Protein AF-A0A8T1HS34-F1 (afdb_monomer)

pLDDT: mean 74.85, std 22.56, range [21.84, 98.31]

Secondary structure (DSSP, 8-state):
-----------------PPP---------------SPPPS-----SSS---HHHHHHHHHHTT---PPP--SS--HHHHHHHGGGT--GGGS-HHHHHHHHHHTTEEE-TTS-EEEEEESTT--TTS-SPPHHHHHHTT-EEEEE--TTSPPEEEEEE--HHHHHTT--EEE-----TTTTT--B-SSB----TTS----EEEEEEEE-TTT--EEEEEEEESS-TTTS-BTT-PPGGG-----EEEEEEGGGS-HHHHTTSBPP---HHHHHHHHHHHPPP-----GGGHHHHHHHHHHHHHHHHHHHHHHTTS--S------------------------------------------S---THHHHHHHHHHH-TTTTT-EE-GGG-EEEEEEEEETTEEEEEEEETTEEEEEEE----TT--HHHHHHHHHHHHHHHH---TTBPPEEEEE-SSGGG-EEEEE--TT--HHHHHHHHTTT--IIIIIHHHHHHHHHHHHHHTSS---------------------S--------PBP-GGGTT--TT-----SSS---HHHHHHHHHHTT---PPP--SS--HHHHHHHGGGT--GGGS-HHHHHHHHHHTTEEE-TTS-EEEEEEETT--TTS-SPPHHHHHHTT--EEEEE-TTSPEEEEESS--HHHHHHT--EEEPP---TTGGG----SSEE---TT-----EEEEEEEEEEEGGGTEEEEEEEEEEESS-TTTSPPTT-PPGGG-----EEEEEEGGGS-HHHHHHHEE-------

Organism: NCBI:txid29920

Mean predicted aligned error: 22.61 Å

InterPro domains:
  IPR000719 Protein kinase domain [PS50011] (390-786)
  IPR001245 Serine-threonine/tyrosine-protein kinase, catalytic domain [PF07714] (392-502)
  IPR011009 Protein kinase-like domain superfamily [SSF56112] (370-503)
  IPR051681 Serine/Threonine Kinases and Pseudokinases [PTHR44329] (260-503)

Radius of gyration: 37.3 Å; Cα contacts (8 Å, |Δi|>4): 1269; chains: 1; bounding box: 112×88×130 Å

Structure (mmCIF, N/CA/C/O backbone):
data_AF-A0A8T1HS34-F1
#
_entry.id   AF-A0A8T1HS34-F1
#
loop_
_atom_site.group_PDB
_atom_site.id
_atom_site.type_symbol
_atom_site.label_atom_id
_atom_site.label_alt_id
_atom_site.label_comp_id
_atom_site.label_asym_id
_atom_site.label_entity_id
_atom_site.label_seq_id
_atom_site.pdbx_PDB_ins_code
_atom_site.Cartn_x
_atom_site.Cartn_y
_atom_site.Cartn_z
_atom_site.occupancy
_atom_site.B_iso_or_equiv
_atom_site.auth_seq_id
_atom_site.auth_comp_id
_atom_site.auth_asym_id
_atom_site.auth_atom_id
_atom_site.pdbx_PDB_model_num
ATOM 1 N N . MET A 1 1 ? 14.504 -50.454 61.842 1.00 35.69 1 MET A N 1
ATOM 2 C CA . MET A 1 1 ? 14.060 -50.496 60.430 1.00 35.69 1 MET A CA 1
ATOM 3 C C . MET A 1 1 ? 12.534 -50.455 60.432 1.00 35.69 1 MET A C 1
ATOM 5 O O . MET A 1 1 ? 11.938 -51.156 61.235 1.00 35.69 1 MET A O 1
ATOM 9 N N . ARG A 1 2 ? 11.966 -49.498 59.686 1.00 29.36 2 ARG A N 1
ATOM 10 C CA . ARG A 1 2 ? 10.598 -48.919 59.755 1.00 29.36 2 ARG A CA 1
ATOM 11 C C . ARG A 1 2 ? 9.507 -49.961 59.370 1.00 29.36 2 ARG A C 1
ATOM 13 O O . ARG A 1 2 ? 9.763 -50.688 58.422 1.00 29.36 2 ARG A O 1
ATOM 20 N N . VAL A 1 3 ? 8.466 -50.264 60.180 1.00 26.31 3 VAL A N 1
ATOM 21 C CA . VAL A 1 3 ? 7.170 -49.564 60.508 1.00 26.31 3 VAL A CA 1
ATOM 22 C C . VAL A 1 3 ? 6.180 -49.630 59.317 1.00 26.31 3 VAL A C 1
ATOM 24 O O . VAL A 1 3 ? 6.580 -49.200 58.246 1.00 26.31 3 VAL A O 1
ATOM 27 N N . SER A 1 4 ? 4.977 -50.247 59.307 1.00 30.12 4 SER A N 1
ATOM 28 C CA . SER A 1 4 ? 3.779 -50.385 60.193 1.00 30.12 4 SER A CA 1
ATOM 29 C C . SER A 1 4 ? 2.758 -49.220 60.164 1.00 30.12 4 SER A C 1
ATOM 31 O O . SER A 1 4 ? 3.111 -48.110 60.538 1.00 30.12 4 SER A O 1
ATOM 33 N N . GLY A 1 5 ? 1.474 -49.529 59.881 1.00 28.08 5 GLY A N 1
ATOM 34 C CA . GLY A 1 5 ? 0.254 -48.748 60.230 1.00 28.08 5 GLY A CA 1
ATOM 35 C C . GLY A 1 5 ? -0.250 -47.736 59.178 1.00 28.08 5 GLY A C 1
ATOM 36 O O . GLY A 1 5 ? 0.543 -47.261 58.383 1.00 28.08 5 GLY A O 1
ATOM 37 N N . LEU A 1 6 ? -1.519 -47.307 59.102 1.00 24.53 6 LEU A N 1
ATOM 38 C CA . LEU A 1 6 ? -2.795 -47.666 59.744 1.00 24.53 6 LEU A CA 1
ATOM 39 C C . LEU A 1 6 ? -3.925 -46.842 59.051 1.00 24.53 6 LEU A C 1
ATOM 41 O O . LEU A 1 6 ? -3.647 -45.811 58.446 1.00 24.53 6 LEU A O 1
ATOM 45 N N . LEU A 1 7 ? -5.180 -47.295 59.158 1.00 24.73 7 LEU A N 1
ATOM 46 C CA . LEU A 1 7 ? -6.434 -46.634 58.736 1.00 24.73 7 LEU A CA 1
ATOM 47 C C . LEU A 1 7 ? -6.833 -45.404 59.606 1.00 24.73 7 LEU A C 1
ATOM 49 O O . LEU A 1 7 ? -6.480 -45.366 60.780 1.00 24.73 7 LEU A O 1
ATOM 53 N N . ALA A 1 8 ? -7.745 -44.568 59.060 1.00 25.20 8 ALA A N 1
ATOM 54 C CA . ALA A 1 8 ? -8.663 -43.577 59.692 1.00 25.20 8 ALA A CA 1
ATOM 55 C C . ALA A 1 8 ? -8.054 -42.213 60.128 1.00 25.20 8 ALA A C 1
ATOM 57 O O . ALA A 1 8 ? -6.982 -42.182 60.714 1.00 25.20 8 ALA A O 1
ATOM 58 N N . ILE A 1 9 ? -8.660 -41.034 59.868 1.00 25.80 9 ILE A N 1
ATOM 59 C CA . ILE A 1 9 ? -9.928 -40.506 60.434 1.00 25.80 9 ILE A CA 1
ATOM 60 C C . ILE A 1 9 ? -10.597 -39.422 59.525 1.00 25.80 9 ILE A C 1
ATOM 62 O O . ILE A 1 9 ? -9.940 -38.521 59.019 1.00 25.80 9 ILE A O 1
ATOM 66 N N . LEU A 1 10 ? -11.926 -39.567 59.401 1.00 23.31 10 LEU A N 1
ATOM 67 C CA . LEU A 1 10 ? -13.087 -38.721 59.012 1.00 23.31 10 LEU A CA 1
ATOM 68 C C . LEU A 1 10 ? -13.047 -37.169 58.848 1.00 23.31 10 LEU A C 1
ATOM 70 O O . LEU A 1 10 ? -12.581 -36.477 59.742 1.00 23.31 10 LEU A O 1
ATOM 74 N N . ALA A 1 11 ? -13.787 -36.719 57.801 1.00 25.34 11 ALA A N 1
ATOM 75 C CA . ALA A 1 11 ? -14.866 -35.682 57.701 1.00 25.34 11 ALA A CA 1
ATOM 76 C C . ALA A 1 11 ? -14.596 -34.225 58.166 1.00 25.34 11 ALA A C 1
ATOM 78 O O . ALA A 1 11 ? -13.937 -34.021 59.169 1.00 25.34 11 ALA A O 1
ATOM 79 N N . ALA A 1 12 ? -15.111 -33.118 57.607 1.00 25.77 12 ALA A N 1
ATOM 80 C CA . ALA A 1 12 ? -16.095 -32.707 56.585 1.00 25.77 12 ALA A CA 1
ATOM 81 C C . ALA A 1 12 ? -15.663 -31.270 56.141 1.00 25.77 12 ALA A C 1
ATOM 83 O O . ALA A 1 12 ? -14.938 -30.627 56.891 1.00 25.77 12 ALA A O 1
ATOM 84 N N . THR A 1 13 ? -15.952 -30.713 54.958 1.00 26.00 13 THR A N 1
ATOM 85 C CA . THR A 1 13 ? -17.237 -30.129 54.512 1.00 26.00 13 THR A CA 1
ATOM 86 C C . THR A 1 13 ? -17.114 -29.634 53.054 1.00 26.00 13 THR A C 1
ATOM 88 O O . THR A 1 13 ? -16.073 -29.091 52.703 1.00 26.00 13 THR A O 1
ATOM 91 N N . SER A 1 14 ? -18.193 -29.811 52.270 1.00 24.53 14 SER A N 1
ATOM 92 C CA . SER A 1 14 ? -18.650 -29.107 51.039 1.00 24.53 14 SER A CA 1
ATOM 93 C C . SER A 1 14 ? -17.691 -28.117 50.349 1.00 24.53 14 SER A C 1
ATOM 95 O O . SER A 1 14 ? -17.270 -27.158 50.984 1.00 24.53 14 SER A O 1
ATOM 97 N N . THR A 1 15 ? -17.437 -28.214 49.040 1.00 25.42 15 THR A N 1
ATOM 98 C CA . THR A 1 15 ? -18.357 -27.722 47.987 1.00 25.42 15 THR A CA 1
ATOM 99 C C . THR A 1 15 ? -18.099 -28.354 46.605 1.00 25.42 15 THR A C 1
ATOM 101 O O . THR A 1 15 ? -17.082 -28.989 46.361 1.00 25.42 15 THR A O 1
ATOM 104 N N . MET A 1 16 ? -19.099 -28.204 45.734 1.00 26.67 16 MET A N 1
ATOM 105 C CA . MET A 1 16 ? -19.325 -28.856 44.442 1.00 26.67 16 MET A CA 1
ATOM 106 C C . MET A 1 16 ? -18.247 -28.639 43.365 1.00 26.67 16 MET A C 1
ATOM 108 O O . MET A 1 16 ? -17.888 -27.505 43.076 1.00 26.67 16 MET A O 1
ATOM 112 N N . ALA A 1 17 ? -17.882 -29.725 42.679 1.00 24.20 17 ALA A N 1
ATOM 113 C CA . ALA A 1 17 ? -17.482 -29.744 41.272 1.00 24.20 17 ALA A CA 1
ATOM 114 C C . ALA A 1 17 ? -17.933 -31.099 40.694 1.00 24.20 17 ALA A C 1
ATOM 116 O O . ALA A 1 17 ? -17.644 -32.141 41.281 1.00 24.20 17 ALA A O 1
ATOM 117 N N . GLN A 1 18 ? -18.728 -31.092 39.622 1.00 28.98 18 GLN A N 1
ATOM 118 C CA . GLN A 1 18 ? -19.173 -32.306 38.935 1.00 28.98 18 GLN A CA 1
ATOM 119 C C . GLN A 1 18 ? -18.288 -32.516 37.705 1.00 28.98 18 GLN A C 1
ATOM 121 O O . GLN A 1 18 ? -18.267 -31.684 36.804 1.00 28.98 18 GLN A O 1
ATOM 126 N N . ASP A 1 19 ? -17.549 -33.624 37.733 1.00 25.83 19 ASP A N 1
ATOM 127 C CA . ASP A 1 19 ? -16.624 -34.102 36.708 1.00 25.83 19 ASP A CA 1
ATOM 128 C C . ASP A 1 19 ? -17.318 -34.383 35.366 1.00 25.83 19 ASP A C 1
ATOM 130 O O . ASP A 1 19 ? -18.266 -35.172 35.285 1.00 25.83 19 ASP A O 1
ATOM 134 N N . HIS A 1 20 ? -16.763 -33.829 34.285 1.00 26.89 20 HIS A N 1
ATOM 135 C CA . HIS A 1 20 ? -16.958 -34.359 32.940 1.00 26.89 20 HIS A CA 1
ATOM 136 C C . HIS A 1 20 ? -16.157 -35.659 32.788 1.00 26.89 20 HIS A C 1
ATOM 138 O O . HIS A 1 20 ? -14.937 -35.701 32.933 1.00 26.89 20 HIS A O 1
ATOM 144 N N . THR A 1 21 ? -16.865 -36.747 32.494 1.00 22.31 21 THR A N 1
ATOM 145 C CA . THR A 1 21 ? -16.285 -38.068 32.235 1.00 22.31 21 THR A CA 1
ATOM 146 C C . THR A 1 21 ? -15.654 -38.082 30.839 1.00 22.31 21 THR A C 1
ATOM 148 O O . THR A 1 21 ? -16.371 -38.137 29.843 1.00 22.31 21 THR A O 1
ATOM 151 N N . ILE A 1 22 ? -14.321 -38.044 30.750 1.00 25.17 22 ILE A N 1
ATOM 152 C CA . ILE A 1 22 ? -13.591 -38.234 29.487 1.00 25.17 22 ILE A CA 1
ATOM 153 C C . ILE A 1 22 ? -13.420 -39.737 29.237 1.00 25.17 22 ILE A C 1
ATOM 155 O O . ILE A 1 22 ? -12.657 -40.433 29.908 1.00 25.17 22 ILE A O 1
ATOM 159 N N . THR A 1 23 ? -14.152 -40.254 28.254 1.00 22.31 23 THR A N 1
ATOM 160 C CA . THR A 1 23 ? -13.941 -41.586 27.676 1.00 22.31 23 THR A CA 1
ATOM 161 C C . THR A 1 23 ? -12.649 -41.601 26.859 1.00 22.31 23 THR A C 1
ATOM 163 O O . THR A 1 23 ? -12.590 -41.006 25.787 1.00 22.31 23 THR A O 1
ATOM 166 N N . PHE A 1 24 ? -11.629 -42.329 27.318 1.00 23.25 24 PHE A N 1
ATOM 167 C CA . PHE A 1 24 ? -10.448 -42.634 26.507 1.00 23.25 24 PHE A CA 1
ATOM 168 C C . PHE A 1 24 ? -10.828 -43.598 25.376 1.00 23.25 24 PHE A C 1
ATOM 170 O O . PHE A 1 24 ? -11.067 -44.786 25.613 1.00 23.25 24 PHE A O 1
ATOM 177 N N . ARG A 1 25 ? -10.869 -43.100 24.134 1.00 25.11 25 ARG A N 1
ATOM 178 C CA . ARG A 1 25 ? -10.781 -43.951 22.944 1.00 25.11 25 ARG A CA 1
ATOM 179 C C . ARG A 1 25 ? -9.315 -44.137 22.560 1.00 25.11 25 ARG A C 1
ATOM 181 O O . ARG A 1 25 ? -8.527 -43.204 22.537 1.00 25.11 25 ARG A O 1
ATOM 188 N N . SER A 1 26 ? -9.011 -45.408 22.330 1.00 24.83 26 SER A N 1
ATOM 189 C CA . SER A 1 26 ? -7.729 -46.020 22.002 1.00 24.83 26 SER A CA 1
ATOM 190 C C . SER A 1 26 ? -6.887 -45.240 20.993 1.00 24.83 26 SER A C 1
ATOM 192 O O . SER A 1 26 ? -7.367 -44.919 19.911 1.00 24.83 26 SER A O 1
ATOM 194 N N . LEU A 1 27 ? -5.602 -45.088 21.327 1.00 34.47 27 LEU A N 1
ATOM 195 C CA . LEU A 1 27 ? -4.505 -44.777 20.413 1.00 34.47 27 LEU A CA 1
ATOM 196 C C . LEU A 1 27 ? -4.581 -45.678 19.175 1.00 34.47 27 LEU A C 1
ATOM 198 O O . LEU A 1 27 ? -4.440 -46.901 19.286 1.00 34.47 27 LEU A O 1
ATOM 202 N N . LYS A 1 28 ? -4.800 -45.066 18.015 1.00 26.91 28 LYS A N 1
ATOM 203 C CA . LYS A 1 28 ? -4.485 -45.638 16.713 1.00 26.91 28 LYS A CA 1
ATOM 204 C C . LYS A 1 28 ? -4.198 -44.505 15.733 1.00 26.91 28 LYS A C 1
ATOM 206 O O . LYS A 1 28 ? -5.077 -43.691 15.494 1.00 26.91 28 LYS A O 1
ATOM 211 N N . GLU A 1 29 ? -2.962 -44.542 15.243 1.00 26.41 29 GLU A N 1
ATOM 212 C CA . GLU A 1 29 ? -2.442 -43.940 14.011 1.00 26.41 29 GLU A CA 1
ATOM 213 C C . GLU A 1 29 ? -2.512 -42.406 13.900 1.00 26.41 29 GLU A C 1
ATOM 215 O O . GLU A 1 29 ? -3.551 -41.806 13.650 1.00 26.41 29 GLU A O 1
ATOM 220 N N . GLU A 1 30 ? -1.335 -41.787 14.066 1.00 33.16 30 GLU A N 1
ATOM 221 C CA . GLU A 1 30 ? -0.963 -40.554 13.372 1.00 33.16 30 GLU A CA 1
ATOM 222 C C . GLU A 1 30 ? -1.193 -40.766 11.869 1.00 33.16 30 GLU A C 1
ATOM 224 O O . GLU A 1 30 ? -0.399 -41.443 11.220 1.00 33.16 30 GLU A O 1
ATOM 229 N N . ASP A 1 31 ? -2.266 -40.202 11.320 1.00 27.84 31 ASP A N 1
ATOM 230 C CA . ASP A 1 31 ? -2.467 -40.124 9.876 1.00 27.84 31 ASP A CA 1
ATOM 231 C C . ASP A 1 31 ? -2.468 -38.653 9.433 1.00 27.84 31 ASP A C 1
ATOM 233 O O . ASP A 1 31 ? -3.392 -37.883 9.685 1.00 27.84 31 ASP A O 1
ATOM 237 N N . SER A 1 32 ? -1.364 -38.300 8.767 1.00 31.84 32 SER A N 1
ATOM 238 C CA . SER A 1 32 ? -1.223 -37.295 7.708 1.00 31.84 32 SER A CA 1
ATOM 239 C C . SER A 1 32 ? -1.812 -35.896 7.941 1.00 31.84 32 SER A C 1
ATOM 241 O O . SER A 1 32 ? -2.891 -35.572 7.442 1.00 31.84 32 SER A O 1
ATOM 243 N N . ALA A 1 33 ? -1.014 -34.986 8.508 1.00 37.78 33 ALA A N 1
ATOM 244 C CA . ALA A 1 33 ? -1.078 -33.597 8.055 1.00 37.78 33 ALA A CA 1
ATOM 245 C C . ALA A 1 33 ? -0.651 -33.585 6.576 1.00 37.78 33 ALA A C 1
ATOM 247 O O . ALA A 1 33 ? 0.507 -33.854 6.255 1.00 37.78 33 ALA A O 1
ATOM 248 N N . SER A 1 34 ? -1.609 -33.378 5.672 1.00 43.12 34 SER A N 1
ATOM 249 C CA . SER A 1 34 ? -1.382 -33.305 4.227 1.00 43.12 34 SER A CA 1
ATOM 250 C C . SER A 1 34 ? -0.276 -32.292 3.914 1.00 43.12 34 SER A C 1
ATOM 252 O O . SER A 1 34 ? -0.468 -31.090 4.072 1.00 43.12 34 SER A O 1
ATOM 254 N N . SER A 1 35 ? 0.873 -32.772 3.435 1.00 53.75 35 SER A N 1
ATOM 255 C CA . SER A 1 35 ? 1.907 -31.932 2.820 1.00 53.75 35 SER A CA 1
ATOM 256 C C . SER A 1 35 ? 1.550 -31.530 1.387 1.00 53.75 35 SER A C 1
ATOM 258 O O . SER A 1 35 ? 2.311 -30.810 0.749 1.00 53.75 35 SER A O 1
ATOM 260 N N . SER A 1 36 ? 0.445 -32.044 0.834 1.00 62.41 36 SER A N 1
ATOM 261 C CA . SER A 1 36 ? -0.002 -31.660 -0.501 1.00 62.41 36 SER A CA 1
ATOM 262 C C . SER A 1 36 ? -0.546 -30.239 -0.492 1.00 62.41 36 SER A C 1
ATOM 264 O O . SER A 1 36 ? -1.330 -29.877 0.386 1.00 62.41 36 SER A O 1
ATOM 266 N N . LEU A 1 37 ? -0.125 -29.466 -1.496 1.00 72.00 37 LEU A N 1
ATOM 267 C CA . LEU A 1 37 ? -0.681 -28.152 -1.796 1.00 72.00 37 LEU A CA 1
ATOM 268 C C . LEU A 1 37 ? -2.206 -28.264 -1.971 1.00 72.00 37 LEU A C 1
ATOM 270 O O . LEU A 1 37 ? -2.674 -29.278 -2.507 1.00 72.00 37 LEU A O 1
ATOM 274 N N . PRO A 1 38 ? -2.980 -27.259 -1.529 1.00 69.38 38 PRO A N 1
ATOM 275 C CA . PRO A 1 38 ? -4.425 -27.275 -1.688 1.00 69.38 38 PRO A CA 1
ATOM 276 C C . PRO A 1 38 ? -4.804 -27.463 -3.165 1.00 69.38 38 PRO A C 1
ATOM 278 O O . PRO A 1 38 ? -4.332 -26.729 -4.029 1.00 69.38 38 PRO A O 1
ATOM 281 N N . SER A 1 39 ? -5.649 -28.455 -3.468 1.00 58.91 39 SER A N 1
ATOM 282 C CA . SER A 1 39 ? -6.318 -28.548 -4.776 1.00 58.91 39 SER A CA 1
ATOM 283 C C . SER A 1 39 ? -7.307 -27.384 -4.951 1.00 58.91 39 SER A C 1
ATOM 285 O O . SER A 1 39 ? -7.634 -26.759 -3.948 1.00 58.91 39 SER A O 1
ATOM 287 N N . ASP A 1 40 ? -7.825 -27.142 -6.168 1.00 53.72 40 ASP A N 1
ATOM 288 C CA . ASP A 1 40 ? -8.855 -26.134 -6.546 1.00 53.72 40 ASP A CA 1
ATOM 289 C C . ASP A 1 40 ? -10.209 -26.247 -5.781 1.00 53.72 40 ASP A C 1
ATOM 291 O O . ASP A 1 40 ? -11.296 -26.151 -6.353 1.00 53.72 40 ASP A O 1
ATOM 295 N N . SER A 1 41 ? -10.206 -26.503 -4.475 1.00 55.12 41 SER A N 1
ATOM 296 C CA . SER A 1 41 ? -11.371 -26.350 -3.618 1.00 55.12 41 SER A CA 1
ATOM 297 C C . SER A 1 41 ? -11.641 -24.862 -3.433 1.00 55.12 41 SER A C 1
ATOM 299 O O . SER A 1 41 ? -10.755 -24.114 -3.021 1.00 55.12 41 SER A O 1
ATOM 301 N N . SER A 1 42 ? -12.870 -24.439 -3.719 1.00 61.34 42 SER A N 1
ATOM 302 C CA . SER A 1 42 ? -13.315 -23.066 -3.514 1.00 61.34 42 SER A CA 1
ATOM 303 C C . SER A 1 42 ? -13.327 -22.741 -2.021 1.00 61.34 42 SER A C 1
ATOM 305 O O . SER A 1 42 ? -14.204 -23.212 -1.294 1.00 61.34 42 SER A O 1
ATOM 307 N N . PHE A 1 43 ? -12.368 -21.937 -1.573 1.00 76.94 43 PHE A N 1
ATOM 308 C CA . PHE A 1 43 ? -12.473 -21.234 -0.303 1.00 76.94 43 PHE A CA 1
ATOM 309 C C . PHE A 1 43 ? -13.748 -20.372 -0.320 1.00 76.94 43 PHE A C 1
ATOM 311 O O . PHE A 1 43 ? -14.033 -19.688 -1.308 1.00 76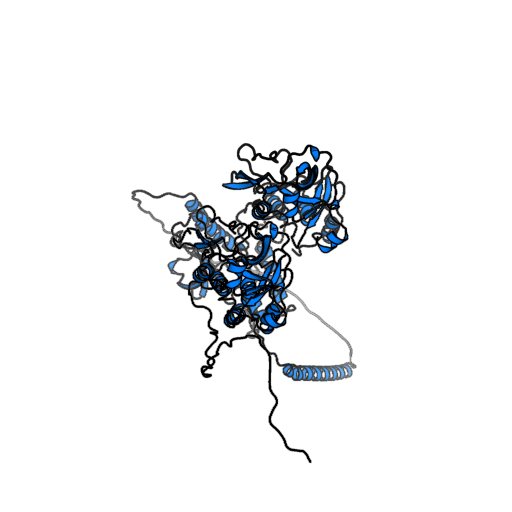.94 43 PHE A O 1
ATOM 318 N N . ALA A 1 44 ? -14.532 -20.429 0.755 1.00 78.88 44 ALA A N 1
ATOM 319 C CA . ALA A 1 44 ? -15.780 -19.687 0.888 1.00 78.88 44 ALA A CA 1
ATOM 320 C C . ALA A 1 44 ? -15.767 -18.862 2.174 1.00 78.88 44 ALA A C 1
ATOM 322 O O . ALA A 1 44 ? -15.485 -19.381 3.252 1.00 78.88 44 ALA A O 1
ATOM 323 N N . PHE A 1 45 ? -16.135 -17.586 2.065 1.00 83.44 45 PHE A N 1
ATOM 324 C CA . PHE A 1 45 ? -16.259 -16.668 3.199 1.00 83.44 45 PHE A CA 1
ATOM 325 C C . PHE A 1 45 ? -17.573 -16.865 3.984 1.00 83.44 45 PHE A C 1
ATOM 327 O O . PHE A 1 45 ? -18.075 -15.937 4.600 1.00 83.44 45 PHE A O 1
ATOM 334 N N . ASP A 1 46 ? -18.176 -18.051 3.978 1.00 80.44 46 ASP A N 1
ATOM 335 C CA . ASP A 1 46 ? -19.485 -18.324 4.601 1.00 80.44 46 ASP A CA 1
ATOM 336 C C . ASP A 1 46 ? -19.420 -18.569 6.125 1.00 80.44 46 ASP A C 1
ATOM 338 O O . ASP A 1 46 ? -20.426 -18.892 6.757 1.00 80.44 46 ASP A O 1
ATOM 342 N N . GLY A 1 47 ? -18.239 -18.405 6.727 1.00 81.19 47 GLY A N 1
ATOM 343 C CA . GLY A 1 47 ? -17.995 -18.633 8.152 1.00 81.19 47 GLY A CA 1
ATOM 344 C C . GLY A 1 47 ? -17.756 -20.097 8.525 1.00 81.19 47 GLY A C 1
ATOM 345 O O . GLY A 1 47 ? -17.567 -20.387 9.704 1.00 81.19 47 GLY A O 1
ATOM 346 N N . THR A 1 48 ? -17.743 -21.021 7.556 1.00 81.81 48 THR A N 1
ATOM 347 C CA . THR A 1 48 ? -17.408 -22.436 7.804 1.00 81.81 48 THR A CA 1
ATOM 348 C C . THR A 1 48 ? -15.913 -22.667 8.003 1.00 81.81 48 THR A C 1
ATOM 350 O O . THR A 1 48 ? -15.530 -23.678 8.587 1.00 81.81 48 THR A O 1
ATOM 353 N N . ASN A 1 49 ? -15.078 -21.741 7.531 1.00 87.19 49 ASN A N 1
ATOM 354 C CA . ASN A 1 49 ? -13.626 -21.785 7.639 1.00 87.19 49 ASN A CA 1
ATOM 355 C C . ASN A 1 49 ? -13.039 -20.358 7.637 1.00 87.19 49 ASN A C 1
ATOM 357 O O . ASN A 1 49 ? -13.702 -19.380 7.285 1.00 87.19 49 ASN A O 1
ATOM 361 N N . SER A 1 50 ? -11.781 -20.257 8.046 1.00 92.56 50 SER A N 1
ATOM 362 C CA . SER A 1 50 ? -10.956 -19.049 8.068 1.00 92.56 50 SER A CA 1
ATOM 363 C C . SER A 1 50 ? -9.558 -19.310 7.500 1.00 92.56 50 SER A C 1
ATOM 365 O O . SER A 1 50 ? -8.588 -18.686 7.930 1.00 92.56 50 SER A O 1
ATOM 367 N N . ASP A 1 51 ? -9.420 -20.233 6.542 1.00 91.19 51 ASP A N 1
ATOM 368 C CA . ASP A 1 51 ? -8.152 -20.501 5.844 1.00 91.19 51 ASP A CA 1
ATOM 369 C C . ASP A 1 51 ? -7.779 -19.381 4.849 1.00 91.19 51 ASP A C 1
ATOM 371 O O . ASP A 1 51 ? -7.735 -19.539 3.627 1.00 91.19 51 ASP A O 1
ATOM 375 N N . ILE A 1 52 ? -7.511 -18.193 5.392 1.00 93.44 52 ILE A N 1
ATOM 376 C CA . ILE A 1 52 ? -7.091 -17.016 4.628 1.00 93.44 52 ILE A CA 1
ATOM 377 C C . ILE A 1 52 ? -5.787 -17.308 3.862 1.00 93.44 52 ILE A C 1
ATOM 379 O O . ILE A 1 52 ? -5.580 -16.763 2.777 1.00 93.44 52 ILE A O 1
ATOM 383 N N . ALA A 1 53 ? -4.926 -18.196 4.375 1.00 93.56 53 ALA A N 1
ATOM 384 C CA . ALA A 1 53 ? -3.703 -18.605 3.692 1.00 93.56 53 ALA A CA 1
ATOM 385 C C . ALA A 1 53 ? -4.007 -19.373 2.395 1.00 93.56 53 ALA A C 1
ATOM 387 O O . ALA A 1 53 ? -3.398 -19.072 1.367 1.00 93.56 53 ALA A O 1
ATOM 388 N N . GLN A 1 54 ? -4.975 -20.297 2.405 1.00 90.12 54 GLN A N 1
ATOM 389 C CA . GLN A 1 54 ? -5.444 -20.989 1.200 1.00 90.12 54 GLN A CA 1
ATOM 390 C C . GLN A 1 54 ? -6.010 -20.006 0.171 1.00 90.12 54 GLN A C 1
ATOM 392 O O . GLN A 1 54 ? -5.662 -20.085 -1.007 1.00 90.12 54 GLN A O 1
ATOM 397 N N . GLN A 1 55 ? -6.834 -19.049 0.600 1.00 89.81 55 GLN A N 1
ATOM 398 C CA . GLN A 1 55 ? -7.377 -18.035 -0.305 1.00 89.81 55 GLN A CA 1
ATOM 399 C C . GLN A 1 55 ? -6.261 -17.206 -0.959 1.00 89.81 55 GLN A C 1
ATOM 401 O O . GLN A 1 55 ? -6.250 -17.019 -2.176 1.00 89.81 55 GLN A O 1
ATOM 406 N N . LEU A 1 56 ? -5.286 -16.743 -0.173 1.00 92.56 56 LEU A N 1
ATOM 407 C CA . LEU A 1 56 ? -4.137 -15.986 -0.678 1.00 92.56 56 LEU A CA 1
ATOM 408 C C . LEU A 1 56 ? -3.253 -16.820 -1.616 1.00 92.56 56 LEU A C 1
ATOM 410 O O . LEU A 1 56 ? -2.758 -16.284 -2.607 1.00 92.56 56 LEU A O 1
ATOM 414 N N . TYR A 1 57 ? -3.098 -18.121 -1.351 1.00 91.44 57 TYR A N 1
ATOM 415 C CA . TYR A 1 57 ? -2.424 -19.061 -2.249 1.00 91.44 57 TYR A CA 1
ATOM 416 C C . TYR A 1 57 ? -3.142 -19.163 -3.601 1.00 91.44 57 TYR A C 1
ATOM 418 O O . TYR A 1 57 ? -2.505 -19.003 -4.640 1.00 91.44 57 TYR A O 1
ATOM 426 N N . ILE A 1 58 ? -4.467 -19.347 -3.606 1.00 87.06 58 ILE A N 1
ATOM 427 C CA . ILE A 1 58 ? -5.271 -19.421 -4.838 1.00 87.06 58 ILE A CA 1
ATOM 428 C C . ILE A 1 58 ? -5.130 -18.129 -5.657 1.00 87.06 58 ILE A C 1
ATOM 430 O O . ILE A 1 58 ? -4.928 -18.188 -6.871 1.00 87.06 58 ILE A O 1
ATOM 434 N N . ARG A 1 59 ? -5.183 -16.954 -5.010 1.00 86.44 59 ARG A N 1
ATOM 435 C CA . ARG A 1 59 ? -4.980 -15.662 -5.693 1.00 86.44 59 ARG A CA 1
ATOM 436 C C . ARG A 1 59 ? -3.567 -15.529 -6.264 1.00 86.44 59 ARG A C 1
ATOM 438 O O . ARG A 1 59 ? -3.411 -15.118 -7.411 1.00 86.44 59 ARG A O 1
ATOM 445 N N . HIS A 1 60 ? -2.548 -15.934 -5.510 1.00 89.19 60 HIS A N 1
ATOM 446 C CA . HIS A 1 60 ? -1.161 -15.942 -5.979 1.00 89.19 60 HIS A CA 1
ATOM 447 C C . HIS A 1 60 ? -0.970 -16.847 -7.207 1.00 89.19 60 HIS A C 1
ATOM 449 O O . HIS A 1 60 ? -0.381 -16.414 -8.194 1.00 89.19 60 HIS A O 1
ATOM 455 N N . GLN A 1 61 ? -1.547 -18.055 -7.210 1.00 86.12 61 GLN A N 1
ATOM 456 C CA . GLN A 1 61 ? -1.520 -18.948 -8.380 1.00 86.12 61 GLN A CA 1
ATOM 457 C C . GLN A 1 61 ? -2.284 -18.374 -9.585 1.00 86.12 61 GLN A C 1
ATOM 459 O O . GLN A 1 61 ? -1.913 -18.628 -10.732 1.00 86.12 61 GLN A O 1
ATOM 464 N N . ALA A 1 62 ? -3.318 -17.560 -9.350 1.00 83.19 62 ALA A N 1
ATOM 465 C CA . ALA A 1 62 ? -4.029 -16.832 -10.401 1.00 83.19 62 ALA A CA 1
ATOM 466 C C . ALA A 1 62 ? -3.222 -15.654 -10.994 1.00 83.19 62 ALA A C 1
ATOM 468 O O . ALA A 1 62 ? -3.656 -15.056 -11.980 1.00 83.19 62 ALA A O 1
ATOM 469 N N . GLY A 1 63 ? -2.041 -15.346 -10.442 1.00 82.69 63 GLY A N 1
ATOM 470 C CA . GLY A 1 63 ? -1.164 -14.265 -10.894 1.00 82.69 63 GLY A CA 1
ATOM 471 C C . GLY A 1 63 ? -1.503 -12.895 -10.306 1.00 82.69 63 GLY A C 1
ATOM 472 O O . GLY A 1 63 ? -1.000 -11.883 -10.799 1.00 82.69 63 GLY A O 1
ATOM 473 N N . ASP A 1 64 ? -2.343 -12.846 -9.270 1.00 81.50 64 ASP A N 1
ATOM 474 C CA . ASP A 1 64 ? -2.650 -11.602 -8.578 1.00 81.50 64 ASP A CA 1
ATOM 475 C C . ASP A 1 64 ? -1.415 -11.028 -7.889 1.00 81.50 64 ASP A C 1
ATOM 477 O O . ASP A 1 64 ? -0.552 -11.742 -7.376 1.00 81.50 64 ASP A O 1
ATOM 481 N N . THR A 1 65 ? -1.373 -9.702 -7.806 1.00 81.75 65 THR A N 1
ATOM 482 C CA . THR A 1 65 ? -0.365 -8.995 -7.021 1.00 81.75 65 THR A CA 1
ATOM 483 C C . THR A 1 65 ? -1.039 -8.127 -5.972 1.00 81.75 65 THR A C 1
ATOM 485 O O . THR A 1 65 ? -2.158 -7.648 -6.144 1.00 81.75 65 THR A O 1
ATOM 488 N N . SER A 1 66 ? -0.356 -7.939 -4.849 1.00 76.75 66 SER A N 1
ATOM 489 C CA . SER A 1 66 ? -0.794 -7.044 -3.787 1.00 76.75 66 SER A CA 1
ATOM 490 C C . SER A 1 66 ? 0.419 -6.368 -3.174 1.00 76.75 66 SER A C 1
ATOM 492 O O . SER A 1 66 ? 1.510 -6.947 -3.159 1.00 76.75 66 SER A O 1
ATOM 494 N N . ALA A 1 67 ? 0.228 -5.147 -2.675 1.00 81.75 67 ALA A N 1
ATOM 495 C CA . ALA A 1 67 ? 1.280 -4.402 -1.999 1.00 81.75 67 ALA A CA 1
ATOM 496 C C . ALA A 1 67 ? 1.869 -5.218 -0.837 1.00 81.75 67 ALA A C 1
ATOM 498 O O . ALA A 1 67 ? 1.173 -6.030 -0.213 1.00 81.75 67 ALA A O 1
ATOM 499 N N . ALA A 1 68 ? 3.151 -4.994 -0.551 1.00 86.56 68 ALA A N 1
ATOM 500 C CA . ALA A 1 68 ? 3.792 -5.550 0.633 1.00 86.56 68 ALA A CA 1
ATOM 501 C C . ALA A 1 68 ? 3.026 -5.133 1.899 1.00 86.56 68 ALA A C 1
ATOM 503 O O . ALA A 1 68 ? 2.450 -4.043 1.961 1.00 86.56 68 ALA A O 1
ATOM 504 N N . VAL A 1 69 ? 2.991 -6.008 2.902 1.00 86.12 69 VAL A N 1
ATOM 505 C CA . VAL A 1 69 ? 2.324 -5.700 4.170 1.00 86.12 69 VAL A CA 1
ATOM 506 C C . VAL A 1 69 ? 3.192 -4.710 4.935 1.00 86.12 69 VAL A C 1
ATOM 508 O O . VAL A 1 69 ? 4.326 -5.024 5.293 1.00 86.12 69 VAL A O 1
ATOM 511 N N . ALA A 1 70 ? 2.660 -3.516 5.191 1.00 85.00 70 ALA A N 1
ATOM 512 C CA . ALA A 1 70 ? 3.312 -2.538 6.049 1.00 85.00 70 ALA A CA 1
ATOM 513 C C . ALA A 1 70 ? 3.221 -3.012 7.506 1.00 85.00 70 ALA A C 1
ATOM 515 O O . ALA A 1 70 ? 2.153 -2.936 8.113 1.00 85.00 70 ALA A O 1
ATOM 516 N N . ILE A 1 71 ? 4.328 -3.544 8.033 1.00 89.06 71 ILE A N 1
ATOM 517 C CA . ILE A 1 71 ? 4.446 -3.977 9.428 1.00 89.06 71 ILE A CA 1
ATOM 518 C C . ILE A 1 71 ? 5.665 -3.344 10.098 1.00 89.06 71 ILE A C 1
ATOM 520 O O . ILE A 1 71 ? 6.724 -3.233 9.480 1.00 89.06 71 ILE A O 1
ATOM 524 N N . ASN A 1 72 ? 5.537 -2.965 11.369 1.00 89.50 72 ASN A N 1
ATOM 525 C CA . ASN A 1 72 ? 6.615 -2.301 12.116 1.00 89.50 72 ASN A CA 1
ATOM 526 C C . ASN A 1 72 ? 7.764 -3.252 12.484 1.00 89.50 72 ASN A C 1
ATOM 528 O O . ASN A 1 72 ? 8.913 -2.834 12.632 1.00 89.50 72 ASN A O 1
ATOM 532 N N . SER A 1 73 ? 7.468 -4.543 12.648 1.00 92.94 73 SER A N 1
ATOM 533 C CA . SER A 1 73 ? 8.462 -5.580 12.931 1.00 92.94 73 SER A CA 1
ATOM 534 C C . SER A 1 73 ? 7.996 -6.942 12.423 1.00 92.94 73 SER A C 1
ATOM 536 O O . SER A 1 73 ? 6.800 -7.187 12.299 1.00 92.94 73 SER A O 1
ATOM 538 N N . ILE A 1 74 ? 8.939 -7.835 12.113 1.00 93.81 74 ILE A N 1
ATOM 539 C CA . ILE A 1 74 ? 8.634 -9.208 11.690 1.00 93.81 74 ILE A CA 1
ATOM 540 C C . ILE A 1 74 ? 8.618 -10.099 12.943 1.00 93.81 74 ILE A C 1
ATOM 542 O O . ILE A 1 74 ? 9.619 -10.120 13.666 1.00 93.81 74 ILE A O 1
ATOM 546 N N . PRO A 1 75 ? 7.538 -10.855 13.218 1.00 95.69 75 PRO A N 1
ATOM 547 C CA . PRO A 1 75 ? 7.490 -11.728 14.386 1.00 95.69 75 PRO A CA 1
ATOM 548 C C . PRO A 1 75 ? 8.556 -12.821 14.338 1.00 95.69 75 PRO A C 1
ATOM 550 O O . PRO A 1 75 ? 8.750 -13.455 13.302 1.00 95.69 75 PRO A O 1
ATOM 553 N N . THR A 1 76 ? 9.169 -13.129 15.485 1.00 93.75 76 THR A N 1
ATOM 554 C CA . THR A 1 76 ? 10.191 -14.187 15.578 1.00 93.75 76 THR A CA 1
ATOM 555 C C . THR A 1 76 ? 9.664 -15.547 15.118 1.00 93.75 76 THR A C 1
ATOM 557 O O . THR A 1 76 ? 10.363 -16.286 14.445 1.00 93.75 76 THR A O 1
ATOM 560 N N . ALA A 1 77 ? 8.391 -15.855 15.386 1.00 92.56 77 ALA A N 1
ATOM 561 C CA . ALA A 1 77 ? 7.771 -17.092 14.909 1.00 92.56 77 ALA A CA 1
ATOM 562 C C . ALA A 1 77 ? 7.715 -17.188 13.371 1.00 92.56 77 ALA A C 1
ATOM 564 O O . ALA A 1 77 ? 7.720 -18.287 12.828 1.00 92.56 77 ALA A O 1
ATOM 565 N N . VAL A 1 78 ? 7.673 -16.053 12.665 1.00 95.56 78 VAL A N 1
ATOM 566 C CA . VAL A 1 78 ? 7.722 -16.008 11.198 1.00 95.56 78 VAL A CA 1
ATOM 567 C C . VAL A 1 78 ? 9.162 -16.163 10.717 1.00 95.56 78 VAL A C 1
ATOM 569 O O . VAL A 1 78 ? 9.410 -16.966 9.821 1.00 95.56 78 VAL A O 1
ATOM 572 N N . THR A 1 79 ? 10.126 -15.465 11.329 1.00 93.75 79 THR A N 1
ATOM 573 C CA . THR A 1 79 ? 11.547 -15.626 10.973 1.00 93.75 79 THR A CA 1
ATOM 574 C C . THR A 1 79 ? 12.038 -17.046 11.239 1.00 93.75 79 THR A C 1
ATOM 576 O O . THR A 1 79 ? 12.629 -17.646 10.353 1.00 93.75 79 THR A O 1
ATOM 579 N N . ASP A 1 80 ? 11.676 -17.655 12.371 1.00 93.50 80 ASP A N 1
ATOM 580 C CA . ASP A 1 80 ? 12.048 -19.034 12.722 1.00 93.50 80 ASP A CA 1
ATOM 581 C C . ASP A 1 80 ? 11.543 -20.065 11.692 1.00 93.50 80 ASP A C 1
ATOM 583 O O . ASP A 1 80 ? 12.145 -21.127 11.517 1.00 93.50 80 ASP A O 1
ATOM 587 N N . ARG A 1 81 ? 10.442 -19.762 10.987 1.00 92.44 81 ARG A N 1
ATOM 588 C CA . ARG A 1 81 ? 9.917 -20.589 9.887 1.00 92.44 81 ARG A CA 1
ATOM 589 C C . ARG A 1 81 ? 10.637 -20.348 8.562 1.00 92.44 81 ARG A C 1
ATOM 591 O O . ARG A 1 81 ? 10.750 -21.279 7.765 1.00 92.44 81 ARG A O 1
ATOM 598 N N . LEU A 1 82 ? 11.078 -19.119 8.309 1.00 94.19 82 LEU A N 1
ATOM 599 C CA . LEU A 1 82 ? 11.717 -18.710 7.058 1.00 94.19 82 LEU A CA 1
ATOM 600 C C . LEU A 1 82 ? 13.227 -18.983 7.036 1.00 94.19 82 LEU A C 1
ATOM 602 O O . LEU A 1 82 ? 13.762 -19.351 5.989 1.00 94.19 82 LEU A O 1
ATOM 606 N N . ASP A 1 83 ? 13.904 -18.874 8.178 1.00 93.50 83 ASP A N 1
ATOM 607 C CA . ASP A 1 83 ? 15.355 -19.035 8.310 1.00 93.50 83 ASP A CA 1
ATOM 608 C C . ASP A 1 83 ? 15.857 -20.407 7.819 1.00 93.50 83 ASP A C 1
ATOM 610 O O . ASP A 1 83 ? 16.820 -20.440 7.045 1.00 93.50 83 ASP A O 1
ATOM 614 N N . PRO A 1 84 ? 15.212 -21.550 8.151 1.00 92.06 84 PRO A N 1
ATOM 615 C CA . PRO A 1 84 ? 15.620 -22.855 7.624 1.00 92.06 84 PRO A CA 1
ATOM 616 C C . PRO A 1 84 ? 15.475 -22.971 6.102 1.00 92.06 84 PRO A C 1
ATOM 618 O O . PRO A 1 84 ? 16.124 -23.815 5.486 1.00 92.06 84 PRO A O 1
ATOM 621 N N . LEU A 1 85 ? 14.619 -22.140 5.502 1.00 91.56 85 LEU A N 1
ATOM 622 C CA . LEU A 1 85 ? 14.388 -22.068 4.060 1.00 91.56 85 LEU A CA 1
ATOM 623 C C . LEU A 1 85 ? 15.274 -21.014 3.374 1.00 91.56 85 LEU A C 1
ATOM 625 O O . LEU A 1 85 ? 15.270 -20.926 2.147 1.00 91.56 85 LEU A O 1
ATOM 629 N N . LYS A 1 86 ? 16.043 -20.236 4.152 1.00 90.50 86 LYS A N 1
ATOM 630 C CA . LYS A 1 86 ? 16.871 -19.111 3.685 1.00 90.50 86 LYS A CA 1
ATOM 631 C C . LYS A 1 86 ? 16.072 -18.051 2.922 1.00 90.50 86 LYS A C 1
ATOM 633 O O . LYS A 1 86 ? 16.557 -17.489 1.943 1.00 90.50 86 LYS A O 1
ATOM 638 N N . ILE A 1 87 ? 14.846 -17.797 3.368 1.00 93.19 87 ILE A N 1
ATOM 639 C CA . ILE A 1 87 ? 13.941 -16.815 2.768 1.00 93.19 87 ILE A CA 1
ATOM 640 C C . ILE A 1 87 ? 13.944 -15.545 3.621 1.00 93.19 87 ILE A C 1
ATOM 642 O O . ILE A 1 87 ? 13.743 -15.612 4.831 1.00 93.19 87 ILE A O 1
ATOM 646 N N . THR A 1 88 ? 14.090 -14.373 3.002 1.00 91.94 88 THR A N 1
ATOM 647 C CA . THR A 1 88 ? 13.840 -13.094 3.685 1.00 91.94 88 THR A CA 1
ATOM 648 C C . THR A 1 88 ? 12.364 -12.726 3.559 1.00 91.94 88 THR A C 1
ATOM 650 O O . THR A 1 88 ? 11.825 -12.702 2.456 1.00 91.94 88 THR A O 1
ATOM 653 N N . PHE A 1 89 ? 11.703 -12.352 4.659 1.00 94.00 89 PHE A N 1
ATOM 654 C CA . PHE A 1 89 ? 10.291 -11.934 4.625 1.00 94.00 89 PHE A CA 1
ATOM 655 C C . PHE A 1 89 ? 10.023 -10.774 3.643 1.00 94.00 89 PHE A C 1
ATOM 657 O O . PHE A 1 89 ? 9.008 -10.766 2.949 1.00 94.00 89 PHE A O 1
ATOM 664 N N . ALA A 1 90 ? 10.947 -9.812 3.551 1.00 89.75 90 ALA A N 1
ATOM 665 C CA . ALA A 1 90 ? 10.831 -8.657 2.658 1.00 89.75 90 ALA A CA 1
ATOM 666 C C . ALA A 1 90 ? 10.870 -9.025 1.162 1.00 89.75 90 ALA A C 1
ATOM 668 O O . ALA A 1 90 ? 10.339 -8.277 0.346 1.00 89.75 90 ALA A O 1
ATOM 669 N N . ASP A 1 91 ? 11.450 -10.178 0.815 1.00 89.25 91 ASP A N 1
ATOM 670 C CA . ASP A 1 91 ? 11.559 -10.653 -0.569 1.00 89.25 91 ASP A CA 1
ATOM 671 C C . ASP A 1 91 ? 10.293 -11.404 -1.026 1.00 89.25 91 ASP A C 1
ATOM 673 O O . ASP A 1 91 ? 10.118 -11.678 -2.216 1.00 89.25 91 ASP A O 1
ATOM 677 N N . LEU A 1 92 ? 9.396 -11.742 -0.092 1.00 92.38 92 LEU A N 1
ATOM 678 C CA . LEU A 1 92 ? 8.135 -12.411 -0.396 1.00 92.38 92 LEU A CA 1
ATOM 679 C C . LEU A 1 92 ? 7.119 -11.432 -1.013 1.00 92.38 92 LEU A C 1
ATOM 681 O O . LEU A 1 92 ? 6.988 -10.303 -0.535 1.00 92.38 92 LEU A O 1
ATOM 685 N N . PRO A 1 93 ? 6.321 -11.852 -2.015 1.00 92.88 93 PRO A N 1
ATOM 686 C CA . PRO A 1 93 ? 5.212 -11.048 -2.522 1.00 92.88 93 PRO A CA 1
ATOM 687 C C . PRO A 1 93 ? 4.192 -10.716 -1.425 1.00 92.88 93 PRO A C 1
ATOM 689 O O . PRO A 1 93 ? 3.972 -11.504 -0.504 1.00 92.88 93 PRO A O 1
ATOM 692 N N . GLY A 1 94 ? 3.490 -9.586 -1.557 1.00 91.50 94 GLY A N 1
ATOM 693 C CA . GLY A 1 94 ? 2.568 -9.095 -0.526 1.00 91.50 94 GLY A CA 1
ATOM 694 C C . GLY A 1 94 ? 1.420 -10.047 -0.161 1.00 91.50 94 GLY A C 1
ATOM 695 O O . GLY A 1 94 ? 0.949 -10.031 0.976 1.00 91.50 94 GLY A O 1
ATOM 696 N N . LEU A 1 95 ? 0.984 -10.907 -1.088 1.00 92.31 95 LEU A N 1
ATOM 697 C CA . LEU A 1 95 ? 0.012 -11.974 -0.802 1.00 92.31 95 LEU A CA 1
ATOM 698 C C . LEU A 1 95 ? 0.614 -13.064 0.095 1.00 92.31 95 LEU A C 1
ATOM 700 O O . LEU A 1 95 ? -0.009 -13.494 1.062 1.00 92.31 95 LEU A O 1
ATOM 704 N N . VAL A 1 96 ? 1.854 -13.462 -0.190 1.00 95.50 96 VAL A N 1
ATOM 705 C CA . VAL A 1 96 ? 2.582 -14.505 0.545 1.00 95.50 96 VAL A CA 1
ATOM 706 C C . VAL A 1 96 ? 2.960 -14.020 1.941 1.00 95.50 96 VAL A C 1
ATOM 708 O O . VAL A 1 96 ? 2.827 -14.767 2.906 1.00 95.50 96 VAL A O 1
ATOM 711 N N . GLN A 1 97 ? 3.339 -12.745 2.073 1.00 96.44 97 GLN A N 1
ATOM 712 C CA . GLN A 1 97 ? 3.568 -12.094 3.366 1.00 96.44 97 GLN A CA 1
ATOM 713 C C . GLN A 1 97 ? 2.331 -12.172 4.276 1.00 96.44 97 GLN A C 1
ATOM 715 O O . GLN A 1 97 ? 2.452 -12.528 5.447 1.00 96.44 97 GLN A O 1
ATOM 720 N N . ARG A 1 98 ? 1.127 -11.900 3.751 1.00 96.38 98 ARG A N 1
ATOM 721 C CA . ARG A 1 98 ? -0.126 -12.046 4.521 1.00 96.38 98 ARG A CA 1
ATOM 722 C C . ARG A 1 98 ? -0.410 -13.498 4.867 1.00 96.38 98 ARG A C 1
ATOM 724 O O . ARG A 1 98 ? -0.812 -13.778 5.992 1.00 96.38 98 ARG A O 1
ATOM 731 N N . ALA A 1 99 ? -0.183 -14.407 3.920 1.00 96.00 99 ALA A N 1
ATOM 732 C CA . ALA A 1 99 ? -0.468 -15.821 4.106 1.00 96.00 99 ALA A CA 1
ATOM 733 C C . ALA A 1 99 ? 0.388 -16.413 5.229 1.00 96.00 99 ALA A C 1
ATOM 735 O O . ALA A 1 99 ? -0.148 -17.057 6.126 1.00 96.00 99 ALA A O 1
ATOM 736 N N . ILE A 1 100 ? 1.698 -16.134 5.238 1.00 96.31 100 ILE A N 1
ATOM 737 C CA . ILE A 1 100 ? 2.590 -16.629 6.291 1.00 96.31 100 ILE A CA 1
ATOM 738 C C . ILE A 1 100 ? 2.305 -15.979 7.648 1.00 96.31 100 ILE A C 1
ATOM 740 O O . ILE A 1 100 ? 2.398 -16.665 8.665 1.00 96.31 100 ILE A O 1
ATOM 744 N N . LEU A 1 101 ? 1.928 -14.695 7.691 1.00 97.38 101 LEU A N 1
ATOM 745 C CA . LEU A 1 101 ? 1.510 -14.031 8.931 1.00 97.38 101 LEU A CA 1
ATOM 746 C C . LEU A 1 101 ? 0.260 -14.695 9.517 1.00 97.38 101 LEU A C 1
ATOM 748 O O . LEU A 1 101 ? 0.281 -15.108 10.677 1.00 97.38 101 LEU A O 1
ATOM 752 N N . TRP A 1 102 ? -0.790 -14.860 8.708 1.00 97.50 102 TRP A N 1
ATOM 753 C CA . TRP A 1 102 ? -2.038 -15.493 9.136 1.00 97.50 102 TRP A CA 1
ATOM 754 C C . TRP A 1 102 ? -1.832 -16.937 9.588 1.00 97.50 102 TRP A C 1
ATOM 756 O O . TRP A 1 102 ? -2.238 -17.309 10.686 1.00 97.50 102 TRP A O 1
ATOM 766 N N . ASP A 1 103 ? -1.154 -17.740 8.767 1.00 97.19 103 ASP A N 1
ATOM 767 C CA . ASP A 1 103 ? -0.876 -19.149 9.050 1.00 97.19 103 ASP A CA 1
ATOM 768 C C . ASP A 1 103 ? -0.023 -19.311 10.322 1.00 97.19 103 ASP A C 1
ATOM 770 O O . ASP A 1 103 ? -0.228 -20.239 11.102 1.00 97.19 103 ASP A O 1
ATOM 774 N N . SER A 1 104 ? 0.877 -18.359 10.598 1.00 96.06 104 SER A N 1
ATOM 775 C CA . SER A 1 104 ? 1.660 -18.313 11.846 1.00 96.06 104 SER A CA 1
ATOM 776 C C . SER A 1 104 ? 0.884 -17.756 13.050 1.00 96.06 104 SER A C 1
ATOM 778 O O . SER A 1 104 ? 1.447 -17.660 14.139 1.00 96.06 104 SER A O 1
ATOM 780 N N . GLY A 1 105 ? -0.389 -17.387 12.883 1.00 97.19 105 GLY A N 1
ATOM 781 C CA . GLY A 1 105 ? -1.246 -16.889 13.955 1.00 97.19 105 GLY A CA 1
ATOM 782 C C . GLY A 1 105 ? -1.054 -15.412 14.276 1.00 97.19 105 GLY A C 1
ATOM 783 O O . GLY A 1 105 ? -1.003 -15.065 15.451 1.00 97.19 105 GLY A O 1
ATOM 784 N N . PHE A 1 106 ? -0.932 -14.544 13.271 1.00 98.06 106 PHE A N 1
ATOM 785 C CA . PHE A 1 106 ? -0.833 -13.094 13.468 1.00 98.06 106 PHE A CA 1
ATOM 786 C C . PHE A 1 106 ? -1.916 -12.328 12.704 1.00 98.06 106 PHE A C 1
ATOM 788 O O . PHE A 1 106 ? -2.229 -12.644 11.556 1.00 98.06 106 PHE A O 1
ATOM 795 N N . GLY A 1 107 ? -2.443 -11.282 13.342 1.00 97.19 107 GLY A N 1
ATOM 796 C CA . GLY A 1 107 ? -3.199 -10.200 12.703 1.00 97.19 107 GLY A CA 1
ATOM 797 C C . GLY A 1 107 ? -2.444 -8.874 12.827 1.00 97.19 107 GLY A C 1
ATOM 798 O O . GLY A 1 107 ? -1.460 -8.803 13.553 1.00 97.19 107 GLY A O 1
ATOM 799 N N . ILE A 1 108 ? -2.875 -7.823 12.129 1.00 96.56 108 ILE A N 1
ATOM 800 C CA . ILE A 1 108 ? -2.180 -6.524 12.085 1.00 96.56 108 ILE A CA 1
ATOM 801 C C . ILE A 1 108 ? -2.991 -5.452 12.810 1.00 96.56 108 ILE A C 1
ATOM 803 O O . ILE A 1 108 ? -4.137 -5.200 12.438 1.00 96.56 108 ILE A O 1
ATOM 807 N N . SER A 1 109 ? -2.400 -4.816 13.822 1.00 94.56 109 SER A N 1
ATOM 808 C CA . SER A 1 109 ? -3.005 -3.707 14.564 1.00 94.56 109 SER A CA 1
ATOM 809 C C . SER A 1 109 ? -3.212 -2.469 13.673 1.00 94.56 109 SER A C 1
ATOM 811 O O . SER A 1 109 ? -2.601 -2.353 12.606 1.00 94.56 109 SER A O 1
ATOM 813 N N . PRO A 1 110 ? -4.034 -1.495 14.099 1.00 89.25 110 PRO A N 1
ATOM 814 C CA . PRO A 1 110 ? -4.183 -0.221 13.389 1.00 89.25 110 PRO A CA 1
ATOM 815 C C . PRO A 1 110 ? -2.875 0.570 13.240 1.00 89.25 110 PRO A C 1
ATOM 817 O O . PRO A 1 110 ? -2.755 1.366 12.314 1.00 89.25 110 PRO A O 1
ATOM 820 N N . GLU A 1 111 ? -1.907 0.341 14.127 1.00 86.19 111 GLU A N 1
ATOM 821 C CA . GLU A 1 111 ? -0.587 0.985 14.116 1.00 86.19 111 GLU A CA 1
ATOM 822 C C . GLU A 1 111 ? 0.433 0.240 13.237 1.00 86.19 111 GLU A C 1
ATOM 824 O O . GLU A 1 111 ? 1.557 0.708 13.067 1.00 86.19 111 GLU A O 1
ATOM 829 N N . GLY A 1 112 ? 0.047 -0.897 12.643 1.00 89.50 112 GLY A N 1
ATOM 830 C CA . GLY A 1 112 ? 0.918 -1.711 11.793 1.00 89.50 112 GLY A CA 1
ATOM 831 C C . GLY A 1 112 ? 1.724 -2.768 12.552 1.00 89.50 112 GLY A C 1
ATOM 832 O O . GLY A 1 112 ? 2.670 -3.330 12.005 1.00 89.50 112 GLY A O 1
ATOM 833 N N . ASP A 1 113 ? 1.376 -3.080 13.799 1.00 93.75 113 ASP A N 1
ATOM 834 C CA . ASP A 1 113 ? 2.065 -4.122 14.562 1.00 93.75 113 ASP A CA 1
ATOM 835 C C . ASP A 1 113 ? 1.433 -5.493 14.324 1.00 93.75 113 ASP A C 1
ATOM 837 O O . ASP A 1 113 ? 0.214 -5.638 14.454 1.00 93.75 113 ASP A O 1
ATOM 841 N N . PRO A 1 114 ? 2.221 -6.538 14.032 1.00 96.38 114 PRO A N 1
ATOM 842 C CA . PRO A 1 114 ? 1.708 -7.897 14.066 1.00 96.38 114 PRO A CA 1
ATOM 843 C C . PRO A 1 114 ? 1.434 -8.338 15.506 1.00 96.38 114 PRO A C 1
ATOM 845 O O . PRO A 1 114 ? 2.335 -8.389 16.343 1.00 96.38 114 PRO A O 1
ATOM 848 N N . VAL A 1 115 ? 0.190 -8.710 15.783 1.00 97.75 115 VAL A N 1
ATOM 849 C CA . VAL A 1 115 ? -0.293 -9.122 17.102 1.00 97.75 115 VAL A CA 1
ATOM 850 C C . VAL A 1 115 ? -0.602 -10.615 17.084 1.00 97.75 115 VAL A C 1
ATOM 852 O O . VAL A 1 115 ? -1.263 -11.116 16.170 1.00 97.75 115 VAL A O 1
ATOM 855 N N . GLN A 1 116 ? -0.115 -11.333 18.095 1.00 97.81 116 GLN A N 1
ATOM 856 C CA . GLN A 1 116 ? -0.288 -12.779 18.211 1.00 97.81 116 GLN A CA 1
ATOM 857 C C . GLN A 1 116 ? -1.757 -13.151 18.458 1.00 97.81 116 GLN A C 1
ATOM 859 O O . GLN A 1 116 ? -2.438 -12.562 19.297 1.00 97.81 116 GLN A O 1
ATOM 864 N N . ILE A 1 117 ? -2.206 -14.190 17.761 1.00 98.31 117 ILE A N 1
ATOM 865 C CA . ILE A 1 117 ? -3.494 -14.862 17.916 1.00 98.31 117 ILE A CA 1
ATOM 866 C C . ILE A 1 117 ? -3.232 -16.279 18.443 1.00 98.31 117 ILE A C 1
ATOM 868 O O . ILE A 1 117 ? -2.348 -16.978 17.946 1.00 98.31 117 ILE A O 1
ATOM 872 N N . TRP A 1 118 ? -3.992 -16.697 19.450 1.00 97.69 118 TRP A N 1
ATOM 873 C CA . TRP A 1 118 ? -4.080 -18.061 19.967 1.00 97.69 118 TRP A CA 1
ATOM 874 C C . TRP A 1 118 ? -5.443 -18.645 19.625 1.00 97.69 118 TRP A C 1
ATOM 876 O O . TRP A 1 118 ? -6.436 -17.918 19.578 1.00 97.69 118 TRP A O 1
ATOM 886 N N . THR A 1 119 ? -5.506 -19.958 19.438 1.00 96.31 119 THR A N 1
ATOM 887 C CA . THR A 1 119 ? -6.762 -20.676 19.219 1.00 96.31 119 THR A CA 1
ATOM 888 C C . THR A 1 119 ? -7.203 -21.397 20.491 1.00 96.31 119 THR A C 1
ATOM 890 O O . THR A 1 119 ? -6.389 -21.848 21.305 1.00 96.31 119 THR A O 1
ATOM 893 N N . ILE A 1 120 ? -8.517 -21.456 20.701 1.00 93.19 120 ILE A N 1
ATOM 894 C CA . ILE A 1 120 ? -9.126 -22.073 21.882 1.00 93.19 120 ILE A CA 1
ATOM 895 C C . ILE A 1 120 ? -9.372 -23.558 21.593 1.00 93.19 120 ILE A C 1
ATOM 897 O O . ILE A 1 120 ? -10.008 -23.905 20.606 1.00 93.19 120 ILE A O 1
ATOM 901 N N . GLY A 1 121 ? -8.902 -24.451 22.465 1.00 88.25 121 GLY A N 1
ATOM 902 C CA . GLY A 1 121 ? -9.054 -25.895 22.263 1.00 88.25 121 GLY A CA 1
ATOM 903 C C . GLY A 1 121 ? -8.305 -26.403 21.025 1.00 88.25 121 GLY A C 1
ATOM 904 O O . GLY A 1 121 ? -7.159 -26.017 20.789 1.00 88.25 121 GLY A O 1
ATOM 905 N N . ASP A 1 122 ? -8.966 -27.263 20.248 1.00 87.00 122 ASP A N 1
ATOM 906 C CA . ASP A 1 122 ? -8.378 -27.948 19.088 1.00 87.00 122 ASP A CA 1
ATOM 907 C C . ASP A 1 122 ? -8.589 -27.192 17.757 1.00 87.00 122 ASP A C 1
ATOM 909 O O . ASP A 1 122 ? -8.289 -27.728 16.690 1.00 87.00 122 ASP A O 1
ATOM 913 N N . TYR A 1 123 ? -9.117 -25.959 17.789 1.00 92.38 123 TYR A N 1
ATOM 914 C CA . TYR A 1 123 ? -9.273 -25.145 16.577 1.00 92.38 123 TYR A CA 1
ATOM 915 C C . TYR A 1 123 ? -7.914 -24.736 15.998 1.00 92.38 123 TYR A C 1
ATOM 917 O O . TYR A 1 123 ? -6.948 -24.495 16.726 1.00 92.38 123 TYR A O 1
ATOM 925 N N . THR A 1 124 ? -7.857 -24.583 14.677 1.00 93.69 124 THR A N 1
ATOM 926 C CA . THR A 1 124 ? -6.695 -24.042 13.960 1.00 93.69 124 THR A CA 1
ATOM 927 C C . THR A 1 124 ? -7.000 -22.651 13.407 1.00 93.69 124 THR A C 1
ATOM 929 O O . THR A 1 124 ? -8.153 -22.227 13.402 1.00 93.69 124 THR A O 1
ATOM 932 N N . MET A 1 125 ? -5.996 -21.938 12.883 1.00 94.62 125 MET A N 1
ATOM 933 C CA . MET A 1 125 ? -6.229 -20.665 12.178 1.00 94.62 125 MET A CA 1
ATOM 934 C C . MET A 1 125 ? -7.178 -20.811 10.976 1.00 94.62 125 MET A C 1
ATOM 936 O O . MET A 1 125 ? -7.800 -19.828 10.580 1.00 94.62 125 MET A O 1
ATOM 940 N N . ALA A 1 126 ? -7.340 -22.020 10.430 1.00 92.12 126 ALA A N 1
ATOM 941 C CA . ALA A 1 126 ? -8.308 -22.323 9.380 1.00 92.12 126 ALA A CA 1
ATOM 942 C C . ALA A 1 126 ? -9.747 -22.518 9.902 1.00 92.12 126 ALA A C 1
ATOM 944 O O . ALA A 1 126 ? -10.670 -22.548 9.096 1.00 92.12 126 ALA A O 1
ATOM 945 N N . ASP A 1 127 ? -9.962 -22.591 11.223 1.00 91.19 127 ASP A N 1
ATOM 946 C CA . ASP A 1 127 ? -11.247 -22.971 11.836 1.00 91.19 127 ASP A CA 1
ATOM 947 C C . ASP A 1 127 ? -11.756 -21.974 12.897 1.00 91.19 127 ASP A C 1
ATOM 949 O O . ASP A 1 127 ? -12.719 -22.262 13.619 1.00 91.19 127 ASP A O 1
ATOM 953 N N . ILE A 1 128 ? -11.117 -20.805 13.026 1.00 95.62 128 ILE A N 1
ATOM 954 C CA . ILE A 1 128 ? -11.509 -19.794 14.020 1.00 95.62 128 ILE A CA 1
ATOM 955 C C . ILE A 1 128 ? -12.703 -18.939 13.591 1.00 95.62 128 ILE A C 1
ATOM 957 O O . ILE A 1 128 ? -13.298 -18.285 14.448 1.00 95.62 128 ILE A O 1
ATOM 961 N N . ALA A 1 129 ? -13.091 -18.958 12.311 1.00 95.56 129 ALA A N 1
ATOM 962 C CA . ALA A 1 129 ? -14.369 -18.386 11.894 1.00 95.56 129 ALA A CA 1
ATOM 963 C C . ALA A 1 129 ? -15.528 -19.021 12.676 1.00 95.56 129 ALA A C 1
ATOM 965 O O . ALA A 1 129 ? -15.560 -20.230 12.910 1.00 95.56 129 ALA A O 1
ATOM 966 N N . VAL A 1 130 ? -16.484 -18.185 13.081 1.00 93.81 130 VAL A N 1
ATOM 967 C CA . VAL A 1 130 ? -17.671 -18.625 13.816 1.00 93.81 130 VAL A CA 1
ATOM 968 C C . VAL A 1 130 ? -18.819 -18.811 12.818 1.00 93.81 130 VAL A C 1
ATOM 970 O O . VAL A 1 130 ? -19.229 -17.825 12.196 1.00 93.81 130 VAL A O 1
ATOM 973 N N . PRO A 1 131 ? -19.360 -20.030 12.653 1.00 91.62 131 PRO A N 1
ATOM 974 C CA . PRO A 1 131 ? -20.500 -20.273 11.780 1.00 91.62 131 PRO A CA 1
ATOM 975 C C . PRO A 1 131 ? -21.754 -19.539 12.257 1.00 91.62 131 PRO A C 1
ATOM 977 O O . PRO A 1 131 ? -21.956 -19.314 13.452 1.00 91.62 131 PRO A O 1
ATOM 980 N N . GLN A 1 132 ? -22.651 -19.244 11.316 1.00 91.62 132 GLN A N 1
ATOM 981 C CA . GLN A 1 132 ? -23.942 -18.615 11.599 1.00 91.62 132 GLN A CA 1
ATOM 982 C C . GLN A 1 132 ? -24.732 -19.351 12.696 1.00 91.62 132 GLN A C 1
ATOM 984 O O . GLN A 1 132 ? -25.287 -18.715 13.594 1.00 91.62 132 GLN A O 1
ATOM 989 N N . ASP A 1 133 ? -24.750 -20.685 12.656 1.00 90.94 133 ASP A N 1
ATOM 990 C CA . ASP A 1 133 ? -25.490 -21.506 13.617 1.00 90.94 133 ASP A CA 1
ATOM 991 C C . ASP A 1 133 ? -25.022 -21.273 15.062 1.00 90.94 133 ASP A C 1
ATOM 993 O O . ASP A 1 133 ? -25.855 -21.169 15.962 1.00 90.94 133 ASP A O 1
ATOM 997 N N . ASP A 1 134 ? -23.720 -21.102 15.298 1.00 91.62 134 ASP A N 1
ATOM 998 C CA . ASP A 1 134 ? -23.176 -20.861 16.640 1.00 91.62 134 ASP A CA 1
ATOM 999 C C . ASP A 1 134 ? -23.592 -19.474 17.162 1.00 91.62 134 ASP A C 1
ATOM 1001 O O . ASP A 1 134 ? -24.000 -19.329 18.316 1.00 91.62 134 ASP A O 1
ATOM 1005 N N . ILE A 1 135 ? -23.614 -18.459 16.292 1.00 91.62 135 ILE A N 1
ATOM 1006 C CA . ILE A 1 135 ? -24.096 -17.109 16.632 1.00 91.62 135 ILE A CA 1
ATOM 1007 C C . ILE A 1 135 ? -25.588 -17.116 16.979 1.00 91.62 135 ILE A C 1
ATOM 1009 O O . ILE A 1 135 ? -26.024 -16.425 17.907 1.00 91.62 135 ILE A O 1
ATOM 1013 N N . THR A 1 136 ? -26.390 -17.925 16.283 1.00 90.44 136 THR A N 1
ATOM 1014 C CA . THR A 1 136 ? -27.811 -18.070 16.633 1.00 90.44 136 THR A CA 1
ATOM 1015 C C . THR A 1 136 ? -28.020 -18.794 17.961 1.00 90.44 136 THR A C 1
ATOM 1017 O O . THR A 1 136 ? -28.936 -18.434 18.703 1.00 90.44 136 THR A O 1
ATOM 1020 N N . GLN A 1 137 ? -27.157 -19.752 18.318 1.00 92.50 137 GLN A N 1
ATOM 1021 C CA . GLN A 1 137 ? -27.246 -20.492 19.584 1.00 92.50 137 GLN A CA 1
ATOM 1022 C C . GLN A 1 137 ? -27.034 -19.600 20.814 1.00 92.50 137 GLN A C 1
ATOM 1024 O O . GLN A 1 137 ? -27.625 -19.856 21.865 1.00 92.50 137 GLN A O 1
ATOM 1029 N N . VAL A 1 138 ? -26.254 -18.522 20.690 1.00 91.88 138 VAL A N 1
ATOM 1030 C CA . VAL A 1 138 ? -26.079 -17.517 21.757 1.00 91.88 138 VAL A CA 1
ATOM 1031 C C . VAL A 1 138 ? -27.145 -16.419 21.750 1.00 91.88 138 VAL A C 1
ATOM 1033 O O . VAL A 1 138 ? -27.040 -15.454 22.506 1.00 91.88 138 VAL A O 1
ATOM 1036 N N . ASN A 1 139 ? -28.221 -16.583 20.972 1.00 91.88 139 ASN A N 1
ATOM 1037 C CA . ASN A 1 139 ? -29.346 -15.649 20.853 1.00 91.88 139 ASN A CA 1
ATOM 1038 C C . ASN A 1 139 ? -28.951 -14.251 20.348 1.00 91.88 139 ASN A C 1
ATOM 1040 O O . ASN A 1 139 ? -29.507 -13.247 20.803 1.00 91.88 139 ASN A O 1
ATOM 1044 N N . CYS A 1 140 ? -27.996 -14.165 19.423 1.00 89.69 140 CYS A N 1
ATOM 1045 C CA . CYS A 1 140 ? -27.716 -12.911 18.733 1.00 89.69 140 CYS A CA 1
ATOM 1046 C C . CYS A 1 140 ? -28.692 -12.698 17.572 1.00 89.69 140 CYS A C 1
ATOM 1048 O O . CYS A 1 140 ? -29.067 -13.630 16.861 1.00 89.69 140 CYS A O 1
ATOM 1050 N N . THR A 1 141 ? -29.128 -11.453 17.385 1.00 88.56 141 THR A N 1
ATOM 1051 C CA . THR A 1 141 ? -29.943 -11.067 16.227 1.00 88.56 141 THR A CA 1
ATOM 1052 C C . THR A 1 141 ? -29.021 -10.820 15.045 1.00 88.56 141 THR A C 1
ATOM 1054 O O . THR A 1 141 ? -28.018 -10.117 15.188 1.00 88.56 141 THR A O 1
ATOM 1057 N N . MET A 1 142 ? -29.366 -11.372 13.886 1.00 90.50 142 MET A N 1
ATOM 1058 C CA . MET A 1 142 ? -28.568 -11.253 12.668 1.00 90.50 142 MET A CA 1
ATOM 1059 C C . MET A 1 142 ? -29.213 -10.289 11.680 1.00 90.50 142 MET A C 1
ATOM 1061 O O . MET A 1 142 ? -30.431 -10.292 11.502 1.00 90.50 142 MET A O 1
ATOM 1065 N N . LEU A 1 143 ? -28.375 -9.511 11.006 1.00 92.44 143 LEU A N 1
ATOM 1066 C CA . LEU A 1 143 ? -28.734 -8.746 9.827 1.00 92.44 143 LEU A CA 1
ATOM 1067 C C . LEU A 1 143 ? -28.380 -9.592 8.604 1.00 92.44 143 LEU A C 1
ATOM 1069 O O . LEU A 1 143 ? -27.225 -9.969 8.423 1.00 92.44 143 LEU A O 1
ATOM 1073 N N . GLN A 1 144 ? -29.379 -9.912 7.787 1.00 94.44 144 GLN A N 1
ATOM 1074 C CA . GLN A 1 144 ? -29.169 -10.586 6.510 1.00 94.44 144 GLN A CA 1
ATOM 1075 C C . GLN A 1 144 ? -28.908 -9.537 5.429 1.00 94.44 144 GLN A C 1
ATOM 1077 O O . GLN A 1 144 ? -29.748 -8.665 5.198 1.00 94.44 144 GLN A O 1
ATOM 1082 N N . CYS A 1 145 ? -27.773 -9.656 4.749 1.00 91.06 145 CYS A N 1
ATOM 1083 C CA . CYS A 1 145 ? -27.363 -8.773 3.671 1.00 91.06 145 CYS A CA 1
ATOM 1084 C C . CYS A 1 145 ? -27.377 -9.515 2.327 1.00 91.06 145 CYS A C 1
ATOM 1086 O O . CYS A 1 145 ? -26.761 -10.580 2.213 1.00 91.06 145 CYS A O 1
ATOM 1088 N N . PRO A 1 146 ? -28.080 -8.991 1.306 1.00 89.94 146 PRO A N 1
ATOM 1089 C CA . PRO A 1 146 ? -27.983 -9.525 -0.047 1.00 89.94 146 PRO A CA 1
ATOM 1090 C C . PRO A 1 146 ? -26.568 -9.315 -0.604 1.00 89.94 146 PRO A C 1
ATOM 1092 O O . PRO A 1 146 ? -25.886 -8.368 -0.216 1.00 89.94 146 PRO A O 1
ATOM 1095 N N . GLN A 1 147 ? -26.137 -10.204 -1.501 1.00 87.56 147 GLN A N 1
ATOM 1096 C CA . GLN A 1 147 ? -24.844 -10.129 -2.186 1.00 87.56 147 GLN A CA 1
ATOM 1097 C C . GLN A 1 147 ? -25.011 -10.381 -3.694 1.00 87.56 147 GLN A C 1
ATOM 1099 O O . GLN A 1 147 ? -25.995 -11.015 -4.091 1.00 87.56 147 GLN A O 1
ATOM 1104 N N . PRO A 1 148 ? -24.045 -9.971 -4.540 1.00 89.25 148 PRO A N 1
ATOM 1105 C CA . PRO A 1 148 ? -24.136 -10.123 -5.996 1.00 89.25 148 PRO A CA 1
ATOM 1106 C C . PRO A 1 148 ? -24.220 -11.567 -6.509 1.00 89.25 148 PRO A C 1
ATOM 1108 O O . PRO A 1 148 ? -24.644 -11.788 -7.640 1.00 89.25 148 PRO A O 1
ATOM 1111 N N . ASN A 1 149 ? -23.785 -12.550 -5.719 1.00 84.56 149 ASN A N 1
ATOM 1112 C CA . ASN A 1 149 ? -23.794 -13.973 -6.079 1.00 84.56 149 ASN A CA 1
ATOM 1113 C C . ASN A 1 149 ? -25.103 -14.697 -5.704 1.00 84.56 149 ASN A C 1
ATOM 1115 O O . ASN A 1 149 ? -25.139 -15.926 -5.747 1.00 84.56 149 ASN A O 1
ATOM 1119 N N . ASP A 1 150 ? -26.140 -13.960 -5.291 1.00 84.50 150 ASP A N 1
ATOM 1120 C CA . ASP A 1 150 ? -27.422 -14.478 -4.792 1.00 84.50 150 ASP A CA 1
ATOM 1121 C C . ASP A 1 150 ? -27.317 -15.378 -3.538 1.00 84.50 150 ASP A C 1
ATOM 1123 O O . ASP A 1 150 ? -28.307 -15.985 -3.117 1.00 84.50 150 ASP A O 1
ATOM 1127 N N . VAL A 1 151 ? -26.144 -15.445 -2.896 1.00 87.69 151 VAL A N 1
ATOM 1128 C CA . VAL A 1 151 ? -25.944 -16.118 -1.607 1.00 87.69 151 VAL A CA 1
ATOM 1129 C C . VAL A 1 151 ? -25.972 -15.055 -0.506 1.00 87.69 151 VAL A C 1
ATOM 1131 O O . VAL A 1 151 ? -25.132 -14.158 -0.500 1.00 87.69 151 VAL A O 1
ATOM 1134 N N . PRO A 1 152 ? -26.935 -15.100 0.431 1.00 89.62 152 PRO A N 1
ATOM 1135 C CA . PRO A 1 152 ? -27.018 -14.090 1.474 1.00 89.62 152 PRO A CA 1
ATOM 1136 C C . PRO A 1 152 ? -25.847 -14.206 2.448 1.00 89.62 152 PRO A C 1
ATOM 1138 O O . PRO A 1 152 ? -25.479 -15.300 2.875 1.00 89.62 152 PRO A O 1
ATOM 1141 N N . ALA A 1 153 ? -25.333 -13.051 2.849 1.00 92.81 153 ALA A N 1
ATOM 1142 C CA . ALA A 1 153 ? -24.391 -12.910 3.944 1.00 92.81 153 ALA A CA 1
ATOM 1143 C C . ALA A 1 153 ? -25.099 -12.471 5.222 1.00 92.81 153 ALA A C 1
ATOM 1145 O O . ALA A 1 153 ? -26.208 -11.933 5.188 1.00 92.81 153 ALA A O 1
ATOM 1146 N N . TYR A 1 154 ? -24.439 -12.673 6.357 1.00 93.81 154 TYR A N 1
ATOM 1147 C CA . TYR A 1 154 ? -24.996 -12.356 7.667 1.00 93.81 154 TYR A CA 1
ATOM 1148 C C . TYR A 1 154 ? -23.990 -11.588 8.509 1.00 93.81 154 TYR A C 1
ATOM 1150 O O . TYR A 1 154 ? -22.819 -11.956 8.542 1.00 93.81 154 TYR A O 1
ATOM 1158 N N . SER A 1 155 ? -24.456 -10.568 9.226 1.00 93.88 155 SER A N 1
ATOM 1159 C CA . SER A 1 155 ? -23.694 -9.864 10.262 1.00 93.88 155 SER A CA 1
ATOM 1160 C C . SER A 1 155 ? -24.445 -9.810 11.585 1.00 93.88 155 SER A C 1
ATOM 1162 O O . SER A 1 155 ? -25.665 -9.983 11.655 1.00 93.88 155 SER A O 1
ATOM 1164 N N . SER A 1 156 ? -23.714 -9.562 12.669 1.00 89.75 156 SER A N 1
ATOM 1165 C CA . SER A 1 156 ? -24.304 -9.359 13.990 1.00 89.75 156 SER A CA 1
ATOM 1166 C C . SER A 1 156 ? -25.046 -8.019 14.040 1.00 89.75 156 SER A C 1
ATOM 1168 O O . SER A 1 156 ? -24.417 -6.962 13.984 1.00 89.75 156 SER A O 1
ATOM 1170 N N . GLN A 1 157 ? -26.371 -8.054 14.197 1.00 84.81 157 GLN A N 1
ATOM 1171 C CA . GLN A 1 157 ? -27.194 -6.857 14.383 1.00 84.81 157 GLN A CA 1
ATOM 1172 C C . GLN A 1 157 ? -27.273 -6.465 15.857 1.00 84.81 157 GLN A C 1
ATOM 1174 O O . GLN A 1 157 ? -26.929 -5.352 16.225 1.00 84.81 157 GLN A O 1
ATOM 1179 N N . TYR A 1 158 ? -27.689 -7.390 16.721 1.00 84.44 158 TYR A N 1
ATOM 1180 C CA . TYR A 1 158 ? -27.755 -7.163 18.165 1.00 84.44 158 TYR A CA 1
ATOM 1181 C C . TYR A 1 158 ? -27.167 -8.369 18.885 1.00 84.44 158 TYR A C 1
ATOM 1183 O O . TYR A 1 158 ? -27.737 -9.459 18.846 1.00 84.44 158 TYR A O 1
ATOM 1191 N N . CYS A 1 159 ? -26.011 -8.168 19.509 1.00 86.38 159 CYS A N 1
ATOM 1192 C CA . CYS A 1 159 ? -25.245 -9.202 20.191 1.00 86.38 159 CYS A CA 1
ATOM 1193 C C . CYS A 1 159 ? -24.423 -8.520 21.290 1.00 86.38 159 CYS A C 1
ATOM 1195 O O . CYS A 1 159 ? -23.716 -7.552 21.005 1.00 86.38 159 CYS A O 1
ATOM 1197 N N . SER A 1 160 ? -24.541 -8.965 22.541 1.00 87.69 160 SER A N 1
ATOM 1198 C CA . SER A 1 160 ? -23.694 -8.452 23.622 1.00 87.69 160 SER A CA 1
ATOM 1199 C C . SER A 1 160 ? -22.282 -9.026 23.518 1.00 87.69 160 SER A C 1
ATOM 1201 O O . SER A 1 160 ? -22.076 -10.090 22.924 1.00 87.69 160 SER A O 1
ATOM 1203 N N . GLY A 1 161 ? -21.311 -8.364 24.156 1.00 87.62 161 GLY A N 1
ATOM 1204 C CA . GLY A 1 161 ? -19.938 -8.865 24.199 1.00 87.62 161 GLY A CA 1
ATOM 1205 C C . GLY A 1 161 ? -19.859 -10.264 24.814 1.00 87.62 161 GLY A C 1
ATOM 1206 O O . GLY A 1 161 ? -19.171 -11.127 24.292 1.00 87.62 161 GLY A O 1
ATOM 1207 N N . THR A 1 162 ? -20.643 -10.555 25.856 1.00 87.69 162 THR A N 1
ATOM 1208 C CA . THR A 1 162 ? -20.692 -11.907 26.438 1.00 87.69 162 THR A CA 1
ATOM 1209 C C . THR A 1 162 ? -21.218 -12.950 25.455 1.00 87.69 162 THR A C 1
ATOM 1211 O O . THR A 1 162 ? -20.689 -14.056 25.414 1.00 87.69 162 THR A O 1
ATOM 1214 N N . GLN A 1 163 ? -22.257 -12.629 24.678 1.00 91.56 163 GLN A N 1
ATOM 1215 C CA . GLN A 1 163 ? -22.833 -13.586 23.733 1.00 91.56 163 GLN A CA 1
ATOM 1216 C C . GLN A 1 163 ? -21.837 -13.934 22.629 1.00 91.56 163 GLN A C 1
ATOM 1218 O O . GLN A 1 163 ? -21.595 -15.114 22.392 1.00 91.56 163 GLN A O 1
ATOM 1223 N N . ILE A 1 164 ? -21.240 -12.920 21.995 1.00 92.25 164 ILE A N 1
ATOM 1224 C CA . ILE A 1 164 ? -20.319 -13.133 20.876 1.00 92.25 164 ILE A CA 1
ATOM 1225 C C . ILE A 1 164 ? -19.039 -13.839 21.333 1.00 92.25 164 ILE A C 1
ATOM 1227 O O . ILE A 1 164 ? -18.617 -14.802 20.705 1.00 92.25 164 ILE A O 1
ATOM 1231 N N . LEU A 1 165 ? -18.490 -13.442 22.486 1.00 94.38 165 LEU A N 1
ATOM 1232 C CA . LEU A 1 165 ? -17.283 -14.045 23.045 1.00 94.38 165 LEU A CA 1
ATOM 1233 C C . LEU A 1 165 ? -17.497 -15.505 23.470 1.00 94.38 165 LEU A C 1
ATOM 1235 O O . LEU A 1 165 ? -16.586 -16.310 23.350 1.00 94.38 165 LEU A O 1
ATOM 1239 N N . ASN A 1 166 ? -18.705 -15.900 23.884 1.00 93.88 166 ASN A N 1
ATOM 1240 C CA . ASN A 1 166 ? -18.990 -17.287 24.272 1.00 93.88 166 ASN A CA 1
ATOM 1241 C C . ASN A 1 166 ? -18.895 -18.296 23.107 1.00 93.88 166 ASN A C 1
ATOM 1243 O O . ASN A 1 166 ? -18.844 -19.501 23.350 1.00 93.88 166 ASN A O 1
ATOM 1247 N N . VAL A 1 167 ? -18.895 -17.821 21.859 1.00 94.06 167 VAL A N 1
ATOM 1248 C CA . VAL A 1 167 ? -18.705 -18.646 20.651 1.00 94.06 167 VAL A CA 1
ATOM 1249 C C . VAL A 1 167 ? -17.427 -18.306 19.887 1.00 94.06 167 VAL A C 1
ATOM 1251 O O . VAL A 1 167 ? -17.106 -18.985 18.912 1.00 94.06 167 VAL A O 1
ATOM 1254 N N . SER A 1 168 ? -16.675 -17.296 20.332 1.00 95.69 168 SER A N 1
ATOM 1255 C CA . SER A 1 168 ? -15.366 -16.960 19.778 1.00 95.69 168 SER A CA 1
ATOM 1256 C C . SER A 1 168 ? -14.373 -18.102 19.984 1.00 95.69 168 SER A C 1
ATOM 1258 O O . SER A 1 168 ? -14.353 -18.768 21.018 1.00 95.69 168 SER A O 1
ATOM 1260 N N . ARG A 1 169 ? -13.512 -18.319 18.988 1.00 96.75 169 ARG A N 1
ATOM 1261 C CA . ARG A 1 169 ? -12.582 -19.464 18.935 1.00 96.75 169 ARG A CA 1
ATOM 1262 C C . ARG A 1 169 ? -11.113 -19.061 19.061 1.00 96.75 169 ARG A C 1
ATOM 1264 O O . ARG A 1 169 ? -10.224 -19.902 18.934 1.00 96.75 169 ARG A O 1
ATOM 1271 N N . CYS A 1 170 ? -10.855 -17.782 19.315 1.00 97.81 170 CYS A N 1
ATOM 1272 C CA . CYS A 1 170 ? -9.522 -17.195 19.360 1.00 97.81 170 CYS A CA 1
ATOM 1273 C C . CYS A 1 170 ? -9.361 -16.200 20.508 1.00 97.81 170 CYS A C 1
ATOM 1275 O O . CYS A 1 170 ? -10.323 -15.584 20.972 1.00 97.81 170 CYS A O 1
ATOM 1277 N N . VAL A 1 171 ? -8.110 -16.014 20.917 1.00 98.00 171 VAL A N 1
ATOM 1278 C CA . VAL A 1 171 ? -7.660 -14.965 21.833 1.00 98.00 171 VAL A CA 1
ATOM 1279 C C . VAL A 1 171 ? -6.545 -14.193 21.151 1.00 98.00 171 VAL A C 1
ATOM 1281 O O . VAL A 1 171 ? -5.673 -14.793 20.535 1.00 98.00 171 VAL A O 1
ATOM 1284 N N . VAL A 1 172 ? -6.560 -12.873 21.243 1.00 98.19 172 VAL A N 1
ATOM 1285 C CA . VAL A 1 172 ? -5.588 -11.993 20.590 1.00 98.19 172 VAL A CA 1
ATOM 1286 C C . VAL A 1 172 ? -4.837 -11.201 21.653 1.00 98.19 172 VAL A C 1
ATOM 1288 O O . VAL A 1 172 ? -5.428 -10.788 22.657 1.00 98.19 172 VAL A O 1
ATOM 1291 N N . ASP A 1 173 ? -3.529 -11.022 21.455 1.00 97.12 173 ASP A N 1
ATOM 1292 C CA . ASP A 1 173 ? -2.683 -10.277 22.388 1.00 97.12 173 ASP A CA 1
ATOM 1293 C C . ASP A 1 173 ? -3.158 -8.831 22.532 1.00 97.12 173 ASP A C 1
ATOM 1295 O O . ASP A 1 173 ? -3.831 -8.290 21.658 1.00 97.12 173 ASP A O 1
ATOM 1299 N N . THR A 1 174 ? -2.836 -8.191 23.649 1.00 94.31 174 THR A N 1
ATOM 1300 C CA . THR A 1 174 ? -3.258 -6.807 23.873 1.00 94.31 174 THR A CA 1
ATOM 1301 C C . THR A 1 174 ? -2.539 -5.857 22.919 1.00 94.31 174 THR A C 1
ATOM 1303 O O . THR A 1 174 ? -1.312 -5.877 22.852 1.00 94.31 174 THR A O 1
ATOM 1306 N N . PHE A 1 175 ? -3.298 -4.993 22.246 1.00 93.94 175 PHE A N 1
ATOM 1307 C CA . PHE A 1 175 ? -2.782 -3.913 21.405 1.00 93.94 175 PHE A CA 1
ATOM 1308 C C . PHE A 1 175 ? -3.596 -2.633 21.619 1.00 93.94 175 PHE A C 1
ATOM 1310 O O . PHE A 1 175 ? -4.732 -2.691 22.107 1.00 93.94 175 PHE A O 1
ATOM 1317 N N . ASP A 1 176 ? -3.013 -1.494 21.245 1.00 88.75 176 ASP A N 1
ATOM 1318 C CA . ASP A 1 176 ? -3.669 -0.193 21.323 1.00 88.75 176 ASP A CA 1
ATOM 1319 C C . ASP A 1 176 ? -4.437 0.113 20.028 1.00 88.75 176 ASP A C 1
ATOM 1321 O O . ASP A 1 176 ? -3.947 -0.049 18.910 1.00 88.75 176 ASP A O 1
ATOM 1325 N N . ASP A 1 177 ? -5.682 0.559 20.188 1.00 86.56 177 ASP A N 1
ATOM 1326 C CA . ASP A 1 177 ? -6.538 1.039 19.105 1.00 86.56 177 ASP A CA 1
ATOM 1327 C C . ASP A 1 177 ? -7.186 2.343 19.558 1.00 86.56 177 ASP A C 1
ATOM 1329 O O . ASP A 1 177 ? -8.245 2.368 20.189 1.00 86.56 177 ASP A O 1
ATOM 1333 N N . SER A 1 178 ? -6.527 3.459 19.250 1.00 78.12 178 SER A N 1
ATOM 1334 C CA . SER A 1 178 ? -7.005 4.800 19.613 1.00 78.12 178 SER A CA 1
ATOM 1335 C C . SER A 1 178 ? -8.383 5.134 19.022 1.00 78.12 178 SER A C 1
ATOM 1337 O O . SER A 1 178 ? -9.082 6.006 19.541 1.00 78.12 178 SER A O 1
ATOM 1339 N N . GLY A 1 179 ? -8.803 4.418 17.972 1.00 75.38 179 GLY A N 1
ATOM 1340 C CA . GLY A 1 179 ? -10.116 4.540 17.347 1.00 75.38 179 GLY A CA 1
ATOM 1341 C C . GLY A 1 179 ? -11.187 3.605 17.915 1.00 75.38 179 GLY A C 1
ATOM 1342 O O . GLY A 1 179 ? -12.328 3.694 17.468 1.00 75.38 179 GLY A O 1
ATOM 1343 N N . ALA A 1 180 ? -10.868 2.725 18.871 1.00 74.38 180 ALA A N 1
ATOM 1344 C CA . ALA A 1 180 ? -11.754 1.649 19.335 1.00 74.38 180 ALA A CA 1
ATOM 1345 C C . ALA A 1 180 ? -13.153 2.121 19.761 1.00 74.38 180 ALA A C 1
ATOM 1347 O O . ALA A 1 180 ? -14.159 1.515 19.408 1.00 74.38 180 ALA A O 1
ATOM 1348 N N . THR A 1 181 ? -13.237 3.235 20.493 1.00 66.62 181 THR A N 1
ATOM 1349 C CA . THR A 1 181 ? -14.507 3.768 21.020 1.00 66.62 181 THR A CA 1
ATOM 1350 C C . THR A 1 181 ? -15.378 4.449 19.967 1.00 66.62 181 THR A C 1
ATOM 1352 O O . THR A 1 181 ? -16.578 4.614 20.180 1.00 66.62 181 THR A O 1
ATOM 1355 N N . ASN A 1 182 ? -14.787 4.853 18.843 1.00 65.81 182 ASN A N 1
ATOM 1356 C CA . ASN A 1 182 ? -15.476 5.522 17.739 1.00 65.81 182 ASN A CA 1
ATOM 1357 C C . ASN A 1 182 ? -15.687 4.587 16.539 1.00 65.81 182 ASN A C 1
ATOM 1359 O O . ASN A 1 182 ? -16.336 4.968 15.566 1.00 65.81 182 ASN A O 1
ATOM 1363 N N . PHE A 1 183 ? -15.139 3.373 16.592 1.00 65.94 183 PHE A N 1
ATOM 1364 C CA . PHE A 1 183 ? -15.233 2.403 15.519 1.00 65.94 183 PHE A CA 1
ATOM 1365 C C . PHE A 1 183 ? -16.555 1.649 15.606 1.00 65.94 183 PHE A C 1
ATOM 1367 O O . PHE A 1 183 ? -16.706 0.687 16.350 1.00 65.94 183 PHE A O 1
ATOM 1374 N N . LEU A 1 184 ? -17.526 2.097 14.816 1.00 72.69 184 LEU A N 1
ATOM 1375 C CA . LEU A 1 184 ? -18.845 1.476 14.707 1.00 72.69 184 LEU A CA 1
ATOM 1376 C C . LEU A 1 184 ? -18.839 0.302 13.716 1.00 72.69 184 LEU A C 1
ATOM 1378 O O . LEU A 1 184 ? -19.789 0.153 12.957 1.00 72.69 184 LEU A O 1
ATOM 1382 N N . GLY A 1 185 ? -17.762 -0.482 13.653 1.00 77.56 185 GLY A N 1
ATOM 1383 C CA . GLY A 1 185 ? -17.647 -1.592 12.706 1.00 77.56 185 GLY A CA 1
ATOM 1384 C C . GLY A 1 185 ? -18.446 -2.823 13.137 1.00 77.56 185 GLY A C 1
ATOM 1385 O O . GLY A 1 185 ? -18.948 -2.919 14.258 1.00 77.56 185 GLY A O 1
ATOM 1386 N N . THR A 1 186 ? -18.537 -3.805 12.250 1.00 86.62 186 THR A N 1
ATOM 1387 C CA . THR A 1 186 ? -19.170 -5.087 12.568 1.00 86.62 186 THR A CA 1
ATOM 1388 C C . THR A 1 186 ? -18.222 -5.969 13.404 1.00 86.62 186 THR A C 1
ATOM 1390 O O . THR A 1 186 ? -17.010 -5.964 13.196 1.00 86.62 186 THR A O 1
ATOM 1393 N N . MET A 1 187 ? -18.751 -6.715 14.384 1.00 89.44 187 MET A N 1
ATOM 1394 C CA . MET A 1 187 ? -17.948 -7.593 15.263 1.00 89.44 187 MET A CA 1
ATOM 1395 C C . MET A 1 187 ? -17.894 -9.046 14.780 1.00 89.44 187 MET A C 1
ATOM 1397 O O . MET A 1 187 ? -16.954 -9.770 15.092 1.00 89.44 187 MET A O 1
ATOM 1401 N N . TRP A 1 188 ? -18.913 -9.475 14.038 1.00 94.69 188 TRP A N 1
ATOM 1402 C CA . TRP A 1 188 ? -18.963 -10.766 13.364 1.00 94.69 188 TRP A CA 1
ATOM 1403 C C . TRP A 1 188 ? -19.765 -10.643 12.077 1.00 94.69 188 TRP A C 1
ATOM 1405 O O . TRP A 1 188 ? -20.855 -10.055 12.068 1.00 94.69 188 TRP A O 1
ATOM 1415 N N . SER A 1 189 ? -19.246 -11.243 11.013 1.00 94.94 189 SER A N 1
ATOM 1416 C CA . SER A 1 189 ? -19.959 -11.388 9.753 1.00 94.94 189 SER A CA 1
ATOM 1417 C C . SER A 1 189 ? -19.405 -12.514 8.894 1.00 94.94 189 SER A C 1
ATOM 1419 O O . SER A 1 189 ? -18.268 -12.953 9.052 1.00 94.94 189 SER A O 1
ATOM 1421 N N . THR A 1 190 ? -20.246 -12.951 7.966 1.00 93.69 190 THR A N 1
ATOM 1422 C CA . THR A 1 190 ? -19.952 -13.883 6.877 1.00 93.69 190 THR A CA 1
ATOM 1423 C C . THR A 1 190 ? -20.148 -13.166 5.545 1.00 93.69 190 THR A C 1
ATOM 1425 O O . THR A 1 190 ? -20.778 -12.116 5.489 1.00 93.69 190 THR A O 1
ATOM 1428 N N . GLY A 1 191 ? -19.661 -13.742 4.458 1.00 88.62 191 GLY A N 1
ATOM 1429 C CA . GLY A 1 191 ? -19.700 -13.173 3.120 1.00 88.62 191 GLY A CA 1
ATOM 1430 C C . GLY A 1 191 ? -18.362 -12.581 2.696 1.00 88.62 191 GLY A C 1
ATOM 1431 O O . GLY A 1 191 ? -17.499 -12.284 3.513 1.00 88.62 191 GLY A O 1
ATOM 1432 N N . GLY A 1 192 ? -18.185 -12.449 1.389 1.00 86.00 192 GLY A N 1
ATOM 1433 C CA . GLY A 1 192 ? -16.935 -11.986 0.793 1.00 86.00 192 GLY A CA 1
ATOM 1434 C C . GLY A 1 192 ? -16.891 -12.344 -0.679 1.00 86.00 192 GLY A C 1
ATOM 1435 O O . GLY A 1 192 ? -17.434 -13.373 -1.087 1.00 86.00 192 GLY A O 1
ATOM 1436 N N . ASP A 1 193 ? -16.255 -11.497 -1.482 1.00 84.38 193 ASP A N 1
ATOM 1437 C CA . ASP A 1 193 ? -15.985 -11.824 -2.877 1.00 84.38 193 ASP A CA 1
ATOM 1438 C C . ASP A 1 193 ? -14.876 -12.883 -2.928 1.00 84.38 193 ASP A C 1
ATOM 1440 O O . ASP A 1 193 ? -13.768 -12.656 -2.459 1.00 84.38 193 ASP A O 1
ATOM 1444 N N . SER A 1 194 ? -15.134 -14.040 -3.537 1.00 80.25 194 SER A N 1
ATOM 1445 C CA . SER A 1 194 ? -14.123 -15.098 -3.723 1.00 80.25 194 SER A CA 1
ATOM 1446 C C . SER A 1 194 ? -12.868 -14.656 -4.496 1.00 80.25 194 SER A C 1
ATOM 1448 O O . SER A 1 194 ? -11.862 -15.362 -4.497 1.00 80.25 194 SER A O 1
ATOM 1450 N N . SER A 1 195 ? -12.910 -13.509 -5.174 1.00 79.75 195 SER A N 1
ATOM 1451 C CA . SER A 1 195 ? -11.777 -12.915 -5.882 1.00 79.75 195 SER A CA 1
ATOM 1452 C C . SER A 1 195 ? -11.056 -11.818 -5.095 1.00 79.75 195 SER A C 1
ATOM 1454 O O . SER A 1 195 ? -10.003 -11.358 -5.536 1.00 79.75 195 SER A O 1
ATOM 1456 N N . MET A 1 196 ? -11.560 -11.418 -3.923 1.00 84.81 196 MET A N 1
ATOM 1457 C CA . MET A 1 196 ? -10.893 -10.398 -3.118 1.00 84.81 196 MET A CA 1
ATOM 1458 C C . MET A 1 196 ? -9.582 -10.917 -2.524 1.00 84.81 196 MET A C 1
ATOM 1460 O O . MET A 1 196 ? -9.432 -12.101 -2.204 1.00 84.81 196 MET A O 1
ATOM 1464 N N . THR A 1 197 ? -8.652 -9.989 -2.307 1.00 86.56 197 THR A N 1
ATOM 1465 C CA . THR A 1 197 ? -7.466 -10.225 -1.483 1.00 86.56 197 THR A CA 1
ATOM 1466 C C . THR A 1 197 ? -7.812 -9.931 -0.022 1.00 86.56 197 THR A C 1
ATOM 1468 O O . THR A 1 197 ? -7.979 -8.759 0.324 1.00 86.56 197 THR A O 1
ATOM 1471 N N . PRO A 1 198 ? -7.922 -10.947 0.850 1.00 89.25 198 PRO A N 1
ATOM 1472 C CA . PRO A 1 198 ? -8.256 -10.721 2.247 1.00 89.25 198 PRO A CA 1
ATOM 1473 C C . PRO A 1 198 ? -7.146 -9.964 2.993 1.00 89.25 198 PRO A C 1
ATOM 1475 O O . PRO A 1 198 ? -5.950 -10.239 2.860 1.00 89.25 198 PRO A O 1
ATOM 1478 N N . HIS A 1 199 ? -7.567 -9.001 3.805 1.00 91.69 199 HIS A N 1
ATOM 1479 C CA . HIS A 1 199 ? -6.769 -8.368 4.849 1.00 91.69 199 HIS A CA 1
ATOM 1480 C C . HIS A 1 199 ? -6.806 -9.222 6.133 1.00 91.69 199 HIS A C 1
ATOM 1482 O O . HIS A 1 199 ? -7.611 -10.139 6.264 1.00 91.69 199 HIS A O 1
ATOM 1488 N N . ILE A 1 200 ? -5.916 -8.940 7.086 1.00 95.56 200 ILE A N 1
ATOM 1489 C CA . ILE A 1 200 ? -5.857 -9.613 8.400 1.00 95.56 200 ILE A CA 1
ATOM 1490 C C . ILE A 1 200 ? -5.812 -8.568 9.515 1.00 95.56 200 ILE A C 1
ATOM 1492 O O . ILE A 1 200 ? -4.913 -8.548 10.351 1.00 95.56 200 ILE A O 1
ATOM 1496 N N . ARG A 1 201 ? -6.735 -7.609 9.454 1.00 94.75 201 ARG A N 1
ATOM 1497 C CA . ARG A 1 201 ? -6.659 -6.355 10.208 1.00 94.75 201 ARG A CA 1
ATOM 1498 C C . ARG A 1 201 ? -7.378 -6.487 11.546 1.00 94.75 201 ARG A C 1
ATOM 1500 O O . ARG A 1 201 ? -8.522 -6.915 11.583 1.00 94.75 201 ARG A O 1
ATOM 1507 N N . LEU A 1 202 ? -6.733 -6.112 12.637 1.00 96.00 202 LEU A N 1
ATOM 1508 C CA . LEU A 1 202 ? -7.296 -6.189 13.978 1.00 96.00 202 LEU A CA 1
ATOM 1509 C C . LEU A 1 202 ? -7.967 -4.876 14.366 1.00 96.00 202 LEU A C 1
ATOM 1511 O O . LEU A 1 202 ? -7.449 -3.791 14.094 1.00 96.00 202 LEU A O 1
ATOM 1515 N N . ARG A 1 203 ? -9.123 -4.989 15.020 1.00 94.06 203 ARG A N 1
ATOM 1516 C CA . ARG A 1 203 ? -9.870 -3.870 15.606 1.00 94.06 203 ARG A CA 1
ATOM 1517 C C . ARG A 1 203 ? -10.336 -4.234 17.009 1.00 94.06 203 ARG A C 1
ATOM 1519 O O . ARG A 1 203 ? -10.736 -5.376 17.240 1.00 94.06 203 ARG A O 1
ATOM 1526 N N . ASP A 1 204 ? -10.300 -3.261 17.913 1.00 92.81 204 ASP A N 1
ATOM 1527 C CA . ASP A 1 204 ? -10.923 -3.355 19.237 1.00 92.81 204 ASP A CA 1
ATOM 1528 C C . ASP A 1 204 ? -12.309 -2.704 19.179 1.00 92.81 204 ASP A C 1
ATOM 1530 O O . ASP A 1 204 ? -12.440 -1.506 18.927 1.00 92.81 204 ASP A O 1
ATOM 1534 N N . HIS A 1 205 ? -13.353 -3.498 19.404 1.00 89.88 205 HIS A N 1
ATOM 1535 C CA . HIS A 1 205 ? -14.719 -3.010 19.557 1.00 89.88 205 HIS A CA 1
ATOM 1536 C C . HIS A 1 205 ? -15.019 -2.823 21.033 1.00 89.88 205 HIS A C 1
ATOM 1538 O O . HIS A 1 205 ? -15.388 -3.775 21.725 1.00 89.88 205 HIS A O 1
ATOM 1544 N N . THR A 1 206 ? -14.876 -1.587 21.509 1.00 87.62 206 THR A N 1
ATOM 1545 C CA . THR A 1 206 ? -15.139 -1.238 22.907 1.00 87.62 206 THR A CA 1
ATOM 1546 C C . THR A 1 206 ? -16.374 -0.352 23.032 1.00 87.62 206 THR A C 1
ATOM 1548 O O . THR A 1 206 ? -16.427 0.747 22.482 1.00 87.62 206 THR A O 1
ATOM 1551 N N . TRP A 1 207 ? -17.356 -0.794 23.820 1.00 85.38 207 TRP A N 1
ATOM 1552 C CA . TRP A 1 207 ? -18.558 -0.013 24.120 1.00 85.38 207 TRP A CA 1
ATOM 1553 C C . TRP A 1 207 ? -19.078 -0.285 25.532 1.00 85.38 207 TRP A C 1
ATOM 1555 O O . TRP A 1 207 ? -18.818 -1.332 26.124 1.00 85.38 207 TRP A O 1
ATOM 1565 N N . THR A 1 208 ? -19.857 0.655 26.068 1.00 84.62 208 THR A N 1
ATOM 1566 C CA . THR A 1 208 ? -20.629 0.460 27.301 1.00 84.62 208 THR A CA 1
ATOM 1567 C C . THR A 1 208 ? -22.095 0.318 26.945 1.00 84.62 208 THR A C 1
ATOM 1569 O O . THR A 1 208 ? -22.686 1.219 26.349 1.00 84.62 208 THR A O 1
ATOM 1572 N N . GLU A 1 209 ? -22.698 -0.808 27.312 1.00 77.44 209 GLU A N 1
ATOM 1573 C CA . GLU A 1 209 ? -24.102 -1.057 27.028 1.00 77.44 209 GLU A CA 1
ATOM 1574 C C . GLU A 1 209 ? -24.999 -0.100 27.841 1.00 77.44 209 GLU A C 1
ATOM 1576 O O . GLU A 1 209 ? -24.961 -0.121 29.075 1.00 77.44 209 GLU A O 1
ATOM 1581 N N . PRO A 1 210 ? -25.842 0.731 27.193 1.00 72.69 210 PRO A N 1
ATOM 1582 C CA . PRO A 1 210 ? -26.598 1.774 27.892 1.00 72.69 210 PRO A CA 1
ATOM 1583 C C . PRO A 1 210 ? -27.625 1.249 28.902 1.00 72.69 210 PRO A C 1
ATOM 1585 O O . PRO A 1 210 ? -27.999 1.962 29.831 1.00 72.69 210 PRO A O 1
ATOM 1588 N N . THR A 1 211 ? -28.123 0.025 28.707 1.00 73.38 211 THR A N 1
ATOM 1589 C CA . THR A 1 211 ? -29.183 -0.574 29.531 1.00 73.38 211 THR A CA 1
ATOM 1590 C C . THR A 1 211 ? -28.638 -1.229 30.798 1.00 73.38 211 THR A C 1
ATOM 1592 O O . THR A 1 211 ? -29.287 -1.161 31.842 1.00 73.38 211 THR A O 1
ATOM 1595 N N . THR A 1 212 ? -27.459 -1.851 30.723 1.00 82.19 212 THR A N 1
ATOM 1596 C CA . THR A 1 212 ? -26.840 -2.605 31.826 1.00 82.19 212 THR A CA 1
ATOM 1597 C C . THR A 1 212 ? -25.680 -1.857 32.483 1.00 82.19 212 THR A C 1
ATOM 1599 O O . THR A 1 212 ? -25.356 -2.134 33.636 1.00 82.19 212 THR A O 1
ATOM 1602 N N . GLY A 1 213 ? -25.063 -0.902 31.779 1.00 82.38 213 GLY A N 1
ATOM 1603 C CA . GLY A 1 213 ? -23.853 -0.202 32.210 1.00 82.38 213 GLY A CA 1
ATOM 1604 C C . GLY A 1 213 ? -22.585 -1.059 32.143 1.00 82.38 213 GLY A C 1
ATOM 1605 O O . GLY A 1 213 ? -21.550 -0.640 32.657 1.00 82.38 213 GLY A O 1
ATOM 1606 N N . ILE A 1 214 ? -22.653 -2.255 31.549 1.00 82.56 214 ILE A N 1
ATOM 1607 C CA . ILE A 1 214 ? -21.508 -3.157 31.402 1.00 82.56 214 ILE A CA 1
ATOM 1608 C C . ILE A 1 214 ? -20.687 -2.713 30.190 1.00 82.56 214 ILE A C 1
ATOM 1610 O O . ILE A 1 214 ? -21.237 -2.486 29.112 1.00 82.56 214 ILE A O 1
ATOM 1614 N N . SER A 1 215 ? -19.373 -2.585 30.374 1.00 87.44 215 SER A N 1
ATOM 1615 C CA . SER A 1 215 ? -18.438 -2.341 29.276 1.00 87.44 215 SER A CA 1
ATOM 1616 C C . SER A 1 215 ? -17.923 -3.654 28.708 1.00 87.44 215 SER A C 1
ATOM 1618 O O . SER A 1 215 ? -17.535 -4.546 29.462 1.00 87.44 215 SER A O 1
ATOM 1620 N N . TYR A 1 216 ? -17.887 -3.734 27.385 1.00 86.19 216 TYR A N 1
ATOM 1621 C CA . TYR A 1 216 ? -17.353 -4.854 26.624 1.00 86.19 216 TYR A CA 1
ATOM 1622 C C . TYR A 1 216 ? -16.174 -4.383 25.772 1.00 86.19 216 TYR A C 1
ATOM 1624 O O . TYR A 1 216 ? -16.149 -3.229 25.346 1.00 86.19 216 TYR A O 1
ATOM 1632 N N . SER A 1 217 ? -15.220 -5.283 25.534 1.00 90.62 217 SER A N 1
ATOM 1633 C CA . SER A 1 217 ? -14.153 -5.143 24.539 1.00 90.62 217 SER A CA 1
ATOM 1634 C C . SER A 1 217 ? -14.096 -6.459 23.771 1.00 90.62 217 SER A C 1
ATOM 1636 O O . SER A 1 217 ? -13.890 -7.516 24.362 1.00 90.62 217 SER A O 1
ATOM 1638 N N . VAL A 1 218 ? -14.370 -6.406 22.471 1.00 92.81 218 VAL A N 1
ATOM 1639 C CA . VAL A 1 218 ? -14.345 -7.572 21.582 1.00 92.81 218 VAL A CA 1
ATOM 1640 C C . VAL A 1 218 ? -13.313 -7.299 20.508 1.00 92.81 218 VAL A C 1
ATOM 1642 O O . VAL A 1 218 ? -13.443 -6.348 19.740 1.00 92.81 218 VAL A O 1
ATOM 1645 N N . TYR A 1 219 ? -12.274 -8.123 20.451 1.00 96.81 219 TYR A N 1
ATOM 1646 C CA . TYR A 1 219 ? -11.296 -8.015 19.379 1.00 96.81 219 TYR A CA 1
ATOM 1647 C C . TYR A 1 219 ? -11.861 -8.710 18.149 1.00 96.81 219 TYR A C 1
ATOM 1649 O O . TYR A 1 219 ? -12.557 -9.715 18.264 1.00 96.81 219 TYR A O 1
ATOM 1657 N N . ALA A 1 220 ? -11.598 -8.177 16.964 1.00 96.25 220 ALA A N 1
ATOM 1658 C CA . ALA A 1 220 ? -12.074 -8.784 15.731 1.00 96.25 220 ALA A CA 1
ATOM 1659 C C . ALA A 1 220 ? -11.017 -8.704 14.634 1.00 96.25 220 ALA A C 1
ATOM 1661 O O . ALA A 1 220 ? -10.341 -7.682 14.489 1.00 96.25 220 ALA A O 1
ATOM 1662 N N . VAL A 1 221 ? -10.907 -9.773 13.845 1.00 97.31 221 VAL A N 1
ATOM 1663 C CA . VAL A 1 221 ? -10.138 -9.789 12.598 1.00 97.31 221 VAL A CA 1
ATOM 1664 C C . VAL A 1 221 ? -11.063 -9.408 11.451 1.00 97.31 221 VAL A C 1
ATOM 1666 O O . VAL A 1 221 ? -12.070 -10.069 11.219 1.00 97.31 221 VAL A O 1
ATOM 1669 N N . HIS A 1 222 ? -10.686 -8.371 10.716 1.00 95.12 222 HIS A N 1
ATOM 1670 C CA . HIS A 1 222 ? -11.375 -7.828 9.554 1.00 95.12 222 HIS A CA 1
ATOM 1671 C C . HIS A 1 222 ? -10.645 -8.222 8.276 1.00 95.12 222 HIS A C 1
ATOM 1673 O O . HIS A 1 222 ? -9.440 -7.977 8.143 1.00 95.12 222 HIS A O 1
ATOM 1679 N N . THR A 1 223 ? -11.382 -8.801 7.325 1.00 93.62 223 THR A N 1
ATOM 1680 C CA . THR A 1 223 ? -10.816 -9.284 6.054 1.00 93.62 223 THR A CA 1
ATOM 1681 C C . THR A 1 223 ? -10.841 -8.272 4.914 1.00 93.62 223 THR A C 1
ATOM 1683 O O . THR A 1 223 ? -10.330 -8.560 3.836 1.00 93.62 223 THR A O 1
ATOM 1686 N N . VAL A 1 224 ? -11.344 -7.062 5.145 1.00 89.31 224 VAL A N 1
ATOM 1687 C CA . VAL A 1 224 ? -11.376 -5.962 4.167 1.00 89.31 224 VAL A CA 1
ATOM 1688 C C . VAL A 1 224 ? -10.689 -4.703 4.703 1.00 89.31 224 VAL A C 1
ATOM 1690 O O . VAL A 1 224 ? -10.286 -4.630 5.871 1.00 89.31 224 VAL A O 1
ATOM 1693 N N . SER A 1 225 ? -10.519 -3.704 3.833 1.00 85.69 225 SER A N 1
ATOM 1694 C CA . SER A 1 225 ? -10.069 -2.371 4.236 1.00 85.69 225 SER A CA 1
ATOM 1695 C C . SER A 1 225 ? -11.115 -1.689 5.134 1.00 85.69 225 SER A C 1
ATOM 1697 O O . SER A 1 225 ? -12.288 -2.050 5.103 1.00 85.69 225 SER A O 1
ATOM 1699 N N . SER A 1 226 ? -10.726 -0.670 5.913 1.00 78.69 226 SER A N 1
ATOM 1700 C CA . SER A 1 226 ? -11.704 0.119 6.690 1.00 78.69 226 SER A CA 1
ATOM 1701 C C . SER A 1 226 ? -12.776 0.778 5.817 1.00 78.69 226 SER A C 1
ATOM 1703 O O . SER A 1 226 ? -13.865 1.033 6.309 1.00 78.69 226 SER A O 1
ATOM 1705 N N . ALA A 1 227 ? -12.455 1.105 4.559 1.00 73.31 227 ALA A N 1
ATOM 1706 C CA . ALA A 1 227 ? -13.375 1.790 3.651 1.00 73.31 227 ALA A CA 1
ATOM 1707 C C . ALA A 1 227 ? -14.469 0.853 3.119 1.00 73.31 227 ALA A C 1
ATOM 1709 O O . ALA A 1 227 ? -15.571 1.302 2.811 1.00 73.31 227 ALA A O 1
ATOM 1710 N N . ASP A 1 228 ? -14.155 -0.439 3.037 1.00 80.44 228 ASP A N 1
ATOM 1711 C CA . ASP A 1 228 ? -15.063 -1.481 2.556 1.00 80.44 228 ASP A CA 1
ATOM 1712 C C . ASP A 1 228 ? -15.780 -2.204 3.711 1.00 80.44 228 ASP A C 1
ATOM 1714 O O . ASP A 1 228 ? -16.648 -3.044 3.476 1.00 80.44 228 ASP A O 1
ATOM 1718 N N . ASP A 1 229 ? -15.415 -1.900 4.960 1.00 80.62 229 ASP A N 1
ATOM 1719 C CA . ASP A 1 229 ? -16.025 -2.476 6.153 1.00 80.62 229 ASP A CA 1
ATOM 1720 C C . ASP A 1 229 ? -17.353 -1.764 6.473 1.00 80.62 229 ASP A C 1
ATOM 1722 O O . ASP A 1 229 ? -17.365 -0.562 6.772 1.00 80.62 229 ASP A O 1
ATOM 1726 N N . PRO A 1 230 ? -18.501 -2.456 6.389 1.00 76.88 230 PRO A N 1
ATOM 1727 C CA . PRO A 1 230 ? -19.787 -1.837 6.650 1.00 76.88 230 PRO A CA 1
ATOM 1728 C C . PRO A 1 230 ? -19.921 -1.441 8.122 1.00 76.88 230 PRO A C 1
ATOM 1730 O O . PRO A 1 230 ? -19.581 -2.185 9.048 1.00 76.88 230 PRO A O 1
ATOM 1733 N N . THR A 1 231 ? -20.521 -0.271 8.342 1.00 81.50 231 THR A N 1
ATOM 1734 C CA . THR A 1 231 ? -20.931 0.150 9.683 1.00 81.50 231 THR A CA 1
ATOM 1735 C C . THR A 1 231 ? -21.903 -0.870 10.280 1.00 81.50 231 THR A C 1
ATOM 1737 O O . THR A 1 231 ? -22.748 -1.437 9.586 1.00 81.50 231 THR A O 1
ATOM 1740 N N . TRP A 1 232 ? -21.811 -1.074 11.591 1.00 80.19 232 TRP A N 1
ATOM 1741 C CA . TRP A 1 232 ? -22.712 -1.899 12.378 1.00 80.19 232 TRP A CA 1
ATOM 1742 C C . TRP A 1 232 ? -24.175 -1.625 12.016 1.00 80.19 232 TRP A C 1
ATOM 1744 O O . TRP A 1 232 ? -24.602 -0.473 11.878 1.00 80.19 232 TRP A O 1
ATOM 1754 N N . ASN A 1 233 ? -24.950 -2.707 11.894 1.00 80.62 233 ASN A N 1
ATOM 1755 C CA . ASN A 1 233 ? -26.361 -2.679 11.510 1.00 80.62 233 ASN A CA 1
ATOM 1756 C C . ASN A 1 233 ? -26.620 -2.101 10.098 1.00 80.62 233 ASN A C 1
ATOM 1758 O O . ASN A 1 233 ? -27.718 -1.620 9.811 1.00 80.62 233 ASN A O 1
ATOM 1762 N N . GLN A 1 234 ? -25.629 -2.152 9.205 1.00 87.69 234 GLN A N 1
ATOM 1763 C CA . GLN A 1 234 ? -25.781 -1.785 7.798 1.00 87.69 234 GLN A CA 1
ATOM 1764 C C . GLN A 1 234 ? -25.238 -2.882 6.883 1.00 87.69 234 GLN A C 1
ATOM 1766 O O . GLN A 1 234 ? -24.311 -3.612 7.230 1.00 87.69 234 GLN A O 1
ATOM 1771 N N . CYS A 1 235 ? -25.843 -2.990 5.703 1.00 87.69 235 CYS A N 1
ATOM 1772 C CA . CYS A 1 235 ? -25.296 -3.775 4.604 1.00 87.69 235 CYS A CA 1
ATOM 1773 C C . CYS A 1 235 ? -24.447 -2.869 3.695 1.00 87.69 235 CYS A C 1
ATOM 1775 O O . CYS A 1 235 ? -24.638 -1.649 3.716 1.00 87.69 235 CYS A O 1
ATOM 1777 N N . PRO A 1 236 ? -23.536 -3.434 2.885 1.00 83.88 236 PRO A N 1
ATOM 1778 C CA . PRO A 1 236 ? -22.700 -2.675 1.968 1.00 83.88 236 PRO A CA 1
ATOM 1779 C C . PRO A 1 236 ? -23.557 -1.873 0.989 1.00 83.88 236 PRO A C 1
ATOM 1781 O O . PRO A 1 236 ? -24.619 -2.323 0.550 1.00 83.88 236 PRO A O 1
ATOM 1784 N N . ALA A 1 237 ? -23.093 -0.678 0.630 1.00 75.00 237 ALA A N 1
ATOM 1785 C CA . ALA A 1 237 ? -23.761 0.130 -0.381 1.00 75.00 237 ALA A CA 1
ATOM 1786 C C . ALA A 1 237 ? -23.732 -0.572 -1.754 1.00 75.00 237 ALA A C 1
ATOM 1788 O O . ALA A 1 237 ? -22.788 -1.293 -2.073 1.00 75.00 237 ALA A O 1
ATOM 1789 N N . ASN A 1 238 ? -24.744 -0.311 -2.590 1.00 73.62 238 ASN A N 1
ATOM 1790 C CA . ASN A 1 238 ? -24.850 -0.819 -3.968 1.00 73.62 238 ASN A CA 1
ATOM 1791 C C . ASN A 1 238 ? -24.856 -2.355 -4.100 1.00 73.62 238 ASN A C 1
ATOM 1793 O O . ASN A 1 238 ? -24.298 -2.878 -5.061 1.00 73.62 238 ASN A O 1
ATOM 1797 N N . ASP A 1 239 ? -25.466 -3.065 -3.146 1.00 71.38 239 ASP A N 1
ATOM 1798 C CA . ASP A 1 239 ? -25.537 -4.534 -3.134 1.00 71.38 239 ASP A CA 1
ATOM 1799 C C . ASP A 1 239 ? -24.149 -5.210 -3.177 1.00 71.38 239 ASP A C 1
ATOM 1801 O O . ASP A 1 239 ? -23.991 -6.277 -3.760 1.00 71.38 239 ASP A O 1
ATOM 1805 N N . GLY A 1 240 ? -23.125 -4.578 -2.588 1.00 84.38 240 GLY A N 1
ATOM 1806 C CA . GLY A 1 240 ? -21.760 -5.110 -2.525 1.00 84.38 240 GLY A CA 1
ATOM 1807 C C . GLY A 1 240 ? -21.603 -6.336 -1.615 1.00 84.38 240 GLY A C 1
ATOM 1808 O O . GLY A 1 240 ? -22.491 -6.693 -0.840 1.00 84.38 240 GLY A O 1
ATOM 1809 N N . TYR A 1 241 ? -20.438 -6.984 -1.688 1.00 88.38 241 TYR A N 1
ATOM 1810 C CA . TYR A 1 241 ? -20.107 -8.087 -0.787 1.00 88.38 241 TYR A CA 1
ATOM 1811 C C . TYR A 1 241 ? -19.846 -7.581 0.638 1.00 88.38 241 T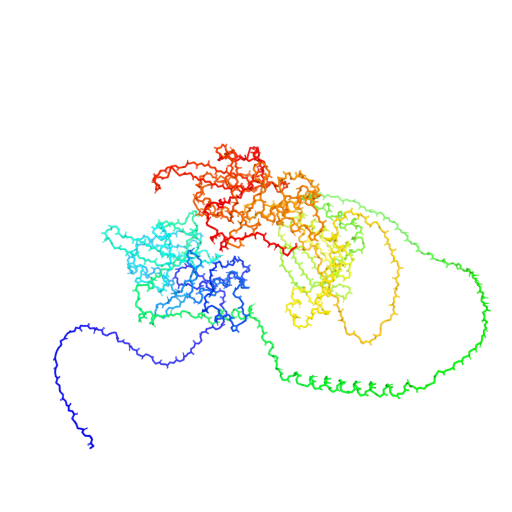YR A C 1
ATOM 1813 O O . TYR A 1 241 ? -19.230 -6.541 0.851 1.00 88.38 241 TYR A O 1
ATOM 1821 N N . LEU A 1 242 ? -20.321 -8.357 1.611 1.00 90.25 242 LEU A N 1
ATOM 1822 C CA . LEU A 1 242 ? -19.918 -8.270 3.017 1.00 90.25 242 LEU A CA 1
ATOM 1823 C C . LEU A 1 242 ? -18.503 -8.859 3.159 1.00 90.25 242 LEU A C 1
ATOM 1825 O O . LEU A 1 242 ? -17.922 -9.304 2.173 1.00 90.25 242 LEU A O 1
ATOM 1829 N N . SER A 1 243 ? -17.964 -8.908 4.370 1.00 91.81 243 SER A N 1
ATOM 1830 C CA . SER A 1 243 ? -16.650 -9.491 4.648 1.00 91.81 243 SER A CA 1
ATOM 1831 C C . SER A 1 243 ? -16.732 -10.543 5.752 1.00 91.81 243 SER A C 1
ATOM 1833 O O . SER A 1 243 ? -17.668 -10.553 6.557 1.00 91.81 243 SER A O 1
ATOM 1835 N N . LEU A 1 244 ? -15.741 -11.433 5.813 1.00 94.00 244 LEU A N 1
ATOM 1836 C CA . LEU A 1 244 ? -15.579 -12.338 6.943 1.00 94.00 244 LEU A CA 1
ATOM 1837 C C . LEU A 1 244 ? -14.960 -11.549 8.097 1.00 94.00 244 LEU A C 1
ATOM 1839 O O . LEU A 1 244 ? -13.859 -11.007 7.953 1.00 94.00 244 LEU A O 1
ATOM 1843 N N . ILE A 1 245 ? -15.655 -11.499 9.231 1.00 95.44 245 ILE A N 1
ATOM 1844 C CA . ILE A 1 245 ? -15.157 -10.872 10.457 1.00 95.44 245 ILE A CA 1
ATOM 1845 C C . ILE A 1 245 ? -15.159 -11.912 11.571 1.00 95.44 245 ILE A C 1
ATOM 1847 O O . ILE A 1 245 ? -16.202 -12.481 11.903 1.00 95.44 245 ILE A O 1
ATOM 1851 N N . VAL A 1 246 ? -13.980 -12.158 12.143 1.00 97.06 246 VAL A N 1
ATOM 1852 C CA . VAL A 1 246 ? -13.760 -13.205 13.147 1.00 97.06 246 VAL A CA 1
ATOM 1853 C C . VAL A 1 246 ? -13.628 -12.576 14.536 1.00 97.06 246 VAL A C 1
ATOM 1855 O O . VAL A 1 246 ? -12.624 -11.903 14.782 1.00 97.06 246 VAL A O 1
ATOM 1858 N N . PRO A 1 247 ? -14.597 -12.777 15.449 1.00 96.88 247 PRO A N 1
ATOM 1859 C CA . PRO A 1 247 ? -14.506 -12.272 16.811 1.00 96.88 247 PRO A CA 1
ATOM 1860 C C . PRO A 1 247 ? -13.533 -13.114 17.647 1.00 96.88 247 PRO A C 1
ATOM 1862 O O . PRO A 1 247 ? -13.544 -14.344 17.610 1.00 96.88 247 PRO A O 1
ATOM 1865 N N . CYS A 1 248 ? -12.731 -12.437 18.459 1.00 97.94 248 CYS A N 1
ATOM 1866 C CA . CYS A 1 248 ? -11.752 -13.005 19.369 1.00 97.94 248 CYS A CA 1
ATOM 1867 C C . CYS A 1 248 ? -11.823 -12.323 20.738 1.00 97.94 248 CYS A C 1
ATOM 1869 O O . CYS A 1 248 ? -12.238 -11.171 20.885 1.00 97.94 248 CYS A O 1
ATOM 1871 N N . HIS A 1 249 ? -11.352 -13.034 21.750 1.00 96.88 249 HIS A N 1
ATOM 1872 C CA . HIS A 1 249 ? -11.135 -12.456 23.063 1.00 96.88 249 HIS A CA 1
ATOM 1873 C C . HIS A 1 249 ? -9.885 -11.585 23.130 1.00 96.88 249 HIS A C 1
ATOM 1875 O O . HIS A 1 249 ? -8.915 -11.796 22.398 1.00 96.88 249 HIS A O 1
ATOM 1881 N N . LYS A 1 250 ? -9.864 -10.693 24.120 1.00 95.56 250 LYS A N 1
ATOM 1882 C CA . LYS A 1 250 ? -8.670 -9.956 24.518 1.00 95.56 250 LYS A CA 1
ATOM 1883 C C . LYS A 1 250 ? -7.840 -10.767 25.516 1.00 95.56 250 LYS A C 1
ATOM 1885 O O . LYS A 1 250 ? -8.341 -11.214 26.546 1.00 95.56 250 LYS A O 1
ATOM 1890 N N . ARG A 1 251 ? -6.533 -10.892 25.276 1.00 94.88 251 ARG A N 1
ATOM 1891 C CA . ARG A 1 251 ? -5.585 -11.632 26.134 1.00 94.88 251 ARG A CA 1
ATOM 1892 C C . ARG A 1 251 ? -5.619 -11.231 27.611 1.00 94.88 251 ARG A C 1
ATOM 1894 O O . ARG A 1 251 ? -5.402 -12.086 28.471 1.00 94.88 251 ARG A O 1
ATOM 1901 N N . SER A 1 252 ? -5.882 -9.960 27.920 1.00 92.94 252 SER A N 1
ATOM 1902 C CA . SER A 1 252 ? -5.944 -9.461 29.303 1.00 92.94 252 SER A CA 1
ATOM 1903 C C . SER A 1 252 ? -7.100 -10.039 30.126 1.00 92.94 252 SER A C 1
ATOM 1905 O O . SER A 1 252 ? -7.114 -9.867 31.340 1.00 92.94 252 SER A O 1
ATOM 1907 N N . GLU A 1 253 ? -8.070 -10.699 29.489 1.00 92.12 253 GLU A N 1
ATOM 1908 C CA . GLU A 1 253 ? -9.193 -11.363 30.162 1.00 92.12 253 GLU A CA 1
ATOM 1909 C C . GLU A 1 253 ? -8.809 -12.722 30.766 1.00 92.12 253 GLU A C 1
ATOM 1911 O O . GLU A 1 253 ? -9.559 -13.262 31.575 1.00 92.12 253 GLU A O 1
ATOM 1916 N N . PHE A 1 254 ? -7.637 -13.257 30.405 1.00 93.31 254 PHE A N 1
ATOM 1917 C CA . PHE A 1 254 ? -7.183 -14.591 30.790 1.00 93.31 254 PHE A CA 1
ATOM 1918 C C . PHE A 1 254 ? -5.924 -14.541 31.653 1.00 93.31 254 PHE A C 1
ATOM 1920 O O . PHE A 1 254 ? -5.027 -13.711 31.477 1.00 93.31 254 PHE A O 1
ATOM 1927 N N . THR A 1 255 ? -5.816 -15.491 32.572 1.00 94.62 255 THR A N 1
ATOM 1928 C CA . THR A 1 255 ? -4.600 -15.740 33.345 1.00 94.62 255 THR A CA 1
ATOM 1929 C C . THR A 1 255 ? -3.539 -16.443 32.498 1.00 94.62 255 THR A C 1
ATOM 1931 O O . THR A 1 255 ? -3.839 -17.134 31.525 1.00 94.62 255 THR A O 1
ATOM 1934 N N . ASP A 1 256 ? -2.271 -16.334 32.898 1.00 92.31 256 ASP A N 1
ATOM 1935 C CA . ASP A 1 256 ? -1.172 -17.035 32.217 1.00 92.31 256 ASP A CA 1
ATOM 1936 C C . ASP A 1 256 ? -1.363 -18.561 32.210 1.00 92.31 256 ASP A C 1
ATOM 1938 O O . ASP A 1 256 ? -0.965 -19.232 31.261 1.00 92.31 256 ASP A O 1
ATOM 1942 N N . ALA A 1 257 ? -2.001 -19.110 33.249 1.00 92.69 257 ALA A N 1
ATOM 1943 C CA . ALA A 1 257 ? -2.308 -20.535 33.343 1.00 92.69 257 ALA A CA 1
ATOM 1944 C C . ALA A 1 257 ? -3.386 -20.967 32.336 1.00 92.69 257 ALA A C 1
ATOM 1946 O O . ALA A 1 257 ? -3.267 -22.038 31.746 1.00 92.69 257 ALA A O 1
ATOM 1947 N N . GLU A 1 258 ? -4.410 -20.140 32.117 1.00 91.75 258 GLU A N 1
ATOM 1948 C CA . GLU A 1 258 ? -5.437 -20.392 31.098 1.00 91.75 258 GLU A CA 1
ATOM 1949 C C . GLU A 1 258 ? -4.851 -20.273 29.691 1.00 91.75 258 GLU A C 1
ATOM 1951 O O . GLU A 1 258 ? -5.111 -21.110 28.834 1.00 91.75 258 GLU A O 1
ATOM 1956 N N . MET A 1 259 ? -3.983 -19.289 29.472 1.00 93.81 259 MET A N 1
ATOM 1957 C CA . MET A 1 259 ? -3.321 -19.082 28.184 1.00 93.81 259 MET A CA 1
ATOM 1958 C C . MET A 1 259 ? -2.319 -20.182 27.849 1.00 93.81 259 MET A C 1
ATOM 1960 O O . MET A 1 259 ? -2.139 -20.504 26.680 1.00 93.81 259 MET A O 1
ATOM 1964 N N . ALA A 1 260 ? -1.710 -20.811 28.856 1.00 89.88 260 ALA A N 1
ATOM 1965 C CA . ALA A 1 260 ? -0.871 -21.990 28.664 1.00 89.88 260 ALA A CA 1
ATOM 1966 C C . ALA A 1 260 ? -1.659 -23.224 28.179 1.00 89.88 260 ALA A C 1
ATOM 1968 O O . ALA A 1 260 ? -1.051 -24.152 27.650 1.00 89.88 260 ALA A O 1
ATOM 1969 N N . ALA A 1 261 ? -2.985 -23.247 28.362 1.00 88.12 261 ALA A N 1
ATOM 1970 C CA . ALA A 1 261 ? -3.863 -24.293 27.839 1.00 88.12 261 ALA A CA 1
ATOM 1971 C C . ALA A 1 261 ? -4.387 -23.991 26.422 1.00 88.12 261 ALA A C 1
ATOM 1973 O O . ALA A 1 261 ? -5.033 -24.848 25.823 1.00 88.12 261 ALA A O 1
ATOM 1974 N N . MET A 1 262 ? -4.129 -22.792 25.892 1.00 92.12 262 MET A N 1
ATOM 1975 C CA . MET A 1 262 ? -4.500 -22.413 24.530 1.00 92.12 262 MET A CA 1
ATOM 1976 C C . MET A 1 262 ? -3.410 -22.790 23.536 1.00 92.12 262 MET A C 1
ATOM 1978 O O . MET A 1 262 ? -2.223 -22.861 23.866 1.00 92.12 262 MET A O 1
ATOM 1982 N N . THR A 1 263 ? -3.810 -22.979 22.286 1.00 94.00 263 THR A N 1
ATOM 1983 C CA . THR A 1 263 ? -2.891 -23.368 21.225 1.00 94.00 263 THR A CA 1
ATOM 1984 C C . THR A 1 263 ? -2.286 -22.119 20.596 1.00 94.00 263 THR A C 1
ATOM 1986 O O . THR A 1 263 ? -2.987 -21.259 20.065 1.00 94.00 263 THR A O 1
ATOM 1989 N N . LYS A 1 264 ? -0.956 -22.005 20.659 1.00 94.62 264 LYS A N 1
ATOM 1990 C CA . LYS A 1 264 ? -0.204 -21.005 19.896 1.00 94.62 264 LYS A CA 1
ATOM 1991 C C . LYS A 1 264 ? 0.060 -21.560 18.487 1.00 94.62 264 LYS A C 1
ATOM 1993 O O . LYS A 1 264 ? 0.759 -22.571 18.394 1.00 94.62 264 LYS A O 1
ATOM 1998 N N . PRO A 1 265 ? -0.449 -20.941 17.407 1.00 94.06 265 PRO A N 1
ATOM 1999 C CA . PRO A 1 265 ? -0.213 -21.417 16.049 1.00 94.06 265 PRO A CA 1
ATOM 2000 C C . PRO A 1 265 ? 1.276 -21.403 15.689 1.00 94.06 265 PRO A C 1
ATOM 2002 O O . PRO A 1 265 ? 2.004 -20.467 16.017 1.00 94.06 265 PRO A O 1
ATOM 2005 N N . THR A 1 266 ? 1.725 -22.448 14.998 1.00 84.62 266 THR A N 1
ATOM 2006 C CA . THR A 1 266 ? 3.104 -22.592 14.497 1.00 84.62 266 THR A CA 1
ATOM 2007 C C . THR A 1 266 ? 3.182 -22.585 12.970 1.00 84.62 266 THR A C 1
ATOM 2009 O O . THR A 1 266 ? 4.271 -22.709 12.414 1.00 84.62 266 THR A O 1
ATOM 2012 N N . GLY A 1 267 ? 2.038 -22.459 12.291 1.00 87.81 267 GLY A N 1
ATOM 2013 C CA . GLY A 1 267 ? 1.919 -22.622 10.849 1.00 87.81 267 GLY A CA 1
ATOM 2014 C C . GLY A 1 267 ? 1.743 -24.056 10.373 1.00 87.81 267 GLY A C 1
ATOM 2015 O O . GLY A 1 267 ? 2.146 -25.016 11.035 1.00 87.81 267 GLY A O 1
ATOM 2016 N N . THR A 1 268 ? 1.126 -24.194 9.205 1.00 91.50 268 THR A N 1
ATOM 2017 C CA . THR A 1 268 ? 0.827 -25.482 8.581 1.00 91.50 268 THR A CA 1
ATOM 2018 C C . THR A 1 268 ? 1.977 -25.978 7.703 1.00 91.50 268 THR A C 1
ATOM 2020 O O . THR A 1 268 ? 2.758 -25.211 7.130 1.00 91.50 268 THR A O 1
ATOM 2023 N N . ALA A 1 269 ? 2.076 -27.304 7.560 1.00 90.38 269 ALA A N 1
ATOM 2024 C CA . ALA A 1 269 ? 3.109 -27.939 6.741 1.00 90.38 269 ALA A CA 1
ATOM 2025 C C . ALA A 1 269 ? 2.973 -27.610 5.243 1.00 90.38 269 ALA A C 1
ATOM 2027 O O . ALA A 1 269 ? 3.981 -27.542 4.536 1.00 90.38 269 ALA A O 1
ATOM 2028 N N . TRP A 1 270 ? 1.749 -27.395 4.751 1.00 91.88 270 TRP A N 1
ATOM 2029 C CA . TRP A 1 270 ? 1.510 -27.095 3.340 1.00 91.88 270 TRP A CA 1
ATOM 2030 C C . TRP A 1 270 ? 1.974 -25.678 2.977 1.00 91.88 270 TRP A C 1
ATOM 2032 O O . TRP A 1 270 ? 2.602 -25.519 1.934 1.00 91.88 270 TRP A O 1
ATOM 2042 N N . VAL A 1 271 ? 1.783 -24.675 3.849 1.00 93.38 271 VAL A N 1
ATOM 2043 C CA . VAL A 1 271 ? 2.329 -23.320 3.631 1.00 93.38 271 VAL A CA 1
ATOM 2044 C C . VAL A 1 271 ? 3.852 -23.361 3.629 1.00 93.38 271 VAL A C 1
ATOM 2046 O O . VAL A 1 271 ? 4.489 -22.755 2.776 1.00 93.38 271 VAL A O 1
ATOM 2049 N N . THR A 1 272 ? 4.463 -24.137 4.527 1.00 92.44 272 THR A N 1
ATOM 2050 C CA . THR A 1 272 ? 5.918 -24.344 4.514 1.00 92.44 272 THR A CA 1
ATOM 2051 C C . THR A 1 272 ? 6.394 -25.052 3.241 1.00 92.44 272 THR A C 1
ATOM 2053 O O . THR A 1 272 ? 7.458 -24.719 2.725 1.00 92.44 272 THR A O 1
ATOM 2056 N N . THR A 1 273 ? 5.611 -25.992 2.705 1.00 91.06 273 THR A N 1
ATOM 2057 C CA . THR A 1 273 ? 5.909 -26.659 1.427 1.00 91.06 273 THR A CA 1
ATOM 2058 C C . THR A 1 273 ? 5.809 -25.676 0.263 1.00 91.06 273 THR A C 1
ATOM 2060 O O . THR A 1 273 ? 6.745 -25.583 -0.519 1.00 91.06 273 THR A O 1
ATOM 2063 N N . TRP A 1 274 ? 4.753 -24.859 0.211 1.00 93.00 274 TRP A N 1
ATOM 2064 C CA . TRP A 1 274 ? 4.614 -23.773 -0.763 1.00 93.00 274 TRP A CA 1
ATOM 2065 C C . TRP A 1 274 ? 5.800 -22.800 -0.714 1.00 93.00 274 TRP A C 1
ATOM 2067 O O . T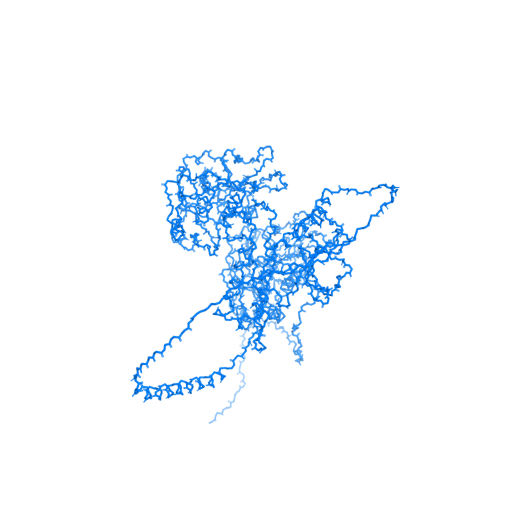RP A 1 274 ? 6.403 -22.507 -1.745 1.00 93.00 274 TRP A O 1
ATOM 2077 N N . LEU A 1 275 ? 6.191 -22.359 0.488 1.00 93.69 275 LEU A N 1
ATOM 2078 C CA . LEU A 1 275 ? 7.340 -21.472 0.678 1.00 93.69 275 LEU A CA 1
ATOM 2079 C C . LEU A 1 275 ? 8.636 -22.097 0.160 1.00 93.69 275 LEU A C 1
ATOM 2081 O O . LEU A 1 275 ? 9.434 -21.437 -0.503 1.00 93.69 275 LEU A O 1
ATOM 2085 N N . LYS A 1 276 ? 8.839 -23.380 0.459 1.00 90.38 276 LYS A N 1
ATOM 2086 C CA . LYS A 1 276 ? 10.015 -24.121 0.021 1.00 90.38 276 LYS A CA 1
ATOM 2087 C C . LYS A 1 276 ? 10.064 -24.281 -1.496 1.00 90.38 276 LYS A C 1
ATOM 2089 O O . LYS A 1 276 ? 11.118 -24.066 -2.082 1.00 90.38 276 LYS A O 1
ATOM 2094 N N . ASP A 1 277 ? 8.947 -24.654 -2.105 1.00 88.31 277 ASP A N 1
ATOM 2095 C CA . ASP A 1 277 ? 8.884 -24.978 -3.528 1.00 88.31 277 ASP A CA 1
ATOM 2096 C C . ASP A 1 277 ? 9.043 -23.733 -4.413 1.00 88.31 277 ASP A C 1
ATOM 2098 O O . ASP A 1 277 ? 9.619 -23.825 -5.497 1.00 88.31 277 ASP A O 1
ATOM 2102 N N . GLU A 1 278 ? 8.569 -22.569 -3.956 1.00 91.31 278 GLU A N 1
ATOM 2103 C CA . GLU A 1 278 ? 8.585 -21.340 -4.761 1.00 91.31 278 GLU A CA 1
ATOM 2104 C C . GLU A 1 278 ? 9.664 -20.322 -4.368 1.00 91.31 278 GLU A C 1
ATOM 2106 O O . GLU A 1 278 ? 10.084 -19.539 -5.223 1.00 91.31 278 GLU A O 1
ATOM 2111 N N . PHE A 1 279 ? 10.124 -20.309 -3.111 1.00 91.44 279 PHE A N 1
ATOM 2112 C CA . PHE A 1 279 ? 10.961 -19.215 -2.599 1.00 91.44 279 PHE A CA 1
ATOM 2113 C C . PHE A 1 279 ? 12.263 -19.655 -1.914 1.00 91.44 279 PHE A C 1
ATOM 2115 O O . PHE A 1 279 ? 13.148 -18.816 -1.747 1.00 91.44 279 PHE A O 1
ATOM 2122 N N . ALA A 1 280 ? 12.424 -20.922 -1.513 1.00 84.69 280 ALA A N 1
ATOM 2123 C CA . ALA A 1 280 ? 13.648 -21.350 -0.830 1.00 84.69 280 ALA A CA 1
ATOM 2124 C C . ALA A 1 280 ? 14.865 -21.402 -1.766 1.00 84.69 280 ALA A C 1
ATOM 2126 O O . ALA A 1 280 ? 14.778 -21.785 -2.933 1.00 84.69 280 ALA A O 1
ATOM 2127 N N . VAL A 1 281 ? 16.033 -21.067 -1.215 1.00 66.56 281 VAL A N 1
ATOM 2128 C CA . VAL A 1 281 ? 17.323 -21.153 -1.914 1.00 66.56 281 VAL A CA 1
ATOM 2129 C C . VAL A 1 281 ? 17.933 -22.538 -1.667 1.00 66.56 281 VAL A C 1
ATOM 2131 O O . VAL A 1 281 ? 18.201 -22.896 -0.519 1.00 66.56 281 VAL A O 1
ATOM 2134 N N . GLU A 1 282 ? 18.165 -23.332 -2.720 1.00 58.91 282 GLU A N 1
ATOM 2135 C CA . GLU A 1 282 ? 18.803 -24.652 -2.585 1.00 58.91 282 GLU A CA 1
ATOM 2136 C C . GLU A 1 282 ? 20.247 -24.530 -2.068 1.00 58.91 282 GLU A C 1
ATOM 2138 O O . GLU A 1 282 ? 21.083 -23.824 -2.631 1.00 58.91 282 GLU A O 1
ATOM 2143 N N . ASP A 1 283 ? 20.552 -25.250 -0.985 1.00 44.41 283 ASP A N 1
ATOM 2144 C CA . ASP A 1 283 ? 21.870 -25.248 -0.357 1.00 44.41 283 ASP A CA 1
ATOM 2145 C C . ASP A 1 283 ? 22.823 -26.195 -1.105 1.00 44.41 283 ASP A C 1
ATOM 2147 O O . ASP A 1 283 ? 22.780 -27.416 -0.929 1.00 44.41 283 ASP A O 1
ATOM 2151 N N . SER A 1 284 ? 23.709 -25.664 -1.951 1.00 46.97 284 SER A N 1
ATOM 2152 C CA . SER A 1 284 ? 24.805 -26.455 -2.515 1.00 46.97 284 SER A CA 1
ATOM 2153 C C . SER A 1 284 ? 25.873 -26.671 -1.437 1.00 46.97 284 SER A C 1
ATOM 2155 O O . SER A 1 284 ? 26.828 -25.901 -1.324 1.00 46.97 284 SER A O 1
ATOM 2157 N N . GLY A 1 285 ? 25.698 -27.705 -0.613 1.00 41.56 285 GLY A N 1
ATOM 2158 C CA . GLY A 1 285 ? 26.668 -28.105 0.406 1.00 41.56 285 GLY A CA 1
ATOM 2159 C C . GLY A 1 285 ? 28.061 -28.310 -0.197 1.00 41.56 285 GLY A C 1
ATOM 2160 O O . GLY A 1 285 ? 28.310 -29.288 -0.900 1.00 41.56 285 GLY A O 1
ATOM 2161 N N . PHE A 1 286 ? 28.975 -27.378 0.071 1.00 45.75 286 PHE A N 1
ATOM 2162 C CA . PHE A 1 286 ? 30.363 -27.444 -0.374 1.00 45.75 286 PHE A CA 1
ATOM 2163 C C . PHE A 1 286 ? 31.226 -27.927 0.798 1.00 45.75 286 PHE A C 1
ATOM 2165 O O . PHE A 1 286 ? 31.423 -27.202 1.771 1.00 45.75 286 PHE A O 1
ATOM 2172 N N . GLU A 1 287 ? 31.721 -29.169 0.743 1.00 52.47 287 GLU A N 1
ATOM 2173 C CA . GLU A 1 287 ? 32.602 -29.708 1.785 1.00 52.47 287 GLU A CA 1
ATOM 2174 C C . GLU A 1 287 ? 33.957 -28.972 1.808 1.00 52.47 287 GLU A C 1
ATOM 2176 O O . GLU A 1 287 ? 34.757 -29.055 0.870 1.00 52.47 287 GLU A O 1
ATOM 2181 N N . GLU A 1 288 ? 34.258 -28.316 2.934 1.00 53.38 288 GLU A N 1
ATOM 2182 C CA . GLU A 1 288 ? 35.516 -27.609 3.250 1.00 53.38 288 GLU A CA 1
ATOM 2183 C C . GLU A 1 288 ? 36.801 -28.453 3.064 1.00 53.38 288 GLU A C 1
ATOM 2185 O O . GLU A 1 288 ? 37.910 -27.916 2.989 1.00 53.38 288 GLU A O 1
ATOM 2190 N N . LEU A 1 289 ? 36.688 -29.779 2.931 1.00 53.22 289 LEU A N 1
ATOM 2191 C CA . LEU A 1 289 ? 37.812 -30.708 2.769 1.00 53.22 289 LEU A CA 1
ATOM 2192 C C . LEU A 1 289 ? 38.500 -30.639 1.391 1.00 53.22 289 LEU A C 1
ATOM 2194 O O . LEU A 1 289 ? 39.653 -31.062 1.263 1.00 53.22 289 LEU A O 1
ATOM 2198 N N . LEU A 1 290 ? 37.854 -30.068 0.368 1.00 55.31 290 LEU A N 1
ATOM 2199 C CA . LEU A 1 290 ? 38.403 -30.000 -0.997 1.00 55.31 290 LEU A CA 1
ATOM 2200 C C . LEU A 1 290 ? 39.454 -28.891 -1.211 1.00 55.31 290 LEU A C 1
ATOM 2202 O O . LEU A 1 290 ? 40.154 -28.899 -2.226 1.00 55.31 290 LEU A O 1
ATOM 2206 N N . LEU A 1 291 ? 39.637 -27.972 -0.255 1.00 56.66 291 LEU A N 1
ATOM 2207 C CA . LEU A 1 291 ? 40.610 -26.869 -0.362 1.00 56.66 291 LEU A CA 1
ATOM 2208 C C . LEU A 1 291 ? 42.042 -27.265 0.042 1.00 56.66 291 LEU A C 1
ATOM 2210 O O . LEU A 1 291 ? 43.019 -26.683 -0.438 1.00 56.66 291 LEU A O 1
ATOM 2214 N N . ILE A 1 292 ? 42.190 -28.295 0.874 1.00 67.44 292 ILE A N 1
ATOM 2215 C CA . ILE A 1 292 ? 43.481 -28.789 1.375 1.00 67.44 292 ILE A CA 1
ATOM 2216 C C . ILE A 1 292 ? 44.434 -29.235 0.243 1.00 67.44 292 ILE A C 1
ATOM 2218 O O . ILE A 1 292 ? 45.598 -28.817 0.254 1.00 67.44 292 ILE A O 1
ATOM 2222 N N . PRO A 1 293 ? 44.007 -30.021 -0.769 1.00 62.34 293 PRO A N 1
ATOM 2223 C CA . PRO A 1 293 ? 44.907 -30.421 -1.853 1.00 62.34 293 PRO A CA 1
ATOM 2224 C C . PRO A 1 293 ? 45.341 -29.243 -2.738 1.00 62.34 293 PRO A C 1
ATOM 2226 O O . PRO A 1 293 ? 46.477 -29.227 -3.213 1.00 62.34 293 PRO A O 1
ATOM 2229 N N . ILE A 1 294 ? 44.494 -28.224 -2.917 1.00 72.19 294 ILE A N 1
ATOM 2230 C CA . ILE A 1 294 ? 44.798 -27.053 -3.756 1.00 72.19 294 ILE A CA 1
ATOM 2231 C C . ILE A 1 294 ? 45.903 -26.207 -3.112 1.00 72.19 294 ILE A C 1
ATOM 2233 O O . ILE A 1 294 ? 46.862 -25.818 -3.782 1.00 72.19 294 ILE A O 1
ATOM 2237 N N . ILE A 1 295 ? 45.832 -25.992 -1.796 1.00 76.94 295 ILE A N 1
ATOM 2238 C CA . ILE A 1 295 ? 46.841 -25.225 -1.050 1.00 76.94 295 ILE A CA 1
ATOM 2239 C C . ILE A 1 295 ? 48.208 -25.929 -1.091 1.00 76.94 295 ILE A C 1
ATOM 2241 O O . ILE A 1 295 ? 49.238 -25.280 -1.290 1.00 76.94 295 ILE A O 1
ATOM 2245 N N . LEU A 1 296 ? 48.235 -27.262 -0.987 1.00 79.00 296 LEU A N 1
ATOM 2246 C CA . LEU A 1 296 ? 49.478 -28.039 -1.066 1.00 79.00 296 LEU A CA 1
ATOM 2247 C C . LEU A 1 296 ? 50.139 -27.963 -2.453 1.00 79.00 296 LEU A C 1
ATOM 2249 O O . LEU A 1 296 ? 51.365 -27.855 -2.544 1.00 79.00 296 LEU A O 1
ATOM 2253 N N . VAL A 1 297 ? 49.347 -27.952 -3.529 1.00 80.25 297 VAL A N 1
ATOM 2254 C CA . VAL A 1 297 ? 49.854 -27.804 -4.905 1.00 80.25 297 VAL A CA 1
ATOM 2255 C C . VAL A 1 297 ? 50.451 -26.413 -5.133 1.00 80.25 297 VAL A C 1
ATOM 2257 O O . VAL A 1 297 ? 51.518 -26.292 -5.739 1.00 80.25 297 VAL A O 1
ATOM 2260 N N . VAL A 1 298 ? 49.823 -25.363 -4.597 1.00 83.25 298 VAL A N 1
ATOM 2261 C CA . VAL A 1 298 ? 50.318 -23.983 -4.724 1.00 83.25 298 VAL A CA 1
ATOM 2262 C C . VAL A 1 298 ? 51.646 -23.797 -3.980 1.00 83.25 298 VAL A C 1
ATOM 2264 O O . VAL A 1 298 ? 52.580 -23.207 -4.526 1.00 83.25 298 VAL A O 1
ATOM 2267 N N . ILE A 1 299 ? 51.791 -24.366 -2.779 1.00 85.25 299 ILE A N 1
ATOM 2268 C CA . ILE A 1 299 ? 53.048 -24.302 -2.013 1.00 85.25 299 ILE A CA 1
ATOM 2269 C C . ILE A 1 299 ? 54.181 -25.042 -2.743 1.00 85.25 299 ILE A C 1
ATOM 2271 O O . ILE A 1 299 ? 55.300 -24.527 -2.834 1.00 85.25 299 ILE A O 1
ATOM 2275 N N . ALA A 1 300 ? 53.897 -26.212 -3.325 1.00 82.31 300 ALA A N 1
ATOM 2276 C CA . ALA A 1 300 ? 54.879 -26.962 -4.107 1.00 82.31 300 ALA A CA 1
ATOM 2277 C C . ALA A 1 300 ? 55.323 -26.194 -5.367 1.00 82.31 300 ALA A C 1
ATOM 2279 O O . ALA A 1 300 ? 56.521 -26.118 -5.657 1.00 82.31 300 ALA A O 1
ATOM 2280 N N . ALA A 1 301 ? 54.384 -25.564 -6.081 1.00 79.94 301 ALA A N 1
ATOM 2281 C CA . ALA A 1 301 ? 54.678 -24.765 -7.269 1.00 79.94 301 ALA A CA 1
ATOM 2282 C C . ALA A 1 301 ? 55.551 -23.539 -6.946 1.00 79.94 301 ALA A C 1
ATOM 2284 O O . ALA A 1 301 ? 56.508 -23.252 -7.672 1.00 79.94 301 ALA A O 1
ATOM 2285 N N . MET A 1 302 ? 55.291 -22.860 -5.824 1.00 82.88 302 MET A N 1
ATOM 2286 C CA . MET A 1 302 ? 56.117 -21.736 -5.371 1.00 82.88 302 MET A CA 1
ATOM 2287 C C . MET A 1 302 ? 57.542 -22.174 -4.996 1.00 82.88 302 MET A C 1
ATOM 2289 O O . MET A 1 302 ? 58.508 -21.489 -5.343 1.00 82.88 302 MET A O 1
ATOM 2293 N N . GLY A 1 303 ? 57.700 -23.345 -4.367 1.00 84.38 303 GLY A N 1
ATOM 2294 C CA . GLY A 1 303 ? 59.015 -23.919 -4.058 1.00 84.38 303 GLY A CA 1
ATOM 2295 C C . GLY A 1 303 ? 59.836 -24.262 -5.309 1.00 84.38 303 GLY A C 1
ATOM 2296 O O . GLY A 1 303 ? 61.032 -23.962 -5.373 1.00 84.38 303 GLY A O 1
ATOM 2297 N N . ILE A 1 304 ? 59.190 -24.828 -6.334 1.00 80.31 304 ILE A N 1
ATOM 2298 C CA . ILE A 1 304 ? 59.827 -25.164 -7.619 1.00 80.31 304 ILE A CA 1
ATOM 2299 C C . ILE A 1 304 ? 60.210 -23.890 -8.384 1.00 80.31 304 ILE A C 1
ATOM 2301 O O . ILE A 1 304 ? 61.333 -23.789 -8.886 1.00 80.31 304 ILE A O 1
ATOM 2305 N N . GLY A 1 305 ? 59.327 -22.887 -8.416 1.00 76.94 305 GLY A N 1
ATOM 2306 C CA . GLY A 1 305 ? 59.593 -21.594 -9.052 1.00 76.94 305 GLY A CA 1
ATOM 2307 C C . GLY A 1 305 ? 60.802 -20.875 -8.446 1.00 76.94 305 GLY A C 1
ATOM 2308 O O . GLY A 1 305 ? 61.680 -20.408 -9.177 1.00 76.94 305 GLY A O 1
ATOM 2309 N N . TRP A 1 306 ? 60.914 -20.867 -7.114 1.00 80.81 306 TRP A N 1
ATOM 2310 C CA . TRP A 1 306 ? 62.061 -20.277 -6.417 1.00 80.81 306 TRP A CA 1
ATOM 2311 C C . TRP A 1 306 ? 63.374 -21.020 -6.710 1.00 80.81 306 TRP A C 1
ATOM 2313 O O . TRP A 1 306 ? 64.410 -20.390 -6.942 1.00 80.81 306 TRP A O 1
ATOM 2323 N N . PHE A 1 307 ? 63.339 -22.356 -6.779 1.00 77.56 307 PHE A N 1
ATOM 2324 C CA . PHE A 1 307 ? 64.509 -23.171 -7.118 1.00 77.56 307 PHE A CA 1
ATOM 2325 C C . PHE A 1 307 ? 64.991 -22.938 -8.561 1.00 77.56 307 PHE A C 1
ATOM 2327 O O . PHE A 1 307 ? 66.191 -22.768 -8.799 1.00 77.56 307 PHE A O 1
ATOM 2334 N N . CYS A 1 308 ? 64.067 -22.861 -9.524 1.00 73.19 308 CYS A N 1
ATOM 2335 C CA . CYS A 1 308 ? 64.377 -22.566 -10.924 1.00 73.19 308 CYS A CA 1
ATOM 2336 C C . CYS A 1 308 ? 64.962 -21.157 -11.104 1.00 73.19 308 CYS A C 1
ATOM 2338 O O . CYS A 1 308 ? 65.951 -20.990 -11.824 1.00 73.19 308 CYS A O 1
ATOM 2340 N N . TRP A 1 309 ? 64.420 -20.162 -10.398 1.00 72.12 309 TRP A N 1
ATOM 2341 C CA . TRP A 1 309 ? 64.912 -18.784 -10.447 1.00 72.12 309 TRP A CA 1
ATOM 2342 C C . TRP A 1 309 ? 66.307 -18.637 -9.819 1.00 72.12 309 TRP A C 1
ATOM 2344 O O . TRP A 1 309 ? 67.188 -17.974 -10.371 1.00 72.12 309 TRP A O 1
ATOM 2354 N N . LYS A 1 310 ? 66.574 -19.343 -8.712 1.00 70.56 310 LYS A N 1
ATOM 2355 C CA . LYS A 1 310 ? 67.899 -19.365 -8.072 1.00 70.56 310 LYS A CA 1
ATOM 2356 C C . LYS A 1 310 ? 68.968 -20.047 -8.936 1.00 70.56 310 LYS A C 1
ATOM 2358 O O . LYS A 1 310 ? 70.140 -19.688 -8.862 1.00 70.56 310 LYS A O 1
ATOM 2363 N N . ARG A 1 311 ? 68.580 -21.005 -9.786 1.00 63.84 311 ARG A N 1
ATOM 2364 C CA . ARG A 1 311 ? 69.495 -21.685 -10.717 1.00 63.84 311 ARG A CA 1
ATOM 2365 C C . ARG A 1 311 ? 69.794 -20.852 -11.969 1.00 63.84 311 ARG A C 1
ATOM 2367 O O . ARG A 1 311 ? 70.917 -20.908 -12.464 1.00 63.84 311 ARG A O 1
ATOM 2374 N N . SER A 1 312 ? 68.842 -20.055 -12.466 1.00 58.22 312 SER A N 1
ATOM 2375 C CA . SER A 1 312 ? 69.051 -19.231 -13.670 1.00 58.22 312 SER A CA 1
ATOM 2376 C C . SER A 1 312 ? 69.927 -17.998 -13.428 1.00 58.22 312 SER A C 1
ATOM 2378 O O . SER A 1 312 ? 70.528 -17.482 -14.368 1.00 58.22 312 SER A O 1
ATOM 2380 N N . THR A 1 313 ? 7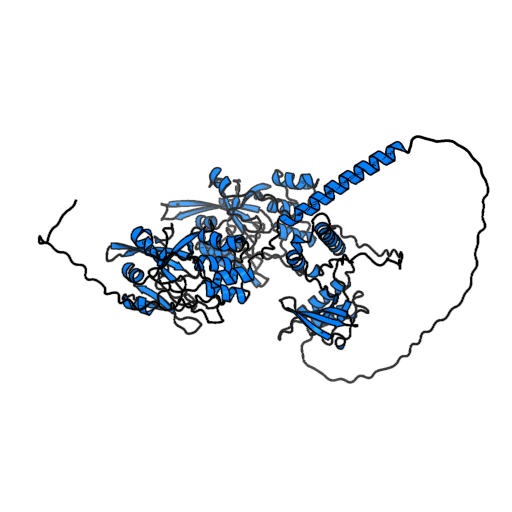0.026 -17.525 -12.183 1.00 56.75 313 THR A N 1
ATOM 2381 C CA . THR A 1 313 ? 70.843 -16.353 -11.821 1.00 56.75 313 THR A CA 1
ATOM 2382 C C . THR A 1 313 ? 72.337 -16.667 -11.699 1.00 56.75 313 THR A C 1
ATOM 2384 O O . THR A 1 313 ? 73.158 -15.769 -11.853 1.00 56.75 313 THR A O 1
ATOM 2387 N N . MET A 1 314 ? 72.713 -17.939 -11.524 1.00 56.34 314 MET A N 1
ATOM 2388 C CA . MET A 1 314 ? 74.113 -18.381 -11.408 1.00 56.34 314 MET A CA 1
ATOM 2389 C C . MET A 1 314 ? 74.791 -18.692 -12.758 1.00 56.34 314 MET A C 1
ATOM 2391 O O . MET A 1 314 ? 75.991 -18.938 -12.784 1.00 56.34 314 MET A O 1
ATOM 2395 N N . LEU A 1 315 ? 74.057 -18.663 -13.881 1.00 55.78 315 LEU A N 1
ATOM 2396 C CA . LEU A 1 315 ? 74.571 -19.029 -15.217 1.00 55.78 315 LEU A CA 1
ATOM 2397 C C . LEU A 1 315 ? 74.685 -17.856 -16.209 1.00 55.78 315 LEU A C 1
ATOM 2399 O O . LEU A 1 315 ? 75.120 -18.056 -17.337 1.00 55.78 315 LEU A O 1
ATOM 2403 N N . LYS A 1 316 ? 74.328 -16.625 -15.817 1.00 47.09 316 LYS A N 1
ATOM 2404 C CA . LYS A 1 316 ? 74.441 -15.424 -16.673 1.00 47.09 316 LYS A CA 1
ATOM 2405 C C . LYS A 1 316 ? 75.453 -14.417 -16.132 1.00 47.09 316 LYS A C 1
ATOM 2407 O O . LYS A 1 316 ? 75.156 -13.241 -15.944 1.00 47.09 316 LYS A O 1
ATOM 2412 N N . ARG A 1 317 ? 76.680 -14.885 -15.909 1.00 43.31 317 ARG A N 1
ATOM 2413 C CA . ARG A 1 317 ? 77.844 -14.008 -15.771 1.00 43.31 317 ARG A CA 1
ATOM 2414 C C . ARG A 1 317 ? 79.035 -14.610 -16.500 1.00 43.31 317 ARG A C 1
ATOM 2416 O O . ARG A 1 317 ? 79.997 -14.993 -15.862 1.00 43.31 317 ARG A O 1
ATOM 2423 N N . GLU A 1 318 ? 78.955 -14.677 -17.825 1.00 39.84 318 GLU A N 1
ATOM 2424 C CA . GLU A 1 318 ? 80.136 -14.606 -18.682 1.00 39.84 318 GLU A CA 1
ATOM 2425 C C . GLU A 1 318 ? 79.745 -14.290 -20.134 1.00 39.84 318 GLU A C 1
ATOM 2427 O O . GLU A 1 318 ? 78.804 -14.853 -20.684 1.00 39.84 318 GLU A O 1
ATOM 2432 N N . GLN A 1 319 ? 80.526 -13.373 -20.711 1.00 33.12 319 GLN A N 1
ATOM 2433 C CA . GLN A 1 319 ? 80.740 -13.127 -22.138 1.00 33.12 319 GLN A CA 1
ATOM 2434 C C . GLN A 1 319 ? 79.803 -12.161 -22.895 1.00 33.12 319 GLN A C 1
ATOM 2436 O O . GLN A 1 319 ? 78.864 -12.531 -23.592 1.00 33.12 319 GLN A O 1
ATOM 2441 N N . SER A 1 320 ? 80.184 -10.879 -22.828 1.00 33.31 320 SER A N 1
ATOM 2442 C CA . SER A 1 320 ? 80.003 -9.885 -23.895 1.00 33.31 320 SER A CA 1
ATOM 2443 C C . SER A 1 320 ? 81.244 -9.895 -24.802 1.00 33.31 320 SER A C 1
ATOM 2445 O O . SER A 1 320 ? 82.331 -9.969 -24.230 1.00 33.31 320 SER A O 1
ATOM 2447 N N . SER A 1 321 ? 81.114 -9.753 -26.133 1.00 27.27 321 SER A N 1
ATOM 2448 C CA . SER A 1 321 ? 82.057 -9.009 -27.013 1.00 27.27 321 SER A CA 1
ATOM 2449 C C . SER A 1 321 ? 81.719 -9.133 -28.524 1.00 27.27 321 SER A C 1
ATOM 2451 O O . SER A 1 321 ? 81.877 -10.203 -29.097 1.00 27.27 321 SER A O 1
ATOM 2453 N N . SER A 1 322 ? 81.294 -8.011 -29.127 1.00 26.78 322 SER A N 1
ATOM 2454 C CA . SER A 1 322 ? 81.824 -7.326 -30.339 1.00 26.78 322 SER A CA 1
ATOM 2455 C C . SER A 1 322 ? 81.846 -7.900 -31.792 1.00 26.78 322 SER A C 1
ATOM 2457 O O . SER A 1 322 ? 82.395 -8.964 -32.045 1.00 26.78 322 SER A O 1
ATOM 2459 N N . CYS A 1 323 ? 81.436 -7.002 -32.724 1.00 30.22 323 CYS A N 1
ATOM 2460 C CA . CYS A 1 323 ? 81.883 -6.699 -34.121 1.00 30.22 323 CYS A CA 1
ATOM 2461 C C . CYS A 1 323 ? 81.343 -7.419 -35.399 1.00 30.22 323 CYS A C 1
ATOM 2463 O O . CYS A 1 323 ? 81.815 -8.493 -35.745 1.00 30.22 323 CYS A O 1
ATOM 2465 N N . ASP A 1 324 ? 80.504 -6.680 -36.159 1.00 26.78 324 ASP A N 1
ATOM 2466 C CA . ASP A 1 324 ? 80.758 -6.009 -37.477 1.00 26.78 324 ASP A CA 1
ATOM 2467 C C . ASP A 1 324 ? 80.430 -6.632 -38.879 1.00 26.78 324 ASP A C 1
ATOM 2469 O O . ASP A 1 324 ? 80.781 -7.770 -39.172 1.00 26.78 324 ASP A O 1
ATOM 2473 N N . PHE A 1 325 ? 79.850 -5.746 -39.729 1.00 26.16 325 PHE A N 1
ATOM 2474 C CA . PHE A 1 325 ? 79.884 -5.544 -41.211 1.00 26.16 325 PHE A CA 1
ATOM 2475 C C . PHE A 1 325 ? 79.261 -6.571 -42.225 1.00 26.16 325 PHE A C 1
ATOM 2477 O O . PHE A 1 325 ? 79.487 -7.763 -42.079 1.00 26.16 325 PHE A O 1
ATOM 2484 N N . ASP A 1 326 ? 78.597 -6.277 -43.375 1.00 27.58 326 ASP A N 1
ATOM 2485 C CA . ASP A 1 326 ? 77.853 -5.139 -43.990 1.00 27.58 326 ASP A CA 1
ATOM 2486 C C . ASP A 1 326 ? 77.306 -5.527 -45.415 1.00 27.58 326 ASP A C 1
ATOM 2488 O O . ASP A 1 326 ? 77.725 -6.533 -45.987 1.00 27.58 326 ASP A O 1
ATOM 2492 N N . VAL A 1 327 ? 76.447 -4.662 -45.993 1.00 26.59 327 VAL A N 1
ATOM 2493 C CA . VAL A 1 327 ? 76.094 -4.386 -47.427 1.00 26.59 327 VAL A CA 1
ATOM 2494 C C . VAL 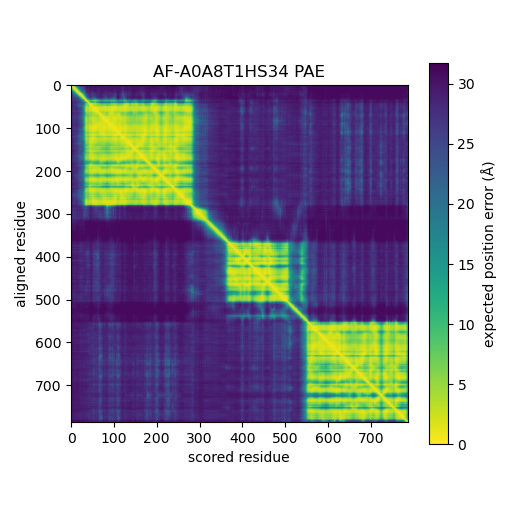A 1 327 ? 75.232 -5.345 -48.309 1.00 26.59 327 VAL A C 1
ATOM 2496 O O . VAL A 1 327 ? 75.655 -6.425 -48.707 1.00 26.59 327 VAL A O 1
ATOM 2499 N N . VAL A 1 328 ? 74.058 -4.853 -48.764 1.00 26.16 328 VAL A N 1
ATOM 2500 C CA . VAL A 1 328 ? 73.669 -4.426 -50.154 1.00 26.16 328 VAL A CA 1
ATOM 2501 C C . VAL A 1 328 ? 72.132 -4.498 -50.347 1.00 26.16 328 VAL A C 1
ATOM 2503 O O . VAL A 1 328 ? 71.499 -5.529 -50.153 1.00 26.16 328 VAL A O 1
ATOM 2506 N N . SER A 1 329 ? 71.553 -3.384 -50.806 1.00 25.72 329 SER A N 1
ATOM 2507 C CA . SER A 1 329 ? 70.204 -3.185 -51.394 1.00 25.72 329 SER A CA 1
ATOM 2508 C C . SER A 1 329 ? 70.414 -2.611 -52.830 1.00 25.72 329 SER A C 1
ATOM 2510 O O . SER A 1 329 ? 71.584 -2.347 -53.128 1.00 25.72 329 SER A O 1
ATOM 2512 N N . PRO A 1 330 ? 69.435 -2.282 -53.722 1.00 43.00 330 PRO A N 1
ATOM 2513 C CA . PRO A 1 330 ? 67.960 -2.367 -53.657 1.00 43.00 330 PRO A CA 1
ATOM 2514 C C . PRO A 1 330 ? 67.203 -2.664 -55.011 1.00 43.00 330 PRO A C 1
ATOM 2516 O O . PRO A 1 330 ? 67.798 -2.740 -56.079 1.00 43.00 330 PRO A O 1
ATOM 2519 N N . ASN A 1 331 ? 65.857 -2.701 -54.930 1.00 26.97 331 ASN A N 1
ATOM 2520 C CA . ASN A 1 331 ? 64.796 -2.243 -55.876 1.00 26.97 331 ASN A CA 1
ATOM 2521 C C . ASN A 1 331 ? 64.616 -2.789 -57.320 1.00 26.97 331 ASN A C 1
ATOM 2523 O O . ASN A 1 331 ? 65.493 -2.633 -58.160 1.00 26.97 331 ASN A O 1
ATOM 2527 N N . TYR A 1 332 ? 63.358 -3.142 -57.671 1.00 25.09 332 TYR A N 1
ATOM 2528 C CA . TYR A 1 332 ? 62.640 -2.567 -58.835 1.00 25.09 332 TYR A CA 1
ATOM 2529 C C . TYR A 1 332 ? 61.099 -2.731 -58.768 1.00 25.09 332 TYR A C 1
ATOM 2531 O O . TYR A 1 332 ? 60.590 -3.649 -58.130 1.00 25.09 332 TYR A O 1
ATOM 2539 N N . LEU A 1 333 ? 60.396 -1.801 -59.427 1.00 26.91 333 LEU A N 1
ATOM 2540 C CA . LEU A 1 333 ? 58.949 -1.528 -59.473 1.00 26.91 333 LEU A CA 1
ATOM 2541 C C . LEU A 1 333 ? 58.255 -2.088 -60.751 1.00 26.91 333 LEU A C 1
ATOM 2543 O O . LEU A 1 333 ? 58.920 -2.315 -61.756 1.00 26.91 333 LEU A O 1
ATOM 2547 N N . ASP A 1 334 ? 56.910 -2.105 -60.706 1.00 24.94 334 ASP A N 1
ATOM 2548 C CA . ASP A 1 334 ? 55.919 -1.734 -61.757 1.00 24.94 334 ASP A CA 1
ATOM 2549 C C . ASP A 1 334 ? 55.155 -2.760 -62.655 1.00 24.94 334 ASP A C 1
ATOM 2551 O O . ASP A 1 334 ? 55.722 -3.474 -63.474 1.00 24.94 334 ASP A O 1
ATOM 2555 N N . VAL A 1 335 ? 53.814 -2.729 -62.482 1.00 26.52 335 VAL A N 1
ATOM 2556 C CA . VAL A 1 335 ? 52.669 -2.546 -63.429 1.00 26.52 335 VAL A CA 1
ATOM 2557 C C . VAL A 1 335 ? 52.564 -3.334 -64.758 1.00 26.52 335 VAL A C 1
ATOM 2559 O O . VAL A 1 335 ? 53.396 -3.177 -65.642 1.00 26.52 335 VAL A O 1
ATOM 2562 N N . ALA A 1 336 ? 51.416 -4.019 -64.983 1.00 26.06 336 ALA A N 1
ATOM 2563 C CA . ALA A 1 336 ? 50.443 -3.750 -66.080 1.00 26.06 336 ALA A CA 1
ATOM 2564 C C . ALA A 1 336 ? 49.255 -4.756 -66.186 1.00 26.06 336 ALA A C 1
ATOM 2566 O O . ALA A 1 336 ? 49.326 -5.903 -65.762 1.00 26.06 336 ALA A O 1
ATOM 2567 N N . ALA A 1 337 ? 48.165 -4.250 -66.783 1.00 27.11 337 ALA A N 1
ATOM 2568 C CA . ALA A 1 337 ? 46.772 -4.704 -66.953 1.00 27.11 337 ALA A CA 1
ATOM 2569 C C . ALA A 1 337 ? 46.438 -6.046 -67.665 1.00 27.11 337 ALA A C 1
ATOM 2571 O O . ALA A 1 337 ? 47.126 -6.451 -68.601 1.00 27.11 337 ALA A O 1
ATOM 2572 N N . HIS A 1 338 ? 45.230 -6.586 -67.389 1.00 30.12 338 HIS A N 1
ATOM 2573 C CA . HIS A 1 338 ? 44.349 -7.174 -68.423 1.00 30.12 338 HIS A CA 1
ATOM 2574 C C . HIS A 1 338 ? 42.836 -7.159 -68.088 1.00 30.12 338 HIS A C 1
ATOM 2576 O O . HIS A 1 338 ? 42.432 -7.258 -66.933 1.00 30.12 338 HIS A O 1
ATOM 2582 N N . GLN A 1 339 ? 42.029 -6.992 -69.145 1.00 26.92 339 GLN A N 1
ATOM 2583 C CA . GLN A 1 339 ? 40.566 -6.824 -69.223 1.00 26.92 339 GLN A CA 1
ATOM 2584 C C . GLN A 1 339 ? 39.762 -8.144 -69.289 1.00 26.92 339 GLN A C 1
ATOM 2586 O O . GLN A 1 339 ? 40.324 -9.185 -69.599 1.00 26.92 339 GLN A O 1
ATOM 2591 N N . GLN A 1 340 ? 38.424 -7.981 -69.184 1.00 29.91 340 GLN A N 1
ATOM 2592 C CA . GLN A 1 340 ? 37.266 -8.762 -69.708 1.00 29.91 340 GLN A CA 1
ATOM 2593 C C . GLN A 1 340 ? 36.374 -9.344 -68.591 1.00 29.91 340 GLN A C 1
ATOM 2595 O O . GLN A 1 340 ? 36.817 -10.165 -67.806 1.00 29.91 340 GLN A O 1
ATOM 2600 N N . ALA A 1 341 ? 35.176 -8.813 -68.306 1.00 25.61 341 ALA A N 1
ATOM 2601 C CA . ALA A 1 341 ? 33.922 -8.715 -69.080 1.00 25.61 341 ALA A CA 1
ATOM 2602 C C . ALA A 1 341 ? 33.134 -10.038 -69.175 1.00 25.61 341 ALA A C 1
ATOM 2604 O O . ALA A 1 341 ? 33.485 -10.897 -69.972 1.00 25.61 341 ALA A O 1
ATOM 2605 N N . LEU A 1 342 ? 32.005 -10.129 -68.451 1.00 27.92 342 LEU A N 1
ATOM 2606 C CA . LEU A 1 342 ? 30.764 -10.774 -68.912 1.00 27.92 342 LEU A CA 1
ATOM 2607 C C . LEU A 1 342 ? 29.573 -10.382 -68.016 1.00 27.92 342 LEU A C 1
ATOM 2609 O O . LEU A 1 342 ? 29.568 -10.597 -66.809 1.00 27.92 342 LEU A O 1
ATOM 2613 N N . ARG A 1 343 ? 28.577 -9.754 -68.652 1.00 26.78 343 ARG A N 1
ATOM 2614 C CA . ARG A 1 343 ? 27.233 -9.453 -68.140 1.00 26.78 343 ARG A CA 1
ATOM 2615 C C . ARG A 1 343 ? 26.313 -10.637 -68.440 1.00 26.78 343 ARG A C 1
ATOM 2617 O O . ARG A 1 343 ? 26.439 -11.203 -69.518 1.00 26.78 343 ARG A O 1
ATOM 2624 N N . HIS A 1 344 ? 25.293 -10.858 -67.613 1.00 29.44 344 HIS A N 1
ATOM 2625 C CA . HIS A 1 344 ? 23.978 -11.280 -68.104 1.00 29.44 344 HIS A CA 1
ATOM 2626 C C . HIS A 1 344 ? 22.859 -10.621 -67.289 1.00 29.44 344 HIS A C 1
ATOM 2628 O O . HIS A 1 344 ? 22.803 -10.718 -66.068 1.00 29.44 344 HIS A O 1
ATOM 2634 N N . THR A 1 345 ? 21.979 -9.936 -68.016 1.00 25.80 345 THR A N 1
ATOM 2635 C CA . THR A 1 345 ? 20.700 -9.368 -67.587 1.00 25.80 345 THR A CA 1
ATOM 2636 C C . THR A 1 345 ? 19.643 -10.010 -68.480 1.00 25.80 345 THR A C 1
ATOM 2638 O O . THR A 1 345 ? 19.859 -10.086 -69.690 1.00 25.80 345 THR A O 1
ATOM 2641 N N . VAL A 1 346 ? 18.511 -10.439 -67.921 1.00 29.64 346 VAL A N 1
ATOM 2642 C CA . VAL A 1 346 ? 17.286 -10.696 -68.690 1.00 29.64 346 VAL A CA 1
ATOM 2643 C C . VAL A 1 346 ? 16.114 -10.071 -67.943 1.00 29.64 346 VAL A C 1
ATOM 2645 O O . VAL A 1 346 ? 15.896 -10.334 -66.765 1.00 29.64 346 VAL A O 1
ATOM 2648 N N . THR A 1 347 ? 15.375 -9.237 -68.667 1.00 26.86 347 THR A N 1
ATOM 2649 C CA . THR A 1 347 ? 14.081 -8.650 -68.317 1.00 26.86 347 THR A CA 1
ATOM 2650 C C . THR A 1 347 ? 13.065 -9.208 -69.309 1.00 26.86 347 THR A C 1
ATOM 2652 O O . THR A 1 347 ? 13.371 -9.263 -70.497 1.00 26.86 347 THR A O 1
ATOM 2655 N N . THR A 1 348 ? 11.856 -9.563 -68.871 1.00 26.14 348 THR A N 1
ATOM 2656 C CA . THR A 1 348 ? 10.669 -9.598 -69.744 1.00 26.14 348 THR A CA 1
ATOM 2657 C C . THR A 1 348 ? 9.420 -9.188 -68.964 1.00 26.14 348 THR A C 1
ATOM 2659 O O . THR A 1 348 ? 9.242 -9.520 -67.797 1.00 26.14 348 THR A O 1
ATOM 2662 N N . THR A 1 349 ? 8.597 -8.397 -69.641 1.00 27.88 349 THR A N 1
ATOM 2663 C CA . THR A 1 349 ? 7.331 -7.772 -69.249 1.00 27.88 349 THR A CA 1
ATOM 2664 C C . THR A 1 349 ? 6.139 -8.584 -69.777 1.00 27.88 349 THR A C 1
ATOM 2666 O O . THR A 1 349 ? 6.259 -9.193 -70.837 1.00 27.88 349 THR A O 1
ATOM 2669 N N . SER A 1 350 ? 4.966 -8.536 -69.119 1.00 28.56 350 SER A N 1
ATOM 2670 C CA . SER A 1 350 ? 3.679 -8.086 -69.714 1.00 28.56 350 SER A CA 1
ATOM 2671 C C . SER A 1 350 ? 2.401 -8.468 -68.918 1.00 28.56 350 SER A C 1
ATOM 2673 O O . SER A 1 350 ? 2.179 -9.627 -68.611 1.00 28.56 350 SER A O 1
ATOM 2675 N N . HIS A 1 351 ? 1.568 -7.439 -68.670 1.00 30.59 351 HIS A N 1
ATOM 2676 C CA . HIS A 1 351 ? 0.098 -7.326 -68.846 1.00 30.59 351 HIS A CA 1
ATOM 2677 C C . HIS A 1 351 ? -0.885 -8.197 -68.017 1.00 30.59 351 HIS A C 1
ATOM 2679 O O . HIS A 1 351 ? -0.867 -9.420 -68.069 1.00 30.59 351 HIS A O 1
ATOM 2685 N N . GLY A 1 352 ? -1.807 -7.517 -67.310 1.00 29.39 352 GLY A N 1
ATOM 2686 C CA . GLY A 1 352 ? -2.919 -8.090 -66.525 1.00 29.39 352 GLY A CA 1
ATOM 2687 C C . GLY A 1 352 ? -4.206 -8.377 -67.320 1.00 29.39 352 GLY A C 1
ATOM 2688 O O . GLY A 1 352 ? -4.209 -8.274 -68.548 1.00 29.39 352 GLY A O 1
ATOM 2689 N N . PRO A 1 353 ? -5.310 -8.720 -66.624 1.00 33.06 353 PRO A N 1
ATOM 2690 C CA . PRO A 1 353 ? -6.496 -7.849 -66.672 1.00 33.06 353 PRO A CA 1
ATOM 2691 C C . PRO A 1 353 ? -7.263 -7.729 -65.333 1.00 33.06 353 PRO A C 1
ATOM 2693 O O . PRO A 1 353 ? -7.119 -8.538 -64.422 1.00 33.06 353 PRO A O 1
ATOM 2696 N N . SER A 1 354 ? -8.101 -6.696 -65.250 1.00 32.28 354 SER A N 1
ATOM 2697 C CA . SER A 1 354 ? -9.027 -6.339 -64.164 1.00 32.28 354 SER A CA 1
ATOM 2698 C C . SER A 1 354 ? -10.494 -6.683 -64.505 1.00 32.28 354 SER A C 1
ATOM 2700 O O . SER A 1 354 ? -10.837 -6.669 -65.681 1.00 32.28 354 SER A O 1
ATOM 2702 N N . ILE A 1 355 ? -11.322 -6.963 -63.475 1.00 26.83 355 ILE A N 1
ATOM 2703 C CA . ILE A 1 355 ? -12.815 -6.897 -63.306 1.00 26.83 355 ILE A CA 1
ATOM 2704 C C . ILE A 1 355 ? -13.048 -7.363 -61.837 1.00 26.83 355 ILE A C 1
ATOM 2706 O O . ILE A 1 355 ? -12.607 -8.457 -61.512 1.00 26.83 355 ILE A O 1
ATOM 2710 N N . SER A 1 356 ? -13.427 -6.584 -60.807 1.00 27.30 356 SER A N 1
ATOM 2711 C CA . SER A 1 356 ? -14.573 -5.709 -60.436 1.00 27.30 356 SER A CA 1
ATOM 2712 C C . SER A 1 356 ? -15.802 -6.413 -59.809 1.00 27.30 356 SER A C 1
ATOM 2714 O O . SER A 1 356 ? -16.523 -7.074 -60.548 1.00 27.30 356 SER A O 1
ATOM 2716 N N . SER A 1 357 ? -16.057 -6.174 -58.501 1.00 29.55 357 SER A N 1
ATOM 2717 C CA . SER A 1 357 ? -17.336 -5.763 -57.833 1.00 29.55 357 SER A CA 1
ATOM 2718 C C . SER A 1 357 ? -17.356 -6.191 -56.335 1.00 29.55 357 SER A C 1
ATOM 2720 O O . SER A 1 357 ? -17.446 -7.386 -56.082 1.00 29.55 357 SER A O 1
ATOM 2722 N N . HIS A 1 358 ? -17.034 -5.330 -55.348 1.00 31.47 358 HIS A N 1
ATOM 2723 C CA . HIS A 1 358 ? -17.903 -4.421 -54.538 1.00 31.47 358 HIS A CA 1
ATOM 2724 C C . HIS A 1 358 ? -18.727 -5.103 -53.408 1.00 31.47 358 HIS A C 1
ATOM 2726 O O . HIS A 1 358 ? -19.163 -6.229 -53.617 1.00 31.47 358 HIS A O 1
ATOM 2732 N N . PRO A 1 359 ? -19.100 -4.391 -52.319 1.00 51.56 359 PRO A N 1
ATOM 2733 C CA . PRO A 1 359 ? -18.284 -3.848 -51.217 1.00 51.56 359 PRO A CA 1
ATOM 2734 C C . PRO A 1 359 ? -18.814 -4.309 -49.833 1.00 51.56 359 PRO A C 1
ATOM 2736 O O . PRO A 1 359 ? -19.866 -4.927 -49.771 1.00 51.56 359 PRO A O 1
ATOM 2739 N N . ASP A 1 360 ? -18.071 -4.006 -48.766 1.00 29.52 360 ASP A N 1
ATOM 2740 C CA . ASP A 1 360 ? -18.515 -3.756 -47.375 1.00 29.52 360 ASP A CA 1
ATOM 2741 C C . ASP A 1 360 ? -17.456 -4.307 -46.415 1.00 29.52 360 ASP A C 1
ATOM 2743 O O . ASP A 1 360 ? -17.271 -5.514 -46.308 1.00 29.52 360 ASP A O 1
ATOM 2747 N N . ASP A 1 361 ? -16.660 -3.394 -45.849 1.00 32.00 361 ASP A N 1
ATOM 2748 C CA . ASP A 1 361 ? -16.307 -3.340 -44.422 1.00 32.00 361 ASP A CA 1
ATOM 2749 C C . ASP A 1 361 ? -15.090 -2.420 -44.208 1.00 32.00 361 ASP A C 1
ATOM 2751 O O . ASP A 1 361 ? -13.942 -2.756 -44.479 1.00 32.00 361 ASP A O 1
ATOM 2755 N N . TYR A 1 362 ? -15.403 -1.203 -43.754 1.00 31.81 362 TYR A N 1
ATOM 2756 C CA . TYR A 1 362 ? -14.609 -0.355 -42.858 1.00 31.81 362 TYR A CA 1
ATOM 2757 C C . TYR A 1 362 ? -13.073 -0.318 -43.072 1.00 31.81 362 TYR A C 1
ATOM 2759 O O . TYR A 1 362 ? -12.303 -0.941 -42.340 1.00 31.81 362 TYR A O 1
ATOM 2767 N N . GLU A 1 363 ? -12.590 0.499 -44.018 1.00 35.00 363 GLU A N 1
ATOM 2768 C CA . GLU A 1 363 ? -11.162 0.855 -44.080 1.00 35.00 363 GLU A CA 1
ATOM 2769 C C . GLU A 1 363 ? -10.784 1.764 -42.894 1.00 35.00 363 GLU A C 1
ATOM 2771 O O . GLU A 1 363 ? -11.063 2.963 -42.882 1.00 35.00 363 GLU A O 1
ATOM 2776 N N . SER A 1 364 ? -10.130 1.181 -41.886 1.00 46.00 364 SER A N 1
ATOM 2777 C CA . SER A 1 364 ? -9.479 1.914 -40.795 1.00 46.00 364 SER A CA 1
ATOM 2778 C C . SER A 1 364 ? -8.148 2.518 -41.263 1.00 46.00 364 SER A C 1
ATOM 2780 O O . SER A 1 364 ? -7.328 1.844 -41.895 1.00 46.00 364 SER A O 1
ATOM 2782 N N . ALA A 1 365 ? -7.904 3.785 -40.913 1.00 43.72 365 ALA A N 1
ATOM 2783 C CA . ALA A 1 365 ? -6.714 4.556 -41.287 1.00 43.72 365 ALA A CA 1
ATOM 2784 C C . ALA A 1 365 ? -5.372 3.872 -40.924 1.00 43.72 365 ALA A C 1
ATOM 2786 O O . ALA A 1 365 ? -4.375 4.090 -41.615 1.00 43.72 365 ALA A O 1
ATOM 2787 N N . GLY A 1 366 ? -5.352 2.987 -39.916 1.00 51.09 366 GLY A N 1
ATOM 2788 C CA . GLY A 1 366 ? -4.154 2.240 -39.499 1.00 51.09 366 GLY A CA 1
ATOM 2789 C C . GLY A 1 366 ? -3.649 1.203 -40.516 1.00 51.09 366 GLY A C 1
ATOM 2790 O O . GLY A 1 366 ? -2.456 0.889 -40.557 1.00 51.09 366 GLY A O 1
ATOM 2791 N N . SER A 1 367 ? -4.508 0.697 -41.414 1.00 59.16 367 SER A N 1
ATOM 2792 C CA . SER A 1 367 ? -4.094 -0.333 -42.381 1.00 59.16 367 SER A CA 1
ATOM 2793 C C . SER A 1 367 ? -3.164 0.209 -43.476 1.00 59.16 367 SER A C 1
ATOM 2795 O O . SER A 1 367 ? -2.278 -0.517 -43.927 1.00 59.16 367 SER A O 1
ATOM 2797 N N . ASN A 1 368 ? -3.326 1.466 -43.908 1.00 72.62 368 ASN A N 1
ATOM 2798 C CA . ASN A 1 368 ? -2.509 2.055 -44.981 1.00 72.62 368 ASN A CA 1
ATOM 2799 C C . ASN A 1 368 ? -1.069 2.317 -44.505 1.00 72.62 368 ASN A C 1
ATOM 2801 O O . ASN A 1 368 ? -0.102 1.938 -45.169 1.00 72.62 368 ASN A O 1
ATOM 2805 N N . GLN A 1 369 ? -0.927 2.878 -43.304 1.00 75.62 369 GLN A N 1
ATOM 2806 C CA . GLN A 1 369 ? 0.373 3.165 -42.702 1.00 75.62 369 GLN A CA 1
ATOM 2807 C C . GLN A 1 369 ? 1.157 1.880 -42.390 1.00 75.62 369 GLN A C 1
ATOM 2809 O O . GLN A 1 369 ? 2.348 1.801 -42.688 1.00 75.62 369 GLN A O 1
ATOM 2814 N N . THR A 1 370 ? 0.477 0.834 -41.914 1.00 83.56 370 THR A N 1
ATOM 2815 C CA . THR A 1 370 ? 1.075 -0.494 -41.706 1.00 83.56 370 THR A CA 1
ATOM 2816 C C . THR A 1 370 ? 1.683 -1.053 -42.999 1.00 83.56 370 THR A C 1
ATOM 2818 O O . THR A 1 370 ? 2.844 -1.464 -43.024 1.00 83.56 370 THR A O 1
ATOM 2821 N N . PHE A 1 371 ? 0.945 -1.022 -44.117 1.00 82.06 371 PHE A N 1
ATOM 2822 C CA . PHE A 1 371 ? 1.484 -1.463 -45.411 1.00 82.06 371 PHE A CA 1
ATOM 2823 C C . PHE A 1 371 ? 2.617 -0.568 -45.917 1.00 82.06 371 PHE A C 1
ATOM 2825 O O . PHE A 1 371 ? 3.547 -1.065 -46.556 1.00 82.06 371 PHE A O 1
ATOM 2832 N N . LYS A 1 372 ? 2.575 0.737 -45.628 1.00 83.56 372 LYS A N 1
ATOM 2833 C CA . LYS A 1 372 ? 3.664 1.656 -45.963 1.00 83.56 372 LYS A CA 1
ATOM 2834 C C . LYS A 1 372 ? 4.966 1.234 -45.280 1.00 83.56 372 LYS A C 1
ATOM 2836 O O . LYS A 1 372 ? 5.972 1.120 -45.973 1.00 83.56 372 LYS A O 1
ATOM 2841 N N . ILE A 1 373 ? 4.924 0.920 -43.986 1.00 85.81 373 ILE A N 1
ATOM 2842 C CA . ILE A 1 373 ? 6.083 0.437 -43.222 1.00 85.81 373 ILE A CA 1
ATOM 2843 C C . ILE A 1 373 ? 6.575 -0.902 -43.787 1.00 85.81 373 ILE A C 1
ATOM 2845 O O . ILE A 1 373 ? 7.717 -1.011 -44.232 1.00 85.81 373 ILE A O 1
ATOM 2849 N N . LEU A 1 374 ? 5.695 -1.905 -43.869 1.00 85.44 374 LEU A N 1
ATOM 2850 C CA . LEU A 1 374 ? 6.081 -3.269 -44.256 1.00 85.44 374 LEU A CA 1
ATOM 2851 C C . LEU A 1 374 ? 6.612 -3.388 -45.694 1.00 85.44 374 LEU A C 1
ATOM 2853 O O . LEU A 1 374 ? 7.417 -4.277 -45.973 1.00 85.44 374 LEU A O 1
ATOM 2857 N N . LEU A 1 375 ? 6.150 -2.537 -46.618 1.00 82.81 375 LEU A N 1
ATOM 2858 C CA . LEU A 1 375 ? 6.511 -2.618 -48.039 1.00 82.81 375 LEU A CA 1
ATOM 2859 C C . LEU A 1 375 ? 7.559 -1.596 -48.483 1.00 82.81 375 LEU A C 1
ATOM 2861 O O . LEU A 1 375 ? 8.236 -1.860 -49.473 1.00 82.81 375 LEU A O 1
ATOM 2865 N N . HIS A 1 376 ? 7.673 -0.449 -47.807 1.00 82.25 376 HIS A N 1
ATOM 2866 C CA . HIS A 1 376 ? 8.529 0.659 -48.252 1.00 82.25 376 HIS A CA 1
ATOM 2867 C C . HIS A 1 376 ? 9.640 1.022 -47.261 1.00 82.25 376 HIS A C 1
ATOM 2869 O O . HIS A 1 376 ? 10.474 1.869 -47.585 1.00 82.25 376 HIS A O 1
ATOM 2875 N N . SER A 1 377 ? 9.682 0.411 -46.070 1.00 86.00 377 SER A N 1
ATOM 2876 C CA . SER A 1 377 ? 10.797 0.616 -45.146 1.00 86.00 377 SER A CA 1
ATOM 2877 C C . SER A 1 377 ? 12.096 0.079 -45.741 1.00 86.00 377 SER A C 1
ATOM 2879 O O . SER A 1 377 ? 12.242 -1.120 -45.986 1.00 86.00 377 SER A O 1
ATOM 2881 N N . GLN A 1 378 ? 13.095 0.949 -45.883 1.00 86.12 378 GLN A N 1
ATOM 2882 C CA . GLN A 1 378 ? 14.437 0.563 -46.327 1.00 86.12 378 GLN A CA 1
ATOM 2883 C C . GLN A 1 378 ? 15.085 -0.517 -45.438 1.00 86.12 378 GLN A C 1
ATOM 2885 O O . GLN A 1 378 ? 15.955 -1.245 -45.910 1.00 86.12 378 GLN A O 1
ATOM 2890 N N . HIS A 1 379 ? 14.660 -0.638 -44.174 1.00 85.38 379 HIS A N 1
ATOM 2891 C CA . HIS A 1 379 ? 15.182 -1.614 -43.212 1.00 85.38 379 HIS A CA 1
ATOM 2892 C C . HIS A 1 379 ? 14.524 -2.999 -43.357 1.00 85.38 379 HIS A C 1
ATOM 2894 O O . HIS A 1 379 ? 15.118 -4.015 -42.992 1.00 85.38 379 HIS A O 1
ATOM 2900 N N . LEU A 1 380 ? 13.326 -3.064 -43.947 1.00 86.62 380 LEU A N 1
ATOM 2901 C CA . LEU A 1 380 ? 12.581 -4.310 -44.175 1.00 86.62 380 LEU A CA 1
ATOM 2902 C C . LEU A 1 380 ? 12.701 -4.834 -45.613 1.00 86.62 380 LEU A C 1
ATOM 2904 O O . LEU A 1 380 ? 12.381 -5.996 -45.881 1.00 86.62 380 LEU A O 1
ATOM 2908 N N . HIS A 1 381 ? 13.208 -4.016 -46.539 1.00 82.25 381 HIS A N 1
ATOM 2909 C CA . HIS A 1 381 ? 13.465 -4.416 -47.920 1.00 82.25 381 HIS A CA 1
ATOM 2910 C C . HIS A 1 381 ? 14.358 -5.668 -47.996 1.00 82.25 381 HIS A C 1
ATOM 2912 O O . HIS A 1 381 ? 15.498 -5.675 -47.544 1.00 82.25 381 HIS A O 1
ATOM 2918 N N . GLY A 1 382 ? 13.839 -6.734 -48.614 1.00 81.38 382 GLY A N 1
ATOM 2919 C CA . GLY A 1 382 ? 14.556 -8.005 -48.785 1.00 81.38 382 GLY A CA 1
ATOM 2920 C C . GLY A 1 382 ? 14.517 -8.953 -47.579 1.00 81.38 382 GLY A C 1
ATOM 2921 O O . GLY A 1 382 ? 14.966 -10.087 -47.713 1.00 81.38 382 GLY A O 1
ATOM 2922 N N . ASN A 1 383 ? 13.922 -8.543 -46.453 1.00 89.25 383 ASN A N 1
ATOM 2923 C CA . ASN A 1 383 ? 13.830 -9.334 -45.217 1.00 89.25 383 ASN A CA 1
ATOM 2924 C C . ASN A 1 383 ? 12.459 -10.015 -45.029 1.00 89.25 383 ASN A C 1
ATOM 2926 O O . ASN A 1 383 ? 12.145 -10.515 -43.946 1.00 89.25 383 ASN A O 1
ATOM 2930 N N . ARG A 1 384 ? 11.620 -10.032 -46.075 1.00 91.31 384 ARG A N 1
ATOM 2931 C CA . ARG A 1 384 ? 10.315 -10.702 -46.046 1.00 91.31 384 ARG A CA 1
ATOM 2932 C C . ARG A 1 384 ? 10.485 -12.215 -46.148 1.00 91.31 384 ARG A C 1
ATOM 2934 O O . ARG A 1 384 ? 11.033 -12.722 -47.126 1.00 91.31 384 ARG A O 1
ATOM 2941 N N . ILE A 1 385 ? 9.935 -12.926 -45.173 1.00 93.75 385 ILE A N 1
ATOM 2942 C CA . ILE A 1 385 ? 9.916 -14.384 -45.102 1.00 93.75 385 ILE A CA 1
ATOM 2943 C C . ILE A 1 385 ? 8.501 -14.870 -45.461 1.00 93.75 385 ILE A C 1
ATOM 2945 O O . ILE A 1 385 ? 7.529 -14.351 -44.905 1.00 93.75 385 ILE A O 1
ATOM 2949 N N . PRO A 1 386 ? 8.342 -15.845 -46.378 1.00 90.94 386 PRO A N 1
ATOM 2950 C CA . PRO A 1 386 ? 7.051 -16.495 -46.596 1.00 90.94 386 PRO A CA 1
ATOM 2951 C C . PRO A 1 386 ? 6.567 -17.136 -45.292 1.00 90.94 386 PRO A C 1
ATOM 2953 O O . PRO A 1 386 ? 7.315 -17.886 -44.665 1.00 90.94 386 PRO A O 1
ATOM 2956 N N . TYR A 1 387 ? 5.346 -16.820 -44.861 1.00 90.62 387 TYR A N 1
ATOM 2957 C CA . TYR A 1 387 ? 4.840 -17.218 -43.542 1.00 90.62 387 TYR A CA 1
ATOM 2958 C C . TYR A 1 387 ? 4.825 -18.742 -43.365 1.00 90.62 387 TYR A C 1
ATOM 2960 O O . TYR A 1 387 ? 5.189 -19.260 -42.316 1.00 90.62 387 TYR A O 1
ATOM 2968 N N . GLU A 1 388 ? 4.503 -19.464 -44.434 1.00 89.56 388 GLU A N 1
ATOM 2969 C CA . GLU A 1 388 ? 4.521 -20.923 -44.537 1.00 89.56 388 GLU A CA 1
ATOM 2970 C C . GLU A 1 388 ? 5.899 -21.564 -44.296 1.00 89.56 388 GLU A C 1
ATOM 2972 O O . GLU A 1 388 ? 5.976 -22.756 -44.004 1.00 89.56 388 GLU A O 1
ATOM 2977 N N . ASN A 1 389 ? 6.988 -20.792 -44.377 1.00 91.12 389 ASN A N 1
ATOM 2978 C CA . ASN A 1 389 ? 8.335 -21.284 -44.089 1.00 91.12 389 ASN A CA 1
ATOM 2979 C C . ASN A 1 389 ? 8.676 -21.253 -42.590 1.00 91.12 389 ASN A C 1
ATOM 2981 O O . ASN A 1 389 ? 9.744 -21.740 -42.210 1.00 91.12 389 ASN A O 1
ATOM 2985 N N . LEU A 1 390 ? 7.812 -20.682 -41.742 1.00 92.62 390 LEU A N 1
ATOM 2986 C CA . LEU A 1 390 ? 7.965 -20.704 -40.290 1.00 92.62 390 LEU A CA 1
ATOM 2987 C C . LEU A 1 390 ? 7.272 -21.939 -39.708 1.00 92.62 390 LEU A C 1
ATOM 2989 O O . LEU A 1 390 ? 6.048 -22.038 -39.682 1.00 92.62 390 LEU A O 1
ATOM 2993 N N . LEU A 1 391 ? 8.066 -22.879 -39.198 1.00 92.56 391 LEU A N 1
ATOM 2994 C CA . LEU A 1 391 ? 7.549 -24.070 -38.526 1.00 92.56 391 LEU A CA 1
ATOM 2995 C C . LEU A 1 391 ? 7.491 -23.827 -37.015 1.00 92.56 391 LEU A C 1
ATOM 2997 O O . LEU A 1 391 ? 8.510 -23.959 -36.334 1.00 92.56 391 LEU A O 1
ATOM 3001 N N . PHE A 1 392 ? 6.318 -23.458 -36.501 1.00 89.69 392 PHE A N 1
ATOM 3002 C CA . PHE A 1 392 ? 6.081 -23.221 -35.072 1.00 89.69 392 PHE A CA 1
ATOM 3003 C C . PHE A 1 392 ? 6.268 -24.506 -34.256 1.00 89.69 392 PHE A C 1
ATOM 3005 O O . PHE A 1 392 ? 5.775 -25.565 -34.642 1.00 89.69 392 PHE A O 1
ATOM 3012 N N . GLN A 1 393 ? 7.008 -24.420 -33.146 1.00 90.25 393 GLN A N 1
ATOM 3013 C CA . GLN A 1 393 ? 7.326 -25.567 -32.290 1.00 90.25 393 GLN A CA 1
ATOM 3014 C C . GLN A 1 393 ? 6.730 -25.420 -30.889 1.00 90.25 393 GLN A C 1
ATOM 3016 O O . GLN A 1 393 ? 5.827 -26.166 -30.525 1.00 90.25 393 GLN A O 1
ATOM 3021 N N . THR A 1 394 ? 7.243 -24.477 -30.100 1.00 88.31 394 THR A N 1
ATOM 3022 C CA . THR A 1 394 ? 6.921 -24.347 -28.673 1.00 88.31 394 THR A CA 1
ATOM 3023 C C . THR A 1 394 ? 6.687 -22.887 -28.339 1.00 88.31 394 THR A C 1
ATOM 3025 O O . THR A 1 394 ? 7.482 -22.032 -28.725 1.00 88.31 394 THR A O 1
ATOM 3028 N N . GLU A 1 395 ? 5.608 -22.602 -27.624 1.00 86.50 395 GLU A N 1
ATOM 3029 C CA . GLU A 1 395 ? 5.330 -21.272 -27.093 1.00 86.50 395 GLU A CA 1
ATOM 3030 C C . GLU A 1 395 ? 6.278 -20.982 -25.919 1.00 86.50 395 GLU A C 1
ATOM 3032 O O . GLU A 1 395 ? 6.400 -21.786 -24.998 1.00 86.50 395 GLU A O 1
ATOM 3037 N N . LEU A 1 396 ? 6.996 -19.860 -25.980 1.00 77.19 396 LEU A N 1
ATOM 3038 C CA . LEU A 1 396 ? 7.929 -19.420 -24.938 1.00 77.19 396 LEU A CA 1
ATOM 3039 C C . LEU A 1 396 ? 7.267 -18.518 -23.904 1.00 77.19 396 LEU A C 1
ATOM 3041 O O . LEU A 1 396 ? 7.667 -18.526 -22.744 1.00 77.19 396 LEU A O 1
ATOM 3045 N N . SER A 1 397 ? 6.326 -17.682 -24.339 1.00 75.75 397 SER A N 1
ATOM 3046 C CA . SER A 1 397 ? 5.662 -16.713 -23.471 1.00 75.75 397 SER A CA 1
ATOM 3047 C C . SER A 1 397 ? 4.404 -16.149 -24.118 1.00 75.75 397 SER A C 1
ATOM 3049 O O . SER A 1 397 ? 4.411 -15.864 -25.319 1.00 75.75 397 SER A O 1
ATOM 3051 N N . LYS A 1 398 ? 3.403 -15.861 -23.284 1.00 75.38 398 LYS A N 1
ATOM 3052 C CA . LYS A 1 398 ? 2.163 -15.160 -23.630 1.00 75.38 398 LYS A CA 1
ATOM 3053 C C . LYS A 1 398 ? 1.945 -14.009 -22.655 1.00 75.38 398 LYS A C 1
ATOM 3055 O O . LYS A 1 398 ? 2.014 -14.230 -21.451 1.00 75.38 398 LYS A O 1
ATOM 3060 N N . GLY A 1 399 ? 1.683 -12.800 -23.141 1.00 61.81 399 GLY A N 1
ATOM 3061 C CA . GLY A 1 399 ? 1.434 -11.649 -22.269 1.00 61.81 399 GLY A CA 1
ATOM 3062 C C . GLY A 1 399 ? 0.882 -10.445 -23.024 1.00 61.81 399 GLY A C 1
ATOM 3063 O O . GLY A 1 399 ? 0.633 -10.527 -24.221 1.00 61.81 399 GLY A O 1
ATOM 3064 N N . ALA A 1 400 ? 0.712 -9.312 -22.339 1.00 53.28 400 ALA A N 1
ATOM 3065 C CA . ALA A 1 400 ? 0.078 -8.109 -22.896 1.00 53.28 400 ALA A CA 1
ATOM 3066 C C . ALA A 1 400 ? 0.715 -7.604 -24.211 1.00 53.28 400 ALA A C 1
ATOM 3068 O O . ALA A 1 400 ? 0.016 -7.087 -25.075 1.00 53.28 400 ALA A O 1
ATOM 3069 N N . SER A 1 401 ? 2.023 -7.809 -24.405 1.00 57.72 401 SER A N 1
ATOM 3070 C CA . SER A 1 401 ? 2.765 -7.406 -25.614 1.00 57.72 401 SER A CA 1
ATOM 3071 C C . SER A 1 401 ? 2.704 -8.414 -26.776 1.00 57.72 401 SER A C 1
ATOM 3073 O O . SER A 1 401 ? 3.424 -8.250 -27.764 1.00 57.72 401 SER A O 1
ATOM 3075 N N . GLY A 1 402 ? 1.910 -9.480 -26.652 1.00 76.12 402 GLY A N 1
ATOM 3076 C CA . GLY A 1 402 ? 1.789 -10.556 -27.634 1.00 76.12 402 GLY A CA 1
ATOM 3077 C C . GLY A 1 402 ? 2.341 -11.897 -27.147 1.00 76.12 402 GLY A C 1
ATOM 3078 O O . GLY A 1 402 ? 2.545 -12.137 -25.956 1.00 76.12 402 GLY A O 1
ATOM 3079 N N . GLU A 1 403 ? 2.573 -12.799 -28.090 1.00 83.69 403 GLU A N 1
ATOM 3080 C CA . GLU A 1 403 ? 3.056 -14.159 -27.848 1.00 83.69 403 GLU A CA 1
ATOM 3081 C C . GLU A 1 403 ? 4.370 -14.412 -28.601 1.00 83.69 403 GLU A C 1
ATOM 3083 O O . GLU A 1 403 ? 4.594 -13.903 -29.705 1.00 83.69 403 GLU A O 1
ATOM 3088 N N . VAL A 1 404 ? 5.261 -15.197 -27.992 1.00 88.12 404 VAL A N 1
ATOM 3089 C CA . VAL A 1 404 ? 6.585 -15.525 -28.538 1.00 88.12 404 VAL A CA 1
ATOM 3090 C C . VAL A 1 404 ? 6.724 -17.032 -28.657 1.00 88.12 404 VAL A C 1
ATOM 3092 O O . VAL A 1 404 ? 6.448 -17.765 -27.713 1.00 88.12 404 VAL A O 1
ATOM 3095 N N . TRP A 1 405 ? 7.196 -17.492 -29.809 1.00 89.19 405 TRP A N 1
ATOM 3096 C CA . TRP A 1 405 ? 7.313 -18.901 -30.162 1.00 89.19 405 TRP A CA 1
ATOM 3097 C C . TRP A 1 405 ? 8.744 -19.249 -30.571 1.00 89.19 405 TRP A C 1
ATOM 3099 O O . TRP A 1 405 ? 9.406 -18.469 -31.255 1.00 89.19 405 TRP A O 1
ATOM 3109 N N . ILE A 1 406 ? 9.215 -20.444 -30.214 1.00 90.38 406 ILE A N 1
ATOM 3110 C CA . ILE A 1 406 ? 10.322 -21.090 -30.924 1.00 90.38 406 ILE A CA 1
ATOM 3111 C C . ILE A 1 406 ? 9.767 -21.624 -32.239 1.00 90.38 406 ILE A C 1
ATOM 3113 O O . ILE A 1 406 ? 8.830 -22.428 -32.247 1.00 90.38 406 ILE A O 1
ATOM 3117 N N . CYS A 1 407 ? 10.401 -21.242 -33.342 1.00 92.06 407 CYS A N 1
ATOM 3118 C CA . CYS A 1 407 ? 10.120 -21.776 -34.667 1.00 92.06 407 CYS A CA 1
ATOM 3119 C C . CYS A 1 407 ? 11.389 -22.339 -35.313 1.00 92.06 407 CYS A C 1
ATOM 3121 O O . CYS A 1 407 ? 12.512 -22.027 -34.915 1.00 92.06 407 CYS A O 1
ATOM 3123 N N . ARG A 1 408 ? 11.216 -23.148 -36.360 1.00 93.31 408 ARG A N 1
ATOM 3124 C CA . ARG A 1 408 ? 12.289 -23.502 -37.295 1.00 93.31 408 ARG A CA 1
ATOM 3125 C C . ARG A 1 408 ? 12.146 -22.717 -38.588 1.00 93.31 408 ARG A C 1
ATOM 3127 O O . ARG A 1 408 ? 11.082 -22.726 -39.200 1.00 93.31 408 ARG A O 1
ATOM 3134 N N . TYR A 1 409 ? 13.245 -22.108 -39.020 1.00 92.31 409 TYR A N 1
ATOM 3135 C CA . TYR A 1 409 ? 13.363 -21.408 -40.294 1.00 92.31 409 TYR A CA 1
ATOM 3136 C C . TYR A 1 409 ? 14.750 -21.663 -40.892 1.00 92.31 409 TYR A C 1
ATOM 3138 O O . TYR A 1 409 ? 15.755 -21.582 -40.190 1.00 92.31 409 TYR A O 1
ATOM 3146 N N . GLY A 1 410 ? 14.822 -22.045 -42.172 1.00 87.25 410 GLY A N 1
ATOM 3147 C CA . GLY A 1 410 ? 16.104 -22.303 -42.849 1.00 87.25 410 GLY A CA 1
ATOM 3148 C C . GLY A 1 410 ? 16.979 -23.382 -42.187 1.00 87.25 410 GLY A C 1
ATOM 3149 O O . GLY A 1 410 ? 18.197 -23.354 -42.324 1.00 87.25 410 GLY A O 1
ATOM 3150 N N . GLY A 1 411 ? 16.376 -24.314 -41.437 1.00 85.19 411 GLY A N 1
ATOM 3151 C CA . GLY A 1 411 ? 17.092 -25.350 -40.682 1.00 85.19 411 GLY A CA 1
ATOM 3152 C C . GLY A 1 411 ? 17.640 -24.909 -39.316 1.00 85.19 411 GLY A C 1
ATOM 3153 O O . GLY A 1 411 ? 18.234 -25.734 -38.627 1.00 85.19 411 GLY A O 1
ATOM 3154 N N . GLN A 1 412 ? 17.414 -23.660 -38.900 1.00 88.25 412 GLN A N 1
ATOM 3155 C CA . GLN A 1 412 ? 17.841 -23.110 -37.609 1.00 88.25 412 GLN A CA 1
ATOM 3156 C C . GLN A 1 412 ? 16.642 -22.798 -36.706 1.00 88.25 412 GLN A C 1
ATOM 3158 O O . GLN A 1 412 ? 15.519 -22.628 -37.188 1.00 88.25 412 GLN A O 1
ATOM 3163 N N . GLN A 1 413 ? 16.875 -22.747 -35.390 1.00 91.88 413 GLN A N 1
ATOM 3164 C CA . GLN A 1 413 ? 15.879 -22.254 -34.438 1.00 91.88 413 GLN A CA 1
ATOM 3165 C C . GLN A 1 413 ? 15.859 -20.727 -34.446 1.00 91.88 413 GLN A C 1
ATOM 3167 O O . GLN A 1 413 ? 16.906 -20.083 -34.423 1.00 91.88 413 GLN A O 1
ATOM 3172 N N . VAL A 1 414 ? 14.656 -20.166 -34.467 1.00 92.88 414 VAL A N 1
ATOM 3173 C CA . VAL A 1 414 ? 14.394 -18.726 -34.441 1.00 92.88 414 VAL A CA 1
ATOM 3174 C C . VAL A 1 414 ? 13.320 -18.425 -33.401 1.00 92.88 414 VAL A C 1
ATOM 3176 O O . VAL A 1 414 ? 12.475 -19.276 -33.118 1.00 92.88 414 VAL A O 1
ATOM 3179 N N . ALA A 1 415 ? 13.353 -17.224 -32.832 1.00 93.12 415 ALA A N 1
ATOM 3180 C CA . ALA A 1 415 ? 12.284 -16.720 -31.981 1.00 93.12 415 ALA A CA 1
ATOM 3181 C C . ALA A 1 415 ? 11.313 -15.898 -32.837 1.00 93.12 415 ALA A C 1
ATOM 3183 O O . ALA A 1 415 ? 11.735 -15.026 -33.594 1.00 93.12 415 ALA A O 1
ATOM 3184 N N . VAL A 1 416 ? 10.017 -16.178 -32.737 1.00 93.12 416 VAL A N 1
ATOM 3185 C CA . VAL A 1 416 ? 8.972 -15.486 -33.497 1.00 93.12 416 VAL A CA 1
ATOM 3186 C C . VAL A 1 416 ? 8.026 -14.792 -32.535 1.00 93.12 416 VAL A C 1
ATOM 3188 O O . VAL A 1 416 ? 7.349 -15.460 -31.760 1.00 93.12 416 VAL A O 1
ATOM 3191 N N . LYS A 1 417 ? 7.968 -13.460 -32.595 1.00 92.31 417 LYS A N 1
ATOM 3192 C CA . LYS A 1 417 ? 7.006 -12.639 -31.848 1.00 92.31 417 LYS A CA 1
ATOM 3193 C C . LYS A 1 417 ? 5.818 -12.310 -32.751 1.00 92.31 417 LYS A C 1
ATOM 3195 O O . LYS A 1 417 ? 6.022 -11.896 -33.894 1.00 92.31 417 LYS A O 1
ATOM 3200 N N . LYS A 1 418 ? 4.596 -12.474 -32.247 1.00 87.31 418 LYS A N 1
ATOM 3201 C CA . LYS A 1 418 ? 3.350 -12.070 -32.917 1.00 87.31 418 LYS A CA 1
ATOM 3202 C C . LYS A 1 418 ? 2.379 -11.439 -31.920 1.00 87.31 418 LYS A C 1
ATOM 3204 O O . LYS A 1 418 ? 2.483 -11.667 -30.716 1.00 87.31 418 LYS A O 1
ATOM 3209 N N . LEU A 1 419 ? 1.442 -10.643 -32.424 1.00 82.44 419 LEU A N 1
ATOM 3210 C CA . LEU A 1 419 ? 0.361 -10.089 -31.609 1.00 82.44 419 LEU A CA 1
ATOM 3211 C C . LEU A 1 419 ? -0.614 -11.191 -31.176 1.00 82.44 419 LEU A C 1
ATOM 3213 O O . LEU A 1 419 ? -0.827 -12.162 -31.902 1.00 82.44 419 LEU A O 1
ATOM 3217 N N . LEU A 1 420 ? -1.223 -11.014 -30.003 1.00 78.69 420 LEU A N 1
ATOM 3218 C CA . LEU A 1 420 ? -2.300 -11.878 -29.523 1.00 78.69 420 LEU A CA 1
ATOM 3219 C C . LEU A 1 420 ? -3.520 -11.752 -30.433 1.00 78.69 420 LEU A C 1
ATOM 3221 O O . LEU A 1 420 ? -4.005 -10.652 -30.690 1.00 78.69 420 LEU A O 1
ATOM 3225 N N . HIS A 1 421 ? -4.047 -12.888 -30.877 1.00 68.25 421 HIS A N 1
ATOM 3226 C CA . HIS A 1 421 ? -5.265 -12.904 -31.673 1.00 68.25 421 HIS A CA 1
ATOM 3227 C C . HIS A 1 421 ? -6.492 -12.771 -30.758 1.00 68.25 421 HIS A C 1
ATOM 3229 O O . HIS A 1 421 ? -6.898 -13.733 -30.102 1.00 68.25 421 HIS A O 1
ATOM 3235 N N . THR A 1 422 ? -7.071 -11.572 -30.691 1.00 67.06 422 THR A N 1
ATOM 3236 C CA . THR A 1 422 ? -8.330 -11.290 -29.985 1.00 67.06 422 THR A CA 1
ATOM 3237 C C . THR A 1 422 ? -9.442 -10.991 -30.990 1.00 67.06 422 THR A C 1
ATOM 3239 O O . THR A 1 422 ? -9.181 -10.594 -32.125 1.00 67.06 422 THR A O 1
ATOM 3242 N N . LYS A 1 423 ? -10.707 -11.192 -30.589 1.00 56.41 423 LYS A N 1
ATOM 3243 C CA . LYS A 1 423 ? -11.868 -10.898 -31.453 1.00 56.41 423 LYS A CA 1
ATOM 3244 C C . LYS A 1 423 ? -11.980 -9.409 -31.825 1.00 56.41 423 LYS A C 1
ATOM 3246 O O . LYS A 1 423 ? -12.600 -9.107 -32.836 1.00 56.41 423 LYS A O 1
ATOM 3251 N N . ASP A 1 424 ? -11.324 -8.532 -31.060 1.00 62.34 424 ASP A N 1
ATOM 3252 C CA . ASP A 1 424 ? -11.368 -7.070 -31.181 1.00 62.34 424 ASP A CA 1
ATOM 3253 C C . ASP A 1 424 ? -9.993 -6.454 -31.527 1.00 62.34 424 ASP A C 1
ATOM 3255 O O . ASP A 1 424 ? -9.685 -5.341 -31.100 1.00 62.34 424 ASP A O 1
ATOM 3259 N N . GLN A 1 425 ? -9.125 -7.172 -32.256 1.00 70.50 425 GLN A N 1
ATOM 3260 C CA . GLN A 1 425 ? -7.788 -6.672 -32.612 1.00 70.50 425 GLN A CA 1
ATOM 3261 C C . GLN A 1 425 ? -7.882 -5.365 -33.425 1.00 70.50 425 GLN A C 1
ATOM 3263 O O . GLN A 1 425 ? -8.399 -5.356 -34.546 1.00 70.50 425 GLN A O 1
ATOM 3268 N N . LYS A 1 426 ? -7.362 -4.257 -32.878 1.00 78.25 426 LYS A N 1
ATOM 3269 C CA . LYS A 1 426 ? -7.426 -2.940 -33.526 1.00 78.25 426 LYS A CA 1
ATOM 3270 C C . LYS A 1 426 ? -6.317 -2.791 -34.567 1.00 78.25 426 LYS A C 1
ATOM 3272 O O . LYS A 1 426 ? -5.208 -3.298 -34.412 1.00 78.25 426 LYS A O 1
ATOM 3277 N N . ALA A 1 427 ? -6.594 -2.038 -35.632 1.00 76.94 427 ALA A N 1
ATOM 3278 C CA . ALA A 1 427 ? -5.603 -1.734 -36.670 1.00 76.94 427 ALA A CA 1
ATOM 3279 C C . ALA A 1 427 ? -4.409 -0.916 -36.136 1.00 76.94 427 ALA A C 1
ATOM 3281 O O . ALA A 1 427 ? -3.306 -1.029 -36.665 1.00 76.94 427 ALA A O 1
ATOM 3282 N N . GLU A 1 428 ? -4.632 -0.120 -35.089 1.00 79.19 428 GLU A N 1
ATOM 3283 C CA . GLU A 1 428 ? -3.607 0.669 -34.395 1.00 79.19 428 GLU A CA 1
ATOM 3284 C C . GLU A 1 428 ? -2.550 -0.234 -33.744 1.00 79.19 428 GLU A C 1
ATOM 3286 O O . GLU A 1 428 ? -1.358 -0.003 -33.930 1.00 79.19 428 GLU A O 1
ATOM 3291 N N . ASP A 1 429 ? -2.963 -1.329 -33.096 1.00 79.62 429 ASP A N 1
ATOM 3292 C CA . ASP A 1 429 ? -2.044 -2.285 -32.458 1.00 79.62 429 ASP A CA 1
ATOM 3293 C C . ASP A 1 429 ? -1.120 -2.954 -33.488 1.00 79.62 429 ASP A C 1
ATOM 3295 O O . ASP A 1 429 ? 0.072 -3.161 -33.253 1.00 79.62 429 ASP A O 1
ATOM 3299 N N . VAL A 1 430 ? -1.661 -3.266 -34.672 1.00 84.88 430 VAL A N 1
ATOM 3300 C CA . VAL A 1 430 ? -0.885 -3.831 -35.785 1.00 84.88 430 VAL A CA 1
ATOM 3301 C C . VAL A 1 430 ? 0.104 -2.809 -36.346 1.00 84.88 430 VAL A C 1
ATOM 3303 O O . VAL A 1 430 ? 1.229 -3.178 -36.688 1.00 84.88 430 VAL A O 1
ATOM 3306 N N . GLN A 1 431 ? -0.289 -1.536 -36.424 1.00 84.00 431 GLN A N 1
ATOM 3307 C CA . GLN A 1 431 ? 0.593 -0.466 -36.876 1.00 84.00 431 GLN A CA 1
ATOM 3308 C C . GLN A 1 431 ? 1.758 -0.256 -35.903 1.00 84.00 431 GLN A C 1
ATOM 3310 O O . GLN A 1 431 ? 2.905 -0.254 -36.344 1.00 84.00 431 GLN A O 1
ATOM 3315 N N . VAL A 1 432 ? 1.484 -0.156 -34.598 1.00 82.44 432 VAL A N 1
ATOM 3316 C CA . VAL A 1 432 ? 2.519 -0.035 -33.555 1.00 82.44 432 VAL A CA 1
ATOM 3317 C C . VAL A 1 432 ? 3.490 -1.213 -33.624 1.00 82.44 432 VAL A C 1
ATOM 3319 O O . VAL A 1 432 ? 4.705 -1.037 -33.557 1.00 82.44 432 VAL A O 1
ATOM 3322 N N . PHE A 1 433 ? 2.979 -2.424 -33.850 1.00 87.62 433 PHE A N 1
ATOM 3323 C CA . PHE A 1 433 ? 3.838 -3.592 -34.015 1.00 87.62 433 PHE A CA 1
ATOM 3324 C C . PHE A 1 433 ? 4.684 -3.544 -35.298 1.00 87.62 433 PHE A C 1
ATOM 3326 O O . PHE A 1 433 ? 5.836 -3.975 -35.296 1.00 87.62 433 PHE A O 1
ATOM 3333 N N . ALA A 1 434 ? 4.162 -2.994 -36.398 1.00 86.12 434 ALA A N 1
ATOM 3334 C CA . ALA A 1 434 ? 4.947 -2.775 -37.612 1.00 86.12 434 ALA A CA 1
ATOM 3335 C C . ALA A 1 434 ? 6.066 -1.736 -37.406 1.00 86.12 434 ALA A C 1
ATOM 3337 O O . ALA A 1 434 ? 7.170 -1.934 -37.917 1.00 86.12 434 ALA A O 1
ATOM 3338 N N . GLU A 1 435 ? 5.814 -0.682 -36.628 1.00 86.06 435 GLU A N 1
ATOM 3339 C CA . GLU A 1 435 ? 6.825 0.306 -36.221 1.00 86.06 435 GLU A CA 1
ATOM 3340 C C . GLU A 1 435 ? 7.911 -0.343 -35.337 1.00 86.06 435 GLU A C 1
ATOM 3342 O O . GLU A 1 435 ? 9.103 -0.130 -35.567 1.00 86.06 435 GLU A O 1
ATOM 3347 N N . GLU A 1 436 ? 7.531 -1.227 -34.404 1.00 86.38 436 GLU A N 1
ATOM 3348 C CA . GLU A 1 436 ? 8.476 -2.021 -33.599 1.00 86.38 436 GLU A CA 1
ATOM 3349 C C . GLU A 1 436 ? 9.373 -2.912 -34.483 1.00 86.38 436 GLU A C 1
ATOM 3351 O O . GLU A 1 436 ? 10.586 -3.014 -34.263 1.00 86.38 436 GLU A O 1
ATOM 3356 N N . ILE A 1 437 ? 8.791 -3.548 -35.507 1.00 88.62 437 ILE A N 1
ATOM 3357 C CA . ILE A 1 437 ? 9.516 -4.374 -36.484 1.00 88.62 437 ILE A CA 1
ATOM 3358 C C . ILE A 1 437 ? 10.524 -3.537 -37.274 1.00 88.62 437 ILE A C 1
ATOM 3360 O O . ILE A 1 437 ? 11.672 -3.957 -37.430 1.00 88.62 437 ILE A O 1
ATOM 3364 N N . GLU A 1 438 ? 10.123 -2.362 -37.760 1.00 87.44 438 GLU A N 1
ATOM 3365 C CA . GLU A 1 438 ? 11.008 -1.454 -38.493 1.00 87.44 438 GLU A CA 1
ATOM 3366 C C . GLU A 1 438 ? 12.173 -0.964 -37.625 1.00 87.44 438 GLU A C 1
ATOM 3368 O O . GLU A 1 438 ? 13.331 -1.032 -38.053 1.00 87.44 438 GLU A O 1
ATOM 3373 N N . LEU A 1 439 ? 11.890 -0.541 -36.390 1.00 84.44 439 LEU A N 1
ATOM 3374 C CA . LEU A 1 439 ? 12.916 -0.119 -35.441 1.00 84.44 439 LEU A CA 1
ATOM 3375 C C . LEU A 1 439 ? 13.902 -1.258 -35.171 1.00 84.44 439 LEU A C 1
ATOM 3377 O O . LEU A 1 439 ? 15.114 -1.072 -35.289 1.00 84.44 439 LEU A O 1
ATOM 3381 N N . THR A 1 440 ? 13.394 -2.457 -34.888 1.00 84.50 440 THR A N 1
ATOM 3382 C CA . THR A 1 440 ? 14.219 -3.643 -34.623 1.00 84.50 440 THR A CA 1
ATOM 3383 C C . THR A 1 440 ? 15.084 -4.018 -35.826 1.00 84.50 440 THR A C 1
ATOM 3385 O O . THR A 1 440 ? 16.262 -4.329 -35.663 1.00 84.50 440 THR A O 1
ATOM 3388 N N . ALA A 1 441 ? 14.557 -3.903 -37.046 1.00 86.19 441 ALA A N 1
ATOM 3389 C CA . ALA A 1 441 ? 15.315 -4.148 -38.272 1.00 86.19 441 ALA A CA 1
ATOM 3390 C C . ALA A 1 441 ? 16.435 -3.120 -38.526 1.00 86.19 441 ALA A C 1
ATOM 3392 O O . ALA A 1 441 ? 17.411 -3.426 -39.214 1.00 86.19 441 ALA A O 1
ATOM 3393 N N . SER A 1 442 ? 16.326 -1.908 -37.975 1.00 83.56 442 SER A N 1
ATOM 3394 C CA . SER A 1 442 ? 17.363 -0.870 -38.084 1.00 83.56 442 SER A CA 1
ATOM 3395 C C . SER A 1 442 ? 18.566 -1.092 -37.147 1.00 83.56 442 SER A C 1
ATOM 3397 O O . SER A 1 442 ? 19.635 -0.491 -37.332 1.00 83.56 442 SER A O 1
ATOM 3399 N N . MET A 1 443 ? 18.421 -1.976 -36.153 1.00 80.94 443 MET A N 1
ATOM 3400 C CA . MET A 1 443 ? 19.419 -2.226 -35.117 1.00 80.94 443 MET A CA 1
ATOM 3401 C C . MET A 1 443 ? 20.278 -3.448 -35.455 1.00 80.94 443 MET A C 1
ATOM 3403 O O . MET A 1 443 ? 19.830 -4.590 -35.411 1.00 80.94 443 MET A O 1
ATOM 3407 N N . LEU A 1 444 ? 21.555 -3.205 -35.764 1.00 81.94 444 LEU A N 1
ATOM 3408 C CA . LEU A 1 444 ? 22.557 -4.252 -35.962 1.00 81.94 444 LEU A CA 1
ATOM 3409 C C . LEU A 1 444 ? 23.737 -4.013 -35.018 1.00 81.94 444 LEU A C 1
ATOM 3411 O O . LEU A 1 444 ? 24.473 -3.037 -35.184 1.00 81.94 444 LEU A O 1
ATOM 3415 N N . HIS A 1 445 ? 23.905 -4.905 -34.041 1.00 80.44 445 HIS A N 1
ATOM 3416 C CA . HIS A 1 445 ? 24.972 -4.855 -33.042 1.00 80.44 445 HIS A CA 1
ATOM 3417 C C . HIS A 1 445 ? 25.258 -6.264 -32.486 1.00 80.44 445 HIS A C 1
ATOM 3419 O O . HIS A 1 445 ? 24.307 -7.022 -32.322 1.00 80.44 445 HIS A O 1
ATOM 3425 N N . PRO A 1 446 ? 26.513 -6.632 -32.155 1.00 79.81 446 PRO A N 1
ATOM 3426 C CA . PRO A 1 446 ? 26.848 -7.946 -31.584 1.00 79.81 446 PRO A CA 1
ATOM 3427 C C . PRO A 1 446 ? 26.204 -8.247 -30.220 1.00 79.81 446 PRO A C 1
ATOM 3429 O O . PRO A 1 446 ? 26.151 -9.407 -29.827 1.00 79.81 446 PRO A O 1
ATOM 3432 N N . HIS A 1 447 ? 25.731 -7.225 -29.502 1.00 82.69 447 HIS A N 1
ATOM 3433 C CA . HIS A 1 447 ? 25.081 -7.363 -28.190 1.00 82.69 447 HIS A CA 1
ATOM 3434 C C . HIS A 1 447 ? 23.569 -7.094 -28.218 1.00 82.69 447 HIS A C 1
ATOM 3436 O O . HIS A 1 447 ? 22.946 -7.040 -27.163 1.00 82.69 447 HIS A O 1
ATOM 3442 N N . ILE A 1 448 ? 22.970 -6.939 -29.404 1.00 82.00 448 ILE A N 1
ATOM 3443 C CA . ILE A 1 448 ? 21.517 -6.803 -29.593 1.00 82.00 448 ILE A CA 1
ATOM 3444 C C . ILE A 1 448 ? 21.025 -8.033 -30.353 1.00 82.00 448 ILE A C 1
ATOM 3446 O O . ILE A 1 448 ? 21.617 -8.397 -31.368 1.00 82.00 448 ILE A O 1
ATOM 3450 N N . VAL A 1 449 ? 19.930 -8.642 -29.886 1.00 84.88 449 VAL A N 1
ATOM 3451 C CA . VAL A 1 449 ? 19.291 -9.781 -30.562 1.00 84.88 449 VAL A CA 1
ATOM 3452 C C . VAL A 1 449 ? 19.040 -9.455 -32.033 1.00 84.88 449 VAL A C 1
ATOM 3454 O O . VAL A 1 449 ? 18.314 -8.521 -32.377 1.00 84.88 449 VAL A O 1
ATOM 3457 N N . LYS A 1 450 ? 19.648 -10.253 -32.905 1.00 87.94 450 LYS A N 1
ATOM 3458 C CA . LYS A 1 450 ? 19.632 -10.045 -34.347 1.00 87.94 450 LYS A CA 1
ATOM 3459 C C . LYS A 1 450 ? 18.233 -10.209 -34.944 1.00 87.94 450 LYS A C 1
ATOM 3461 O O . LYS A 1 450 ? 17.602 -11.262 -34.823 1.00 87.94 450 LYS A O 1
ATOM 3466 N N . PHE A 1 451 ? 17.812 -9.201 -35.704 1.00 92.62 451 PHE A N 1
ATOM 3467 C CA . PHE A 1 451 ? 16.666 -9.293 -36.602 1.00 92.62 451 PHE A CA 1
ATOM 3468 C C . PHE A 1 451 ? 16.972 -10.212 -37.795 1.00 92.62 451 PHE A C 1
ATOM 3470 O O . PHE A 1 451 ? 17.978 -10.037 -38.489 1.00 92.62 451 PHE A O 1
ATOM 3477 N N . ILE A 1 452 ? 16.111 -11.205 -38.032 1.00 92.69 452 ILE A N 1
ATOM 3478 C CA . ILE A 1 452 ? 16.242 -12.165 -39.141 1.00 92.69 452 ILE A CA 1
ATOM 3479 C C . ILE A 1 452 ? 15.274 -11.824 -40.270 1.00 92.69 452 ILE A C 1
ATOM 3481 O O . ILE A 1 452 ? 15.633 -11.944 -41.441 1.00 92.69 452 ILE A O 1
ATOM 3485 N N . GLY A 1 453 ? 14.055 -11.408 -39.938 1.00 92.88 453 GLY A N 1
ATOM 3486 C CA . GLY A 1 453 ? 13.085 -11.024 -40.947 1.00 92.88 453 GLY A CA 1
ATOM 3487 C C . GLY A 1 453 ? 11.687 -10.812 -40.405 1.00 92.88 453 GLY A C 1
ATOM 3488 O O . GLY A 1 453 ? 11.430 -10.858 -39.205 1.00 92.88 453 GLY A O 1
ATOM 3489 N N . VAL A 1 454 ? 10.769 -10.582 -41.330 1.00 94.94 454 VAL A N 1
ATOM 3490 C CA . VAL A 1 454 ? 9.361 -10.324 -41.041 1.00 94.94 454 VAL A CA 1
ATOM 3491 C C . VAL A 1 454 ? 8.494 -11.205 -41.936 1.00 94.94 454 VAL A C 1
ATOM 3493 O O . VAL A 1 454 ? 8.749 -11.335 -43.134 1.00 94.94 454 VAL A O 1
ATOM 3496 N N . ALA A 1 455 ? 7.484 -11.847 -41.357 1.00 92.69 455 ALA A N 1
ATOM 3497 C CA . ALA A 1 455 ? 6.605 -12.782 -42.049 1.00 92.69 455 ALA A CA 1
ATOM 3498 C C . ALA A 1 455 ? 5.140 -12.412 -41.823 1.00 92.69 455 ALA A C 1
ATOM 3500 O O . ALA A 1 455 ? 4.747 -12.080 -40.710 1.00 92.69 455 ALA A O 1
ATOM 3501 N N . TRP A 1 456 ? 4.327 -12.474 -42.876 1.00 90.50 456 TRP A N 1
ATOM 3502 C CA . TRP A 1 456 ? 2.881 -12.276 -42.782 1.00 90.50 456 TRP A CA 1
ATOM 3503 C C . TRP A 1 456 ? 2.169 -12.874 -43.998 1.00 90.50 456 TRP A C 1
ATOM 3505 O O . TRP A 1 456 ? 2.639 -12.742 -45.136 1.00 90.50 456 TRP A O 1
ATOM 3515 N N . ASN A 1 457 ? 1.013 -13.492 -43.757 1.00 83.88 457 ASN A N 1
ATOM 3516 C CA . ASN A 1 457 ? 0.028 -13.855 -44.785 1.00 83.88 457 ASN A CA 1
ATOM 3517 C C . ASN A 1 457 ? -1.246 -12.985 -44.696 1.00 83.88 457 ASN A C 1
ATOM 3519 O O . ASN A 1 457 ? -1.893 -12.745 -45.710 1.00 83.88 457 ASN A O 1
ATOM 3523 N N . SER A 1 458 ? -1.540 -12.441 -43.515 1.00 84.06 458 SER A N 1
ATOM 3524 C CA . SER A 1 458 ? -2.491 -11.362 -43.240 1.00 84.06 458 SER A CA 1
ATOM 3525 C C . SER A 1 458 ? -1.878 -10.399 -42.217 1.00 84.06 458 SER A C 1
ATOM 3527 O O . SER A 1 458 ? -0.928 -10.755 -41.520 1.00 84.06 458 SER A O 1
ATOM 3529 N N . LEU A 1 459 ? -2.431 -9.189 -42.090 1.00 79.81 459 LEU A N 1
ATOM 3530 C CA . LEU A 1 459 ? -2.010 -8.231 -41.058 1.00 79.81 459 LEU A CA 1
ATOM 3531 C C . LEU A 1 459 ? -2.248 -8.751 -39.628 1.00 79.81 459 LEU A C 1
ATOM 3533 O O . LEU A 1 459 ? -1.448 -8.489 -38.738 1.00 79.81 459 LEU A O 1
ATOM 3537 N N . SER A 1 460 ? -3.289 -9.564 -39.429 1.00 75.25 460 SER A N 1
ATOM 3538 C CA . SER A 1 460 ? -3.572 -10.232 -38.151 1.00 75.25 460 SER A CA 1
ATOM 3539 C C . SER A 1 460 ? -2.555 -11.325 -37.789 1.00 75.25 460 SER A C 1
ATOM 3541 O O . SER A 1 460 ? -2.486 -11.735 -36.637 1.00 75.25 460 SER A O 1
ATOM 3543 N N . ASN A 1 461 ? -1.767 -11.793 -38.765 1.00 81.62 461 ASN A N 1
ATOM 3544 C CA . ASN A 1 461 ? -0.732 -12.820 -38.619 1.00 81.62 461 ASN A CA 1
ATOM 3545 C C . ASN A 1 461 ? 0.675 -12.247 -38.870 1.00 81.62 461 ASN A C 1
ATOM 3547 O O . ASN A 1 461 ? 1.582 -12.961 -39.308 1.00 81.62 461 ASN A O 1
ATOM 3551 N N . LEU A 1 462 ? 0.866 -10.948 -38.627 1.00 90.44 462 LEU A N 1
ATOM 3552 C CA . LEU A 1 462 ? 2.173 -10.306 -38.706 1.00 90.44 462 LEU A CA 1
ATOM 3553 C C . LEU A 1 462 ? 3.114 -10.891 -37.643 1.00 90.44 462 LEU A C 1
ATOM 3555 O O . LEU A 1 462 ? 2.749 -11.030 -36.478 1.00 90.44 462 LEU A O 1
ATOM 3559 N N . SER A 1 463 ? 4.317 -11.280 -38.058 1.00 93.06 463 SER A N 1
ATOM 3560 C CA . SER A 1 463 ? 5.296 -11.978 -37.224 1.00 93.06 463 SER A CA 1
ATOM 3561 C C . SER A 1 463 ? 6.696 -11.401 -37.414 1.00 93.06 463 SER A C 1
ATOM 3563 O O . SER A 1 463 ? 7.196 -11.307 -38.537 1.00 93.06 463 SER A O 1
ATOM 3565 N N . MET A 1 464 ? 7.343 -11.058 -36.303 1.00 94.50 464 MET A N 1
ATOM 3566 C CA . MET A 1 464 ? 8.739 -10.629 -36.244 1.00 94.50 464 MET A CA 1
ATOM 3567 C C . MET A 1 464 ? 9.628 -11.841 -35.967 1.00 94.50 464 MET A C 1
ATOM 3569 O O . MET A 1 464 ? 9.401 -12.555 -34.991 1.00 94.50 464 MET A O 1
ATOM 3573 N N . VAL A 1 465 ? 10.634 -12.076 -36.807 1.00 94.56 465 VAL A N 1
ATOM 3574 C CA . VAL A 1 465 ? 11.552 -13.217 -36.703 1.00 94.56 465 VAL A CA 1
ATOM 3575 C C . VAL A 1 465 ? 12.915 -12.731 -36.223 1.00 94.56 465 VAL A C 1
ATOM 3577 O O . VAL A 1 465 ? 13.568 -11.910 -36.872 1.00 94.56 465 VAL A O 1
ATOM 3580 N N . LEU A 1 466 ? 13.352 -13.271 -35.092 1.00 93.38 466 LEU A N 1
ATOM 3581 C CA . LEU A 1 466 ? 14.578 -12.924 -34.381 1.00 93.38 466 LEU A CA 1
ATOM 3582 C C . LEU A 1 466 ? 15.458 -14.163 -34.207 1.00 93.38 466 LEU A C 1
ATOM 3584 O O . LEU A 1 466 ? 14.978 -15.301 -34.262 1.00 93.38 466 LEU A O 1
ATOM 3588 N N . GLU A 1 467 ? 16.751 -13.962 -33.964 1.00 89.50 467 GLU A N 1
ATOM 3589 C CA . GLU A 1 467 ? 17.601 -15.069 -33.527 1.00 89.50 467 GLU A CA 1
ATOM 3590 C C . GLU A 1 467 ? 17.102 -15.659 -32.204 1.00 89.50 467 GLU A C 1
ATOM 3592 O O . GLU A 1 467 ? 16.636 -14.954 -31.307 1.00 89.50 467 GLU A O 1
ATOM 3597 N N . TYR A 1 468 ? 17.172 -16.984 -32.093 1.00 86.81 468 TYR A N 1
ATOM 3598 C CA . TYR A 1 468 ? 16.849 -17.662 -30.850 1.00 86.81 468 TYR A CA 1
ATOM 3599 C C . TYR A 1 468 ? 18.069 -17.662 -29.927 1.00 86.81 468 TYR A C 1
ATOM 3601 O O . TYR A 1 468 ? 19.135 -18.145 -30.308 1.00 86.81 468 TYR A O 1
ATOM 3609 N N . VAL A 1 469 ? 17.898 -17.161 -28.702 1.00 85.81 469 VAL A N 1
ATOM 3610 C CA . VAL A 1 469 ? 18.942 -17.153 -27.669 1.00 85.81 469 VAL A CA 1
ATOM 3611 C C . VAL A 1 469 ? 18.698 -18.326 -26.706 1.00 85.81 469 VAL A C 1
ATOM 3613 O O . VAL A 1 469 ? 17.809 -18.243 -25.855 1.00 85.81 469 VAL A O 1
ATOM 3616 N N . PRO A 1 470 ? 19.467 -19.428 -26.800 1.00 75.62 470 PRO A N 1
ATOM 3617 C CA . PRO A 1 470 ? 19.157 -20.681 -26.103 1.00 75.62 470 PRO A CA 1
ATOM 3618 C C . PRO A 1 470 ? 19.357 -20.621 -24.585 1.00 75.62 470 PRO A C 1
ATOM 3620 O O . PRO A 1 470 ? 18.822 -21.459 -23.866 1.00 75.62 470 PRO A O 1
ATOM 3623 N N . ARG A 1 471 ? 20.120 -19.640 -24.088 1.00 75.50 471 ARG A N 1
ATOM 3624 C CA . ARG A 1 471 ? 20.412 -19.464 -22.656 1.00 75.50 471 ARG A CA 1
ATOM 3625 C C . ARG A 1 471 ? 19.365 -18.627 -21.909 1.00 75.50 471 ARG A C 1
ATOM 3627 O O . ARG A 1 471 ? 19.525 -18.395 -20.716 1.00 75.50 471 ARG A O 1
ATOM 3634 N N . GLY A 1 472 ? 18.286 -18.226 -22.584 1.00 72.25 472 GLY A N 1
ATOM 3635 C CA . GLY A 1 472 ? 17.186 -17.484 -21.971 1.00 72.25 472 GLY A CA 1
ATOM 3636 C C . GLY A 1 472 ? 17.507 -16.008 -21.734 1.00 72.25 472 GLY A C 1
ATOM 3637 O O . GLY A 1 472 ? 18.402 -15.442 -22.360 1.00 72.25 472 GLY A O 1
ATOM 3638 N N . ASN A 1 473 ? 16.720 -15.358 -20.874 1.00 75.88 473 ASN A N 1
ATOM 3639 C CA . ASN A 1 473 ? 16.946 -13.958 -20.523 1.00 75.88 473 ASN A CA 1
ATOM 3640 C C . ASN A 1 473 ? 18.066 -13.826 -19.471 1.00 75.88 473 ASN A C 1
ATOM 3642 O O . ASN A 1 473 ? 18.374 -14.770 -18.743 1.00 75.88 473 ASN A O 1
ATOM 3646 N N . LEU A 1 474 ? 18.674 -12.638 -19.396 1.00 75.81 474 LEU A N 1
ATOM 3647 C CA . LEU A 1 474 ? 19.807 -12.390 -18.506 1.00 75.81 474 LEU A CA 1
ATOM 3648 C C . LEU A 1 474 ? 19.439 -12.551 -17.023 1.00 75.81 474 LEU A C 1
ATOM 3650 O O . LEU A 1 474 ? 20.274 -13.024 -16.263 1.00 75.81 474 LEU A O 1
ATOM 3654 N N . ARG A 1 475 ? 18.208 -12.217 -16.613 1.00 73.62 475 ARG A N 1
ATOM 3655 C CA . ARG A 1 475 ? 17.747 -12.380 -15.225 1.00 73.62 475 ARG A CA 1
ATOM 3656 C C . ARG A 1 475 ? 17.796 -13.849 -14.812 1.00 73.62 475 ARG A C 1
ATOM 3658 O O . ARG A 1 475 ? 18.483 -14.179 -13.852 1.00 73.62 475 ARG A O 1
ATOM 3665 N N . ASP A 1 476 ? 17.174 -14.729 -15.590 1.00 72.06 476 ASP A N 1
ATOM 3666 C CA . ASP A 1 476 ? 17.167 -16.171 -15.327 1.00 72.06 476 ASP A CA 1
ATOM 3667 C C . ASP A 1 476 ? 18.573 -16.761 -15.420 1.00 72.06 476 ASP A C 1
ATOM 3669 O O . ASP A 1 476 ? 18.934 -17.643 -14.645 1.00 72.06 476 ASP A O 1
ATOM 3673 N N . TYR A 1 477 ? 19.387 -16.279 -16.364 1.00 74.06 477 TYR A N 1
ATOM 3674 C CA . TYR A 1 477 ? 20.768 -16.726 -16.503 1.00 74.06 477 TYR A CA 1
ATOM 3675 C C . TYR A 1 477 ? 21.618 -16.337 -15.288 1.00 74.06 477 TYR A C 1
ATOM 3677 O O . TYR A 1 477 ? 22.364 -17.176 -14.785 1.00 74.06 477 TYR A O 1
ATOM 3685 N N . LEU A 1 478 ? 21.491 -15.100 -14.796 1.00 74.25 478 LEU A N 1
ATOM 3686 C CA . LEU A 1 478 ? 22.182 -14.620 -13.598 1.00 74.25 478 LEU A CA 1
ATOM 3687 C C . LEU A 1 478 ? 21.682 -15.329 -12.342 1.00 74.25 478 LEU A C 1
ATOM 3689 O O . LEU A 1 478 ? 22.505 -15.679 -11.509 1.00 74.25 478 LEU A O 1
ATOM 3693 N N . HIS A 1 479 ? 20.379 -15.593 -12.232 1.00 72.25 479 HIS A N 1
ATOM 3694 C CA . HIS A 1 479 ? 19.815 -16.374 -11.131 1.00 72.25 479 HIS A CA 1
ATOM 3695 C C . HIS A 1 479 ? 20.348 -17.815 -11.134 1.00 72.25 479 HIS A C 1
ATOM 3697 O O . HIS A 1 479 ? 20.733 -18.327 -10.093 1.00 72.25 479 HIS A O 1
ATOM 3703 N N . LYS A 1 480 ? 20.423 -18.468 -12.303 1.00 75.38 480 LYS A N 1
ATOM 3704 C CA . LYS A 1 480 ? 20.884 -19.866 -12.421 1.00 75.38 480 LYS A CA 1
ATOM 3705 C C . LYS A 1 480 ? 22.399 -20.041 -12.310 1.00 75.38 480 LYS A C 1
ATOM 3707 O O . LYS A 1 480 ? 22.854 -21.139 -12.016 1.00 75.38 480 LYS A O 1
ATOM 3712 N N . ASN A 1 481 ? 23.182 -19.009 -12.625 1.00 72.75 481 ASN A N 1
ATOM 3713 C CA . ASN A 1 481 ? 24.642 -19.108 -12.742 1.00 72.75 481 ASN A CA 1
ATOM 3714 C C . ASN A 1 481 ? 25.385 -18.095 -11.855 1.00 72.75 481 ASN A C 1
ATOM 3716 O O . ASN A 1 481 ? 26.575 -17.874 -12.076 1.00 72.75 481 ASN A O 1
ATOM 3720 N N . SER A 1 482 ? 24.726 -17.465 -10.874 1.00 71.94 482 SER A N 1
ATOM 3721 C CA . SER A 1 482 ? 25.301 -16.395 -10.036 1.00 71.94 482 SER A CA 1
ATOM 3722 C C . SER A 1 482 ? 26.660 -16.761 -9.449 1.00 71.94 482 SER A C 1
ATOM 3724 O O . SER A 1 482 ? 27.568 -15.924 -9.426 1.00 71.94 482 SER A O 1
ATOM 3726 N N . ASP A 1 483 ? 26.798 -18.019 -9.040 1.00 71.50 483 ASP A N 1
ATOM 3727 C CA . ASP A 1 483 ? 27.941 -18.541 -8.289 1.00 71.50 483 ASP A CA 1
ATOM 3728 C C . ASP A 1 483 ? 29.095 -18.961 -9.208 1.00 71.50 483 ASP A C 1
ATOM 3730 O O . ASP A 1 483 ? 30.248 -19.044 -8.788 1.00 71.50 483 ASP A O 1
ATOM 3734 N N . LEU A 1 484 ? 28.795 -19.174 -10.492 1.00 70.19 484 LEU A N 1
ATOM 3735 C CA . LEU A 1 484 ? 29.768 -19.495 -11.536 1.00 70.19 484 LEU A CA 1
ATOM 3736 C C . LEU A 1 484 ? 30.337 -18.233 -12.205 1.00 70.19 484 LEU A C 1
ATOM 3738 O O . LEU A 1 484 ? 31.360 -18.310 -12.885 1.00 70.19 484 LEU A O 1
ATOM 3742 N N . LEU A 1 485 ? 29.686 -17.078 -12.023 1.00 71.94 485 LEU A N 1
ATOM 3743 C CA . LEU A 1 485 ? 30.031 -15.810 -12.668 1.00 71.94 485 LEU A CA 1
ATOM 3744 C C . LEU A 1 485 ? 30.823 -14.903 -11.724 1.00 71.94 485 LEU A C 1
ATOM 3746 O O . LEU A 1 485 ? 30.278 -14.258 -10.823 1.00 71.94 485 LEU A O 1
ATOM 3750 N N . SER A 1 486 ? 32.118 -14.772 -11.989 1.00 74.81 486 SER A N 1
ATOM 3751 C CA . SER A 1 486 ? 33.005 -13.883 -11.245 1.00 74.81 486 SER A CA 1
ATOM 3752 C C . SER A 1 486 ? 32.849 -12.421 -11.679 1.00 74.81 486 SER A C 1
ATOM 3754 O O . SER A 1 486 ? 32.657 -12.107 -12.856 1.00 74.81 486 SER A O 1
ATOM 3756 N N . TRP A 1 487 ? 33.003 -11.482 -10.742 1.00 74.25 487 TRP A N 1
ATOM 3757 C CA . TRP A 1 487 ? 33.026 -10.051 -11.075 1.00 74.25 487 TRP A CA 1
ATOM 3758 C C . TRP A 1 487 ? 34.197 -9.676 -11.985 1.00 74.25 487 TRP A C 1
ATOM 3760 O O . TRP A 1 487 ? 34.023 -8.931 -12.944 1.00 74.25 487 TRP A O 1
ATOM 3770 N N . ALA A 1 488 ? 35.377 -10.232 -11.708 1.00 59.44 488 ALA A N 1
ATOM 3771 C CA . ALA A 1 488 ? 36.609 -9.889 -12.409 1.00 59.44 488 ALA A CA 1
ATOM 3772 C C . ALA A 1 488 ? 36.658 -10.376 -13.868 1.00 59.44 488 ALA A C 1
ATOM 3774 O O . ALA A 1 488 ? 37.481 -9.876 -14.635 1.00 59.44 488 ALA A O 1
ATOM 3775 N N . ARG A 1 489 ? 35.833 -11.362 -14.254 1.00 59.25 489 ARG A N 1
ATOM 3776 C CA . ARG A 1 489 ? 35.872 -11.947 -15.606 1.00 59.25 489 ARG A CA 1
ATOM 3777 C C . ARG A 1 489 ? 34.537 -12.077 -16.312 1.00 59.25 489 ARG A C 1
ATOM 3779 O O . ARG A 1 489 ? 34.562 -12.160 -17.527 1.00 59.25 489 ARG A O 1
ATOM 3786 N N . ASP A 1 490 ? 33.411 -12.093 -15.609 1.00 70.19 490 ASP A N 1
ATOM 3787 C CA . ASP A 1 490 ? 32.134 -12.444 -16.233 1.00 70.19 490 ASP A CA 1
ATOM 3788 C C . ASP A 1 490 ? 31.142 -11.287 -16.127 1.00 70.19 490 ASP A C 1
ATOM 3790 O O . ASP A 1 490 ? 30.728 -10.726 -17.140 1.00 70.19 490 ASP A O 1
ATOM 3794 N N . ARG A 1 491 ? 30.833 -10.838 -14.904 1.00 73.12 491 ARG A N 1
ATOM 3795 C CA . ARG A 1 491 ? 29.812 -9.798 -14.668 1.00 73.12 491 ARG A CA 1
ATOM 3796 C C . ARG A 1 491 ? 30.185 -8.450 -15.289 1.00 73.12 491 ARG A C 1
ATOM 3798 O O . ARG A 1 491 ? 29.318 -7.768 -15.827 1.00 73.12 491 ARG A O 1
ATOM 3805 N N . ILE A 1 492 ? 31.472 -8.095 -15.279 1.00 73.94 492 ILE A N 1
ATOM 3806 C CA . ILE A 1 492 ? 31.951 -6.858 -15.908 1.00 73.94 492 ILE A CA 1
ATOM 3807 C C . ILE A 1 492 ? 31.787 -6.883 -17.433 1.00 73.94 492 ILE A C 1
ATOM 3809 O O . ILE A 1 492 ? 31.423 -5.870 -18.018 1.00 73.94 492 ILE A O 1
ATOM 3813 N N . TYR A 1 493 ? 31.981 -8.036 -18.079 1.00 73.75 493 TYR A N 1
ATOM 3814 C CA . TYR A 1 493 ? 31.788 -8.158 -19.526 1.00 73.75 493 TYR A CA 1
ATOM 3815 C C . TYR A 1 493 ? 30.312 -8.078 -19.894 1.00 73.75 493 TYR A C 1
ATOM 3817 O O . TYR A 1 493 ? 29.982 -7.462 -20.901 1.00 73.75 493 TYR A O 1
ATOM 3825 N N . VAL A 1 494 ? 29.425 -8.638 -19.062 1.00 76.00 494 VAL A N 1
ATOM 3826 C CA . VAL A 1 494 ? 27.976 -8.456 -19.230 1.00 76.00 494 VAL A CA 1
ATOM 3827 C C . VAL A 1 494 ? 27.616 -6.973 -19.149 1.00 76.00 494 VAL A C 1
ATOM 3829 O O . VAL A 1 494 ? 26.935 -6.466 -20.032 1.00 76.00 494 VAL A O 1
ATOM 3832 N N . ALA A 1 495 ? 28.108 -6.264 -18.130 1.00 74.69 495 ALA A N 1
ATOM 3833 C CA . ALA A 1 495 ? 27.832 -4.840 -17.950 1.00 74.69 495 ALA A CA 1
ATOM 3834 C C . ALA A 1 495 ? 28.363 -3.982 -19.114 1.00 74.69 495 ALA A C 1
ATOM 3836 O O . ALA A 1 495 ? 27.651 -3.110 -19.606 1.00 74.69 495 ALA A O 1
ATOM 3837 N N . VAL A 1 496 ? 29.581 -4.256 -19.596 1.00 75.88 496 VAL A N 1
ATOM 3838 C CA . VAL A 1 496 ? 30.161 -3.562 -20.760 1.00 75.88 496 VAL A CA 1
ATOM 3839 C C . VAL A 1 496 ? 29.356 -3.852 -22.027 1.00 75.88 496 VAL A C 1
ATOM 3841 O O . VAL A 1 496 ? 29.000 -2.918 -22.737 1.00 75.88 496 VAL A O 1
ATOM 3844 N N . ALA A 1 497 ? 28.983 -5.110 -22.272 1.00 72.00 497 ALA A N 1
ATOM 3845 C CA . ALA A 1 497 ? 28.151 -5.483 -23.415 1.00 72.00 497 ALA A CA 1
ATOM 3846 C C . ALA A 1 497 ? 26.778 -4.782 -23.396 1.00 72.00 497 ALA A C 1
ATOM 3848 O O . ALA A 1 497 ? 26.279 -4.375 -24.447 1.00 72.00 497 ALA A O 1
ATOM 3849 N N . VAL A 1 498 ? 26.184 -4.597 -22.207 1.00 76.75 498 VAL A N 1
ATOM 3850 C CA . VAL A 1 498 ? 24.949 -3.813 -22.016 1.00 76.75 498 VAL A CA 1
ATOM 3851 C C . VAL A 1 498 ? 25.162 -2.344 -22.352 1.00 76.75 498 VAL A C 1
ATOM 3853 O O . VAL A 1 498 ? 24.369 -1.776 -23.101 1.00 76.75 498 VAL A O 1
ATOM 3856 N N . ALA A 1 499 ? 26.233 -1.738 -21.844 1.00 74.38 499 ALA A N 1
ATOM 3857 C CA . ALA A 1 499 ? 26.545 -0.340 -22.118 1.00 74.38 499 ALA A CA 1
ATOM 3858 C C . ALA A 1 499 ? 26.789 -0.088 -23.617 1.00 74.38 499 ALA A C 1
ATOM 3860 O O . ALA A 1 499 ? 26.240 0.857 -24.176 1.00 74.38 499 ALA A O 1
ATOM 3861 N N . GLU A 1 500 ? 27.535 -0.966 -24.294 1.00 76.38 500 GLU A N 1
ATOM 3862 C CA . GLU A 1 500 ? 27.782 -0.873 -25.740 1.00 76.38 500 GLU A CA 1
ATOM 3863 C C . GLU A 1 500 ? 26.496 -1.046 -26.564 1.00 76.38 500 GLU A C 1
ATOM 3865 O O . GLU A 1 500 ? 26.281 -0.341 -27.553 1.00 76.38 500 GLU A O 1
ATOM 3870 N N . ALA A 1 501 ? 25.605 -1.959 -26.155 1.00 75.00 501 ALA A N 1
ATOM 3871 C CA . ALA A 1 501 ? 24.296 -2.099 -26.784 1.00 75.00 501 ALA A CA 1
ATOM 3872 C C . ALA A 1 501 ? 23.451 -0.823 -26.625 1.00 75.00 501 ALA A C 1
ATOM 3874 O O . ALA A 1 501 ? 22.847 -0.375 -27.596 1.00 75.00 501 ALA A O 1
ATOM 3875 N N . LEU A 1 502 ? 23.431 -0.223 -25.431 1.00 73.94 502 LEU A N 1
ATOM 3876 C CA . LEU A 1 502 ? 22.673 0.996 -25.126 1.00 73.94 502 LEU A CA 1
ATOM 3877 C C . LEU A 1 502 ? 23.191 2.233 -25.871 1.00 73.94 502 LEU A C 1
ATOM 3879 O O . LEU A 1 502 ? 22.387 3.027 -26.364 1.00 73.94 502 LEU A O 1
ATOM 3883 N N . ASP A 1 503 ? 24.510 2.370 -26.008 1.00 76.75 503 ASP A N 1
ATOM 3884 C CA . ASP A 1 503 ? 25.135 3.431 -26.806 1.00 76.75 503 ASP A CA 1
ATOM 3885 C C . ASP A 1 503 ? 24.671 3.369 -28.269 1.00 76.75 503 ASP A C 1
ATOM 3887 O O . ASP A 1 503 ? 24.235 4.362 -28.852 1.00 76.75 503 ASP A O 1
ATOM 3891 N N . ARG A 1 504 ? 24.626 2.162 -28.851 1.00 69.94 504 ARG A N 1
ATOM 3892 C CA . ARG A 1 504 ? 24.161 1.956 -30.231 1.00 69.94 504 ARG A CA 1
ATOM 3893 C C . ARG A 1 504 ? 22.675 2.272 -30.439 1.00 69.94 504 ARG A C 1
ATOM 3895 O O . ARG A 1 504 ? 22.298 2.616 -31.567 1.00 69.94 504 ARG A O 1
ATOM 3902 N N . VAL A 1 505 ? 21.851 2.121 -29.400 1.00 64.06 505 VAL A N 1
ATOM 3903 C CA . VAL A 1 505 ? 20.417 2.477 -29.401 1.00 64.06 505 VAL A CA 1
ATOM 3904 C C . VAL A 1 505 ? 20.220 3.991 -29.198 1.00 64.06 505 VAL A C 1
ATOM 3906 O O . VAL A 1 505 ? 19.143 4.503 -29.481 1.00 64.06 505 VAL A O 1
ATOM 3909 N N . GLY A 1 506 ? 21.272 4.732 -28.821 1.00 57.19 506 GLY A N 1
ATOM 3910 C CA . GLY A 1 506 ? 21.247 6.190 -28.663 1.00 57.19 506 GLY A CA 1
ATOM 3911 C C . GLY A 1 506 ? 20.802 6.667 -27.278 1.00 57.19 506 GLY A C 1
ATOM 3912 O O . GLY A 1 506 ? 20.418 7.822 -27.136 1.00 57.19 506 GLY A O 1
ATOM 3913 N N . LEU A 1 507 ? 20.842 5.802 -26.255 1.00 48.94 507 LEU A N 1
ATOM 3914 C CA . LEU A 1 507 ? 20.410 6.142 -24.890 1.00 48.94 507 LEU A CA 1
ATOM 3915 C C . LEU A 1 507 ? 21.485 6.836 -24.036 1.00 48.94 507 LEU A C 1
ATOM 3917 O O . LEU A 1 507 ? 21.145 7.397 -22.998 1.00 48.94 507 LEU A O 1
ATOM 3921 N N . LEU A 1 508 ? 22.762 6.800 -24.436 1.00 40.06 508 LEU A N 1
ATOM 3922 C CA . LEU A 1 508 ? 23.879 7.290 -23.610 1.00 40.06 508 LEU A CA 1
ATOM 3923 C C . LEU A 1 508 ? 24.524 8.596 -24.096 1.00 40.06 508 LEU A C 1
ATOM 3925 O O . LEU A 1 508 ? 25.351 9.150 -23.376 1.00 40.06 508 LEU A O 1
ATOM 3929 N N . ASP A 1 509 ? 24.130 9.129 -25.256 1.00 37.66 509 ASP A N 1
ATOM 3930 C CA . ASP A 1 509 ? 24.729 10.346 -25.809 1.00 37.66 509 ASP A CA 1
ATOM 3931 C C . ASP A 1 509 ? 23.644 11.403 -26.076 1.00 37.66 509 ASP A C 1
ATOM 3933 O O . ASP A 1 509 ? 22.897 11.345 -27.050 1.00 37.66 509 ASP A O 1
ATOM 3937 N N . GLY A 1 510 ? 23.545 12.393 -25.183 1.00 40.28 510 GLY A N 1
ATOM 3938 C CA . GLY A 1 510 ? 22.602 13.518 -25.248 1.00 40.28 510 GLY A CA 1
ATOM 3939 C C . GLY A 1 510 ? 22.921 14.553 -26.335 1.00 40.28 510 GLY A C 1
ATOM 3940 O O . GLY A 1 510 ? 22.711 15.748 -26.127 1.00 40.28 510 GLY A O 1
ATOM 3941 N N . THR A 1 511 ? 23.459 14.133 -27.482 1.00 33.84 511 THR A N 1
ATOM 3942 C CA . THR A 1 511 ? 23.695 15.021 -28.625 1.00 33.84 511 THR A CA 1
ATOM 3943 C C . THR A 1 511 ? 23.050 14.471 -29.888 1.00 33.84 511 THR A C 1
ATOM 3945 O O . THR A 1 511 ? 23.519 13.527 -30.519 1.00 33.84 511 THR A O 1
ATOM 3948 N N . ASP A 1 512 ? 21.965 15.128 -30.284 1.00 37.47 512 ASP A N 1
ATOM 3949 C CA . ASP A 1 512 ? 21.313 14.930 -31.567 1.00 37.47 512 ASP A CA 1
ATOM 3950 C C . ASP A 1 512 ? 22.255 15.412 -32.688 1.00 37.47 512 ASP A C 1
ATOM 3952 O O . ASP A 1 512 ? 22.324 16.594 -33.034 1.00 37.47 512 ASP A O 1
ATOM 3956 N N . THR A 1 513 ? 23.069 14.499 -33.224 1.00 29.03 513 THR A N 1
ATOM 3957 C CA . THR A 1 513 ? 23.711 14.687 -34.527 1.00 29.03 513 THR A CA 1
ATOM 3958 C C . THR A 1 513 ? 23.477 13.462 -35.411 1.00 29.03 513 THR A C 1
ATOM 3960 O O . THR A 1 513 ? 23.863 12.349 -35.048 1.00 29.03 513 THR A O 1
ATOM 3963 N N . PRO A 1 514 ? 22.911 13.629 -36.622 1.00 37.09 514 PRO A N 1
ATOM 3964 C CA . PRO A 1 514 ? 22.760 12.525 -37.555 1.00 37.09 514 PRO A CA 1
ATOM 3965 C C . PRO A 1 514 ? 24.137 12.173 -38.128 1.00 37.09 514 PRO A C 1
ATOM 3967 O O . PRO A 1 514 ? 24.632 12.824 -39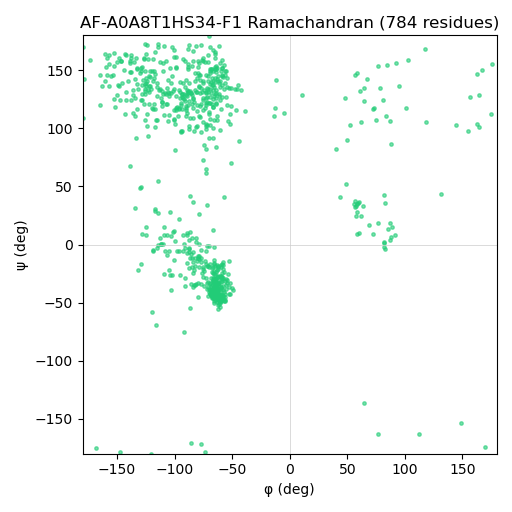.056 1.00 37.09 514 PRO A O 1
ATOM 3970 N N . LYS A 1 515 ? 24.786 11.132 -37.590 1.00 30.86 515 LYS A N 1
ATOM 3971 C CA . LYS A 1 515 ? 26.020 10.585 -38.172 1.00 30.86 515 LYS A CA 1
ATOM 3972 C C . LYS A 1 515 ? 25.697 9.884 -39.494 1.00 30.86 515 LYS A C 1
ATOM 3974 O O . LYS A 1 515 ? 25.377 8.702 -39.568 1.00 30.86 515 LYS A O 1
ATOM 3979 N N . ARG A 1 516 ? 25.790 10.676 -40.563 1.00 29.97 516 ARG A N 1
ATOM 3980 C CA . ARG A 1 516 ? 25.827 10.265 -41.968 1.00 29.97 516 ARG A CA 1
ATOM 3981 C C . ARG A 1 516 ? 26.922 9.207 -42.183 1.00 29.97 516 ARG A C 1
ATOM 3983 O O . ARG A 1 516 ? 28.048 9.384 -41.731 1.00 29.97 516 ARG A O 1
ATOM 3990 N N . HIS A 1 517 ? 26.563 8.156 -42.925 1.00 39.41 517 HIS A N 1
ATOM 3991 C CA . HIS A 1 517 ? 27.406 7.100 -43.498 1.00 39.41 517 HIS A CA 1
ATOM 3992 C C . HIS A 1 517 ? 28.926 7.341 -43.485 1.00 39.41 517 HIS A C 1
ATOM 3994 O O . HIS A 1 517 ? 29.436 8.153 -44.257 1.00 39.41 517 HIS A O 1
ATOM 4000 N N . GLN A 1 518 ? 29.647 6.483 -42.764 1.00 25.84 518 GLN A N 1
ATOM 4001 C CA . GLN A 1 518 ? 30.962 6.003 -43.183 1.00 25.84 518 GLN A CA 1
ATOM 4002 C C . GLN A 1 518 ? 31.032 4.496 -42.943 1.00 25.84 518 GLN A C 1
ATOM 4004 O O . GLN A 1 518 ? 31.007 4.031 -41.809 1.00 25.84 518 GLN A O 1
ATOM 4009 N N . SER A 1 519 ? 31.106 3.729 -44.028 1.00 34.81 519 SER A N 1
ATOM 4010 C CA . SER A 1 519 ? 31.583 2.350 -43.987 1.00 34.81 519 SER A CA 1
ATOM 4011 C C . SER A 1 519 ? 33.111 2.362 -43.893 1.00 34.81 519 SER A C 1
ATOM 4013 O O . SER A 1 519 ? 33.743 2.976 -44.755 1.00 34.81 519 SER A O 1
ATOM 4015 N N . PRO A 1 520 ? 33.724 1.621 -42.958 1.00 26.52 520 PRO A N 1
ATOM 4016 C CA . PRO A 1 520 ? 35.069 1.114 -43.140 1.00 26.52 520 PRO A CA 1
ATOM 4017 C C . PRO A 1 520 ? 35.003 -0.403 -43.331 1.00 26.52 520 PRO A C 1
ATOM 4019 O O . PRO A 1 520 ? 34.665 -1.177 -42.441 1.00 26.52 520 PRO A O 1
ATOM 4022 N N . SER A 1 521 ? 35.327 -0.825 -44.542 1.00 30.58 521 SER A N 1
ATOM 4023 C CA . SER A 1 521 ? 35.590 -2.205 -44.927 1.00 30.58 521 SER A CA 1
ATOM 4024 C C . SER A 1 521 ? 36.991 -2.636 -44.478 1.00 30.58 521 SER A C 1
ATOM 4026 O O . SER A 1 521 ? 37.934 -2.175 -45.108 1.00 30.58 521 SER A O 1
ATOM 4028 N N . ILE A 1 522 ? 37.155 -3.528 -43.485 1.00 26.00 522 ILE A N 1
ATOM 4029 C CA . ILE A 1 522 ? 38.384 -4.338 -43.255 1.00 26.00 522 ILE A CA 1
ATOM 4030 C C . ILE A 1 522 ? 38.029 -5.617 -42.427 1.00 26.00 522 ILE A C 1
ATOM 4032 O O . ILE A 1 522 ? 36.974 -5.643 -41.802 1.00 26.00 522 ILE A O 1
ATOM 4036 N N . PRO A 1 523 ? 38.867 -6.674 -42.363 1.00 23.03 523 PRO A N 1
ATOM 4037 C CA . PRO A 1 523 ? 38.965 -7.814 -43.274 1.00 23.03 523 PRO A CA 1
ATOM 4038 C C . PRO A 1 523 ? 38.418 -9.133 -42.680 1.00 23.03 523 PRO A C 1
ATOM 4040 O O . PRO A 1 523 ? 38.401 -9.363 -41.473 1.00 23.03 523 PRO A O 1
ATOM 4043 N N . ARG A 1 524 ? 38.049 -10.063 -43.566 1.00 28.70 524 ARG A N 1
ATOM 4044 C CA . ARG A 1 524 ? 37.695 -11.448 -43.231 1.00 28.70 524 ARG A CA 1
ATOM 4045 C C . ARG A 1 524 ? 38.980 -12.213 -42.851 1.00 28.70 524 ARG A C 1
ATOM 4047 O O . ARG A 1 524 ? 39.763 -12.542 -43.736 1.00 28.70 524 ARG A O 1
ATOM 4054 N N . PHE A 1 525 ? 39.208 -12.460 -41.558 1.00 22.16 525 PHE A N 1
ATOM 4055 C CA . PHE A 1 525 ? 40.258 -13.367 -41.072 1.00 22.16 525 PHE A CA 1
ATOM 4056 C C . PHE A 1 525 ? 39.660 -14.762 -40.871 1.00 22.16 525 PHE A C 1
ATOM 4058 O O . PHE A 1 525 ? 39.003 -15.046 -39.871 1.00 22.16 525 PHE A O 1
ATOM 4065 N N . ASP A 1 526 ? 39.868 -15.608 -41.872 1.00 28.55 526 ASP A N 1
ATOM 4066 C CA . ASP A 1 526 ? 39.610 -17.040 -41.821 1.00 28.55 526 ASP A CA 1
ATOM 4067 C C . ASP A 1 526 ? 40.867 -17.725 -41.268 1.00 28.55 526 ASP A C 1
ATOM 4069 O O . ASP A 1 526 ? 41.863 -17.833 -41.977 1.00 28.55 526 ASP A O 1
ATOM 4073 N N . SER A 1 527 ? 40.852 -18.047 -39.969 1.00 26.80 527 SER A N 1
ATOM 4074 C CA . SER A 1 527 ? 41.593 -19.140 -39.312 1.00 26.80 527 SER A CA 1
ATOM 4075 C C . SER A 1 527 ? 41.645 -18.891 -37.797 1.00 26.80 527 SER A C 1
ATOM 4077 O O . SER A 1 527 ? 42.445 -18.076 -37.329 1.00 26.80 527 SER A O 1
ATOM 4079 N N . ARG A 1 528 ? 40.838 -19.612 -37.006 1.00 24.73 528 ARG A N 1
ATOM 4080 C CA . ARG A 1 528 ? 41.109 -19.802 -35.570 1.00 24.73 528 ARG A CA 1
ATOM 4081 C C . ARG A 1 528 ? 41.380 -21.283 -35.279 1.00 24.73 528 ARG A C 1
ATOM 4083 O O . ARG A 1 528 ? 40.667 -22.128 -35.819 1.00 24.73 528 ARG A O 1
ATOM 4090 N N . PRO A 1 529 ? 42.411 -21.608 -34.475 1.00 22.95 529 PRO A N 1
ATOM 4091 C CA . PRO A 1 529 ? 42.763 -22.982 -34.144 1.00 22.95 529 PRO A CA 1
ATOM 4092 C C . PRO A 1 529 ? 41.748 -23.589 -33.174 1.00 22.95 529 PRO A C 1
ATOM 4094 O O . PRO A 1 529 ? 41.233 -22.917 -32.284 1.00 22.95 529 PRO A O 1
ATOM 4097 N N . VAL A 1 530 ? 41.515 -24.885 -33.346 1.00 28.84 530 VAL A N 1
ATOM 4098 C CA . VAL A 1 530 ? 40.699 -25.739 -32.480 1.00 28.84 530 VAL A CA 1
ATOM 4099 C C . VAL A 1 530 ? 41.284 -25.761 -31.063 1.00 28.84 530 VAL A C 1
ATOM 4101 O O . VAL A 1 530 ? 42.443 -26.139 -30.893 1.00 28.84 530 VAL A O 1
ATOM 4104 N N . GLY A 1 531 ? 40.477 -25.401 -30.057 1.00 25.03 531 GLY A N 1
ATOM 4105 C CA . GLY A 1 531 ? 40.789 -25.664 -28.644 1.00 25.03 531 GLY A CA 1
ATOM 4106 C C . GLY A 1 531 ? 40.638 -24.496 -27.666 1.00 25.03 531 GLY A C 1
ATOM 4107 O O . GLY A 1 531 ? 41.501 -24.325 -26.810 1.00 25.03 531 GLY A O 1
ATOM 4108 N N . MET A 1 532 ? 39.565 -23.706 -27.749 1.00 21.84 532 MET A N 1
ATOM 4109 C CA . MET A 1 532 ? 39.192 -22.756 -26.693 1.00 21.84 532 MET A CA 1
ATOM 4110 C C . MET A 1 532 ? 37.662 -22.734 -26.609 1.00 21.84 532 MET A C 1
ATOM 4112 O O . MET A 1 532 ? 37.013 -22.378 -27.584 1.00 21.84 532 MET A O 1
ATOM 4116 N N . ALA A 1 533 ? 37.105 -23.233 -25.503 1.00 24.11 533 ALA A N 1
ATOM 4117 C CA . ALA A 1 533 ? 35.665 -23.386 -25.313 1.00 24.11 533 ALA A CA 1
ATOM 4118 C C . ALA A 1 533 ? 34.955 -22.021 -25.285 1.00 24.11 533 ALA A C 1
ATOM 4120 O O . ALA A 1 533 ? 35.472 -21.052 -24.728 1.00 24.11 533 ALA A O 1
ATOM 4121 N N . ASP A 1 534 ? 33.792 -21.981 -25.927 1.00 25.12 534 ASP A N 1
ATOM 4122 C CA . ASP A 1 534 ? 33.051 -20.800 -26.354 1.00 25.12 534 ASP A CA 1
ATOM 4123 C C . ASP A 1 534 ? 32.580 -19.902 -25.195 1.00 25.12 534 ASP A C 1
ATOM 4125 O O . ASP A 1 534 ? 31.637 -20.221 -24.464 1.00 25.12 534 ASP A O 1
ATOM 4129 N N . HIS A 1 535 ? 33.178 -18.713 -25.072 1.00 29.91 535 HIS A N 1
ATOM 4130 C CA . HIS A 1 535 ? 32.511 -17.568 -24.446 1.00 29.91 535 HIS A CA 1
ATOM 4131 C C . HIS A 1 535 ? 31.477 -17.013 -25.436 1.00 29.91 535 HIS A C 1
ATOM 4133 O O . HIS A 1 535 ? 31.684 -15.976 -26.069 1.00 29.91 535 HIS A O 1
ATOM 4139 N N . ASP A 1 536 ? 30.381 -17.755 -25.601 1.00 34.19 536 ASP A N 1
ATOM 4140 C CA . ASP A 1 536 ? 29.218 -17.311 -26.362 1.00 34.19 536 ASP A CA 1
ATOM 4141 C C . ASP A 1 536 ? 28.621 -16.060 -25.716 1.00 34.19 536 ASP A C 1
ATOM 4143 O O . ASP A 1 536 ? 28.365 -15.987 -24.510 1.00 34.19 536 ASP A O 1
ATOM 4147 N N . THR A 1 537 ? 28.453 -15.060 -26.566 1.00 36.09 537 THR A N 1
ATOM 4148 C CA . THR A 1 537 ? 28.104 -13.678 -26.274 1.00 36.09 537 THR A CA 1
ATOM 4149 C C . THR A 1 537 ? 26.681 -13.594 -25.718 1.00 36.09 537 THR A C 1
ATOM 4151 O O . THR A 1 537 ? 25.755 -14.193 -26.262 1.00 36.09 537 THR A O 1
ATOM 4154 N N . ILE A 1 538 ? 26.479 -12.850 -24.629 1.00 37.97 538 ILE A N 1
ATOM 4155 C CA . ILE A 1 538 ? 25.137 -12.534 -24.123 1.00 37.97 538 ILE A CA 1
ATOM 4156 C C . ILE A 1 538 ? 24.527 -11.504 -25.085 1.00 37.97 538 ILE A C 1
ATOM 4158 O O . ILE A 1 538 ? 24.896 -10.332 -25.046 1.00 37.97 538 ILE A O 1
ATOM 4162 N N . SER A 1 539 ? 23.631 -11.940 -25.974 1.00 38.75 539 SER A N 1
ATOM 4163 C CA . SER A 1 539 ? 22.791 -11.037 -26.774 1.00 38.75 539 SER A CA 1
ATOM 4164 C C . SER A 1 539 ? 21.648 -10.521 -25.901 1.00 38.75 539 SER A C 1
ATOM 4166 O O . SER A 1 539 ? 20.829 -11.303 -25.411 1.00 38.75 539 SER A O 1
ATOM 4168 N N . LEU A 1 540 ? 21.574 -9.204 -25.701 1.00 36.84 540 LEU A N 1
ATOM 4169 C CA . LEU A 1 540 ? 20.458 -8.576 -25.000 1.00 36.84 540 LEU A CA 1
ATOM 4170 C C . LEU A 1 540 ? 19.244 -8.552 -25.916 1.00 36.84 540 LEU A C 1
ATOM 4172 O O . LEU A 1 540 ? 19.338 -8.160 -27.084 1.00 36.84 540 LEU A O 1
ATOM 4176 N N . ARG A 1 541 ? 18.087 -8.954 -25.372 1.00 39.88 541 ARG A N 1
ATOM 4177 C CA . ARG A 1 541 ? 16.790 -8.667 -25.995 1.00 39.88 541 ARG A CA 1
ATOM 4178 C C . ARG A 1 541 ? 16.778 -7.188 -26.365 1.00 39.88 541 ARG A C 1
ATOM 4180 O O . ARG A 1 541 ? 17.200 -6.369 -25.552 1.00 39.88 541 ARG A O 1
ATOM 4187 N N . SER A 1 542 ? 16.330 -6.887 -27.586 1.00 31.95 542 SER A N 1
ATOM 4188 C CA . SER A 1 542 ? 16.085 -5.521 -28.042 1.00 31.95 542 SER A CA 1
ATOM 4189 C C . SER A 1 542 ? 15.477 -4.722 -26.891 1.00 31.95 542 SER A C 1
ATOM 4191 O O . SER A 1 542 ? 14.374 -5.023 -26.433 1.00 31.95 542 SER A O 1
ATOM 4193 N N . LEU A 1 543 ? 16.217 -3.725 -26.409 1.00 32.62 543 LEU A N 1
ATOM 4194 C CA . LEU A 1 543 ? 15.762 -2.767 -25.404 1.00 32.62 543 LEU A CA 1
ATOM 4195 C C . LEU A 1 543 ? 14.632 -1.870 -25.947 1.00 32.62 543 LEU A C 1
ATOM 4197 O O . LEU A 1 543 ? 14.225 -0.944 -25.266 1.00 32.62 543 LEU A O 1
ATOM 4201 N N . ALA A 1 544 ? 14.039 -2.210 -27.099 1.00 34.06 544 ALA A N 1
ATOM 4202 C CA . ALA A 1 544 ? 12.714 -1.755 -27.513 1.00 34.06 544 ALA A CA 1
ATOM 4203 C C . ALA A 1 544 ? 11.568 -2.277 -26.613 1.00 34.06 544 ALA A C 1
ATOM 4205 O O . ALA A 1 544 ? 10.416 -1.920 -26.836 1.00 34.06 544 ALA A O 1
ATOM 4206 N N . SER A 1 545 ? 11.856 -3.105 -25.596 1.00 29.39 545 SER A N 1
ATOM 4207 C CA . SER A 1 545 ? 10.921 -3.375 -24.492 1.00 29.39 545 SER A CA 1
ATOM 4208 C C . SER A 1 545 ? 11.297 -2.706 -23.163 1.00 29.39 545 SER A C 1
ATOM 4210 O O . SER A 1 545 ? 10.614 -2.960 -22.172 1.00 29.39 545 SER A O 1
ATOM 4212 N N . VAL A 1 546 ? 12.311 -1.823 -23.117 1.00 29.73 546 VAL A N 1
ATOM 4213 C CA . VAL A 1 546 ? 12.103 -0.597 -22.330 1.00 29.73 546 VAL A CA 1
ATOM 4214 C C . VAL A 1 546 ? 11.038 0.084 -23.138 1.00 29.73 546 VAL A C 1
ATOM 4216 O O . VAL A 1 546 ? 11.320 0.507 -24.255 1.00 29.73 546 VAL A O 1
ATOM 4219 N N . SER A 1 547 ? 9.813 -0.051 -22.648 1.00 28.17 547 SER A N 1
ATOM 4220 C CA . SER A 1 547 ? 8.614 0.564 -23.166 1.00 28.17 547 SER A CA 1
ATOM 4221 C C . SER A 1 547 ? 8.931 1.531 -24.311 1.00 28.17 547 SER A C 1
ATOM 4223 O O . SER A 1 547 ? 9.433 2.636 -24.096 1.00 28.17 547 SER A O 1
ATOM 4225 N N . SER A 1 548 ? 8.494 1.177 -25.515 1.00 27.89 548 SER A N 1
ATOM 4226 C CA . SER A 1 548 ? 7.622 2.103 -26.217 1.00 27.89 548 SER A CA 1
ATOM 4227 C C . SER A 1 548 ? 6.486 2.481 -25.250 1.00 27.89 548 SER A C 1
ATOM 4229 O O . SER A 1 548 ? 5.344 2.056 -25.393 1.00 27.89 548 SER A O 1
ATOM 4231 N N . SER A 1 549 ? 6.821 3.252 -24.211 1.00 28.67 549 SER A N 1
ATOM 4232 C CA . SER A 1 549 ? 5.984 4.257 -23.620 1.00 28.67 549 SER A CA 1
ATOM 4233 C C . SER A 1 549 ? 5.862 5.203 -24.784 1.00 28.67 549 SER A C 1
ATOM 4235 O O . SER A 1 549 ? 6.712 6.060 -25.018 1.00 28.67 549 SER A O 1
ATOM 4237 N N . SER A 1 550 ? 4.913 4.864 -25.641 1.00 30.20 550 SER A N 1
ATOM 4238 C CA . SER A 1 550 ? 4.430 5.652 -26.739 1.00 30.20 550 SER A CA 1
ATOM 4239 C C . SER A 1 550 ? 4.251 7.063 -26.225 1.00 30.20 550 SER A C 1
ATOM 4241 O O . SER A 1 550 ? 3.182 7.327 -25.702 1.00 30.20 550 SER A O 1
ATOM 4243 N N . SER A 1 551 ? 5.259 7.941 -26.280 1.00 41.66 551 SER A N 1
ATOM 4244 C CA . SER A 1 551 ? 5.054 9.340 -25.904 1.00 41.66 551 SER A CA 1
ATOM 4245 C C . SER A 1 551 ? 4.206 9.466 -24.611 1.00 41.66 551 SER A C 1
ATOM 4247 O O . SER A 1 551 ? 3.204 10.180 -24.625 1.00 41.66 551 SER A O 1
ATOM 4249 N N . SER A 1 552 ? 4.436 8.616 -23.588 1.00 42.12 552 SER A N 1
ATOM 4250 C CA . SER A 1 552 ? 3.364 8.341 -22.618 1.00 42.12 552 SER A CA 1
ATOM 4251 C C . SER A 1 552 ? 3.252 9.516 -21.663 1.00 42.12 552 SER A C 1
ATOM 4253 O O . SER A 1 552 ? 4.030 9.639 -20.720 1.00 42.12 552 SER A O 1
ATOM 4255 N N . SER A 1 553 ? 2.313 10.396 -21.983 1.00 54.94 553 SER A N 1
ATOM 4256 C CA . SER A 1 553 ? 1.609 11.311 -21.097 1.00 54.94 553 SER A CA 1
ATOM 4257 C C . SER A 1 553 ? 1.811 10.951 -19.619 1.00 54.94 553 SER A C 1
ATOM 4259 O O . SER A 1 553 ? 1.320 9.913 -19.177 1.00 54.94 553 SER A O 1
ATOM 4261 N N . PHE A 1 554 ? 2.540 11.781 -18.869 1.00 66.69 554 PHE A N 1
ATOM 4262 C CA . PHE A 1 554 ? 2.648 11.639 -17.417 1.00 66.69 554 PHE A CA 1
ATOM 4263 C C . PHE A 1 554 ? 1.268 11.853 -16.806 1.00 66.69 554 PHE A C 1
ATOM 4265 O O . PHE A 1 554 ? 0.642 12.894 -17.016 1.00 66.69 554 PHE A O 1
ATOM 4272 N N . GLU A 1 555 ? 0.767 10.854 -16.093 1.00 71.44 555 GLU A N 1
ATOM 4273 C CA . GLU A 1 555 ? -0.574 10.907 -15.533 1.00 71.44 555 GLU A CA 1
ATOM 4274 C C . GLU A 1 555 ? -0.529 11.522 -14.135 1.00 71.44 555 GLU A C 1
ATOM 4276 O O . GLU A 1 555 ? 0.098 11.005 -13.217 1.00 71.44 555 GLU A O 1
ATOM 4281 N N . PHE A 1 556 ? -1.194 12.662 -13.974 1.00 71.94 556 PHE A N 1
ATOM 4282 C CA . PHE A 1 556 ? -1.297 13.359 -12.696 1.00 71.94 556 PHE A CA 1
ATOM 4283 C C . PHE A 1 556 ? -2.470 12.828 -11.856 1.00 71.94 556 PHE A C 1
ATOM 4285 O O . PHE A 1 556 ? -3.194 13.607 -11.262 1.00 71.94 556 PHE A O 1
ATOM 4292 N N . ASP A 1 557 ? -2.714 11.524 -11.785 1.00 67.75 557 ASP A N 1
ATOM 4293 C CA . ASP A 1 557 ? -3.864 10.945 -11.059 1.00 67.75 557 ASP A CA 1
ATOM 4294 C C . ASP A 1 557 ? -3.752 11.010 -9.515 1.00 67.75 557 ASP A C 1
ATOM 4296 O O . ASP A 1 557 ? -4.683 10.633 -8.798 1.00 67.75 557 ASP A O 1
ATOM 4300 N N . GLY A 1 558 ? -2.638 11.540 -8.996 1.00 69.31 558 GLY A N 1
ATOM 4301 C CA . GLY A 1 558 ? -2.342 11.647 -7.566 1.00 69.31 558 GLY A CA 1
ATOM 4302 C C . GLY A 1 558 ? -1.669 10.409 -6.976 1.00 69.31 558 GLY A C 1
ATOM 4303 O O . GLY A 1 558 ? -1.434 10.378 -5.771 1.00 69.31 558 GLY A O 1
ATOM 4304 N N . THR A 1 559 ? -1.340 9.404 -7.795 1.00 70.88 559 THR A N 1
ATOM 4305 C CA . THR A 1 559 ? -0.579 8.221 -7.361 1.00 70.88 559 THR A CA 1
ATOM 4306 C C . THR A 1 559 ? 0.927 8.469 -7.322 1.00 70.88 559 THR A C 1
ATOM 4308 O O . THR A 1 559 ? 1.647 7.748 -6.635 1.00 70.88 559 THR A O 1
ATOM 4311 N N . THR A 1 560 ? 1.405 9.511 -8.011 1.00 84.69 560 THR A N 1
ATOM 4312 C CA . THR A 1 560 ? 2.813 9.909 -8.039 1.00 84.69 560 THR A CA 1
ATOM 4313 C C . THR A 1 560 ? 2.990 11.423 -7.943 1.00 84.69 560 THR A C 1
ATOM 4315 O O . THR A 1 560 ? 2.177 12.217 -8.421 1.00 84.69 560 THR A O 1
ATOM 4318 N N . SER A 1 561 ? 4.101 11.824 -7.335 1.00 88.56 561 SER A N 1
ATOM 4319 C CA . SER A 1 561 ? 4.659 13.171 -7.355 1.00 88.56 561 SER A CA 1
ATOM 4320 C C . SER A 1 561 ? 6.041 13.210 -8.019 1.00 88.56 561 SER A C 1
ATOM 4322 O O . SER A 1 561 ? 6.851 14.070 -7.668 1.00 88.56 561 SER A O 1
ATOM 4324 N N . ASP A 1 562 ? 6.351 12.320 -8.977 1.00 88.81 562 ASP A N 1
ATOM 4325 C CA . ASP A 1 562 ? 7.617 12.351 -9.741 1.00 88.81 562 ASP A CA 1
ATOM 4326 C C . ASP A 1 562 ? 7.643 13.510 -10.766 1.00 88.81 562 ASP A C 1
ATOM 4328 O O . ASP A 1 562 ? 7.738 13.356 -11.985 1.00 88.81 562 ASP A O 1
ATOM 4332 N N . ILE A 1 563 ? 7.556 14.738 -10.249 1.00 90.19 563 ILE A N 1
ATOM 4333 C CA . ILE A 1 563 ? 7.602 15.982 -11.023 1.00 90.19 563 ILE A CA 1
ATOM 4334 C C . ILE A 1 563 ? 8.933 16.089 -11.787 1.00 90.19 563 ILE A C 1
ATOM 4336 O O . ILE A 1 563 ? 8.984 16.687 -12.864 1.00 90.19 563 ILE A O 1
ATOM 4340 N N . ALA A 1 564 ? 10.012 15.497 -11.264 1.00 89.56 564 ALA A N 1
ATOM 4341 C CA . ALA A 1 564 ? 11.310 15.465 -11.928 1.00 89.56 564 ALA A CA 1
ATOM 4342 C C . ALA A 1 564 ? 11.264 14.631 -13.218 1.00 89.56 564 ALA A C 1
ATOM 4344 O O . ALA A 1 564 ? 11.742 15.105 -14.254 1.00 89.56 564 ALA A O 1
ATOM 4345 N N . GLN A 1 565 ? 10.629 13.454 -13.189 1.00 85.81 565 GLN A N 1
ATOM 4346 C CA . GLN A 1 565 ? 10.381 12.639 -14.376 1.00 85.81 565 GLN A CA 1
ATOM 4347 C C . GLN A 1 565 ? 9.533 13.391 -15.406 1.00 85.81 565 GLN A C 1
ATOM 4349 O O . GLN A 1 565 ? 9.899 13.419 -16.581 1.00 85.81 565 GLN A O 1
ATOM 4354 N N . GLN A 1 566 ? 8.464 14.076 -14.987 1.00 87.75 566 GLN A N 1
ATOM 4355 C CA . GLN A 1 566 ? 7.658 14.857 -15.929 1.00 87.75 566 GLN A CA 1
ATOM 4356 C C . GLN A 1 566 ? 8.456 15.993 -16.581 1.00 87.75 566 GLN A C 1
ATOM 4358 O O . GLN A 1 566 ? 8.404 16.204 -17.792 1.00 87.75 566 GLN A O 1
ATOM 4363 N N . LEU A 1 567 ? 9.243 16.732 -15.796 1.00 87.00 567 LEU A N 1
ATOM 4364 C CA . LEU A 1 567 ? 10.102 17.797 -16.322 1.00 87.00 567 LEU A CA 1
ATOM 4365 C C . LEU A 1 567 ? 11.160 17.258 -17.292 1.00 87.00 567 LEU A C 1
ATOM 4367 O O . LEU A 1 567 ? 11.505 17.949 -18.252 1.00 87.00 567 LEU A O 1
ATOM 4371 N N . PHE A 1 568 ? 11.650 16.038 -17.068 1.00 85.00 568 PHE A N 1
ATOM 4372 C CA . PHE A 1 568 ? 12.546 15.340 -17.984 1.00 85.00 568 PHE A CA 1
ATOM 4373 C C . PHE A 1 568 ? 11.846 14.953 -19.293 1.00 85.00 568 PHE A C 1
ATOM 4375 O O . PHE A 1 568 ? 12.384 15.250 -20.359 1.00 85.00 568 PHE A O 1
ATOM 4382 N N . ILE A 1 569 ? 10.632 14.393 -19.234 1.00 82.25 569 ILE A N 1
ATOM 4383 C CA . ILE A 1 569 ? 9.809 14.083 -20.417 1.00 82.25 569 ILE A CA 1
ATOM 4384 C C . ILE A 1 569 ? 9.587 15.350 -21.254 1.00 82.25 569 ILE A C 1
ATOM 4386 O O . ILE A 1 569 ? 9.852 15.361 -22.457 1.00 82.25 569 ILE A O 1
ATOM 4390 N N . ARG A 1 570 ? 9.190 16.461 -20.618 1.00 82.31 570 ARG A N 1
ATOM 4391 C CA . ARG A 1 570 ? 9.000 17.748 -21.311 1.00 82.31 570 ARG A CA 1
ATOM 4392 C C . ARG A 1 570 ? 10.297 18.303 -21.897 1.00 82.31 570 ARG A C 1
ATOM 4394 O O . ARG A 1 570 ? 10.296 18.851 -22.998 1.00 82.31 570 ARG A O 1
ATOM 4401 N N . HIS A 1 571 ? 11.420 18.128 -21.204 1.00 82.00 571 HIS A N 1
ATOM 4402 C CA . HIS A 1 571 ? 12.724 18.520 -21.729 1.00 82.00 571 HIS A CA 1
ATOM 4403 C C . HIS A 1 571 ? 13.113 17.715 -22.978 1.00 82.00 571 HIS A C 1
ATOM 4405 O O . HIS A 1 571 ? 13.567 18.312 -23.954 1.00 82.00 571 HIS A O 1
ATOM 4411 N N . GLN A 1 572 ? 12.876 16.397 -22.986 1.00 80.75 572 GLN A N 1
ATOM 4412 C CA . GLN A 1 572 ? 13.078 15.555 -24.171 1.00 80.75 572 GLN A CA 1
ATOM 4413 C C . GLN A 1 572 ? 12.151 15.942 -25.329 1.00 80.75 572 GLN A C 1
ATOM 4415 O O . GLN A 1 572 ? 12.564 15.890 -26.485 1.00 80.75 572 GLN A O 1
ATOM 4420 N N . ALA A 1 573 ? 10.932 16.399 -25.028 1.00 79.00 573 ALA A N 1
ATOM 4421 C CA . ALA A 1 573 ? 9.995 16.930 -26.017 1.00 79.00 573 ALA A CA 1
ATOM 4422 C C . ALA A 1 573 ? 10.419 18.293 -26.614 1.00 79.00 573 ALA A C 1
ATOM 4424 O O . ALA A 1 573 ? 9.737 18.818 -27.493 1.00 79.00 573 ALA A O 1
ATOM 4425 N N . GLY A 1 574 ? 11.546 18.867 -26.172 1.00 81.00 574 GLY A N 1
ATOM 4426 C CA . GLY A 1 574 ? 12.102 20.118 -26.693 1.00 81.00 574 GLY A CA 1
ATOM 4427 C C . GLY A 1 574 ? 11.632 21.380 -25.965 1.00 81.00 574 GLY A C 1
ATOM 4428 O O . GLY A 1 574 ? 11.959 22.490 -26.396 1.00 81.00 574 GLY A O 1
ATOM 4429 N N . ASP A 1 575 ? 10.908 21.250 -24.851 1.00 83.31 575 ASP A N 1
ATOM 4430 C CA . ASP A 1 575 ? 10.477 22.409 -24.078 1.00 83.31 575 ASP A CA 1
ATOM 4431 C C . ASP A 1 575 ? 11.660 23.062 -23.353 1.00 83.31 575 ASP A C 1
ATOM 4433 O O . ASP A 1 575 ? 12.452 22.426 -22.652 1.00 83.31 575 ASP A O 1
ATOM 4437 N N . ALA A 1 576 ? 11.773 24.384 -23.484 1.00 75.44 576 ALA A N 1
ATOM 4438 C CA . ALA A 1 576 ? 12.882 25.124 -22.888 1.00 75.44 576 ALA A CA 1
ATOM 4439 C C . ALA A 1 576 ? 12.652 25.449 -21.400 1.00 75.44 576 ALA A C 1
ATOM 4441 O O . ALA A 1 576 ? 13.605 25.444 -20.615 1.00 75.44 576 ALA A O 1
ATOM 4442 N N . GLY A 1 577 ? 11.396 25.720 -21.011 1.00 78.19 577 GLY A N 1
ATOM 4443 C CA . GLY A 1 577 ? 11.005 26.184 -19.676 1.00 78.19 577 GLY A CA 1
ATOM 4444 C C . GLY A 1 577 ? 11.677 27.496 -19.236 1.00 78.19 577 GLY A C 1
ATOM 4445 O O . GLY A 1 577 ? 12.826 27.791 -19.552 1.00 78.19 577 GLY A O 1
ATOM 4446 N N . GLN A 1 578 ? 10.993 28.321 -18.441 1.00 84.31 578 GLN A N 1
ATOM 4447 C CA . GLN A 1 578 ? 11.663 29.483 -17.842 1.00 84.31 578 GLN A CA 1
ATOM 4448 C C . GLN A 1 578 ? 12.681 29.042 -16.782 1.00 84.31 578 GLN A C 1
ATOM 4450 O O . GLN A 1 578 ? 12.385 28.154 -15.979 1.00 84.31 578 GLN A O 1
ATOM 4455 N N . ARG A 1 579 ? 13.860 29.677 -16.766 1.00 87.25 579 ARG A N 1
ATOM 4456 C CA . ARG A 1 579 ? 14.864 29.484 -15.707 1.00 87.25 579 ARG A CA 1
ATOM 4457 C C . ARG A 1 579 ? 14.337 29.976 -14.363 1.00 87.25 579 ARG A C 1
ATOM 4459 O O . ARG A 1 579 ? 13.639 30.986 -14.294 1.00 87.25 579 ARG A O 1
ATOM 4466 N N . VAL A 1 580 ? 14.700 29.271 -13.300 1.00 87.94 580 VAL A N 1
ATOM 4467 C CA . VAL A 1 580 ? 14.293 29.595 -11.933 1.00 87.94 580 VAL A CA 1
ATOM 4468 C C . VAL A 1 580 ? 15.233 30.651 -11.355 1.00 87.94 580 VAL A C 1
ATOM 4470 O O . VAL A 1 580 ? 16.450 30.473 -11.343 1.00 87.94 580 VAL A O 1
ATOM 4473 N N . ASN A 1 581 ? 14.677 31.754 -10.852 1.00 89.00 581 ASN A N 1
ATOM 4474 C CA . ASN A 1 581 ? 15.451 32.837 -10.246 1.00 89.00 581 ASN A CA 1
ATOM 4475 C C . ASN A 1 581 ? 15.441 32.742 -8.714 1.00 89.00 581 ASN A C 1
ATOM 4477 O O . ASN A 1 581 ? 14.650 33.425 -8.074 1.00 89.00 581 ASN A O 1
ATOM 4481 N N . LEU A 1 582 ? 16.289 31.889 -8.136 1.00 92.12 582 LEU A N 1
ATOM 4482 C CA . LEU A 1 582 ? 16.352 31.684 -6.685 1.00 92.12 582 LEU A CA 1
ATOM 4483 C C . LEU A 1 582 ? 17.145 32.775 -5.954 1.00 92.12 582 LEU A C 1
ATOM 4485 O O . LEU A 1 582 ? 18.165 33.254 -6.453 1.00 92.12 582 LEU A O 1
ATOM 4489 N N . THR A 1 583 ? 16.747 33.083 -4.717 1.00 92.19 583 THR A N 1
ATOM 4490 C CA . THR A 1 583 ? 17.514 33.965 -3.813 1.00 92.19 583 THR A CA 1
ATOM 4491 C C . THR A 1 583 ? 18.852 33.357 -3.385 1.00 92.19 583 THR A C 1
ATOM 4493 O O . THR A 1 583 ? 19.833 34.078 -3.194 1.00 92.19 583 THR A O 1
ATOM 4496 N N . ARG A 1 584 ? 18.914 32.025 -3.275 1.00 93.06 584 ARG A N 1
ATOM 4497 C CA . ARG A 1 584 ? 20.120 31.226 -3.013 1.00 93.06 584 ARG A CA 1
ATOM 4498 C C . ARG A 1 584 ? 20.001 29.849 -3.664 1.00 93.06 584 ARG A C 1
ATOM 4500 O O . ARG A 1 584 ? 18.892 29.374 -3.878 1.00 93.06 584 ARG A O 1
ATOM 4507 N N . ILE A 1 585 ? 21.126 29.196 -3.939 1.00 93.12 585 ILE A N 1
ATOM 4508 C CA . ILE A 1 585 ? 21.144 27.790 -4.372 1.00 93.12 585 ILE A CA 1
ATOM 4509 C C . ILE A 1 585 ? 21.330 26.929 -3.113 1.00 93.12 585 ILE A C 1
ATOM 4511 O O . ILE A 1 585 ? 22.255 27.217 -2.349 1.00 93.12 585 ILE A O 1
ATOM 4515 N N . PRO A 1 586 ? 20.472 25.926 -2.850 1.00 93.38 586 PRO A N 1
ATOM 4516 C CA . PRO A 1 586 ? 20.660 25.028 -1.714 1.00 93.38 586 PRO A CA 1
ATOM 4517 C C . PRO A 1 586 ? 21.987 24.260 -1.771 1.00 93.38 586 PRO A C 1
ATOM 4519 O O . PRO A 1 586 ? 22.480 23.939 -2.856 1.00 93.38 586 PRO A O 1
ATOM 4522 N N . ALA A 1 587 ? 22.550 23.939 -0.601 1.00 89.75 587 ALA A N 1
ATOM 4523 C CA . ALA A 1 587 ? 23.795 23.174 -0.505 1.00 89.75 587 ALA A CA 1
ATOM 4524 C C . ALA A 1 587 ? 23.645 21.791 -1.152 1.00 89.75 587 ALA A C 1
ATOM 4526 O O . ALA A 1 587 ? 24.398 21.494 -2.064 1.00 89.75 587 ALA A O 1
ATOM 4527 N N . ALA A 1 588 ? 22.580 21.045 -0.831 1.00 88.44 588 ALA A N 1
ATOM 4528 C CA . ALA A 1 588 ? 22.305 19.727 -1.415 1.00 88.44 588 ALA A CA 1
ATOM 4529 C C . ALA A 1 588 ? 22.244 19.724 -2.959 1.00 88.44 588 ALA A C 1
ATOM 4531 O O . ALA A 1 588 ? 22.695 18.784 -3.607 1.00 88.44 588 ALA A O 1
ATOM 4532 N N . VAL A 1 589 ? 21.741 20.804 -3.571 1.00 89.56 589 VAL A N 1
ATOM 4533 C CA . VAL A 1 589 ? 21.754 20.974 -5.035 1.00 89.56 589 VAL A CA 1
ATOM 4534 C C . VAL A 1 589 ? 23.174 21.198 -5.549 1.00 89.56 589 VAL A C 1
ATOM 4536 O O . VAL A 1 589 ? 23.553 20.660 -6.586 1.00 89.56 589 VAL A O 1
ATOM 4539 N N . SER A 1 590 ? 23.959 22.010 -4.843 1.00 89.25 590 SER A N 1
ATOM 4540 C CA . SER A 1 590 ? 25.348 22.292 -5.216 1.00 89.25 590 SER A CA 1
ATOM 4541 C C . SER A 1 590 ? 26.221 21.045 -5.055 1.00 89.25 590 SER A C 1
ATOM 4543 O O . SER A 1 590 ? 26.924 20.686 -5.993 1.00 89.25 590 SER A O 1
ATOM 4545 N N . ASP A 1 591 ? 26.075 20.327 -3.942 1.00 86.94 591 ASP A N 1
ATOM 4546 C CA . ASP A 1 591 ? 26.792 19.088 -3.625 1.00 86.94 591 ASP A CA 1
ATOM 4547 C C . ASP A 1 591 ? 26.521 17.987 -4.662 1.00 86.94 591 ASP A C 1
ATOM 4549 O O . ASP A 1 591 ? 27.420 17.217 -4.991 1.00 86.94 591 ASP A O 1
ATOM 4553 N N . ARG A 1 592 ? 25.315 17.953 -5.248 1.00 84.62 592 ARG A N 1
ATOM 4554 C CA . ARG A 1 592 ? 24.968 17.034 -6.345 1.00 84.62 592 ARG A CA 1
ATOM 4555 C C . ARG A 1 592 ? 25.592 17.425 -7.688 1.00 84.62 592 ARG A C 1
ATOM 4557 O O . ARG A 1 592 ? 25.932 16.558 -8.489 1.00 84.62 592 ARG A O 1
ATOM 4564 N N . LEU A 1 593 ? 25.706 18.721 -7.975 1.00 85.62 593 LEU A N 1
ATOM 4565 C CA . LEU A 1 593 ? 26.152 19.218 -9.283 1.00 85.62 593 LEU A CA 1
ATOM 4566 C C . LEU A 1 593 ? 27.669 19.433 -9.372 1.00 85.62 593 LEU A C 1
ATOM 4568 O O . LEU A 1 593 ? 28.243 19.318 -10.458 1.00 85.62 593 LEU A O 1
ATOM 4572 N N . ASP A 1 594 ? 28.328 19.734 -8.255 1.00 89.56 594 ASP A N 1
ATOM 4573 C CA . ASP A 1 594 ? 29.761 20.023 -8.214 1.00 89.56 594 ASP A CA 1
ATOM 4574 C C . ASP A 1 594 ? 30.645 18.826 -8.633 1.00 89.56 594 ASP A C 1
ATOM 4576 O O . ASP A 1 594 ? 31.577 19.058 -9.409 1.00 89.56 594 ASP A O 1
ATOM 4580 N N . PRO A 1 595 ? 30.358 17.556 -8.261 1.00 89.50 595 PRO A N 1
ATOM 4581 C CA . PRO A 1 595 ? 31.087 16.388 -8.773 1.00 89.50 595 PRO A CA 1
ATOM 4582 C C . PRO A 1 595 ? 30.993 16.225 -10.295 1.00 89.50 595 PRO A C 1
ATOM 4584 O O . PRO A 1 595 ? 31.906 15.687 -10.919 1.00 89.50 595 PRO A O 1
ATOM 4587 N N . LEU A 1 596 ? 29.909 16.724 -10.899 1.00 86.69 596 LEU A N 1
ATOM 4588 C CA . LEU A 1 596 ? 29.687 16.726 -12.348 1.00 86.69 596 LEU A CA 1
ATOM 4589 C C . LEU A 1 596 ? 30.296 17.958 -13.035 1.00 86.69 596 LEU A C 1
ATOM 4591 O O . LEU A 1 596 ? 30.249 18.067 -14.258 1.00 86.69 596 LEU A O 1
ATOM 4595 N N . ASN A 1 597 ? 30.871 18.890 -12.265 1.00 89.38 597 ASN A N 1
ATOM 4596 C CA . ASN A 1 597 ? 31.383 20.174 -12.737 1.00 89.38 597 ASN A CA 1
ATOM 4597 C C . ASN A 1 597 ? 30.327 21.009 -13.494 1.00 89.38 597 ASN A C 1
ATOM 4599 O O . ASN A 1 597 ? 30.643 21.725 -14.445 1.00 89.38 597 ASN A O 1
ATOM 4603 N N . ILE A 1 598 ? 29.064 20.924 -13.067 1.00 89.56 598 ILE A N 1
ATOM 4604 C CA . ILE A 1 598 ? 27.941 21.658 -13.659 1.00 89.56 598 ILE A CA 1
ATOM 4605 C C . ILE A 1 598 ? 27.526 22.783 -12.714 1.00 89.56 598 ILE A C 1
ATOM 4607 O O . ILE A 1 598 ? 27.368 22.581 -11.513 1.00 89.56 598 ILE A O 1
ATOM 4611 N N . LYS A 1 599 ? 27.296 23.993 -13.238 1.00 88.31 599 LYS A N 1
ATOM 4612 C CA . LYS A 1 599 ? 26.738 25.089 -12.435 1.00 88.31 599 LYS A CA 1
ATOM 4613 C C . LYS A 1 599 ? 25.229 25.163 -12.602 1.00 88.31 599 LYS A C 1
ATOM 4615 O O . LYS A 1 599 ? 24.721 25.251 -13.713 1.00 88.31 599 LYS A O 1
ATOM 4620 N N . PHE A 1 600 ? 24.499 25.236 -11.487 1.00 91.06 600 PHE A N 1
ATOM 4621 C CA . PHE A 1 600 ? 23.029 25.309 -11.488 1.00 91.06 600 PHE A CA 1
ATOM 4622 C C . PHE A 1 600 ? 22.473 26.394 -12.429 1.00 91.06 600 PHE A C 1
ATOM 4624 O O . PHE A 1 600 ? 21.475 26.192 -13.113 1.00 91.06 600 PHE A O 1
ATOM 4631 N N . LYS A 1 601 ? 23.142 27.552 -12.522 1.00 88.81 601 LYS A N 1
ATOM 4632 C CA . LYS A 1 601 ? 22.735 28.669 -13.398 1.00 88.81 601 LYS A CA 1
ATOM 4633 C C . LYS A 1 601 ? 22.863 28.375 -14.899 1.00 88.81 601 LYS A C 1
ATOM 4635 O O . LYS A 1 601 ? 22.247 29.084 -15.697 1.00 88.81 601 LYS A O 1
ATOM 4640 N N . GLU A 1 602 ? 23.669 27.387 -15.274 1.00 89.25 602 GLU A N 1
ATOM 4641 C CA . GLU A 1 602 ? 23.911 26.974 -16.661 1.00 89.25 602 GLU A CA 1
ATOM 4642 C C . GLU A 1 602 ? 22.885 25.944 -17.141 1.00 89.25 602 GLU A C 1
ATOM 4644 O O . GLU A 1 602 ? 22.655 25.834 -18.344 1.00 89.25 602 GLU A O 1
ATOM 4649 N N . LEU A 1 603 ? 22.212 25.260 -16.210 1.00 89.38 603 LEU A N 1
ATOM 4650 C CA . LEU A 1 603 ? 21.165 24.293 -16.516 1.00 89.38 603 LEU A CA 1
ATOM 4651 C C . LEU A 1 603 ? 19.960 24.946 -17.232 1.00 89.38 603 LEU A C 1
ATOM 4653 O O . LEU A 1 603 ? 19.583 26.084 -16.914 1.00 89.38 603 LEU A O 1
ATOM 4657 N N . PRO A 1 604 ? 19.306 24.227 -18.165 1.00 90.19 604 PRO A N 1
ATOM 4658 C CA . PRO A 1 604 ? 18.006 24.616 -18.710 1.00 90.19 604 PRO A CA 1
ATOM 4659 C C . PRO A 1 604 ? 16.946 24.775 -17.614 1.00 90.19 604 PRO A C 1
ATOM 4661 O O . PRO A 1 604 ? 17.022 24.139 -16.564 1.00 90.19 604 PRO A O 1
ATOM 4664 N N . GLY A 1 605 ? 15.922 25.599 -17.857 1.00 87.44 605 GLY A N 1
ATOM 4665 C CA . GLY A 1 605 ? 14.940 25.947 -16.824 1.00 87.44 605 GLY A CA 1
ATOM 4666 C C . GLY A 1 605 ? 14.133 24.757 -16.298 1.00 87.44 605 GLY A C 1
ATOM 4667 O O . GLY A 1 605 ? 13.827 24.707 -15.107 1.00 87.44 605 GLY A O 1
ATOM 4668 N N . LEU A 1 606 ? 13.839 23.777 -17.159 1.00 89.94 606 LEU A N 1
ATOM 4669 C CA . LEU A 1 606 ? 13.196 22.524 -16.745 1.00 89.94 606 LEU A CA 1
ATOM 4670 C C . LEU A 1 606 ? 14.105 21.675 -15.862 1.00 89.94 606 LEU A C 1
ATOM 4672 O O . LEU A 1 606 ? 13.678 21.217 -14.808 1.00 89.94 606 LEU A O 1
ATOM 4676 N N . VAL A 1 607 ? 15.377 21.549 -16.242 1.00 90.56 607 VAL A N 1
ATOM 4677 C CA . VAL A 1 607 ? 16.373 20.778 -15.488 1.00 90.56 607 VAL A CA 1
ATOM 4678 C C . VAL A 1 607 ? 16.647 21.425 -14.128 1.00 90.56 607 VAL A C 1
ATOM 4680 O O . VAL A 1 607 ? 16.776 20.725 -13.132 1.00 90.56 607 VAL A O 1
ATOM 4683 N N . GLN A 1 608 ? 16.644 22.760 -14.046 1.00 92.69 608 GLN A N 1
ATOM 4684 C CA . GLN A 1 608 ? 16.718 23.474 -12.767 1.00 92.69 608 GLN A CA 1
ATOM 4685 C C . GLN A 1 608 ? 15.572 23.089 -11.826 1.00 92.69 608 GLN A C 1
ATOM 4687 O O . GLN A 1 608 ? 15.819 22.823 -10.653 1.00 92.69 608 GLN A O 1
ATOM 4692 N N . ARG A 1 609 ? 14.328 23.048 -12.325 1.00 93.94 609 ARG A N 1
ATOM 4693 C CA . ARG A 1 609 ? 13.171 22.619 -11.524 1.00 93.94 609 ARG A CA 1
ATOM 4694 C C . ARG A 1 609 ? 13.246 21.139 -11.154 1.00 93.94 609 ARG A C 1
ATOM 4696 O O . ARG A 1 609 ? 12.953 20.814 -10.011 1.00 93.94 609 ARG A O 1
ATOM 4703 N N . ALA A 1 610 ? 13.674 20.282 -12.080 1.00 91.94 610 ALA A N 1
ATOM 4704 C CA . ALA A 1 610 ? 13.776 18.845 -11.848 1.00 91.94 610 ALA A CA 1
ATOM 4705 C C . ALA A 1 610 ? 14.788 18.544 -10.740 1.00 91.94 610 ALA A C 1
ATOM 4707 O O . ALA A 1 610 ? 14.458 17.869 -9.773 1.00 91.94 610 ALA A O 1
ATOM 4708 N N . VAL A 1 611 ? 15.986 19.131 -10.826 1.00 91.00 611 VAL A N 1
ATOM 4709 C CA . VAL A 1 611 ? 17.031 18.964 -9.807 1.00 91.00 611 VAL A CA 1
ATOM 4710 C C . VAL A 1 611 ? 16.587 19.532 -8.458 1.00 91.00 611 VAL A C 1
ATOM 4712 O O . VAL A 1 611 ? 16.869 18.917 -7.436 1.00 91.00 611 VAL A O 1
ATOM 4715 N N . LEU A 1 612 ? 15.880 20.670 -8.425 1.00 93.31 612 LEU A N 1
ATOM 4716 C CA . LEU A 1 612 ? 15.331 21.213 -7.175 1.00 93.31 612 LEU A CA 1
ATOM 4717 C C . LEU A 1 612 ? 14.326 20.256 -6.531 1.00 93.31 612 LEU A C 1
ATOM 4719 O O . LEU A 1 612 ? 14.483 19.932 -5.360 1.00 93.31 612 LEU A O 1
ATOM 4723 N N . TRP A 1 613 ? 13.331 19.786 -7.287 1.00 94.44 613 TRP A N 1
ATOM 4724 C CA . TRP A 1 613 ? 12.311 18.880 -6.759 1.00 94.44 613 TRP A CA 1
ATOM 4725 C C . TRP A 1 613 ? 12.911 17.564 -6.268 1.00 94.44 613 TRP A C 1
ATOM 4727 O O . TRP A 1 613 ? 12.664 17.153 -5.140 1.00 94.44 613 TRP A O 1
ATOM 4737 N N . ASP A 1 614 ? 13.759 16.948 -7.088 1.00 91.00 614 ASP A N 1
ATOM 4738 C CA . ASP A 1 614 ? 14.383 15.653 -6.803 1.00 91.00 614 ASP A CA 1
ATOM 4739 C C . ASP A 1 614 ? 15.343 15.711 -5.600 1.00 91.00 614 ASP A C 1
ATOM 4741 O O . ASP A 1 614 ? 15.546 14.720 -4.910 1.00 91.00 614 ASP A O 1
ATOM 4745 N N . THR A 1 615 ? 15.904 16.888 -5.297 1.00 90.44 615 THR A N 1
ATOM 4746 C CA . THR A 1 615 ? 16.699 17.125 -4.072 1.00 90.44 615 THR A CA 1
ATOM 4747 C C . THR A 1 615 ? 15.860 17.593 -2.878 1.00 90.44 615 THR A C 1
ATOM 4749 O O . THR A 1 615 ? 16.411 17.969 -1.844 1.00 90.44 615 THR A O 1
ATOM 4752 N N . GLY A 1 616 ? 14.531 17.576 -3.000 1.00 93.94 616 GLY A N 1
ATOM 4753 C CA . GLY A 1 616 ? 13.617 17.903 -1.913 1.00 93.94 616 GLY A CA 1
ATOM 4754 C C . GLY A 1 616 ? 13.376 19.394 -1.715 1.00 93.94 616 GLY A C 1
ATOM 4755 O O . GLY A 1 616 ? 13.242 19.829 -0.580 1.00 93.94 616 GLY A O 1
ATOM 4756 N N . PHE A 1 617 ? 13.331 20.204 -2.775 1.00 95.75 617 PHE A N 1
ATOM 4757 C CA . PHE A 1 617 ? 13.040 21.637 -2.663 1.00 95.75 617 PHE A CA 1
ATOM 4758 C C . PHE A 1 617 ? 11.826 22.068 -3.485 1.00 95.75 617 PHE A C 1
ATOM 4760 O O . PHE A 1 617 ? 11.706 21.758 -4.669 1.00 95.75 617 PHE A O 1
ATOM 4767 N N . ALA A 1 618 ? 10.987 22.901 -2.868 1.00 96.00 618 ALA A N 1
ATOM 4768 C CA . ALA A 1 618 ? 9.975 23.714 -3.540 1.00 96.00 618 ALA A CA 1
ATOM 4769 C C . ALA A 1 618 ? 10.296 25.211 -3.394 1.00 96.00 618 ALA A C 1
ATOM 4771 O O . ALA A 1 618 ? 11.235 25.603 -2.699 1.00 96.00 618 ALA A O 1
ATOM 4772 N N . ILE A 1 619 ? 9.551 26.070 -4.090 1.00 95.00 619 ILE A N 1
ATOM 4773 C CA . ILE A 1 619 ? 9.848 27.504 -4.200 1.00 95.00 619 ILE A CA 1
ATOM 4774 C C . ILE A 1 619 ? 8.713 28.316 -3.585 1.00 95.00 619 ILE A C 1
ATOM 4776 O O . ILE A 1 619 ? 7.599 28.308 -4.108 1.00 95.00 619 ILE A O 1
ATOM 4780 N N . SER A 1 620 ? 8.996 29.059 -2.520 1.00 93.75 620 SER A N 1
ATOM 4781 C CA . SER A 1 620 ? 8.014 29.937 -1.876 1.00 93.75 620 SER A CA 1
ATOM 4782 C C . SER A 1 620 ? 7.862 31.295 -2.582 1.00 93.75 620 SER A C 1
ATOM 4784 O O . SER A 1 620 ? 8.670 31.646 -3.462 1.00 93.75 620 SER A O 1
ATOM 4786 N N . PRO A 1 621 ? 6.855 32.113 -2.207 1.00 88.00 621 PRO A N 1
ATOM 4787 C CA . PRO A 1 621 ? 6.758 33.494 -2.665 1.00 88.00 621 PRO A CA 1
ATOM 4788 C C . PRO A 1 621 ? 8.047 34.272 -2.351 1.00 88.00 621 PRO A C 1
ATOM 4790 O O . PRO A 1 621 ? 8.633 34.157 -1.278 1.00 88.00 621 PRO A O 1
ATOM 4793 N N . GLY A 1 622 ? 8.537 35.044 -3.323 1.00 85.94 622 GLY A N 1
ATOM 4794 C CA . GLY A 1 622 ? 9.850 35.703 -3.232 1.00 85.94 622 GLY A CA 1
ATOM 4795 C C . GLY A 1 622 ? 11.031 34.859 -3.731 1.00 85.94 622 GLY A C 1
ATOM 4796 O O . GLY A 1 622 ? 12.170 35.309 -3.644 1.00 85.94 622 GLY A O 1
ATOM 4797 N N . ASN A 1 623 ? 10.765 33.685 -4.316 1.00 91.75 623 ASN A N 1
ATOM 4798 C CA . ASN A 1 623 ? 11.748 32.779 -4.918 1.00 91.75 623 ASN A CA 1
ATOM 4799 C C . ASN A 1 623 ? 12.780 32.203 -3.935 1.00 91.75 623 ASN A C 1
ATOM 4801 O O . ASN A 1 623 ? 13.940 31.968 -4.297 1.00 91.75 623 ASN A O 1
ATOM 4805 N N . ASN A 1 624 ? 12.374 31.974 -2.687 1.00 93.62 624 ASN A N 1
ATOM 4806 C CA . ASN A 1 624 ? 13.220 31.281 -1.726 1.00 93.62 624 ASN A CA 1
ATOM 4807 C C . ASN A 1 624 ? 13.025 29.764 -1.878 1.00 93.62 624 ASN A C 1
ATOM 4809 O O . ASN A 1 624 ? 11.881 29.308 -1.906 1.00 93.62 624 ASN A O 1
ATOM 4813 N N . PRO A 1 625 ? 14.105 28.971 -1.980 1.00 94.88 625 PRO A N 1
ATOM 4814 C CA . PRO A 1 625 ? 13.986 27.522 -1.919 1.00 94.88 625 PRO A CA 1
ATOM 4815 C C . PRO A 1 625 ? 13.671 27.087 -0.481 1.00 94.88 625 PRO A C 1
ATOM 4817 O O . PRO A 1 625 ? 14.356 27.501 0.461 1.00 94.88 625 PRO A O 1
ATOM 4820 N N . VAL A 1 626 ? 12.653 26.245 -0.332 1.00 96.19 626 VAL A N 1
ATOM 4821 C CA . VAL A 1 626 ? 12.174 25.680 0.935 1.00 96.19 626 VAL A CA 1
ATOM 4822 C C . VAL A 1 626 ? 12.391 24.171 0.904 1.00 96.19 626 VAL A C 1
ATOM 4824 O O . VAL A 1 626 ? 11.996 23.524 -0.067 1.00 96.19 626 VAL A O 1
ATOM 4827 N N . GLN A 1 627 ? 13.043 23.631 1.936 1.00 95.62 627 GLN A N 1
ATOM 4828 C CA . GLN A 1 627 ? 13.283 22.194 2.073 1.00 95.62 627 GLN A CA 1
ATOM 4829 C C . GLN A 1 627 ? 11.964 21.473 2.356 1.00 95.62 627 GLN A C 1
ATOM 4831 O O . GLN A 1 627 ? 11.187 21.889 3.217 1.00 95.62 627 GLN A O 1
ATOM 4836 N N . ILE A 1 628 ? 11.750 20.376 1.644 1.00 96.06 628 ILE A N 1
ATOM 4837 C CA . ILE A 1 628 ? 10.725 19.375 1.894 1.00 96.06 628 ILE A CA 1
ATOM 4838 C C . ILE A 1 628 ? 11.424 18.152 2.487 1.00 96.06 628 ILE A C 1
ATOM 4840 O O . ILE A 1 628 ? 12.443 17.685 1.973 1.00 96.06 628 ILE A O 1
ATOM 4844 N N . TRP A 1 629 ? 10.868 17.667 3.585 1.00 93.94 629 TRP A N 1
ATOM 4845 C CA . TRP A 1 629 ? 11.260 16.464 4.298 1.00 93.94 629 TRP A CA 1
ATOM 4846 C C . TRP A 1 629 ? 10.188 15.412 4.048 1.00 93.94 629 TRP A C 1
ATOM 4848 O O . TRP A 1 629 ? 9.001 15.693 4.217 1.00 93.94 629 TRP A O 1
ATOM 4858 N N . THR A 1 630 ? 10.579 14.215 3.639 1.00 92.56 630 THR A N 1
ATOM 4859 C CA . THR A 1 630 ? 9.646 13.110 3.390 1.00 92.56 630 THR A CA 1
ATOM 4860 C C . THR A 1 630 ? 9.407 12.334 4.683 1.00 92.56 630 THR A C 1
ATOM 4862 O O . THR A 1 630 ? 10.343 12.119 5.450 1.00 92.56 630 THR A O 1
ATOM 4865 N N . MET A 1 631 ? 8.166 11.934 4.959 1.00 86.38 631 MET A N 1
ATOM 4866 C CA . MET A 1 631 ? 7.810 11.119 6.132 1.00 86.38 631 MET A CA 1
ATOM 4867 C C . MET A 1 631 ? 7.865 9.619 5.778 1.00 86.38 631 MET A C 1
ATOM 4869 O O . MET A 1 631 ? 7.765 9.272 4.609 1.00 86.38 631 MET A O 1
ATOM 4873 N N . GLN A 1 632 ? 8.015 8.721 6.761 1.00 66.12 632 GLN A N 1
ATOM 4874 C CA . GLN A 1 632 ? 7.682 7.281 6.632 1.00 66.12 632 GLN A CA 1
ATOM 4875 C C . GLN A 1 632 ? 8.228 6.543 5.374 1.00 66.12 632 GLN A C 1
ATOM 4877 O O . GLN A 1 632 ? 7.478 5.875 4.670 1.00 66.12 632 GLN A O 1
ATOM 4882 N N . ASN A 1 633 ? 9.534 6.632 5.083 1.00 71.25 633 ASN A N 1
ATOM 4883 C CA . ASN A 1 633 ? 10.196 6.013 3.911 1.00 71.25 633 ASN A CA 1
ATOM 4884 C C . ASN A 1 633 ? 9.653 6.420 2.520 1.00 71.25 633 ASN A C 1
ATOM 4886 O O . ASN A 1 633 ? 10.082 5.843 1.519 1.00 71.25 633 ASN A O 1
ATOM 4890 N N . TYR A 1 634 ? 8.773 7.421 2.415 1.00 83.25 634 TYR A N 1
ATOM 4891 C CA . TYR A 1 634 ? 8.355 7.958 1.118 1.00 83.25 634 TYR A CA 1
ATOM 4892 C C . TYR A 1 634 ? 9.507 8.700 0.430 1.00 83.25 634 TYR A C 1
ATOM 4894 O O . TYR A 1 634 ? 10.375 9.281 1.084 1.00 83.25 634 TYR A O 1
ATOM 4902 N N . THR A 1 635 ? 9.507 8.712 -0.903 1.00 88.62 635 THR A N 1
ATOM 4903 C CA . THR A 1 635 ? 10.429 9.534 -1.698 1.00 88.62 635 THR A CA 1
ATOM 4904 C C . THR A 1 635 ? 9.715 10.771 -2.241 1.00 88.62 635 THR A C 1
ATOM 4906 O O . THR A 1 635 ? 8.490 10.852 -2.209 1.00 88.62 635 THR A O 1
ATOM 4909 N N . MET A 1 636 ? 10.450 11.730 -2.818 1.00 88.88 636 MET A N 1
ATOM 4910 C CA . MET A 1 636 ? 9.835 12.879 -3.507 1.00 88.88 636 MET A CA 1
ATOM 4911 C C . MET A 1 636 ? 8.901 12.468 -4.660 1.00 88.88 636 MET A C 1
ATOM 4913 O O . MET A 1 636 ? 8.067 13.275 -5.072 1.00 88.88 636 MET A O 1
ATOM 4917 N N . ALA A 1 637 ? 9.001 11.232 -5.161 1.00 88.00 637 ALA A N 1
ATOM 4918 C CA . ALA A 1 637 ? 8.099 10.671 -6.164 1.00 88.00 637 ALA A CA 1
ATOM 4919 C C . ALA A 1 637 ? 6.780 10.123 -5.581 1.00 88.00 637 ALA A C 1
ATOM 4921 O O . ALA A 1 637 ? 5.850 9.885 -6.348 1.00 88.00 637 ALA A O 1
ATOM 4922 N N . ASP A 1 638 ? 6.674 9.980 -4.254 1.00 88.56 638 ASP A N 1
ATOM 4923 C CA . ASP A 1 638 ? 5.586 9.252 -3.578 1.00 88.56 638 ASP A CA 1
ATOM 4924 C C . ASP A 1 638 ? 4.839 10.097 -2.527 1.00 88.56 638 ASP A C 1
ATOM 4926 O O . ASP A 1 638 ? 4.021 9.575 -1.763 1.00 88.56 638 ASP A O 1
ATOM 4930 N N . ILE A 1 639 ? 5.116 11.405 -2.461 1.00 92.75 639 ILE A N 1
ATOM 4931 C CA . ILE A 1 639 ? 4.493 12.315 -1.487 1.00 92.75 639 ILE A CA 1
ATOM 4932 C C . ILE A 1 639 ? 3.147 12.887 -1.939 1.00 92.75 639 ILE A C 1
ATOM 4934 O O . ILE A 1 639 ? 2.467 13.515 -1.129 1.00 92.75 639 ILE A O 1
ATOM 4938 N N . ALA A 1 640 ? 2.733 12.667 -3.193 1.00 92.00 640 ALA A N 1
ATOM 4939 C CA . ALA A 1 640 ? 1.346 12.906 -3.588 1.00 92.00 640 ALA A CA 1
ATOM 4940 C C . ALA A 1 640 ? 0.403 12.048 -2.731 1.00 92.00 640 ALA A C 1
ATOM 4942 O O . ALA A 1 640 ? 0.666 10.873 -2.472 1.00 92.00 640 ALA A O 1
ATOM 4943 N N . VAL A 1 641 ? -0.698 12.651 -2.286 1.00 90.50 641 VAL A N 1
ATOM 4944 C CA . VAL A 1 641 ? -1.702 11.959 -1.478 1.00 90.50 641 VAL A CA 1
ATOM 4945 C C . VAL A 1 641 ? -2.779 11.419 -2.422 1.00 90.50 641 VAL A C 1
ATOM 4947 O O . VAL A 1 641 ? -3.452 12.221 -3.077 1.00 90.50 641 VAL A O 1
ATOM 4950 N N . PRO A 1 642 ? -2.973 10.095 -2.526 1.00 89.38 642 PRO A N 1
ATOM 4951 C CA . PRO A 1 642 ? -3.997 9.534 -3.390 1.00 89.38 642 PRO A CA 1
ATOM 4952 C C . PRO A 1 642 ? -5.394 9.808 -2.827 1.00 89.38 642 PRO A C 1
ATOM 4954 O O . PRO A 1 642 ? -5.597 9.972 -1.623 1.00 89.38 642 PRO A O 1
ATOM 4957 N N . LYS A 1 643 ? -6.401 9.789 -3.704 1.00 86.56 643 LYS A N 1
ATOM 4958 C CA . LYS A 1 643 ? -7.811 9.989 -3.328 1.00 86.56 643 LYS A CA 1
ATOM 4959 C C . LYS A 1 643 ? -8.272 9.050 -2.208 1.00 86.56 643 LYS A C 1
ATOM 4961 O O . LYS A 1 643 ? -9.078 9.457 -1.373 1.00 86.56 643 LYS A O 1
ATOM 4966 N N . ALA A 1 644 ? -7.790 7.807 -2.202 1.00 83.12 644 ALA A N 1
ATOM 4967 C CA . ALA A 1 644 ? -8.130 6.823 -1.177 1.00 83.12 644 ALA A CA 1
ATOM 4968 C C . ALA A 1 644 ? -7.753 7.315 0.230 1.00 83.12 644 ALA A C 1
ATOM 4970 O O . ALA A 1 644 ? -8.583 7.260 1.134 1.00 83.12 644 ALA A O 1
ATOM 4971 N N . ASP A 1 645 ? -6.564 7.899 0.384 1.00 85.31 645 ASP A N 1
ATOM 4972 C CA . ASP A 1 645 ? -6.076 8.418 1.663 1.00 85.31 645 ASP A CA 1
ATOM 4973 C C . ASP A 1 645 ? -6.861 9.667 2.082 1.00 85.31 645 ASP A C 1
ATOM 4975 O O . ASP A 1 645 ? -7.278 9.789 3.228 1.00 85.31 645 ASP A O 1
ATOM 4979 N N . VAL A 1 646 ? -7.171 10.570 1.147 1.00 82.75 646 VAL A N 1
ATOM 4980 C CA . VAL A 1 646 ? -8.029 11.733 1.452 1.00 82.75 646 VAL A CA 1
ATOM 4981 C C . VAL A 1 646 ? -9.454 11.309 1.828 1.00 82.75 646 VAL A C 1
ATOM 4983 O O . VAL A 1 646 ? -10.077 11.924 2.692 1.00 82.75 646 VAL A O 1
ATOM 4986 N N . SER A 1 647 ? -9.957 10.224 1.236 1.00 82.38 647 SER A N 1
ATOM 4987 C CA . SER A 1 647 ? -11.253 9.641 1.606 1.00 82.38 647 SER A CA 1
ATOM 4988 C C . SER A 1 647 ? -11.209 8.997 2.997 1.00 82.38 647 SER A C 1
ATOM 4990 O O . SER A 1 647 ? -12.194 9.069 3.721 1.00 82.38 647 SER A O 1
ATOM 4992 N N . TYR A 1 648 ? -10.068 8.420 3.393 1.00 79.19 648 TYR A N 1
ATOM 4993 C CA . TYR A 1 648 ? -9.859 7.798 4.707 1.00 79.19 648 TYR A CA 1
ATOM 4994 C C . TYR A 1 648 ? -9.985 8.788 5.876 1.00 79.19 648 TYR A C 1
ATOM 4996 O O . TYR A 1 648 ? -10.367 8.396 6.975 1.00 79.19 648 TYR A O 1
ATOM 5004 N N . VAL A 1 649 ? -9.699 10.073 5.650 1.00 79.50 649 VAL A N 1
ATOM 5005 C CA . VAL A 1 649 ? -9.846 11.138 6.658 1.00 79.50 649 VAL A CA 1
ATOM 5006 C C . VAL A 1 649 ? -11.170 11.892 6.559 1.00 79.50 649 VAL A C 1
ATOM 5008 O O . VAL A 1 649 ? -11.257 13.018 7.039 1.00 79.50 649 VAL A O 1
ATOM 5011 N N . ASP A 1 650 ? -12.206 11.306 5.954 1.00 80.06 650 ASP A N 1
ATOM 5012 C CA . ASP A 1 650 ? -13.551 11.891 5.828 1.00 80.06 650 ASP A CA 1
ATOM 5013 C C . ASP A 1 650 ? -13.579 13.254 5.113 1.00 80.06 650 ASP A C 1
ATOM 5015 O O . ASP A 1 650 ? -14.393 14.133 5.425 1.00 80.06 650 ASP A O 1
ATOM 5019 N N . CYS A 1 651 ? -12.683 13.460 4.147 1.00 81.50 651 CYS A N 1
ATOM 5020 C CA . CYS A 1 651 ? -12.753 14.621 3.273 1.00 81.50 651 CYS A CA 1
ATOM 5021 C C . CYS A 1 651 ? -13.656 14.329 2.074 1.00 81.50 651 CYS A C 1
ATOM 5023 O O . CYS A 1 651 ? -13.541 13.307 1.400 1.00 81.50 651 CYS A O 1
ATOM 5025 N N . THR A 1 652 ? -14.566 15.255 1.787 1.00 82.19 652 THR 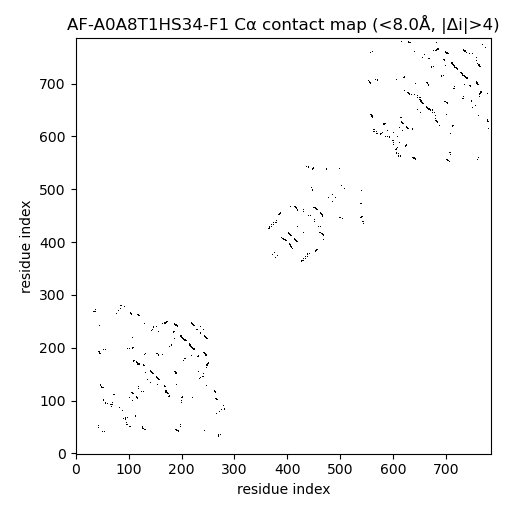A N 1
ATOM 5026 C CA . THR A 1 652 ? -15.395 15.184 0.575 1.00 82.19 652 THR A CA 1
ATOM 5027 C C . THR A 1 652 ? -14.650 15.803 -0.596 1.00 82.19 652 THR A C 1
ATOM 5029 O O . THR A 1 652 ? -13.795 16.675 -0.411 1.00 82.19 652 THR A O 1
ATOM 5032 N N . TYR A 1 653 ? -14.974 15.365 -1.808 1.00 84.88 653 TYR A N 1
ATOM 5033 C CA . TYR A 1 653 ? -14.286 15.819 -3.004 1.00 84.88 653 TYR A CA 1
ATOM 5034 C C . TYR A 1 653 ? -15.232 16.072 -4.173 1.00 84.88 653 TYR A C 1
ATOM 5036 O O . TYR A 1 653 ? -16.246 15.397 -4.353 1.00 84.88 653 TYR A O 1
ATOM 5044 N N . LEU A 1 654 ? -14.847 17.039 -4.997 1.00 86.75 654 LEU A N 1
ATOM 5045 C CA . LEU A 1 654 ? -15.479 17.353 -6.262 1.00 86.75 654 LEU A CA 1
ATOM 5046 C C . LEU A 1 654 ? -14.810 16.536 -7.375 1.00 86.75 654 LEU A C 1
ATOM 5048 O O . LEU A 1 654 ? -13.586 16.534 -7.506 1.00 86.75 654 LEU A O 1
ATOM 5052 N N . ASN A 1 655 ? -15.618 15.834 -8.170 1.00 89.00 655 ASN A N 1
ATOM 5053 C CA . ASN A 1 655 ? -15.153 15.090 -9.340 1.00 89.00 655 ASN A CA 1
ATOM 5054 C C . ASN A 1 655 ? -15.208 15.997 -10.570 1.00 89.00 655 ASN A C 1
ATOM 5056 O O . ASN A 1 655 ? -16.295 16.382 -11.007 1.00 89.00 655 ASN A O 1
ATOM 5060 N N . CYS A 1 656 ? -14.054 16.297 -11.152 1.00 85.31 656 CYS A N 1
ATOM 5061 C CA . CYS A 1 656 ? -13.938 17.171 -12.310 1.00 85.31 656 CYS A CA 1
ATOM 5062 C C . CYS A 1 656 ? -13.520 16.364 -13.541 1.00 85.31 656 CYS A C 1
ATOM 5064 O O . CYS A 1 656 ? -12.462 15.743 -13.570 1.00 85.31 656 CYS A O 1
ATOM 5066 N N . SER A 1 657 ? -14.357 16.352 -14.578 1.00 84.06 657 SER A N 1
ATOM 5067 C CA . SER A 1 657 ? -14.025 15.673 -15.834 1.00 84.06 657 SER A CA 1
ATOM 5068 C C . SER A 1 657 ? -12.967 16.449 -16.615 1.00 84.06 657 SER A C 1
ATOM 5070 O O . SER A 1 657 ? -13.146 17.641 -16.865 1.00 84.06 657 SER A O 1
ATOM 5072 N N . GLN A 1 658 ? -11.921 15.758 -17.063 1.00 82.25 658 GLN A N 1
ATOM 5073 C CA . GLN A 1 658 ? -10.855 16.332 -17.882 1.00 82.25 658 GLN A CA 1
ATOM 5074 C C . GLN A 1 658 ? -11.031 15.993 -19.380 1.00 82.25 658 GLN A C 1
ATOM 5076 O O . GLN A 1 658 ? -11.736 15.035 -19.720 1.00 82.25 658 GLN A O 1
ATOM 5081 N N . PRO A 1 659 ? -10.380 16.729 -20.306 1.00 81.25 659 PRO A N 1
ATOM 5082 C CA . PRO A 1 659 ? -10.478 16.482 -21.751 1.00 81.25 659 PRO A CA 1
ATOM 5083 C C . PRO A 1 659 ? -10.023 15.091 -22.207 1.00 81.25 659 PRO A C 1
ATOM 5085 O O . PRO A 1 659 ? -10.515 14.586 -23.213 1.00 81.25 659 PRO A O 1
ATOM 5088 N N . ASN A 1 660 ? -9.097 14.470 -21.475 1.00 73.81 660 ASN A N 1
ATOM 5089 C CA . ASN A 1 660 ? -8.571 13.130 -21.750 1.00 73.81 660 ASN A CA 1
ATOM 5090 C C . ASN A 1 660 ? -9.481 11.993 -21.239 1.00 73.81 660 ASN A C 1
ATOM 5092 O O . ASN A 1 660 ? -9.121 10.828 -21.367 1.00 73.81 660 ASN A O 1
ATOM 5096 N N . GLY A 1 661 ? -10.644 12.310 -20.657 1.00 73.62 661 GLY A N 1
ATOM 5097 C CA . GLY A 1 661 ? -11.569 11.323 -20.093 1.00 73.62 661 GLY A CA 1
ATOM 5098 C C . GLY A 1 661 ? -11.207 10.839 -18.684 1.00 73.62 661 GLY A C 1
ATOM 5099 O O . GLY A 1 661 ? -11.983 10.082 -18.102 1.00 73.62 661 GLY A O 1
ATOM 5100 N N . VAL A 1 662 ? -10.087 11.301 -18.115 1.00 79.62 662 VAL A N 1
ATOM 5101 C CA . VAL A 1 662 ? -9.705 11.043 -16.719 1.00 79.62 662 VAL A CA 1
ATOM 5102 C C . VAL A 1 662 ? -10.517 11.954 -15.793 1.00 79.62 662 VAL A C 1
ATOM 5104 O O . VAL A 1 662 ? -10.886 13.078 -16.150 1.00 79.62 662 VAL A O 1
ATOM 5107 N N . THR A 1 663 ? -10.852 11.451 -14.606 1.00 84.56 663 THR A N 1
ATOM 5108 C CA . THR A 1 663 ? -11.544 12.236 -13.577 1.00 84.56 663 THR A CA 1
ATOM 5109 C C . THR A 1 663 ? -10.527 12.766 -12.579 1.00 84.56 663 THR A C 1
ATOM 5111 O O . THR A 1 663 ? -9.874 11.991 -11.890 1.00 84.56 663 THR A O 1
ATOM 5114 N N . ALA A 1 664 ? -10.435 14.087 -12.491 1.00 87.31 664 ALA A N 1
ATOM 5115 C CA . ALA A 1 664 ? -9.712 14.796 -11.450 1.00 87.31 664 ALA A CA 1
ATOM 5116 C C . ALA A 1 664 ? -10.534 14.864 -10.161 1.00 87.31 664 ALA A C 1
ATOM 5118 O O . ALA A 1 664 ? -11.771 14.891 -10.199 1.00 87.31 664 ALA A O 1
ATOM 5119 N N . HIS A 1 665 ? -9.850 14.955 -9.025 1.00 89.38 665 HIS A N 1
ATOM 5120 C CA . HIS A 1 665 ? -10.477 15.055 -7.711 1.00 89.38 665 HIS A CA 1
ATOM 5121 C C . HIS A 1 665 ? -9.965 16.282 -6.969 1.00 89.38 665 HIS A C 1
ATOM 5123 O O . HIS A 1 665 ? -8.765 16.505 -6.913 1.00 89.38 665 HIS A O 1
ATOM 5129 N N . TYR A 1 666 ? -10.868 17.052 -6.368 1.00 86.62 666 TYR A N 1
ATOM 5130 C CA . TYR A 1 666 ? -10.537 18.245 -5.585 1.00 86.62 666 TYR A CA 1
ATOM 5131 C C . TYR A 1 666 ? -11.138 18.149 -4.198 1.00 86.62 666 TYR A C 1
ATOM 5133 O O . TYR A 1 666 ? -12.296 17.766 -4.082 1.00 86.62 666 TYR A O 1
ATOM 5141 N N . ALA A 1 667 ? -10.408 18.530 -3.151 1.00 83.56 667 ALA A N 1
ATOM 5142 C CA . ALA A 1 667 ? -10.979 18.565 -1.806 1.00 83.56 667 ALA A CA 1
ATOM 5143 C C . ALA A 1 667 ? -12.058 19.659 -1.716 1.00 83.56 667 ALA A C 1
ATOM 5145 O O . ALA A 1 667 ? -11.767 20.842 -1.882 1.00 83.56 667 ALA A O 1
ATOM 5146 N N . GLN A 1 668 ? -13.296 19.254 -1.424 1.00 77.56 668 GLN A N 1
ATOM 5147 C CA . GLN A 1 668 ? -14.444 20.140 -1.246 1.00 77.56 668 GLN A CA 1
ATOM 5148 C C . GLN A 1 668 ? -14.580 20.510 0.235 1.00 77.56 668 GLN A C 1
ATOM 5150 O O . GLN A 1 668 ? -14.151 21.580 0.641 1.00 77.56 668 GLN A O 1
ATOM 5155 N N . TYR A 1 669 ? -15.063 19.612 1.092 1.00 78.75 669 TYR A N 1
ATOM 5156 C CA . TYR A 1 669 ? -15.070 19.820 2.545 1.00 78.75 669 TYR A CA 1
ATOM 5157 C C . TYR A 1 669 ? -13.995 18.965 3.203 1.00 78.75 669 TYR A C 1
ATOM 5159 O O . TYR A 1 669 ? -14.146 17.748 3.302 1.00 78.75 669 TYR A O 1
ATOM 5167 N N . CYS A 1 670 ? -12.920 19.620 3.642 1.00 78.00 670 CYS A N 1
ATOM 5168 C CA . CYS A 1 670 ? -11.789 18.998 4.316 1.00 78.00 670 CYS A CA 1
ATOM 5169 C C . CYS A 1 670 ? -11.157 19.992 5.296 1.00 78.00 670 CYS A C 1
ATOM 5171 O O . CYS A 1 670 ? -10.856 21.130 4.932 1.00 78.00 670 CYS A O 1
ATOM 5173 N N . THR A 1 671 ? -10.969 19.587 6.548 1.00 80.00 671 THR A N 1
ATOM 5174 C CA . THR A 1 671 ? -10.262 20.398 7.545 1.00 80.00 671 THR A CA 1
ATOM 5175 C C . THR A 1 671 ? -8.751 20.295 7.348 1.00 80.00 671 THR A C 1
ATOM 5177 O O . THR A 1 671 ? -8.242 19.308 6.816 1.00 80.00 671 THR A O 1
ATOM 5180 N N . GLY A 1 672 ? -8.007 21.297 7.822 1.00 77.38 672 GLY A N 1
ATOM 5181 C CA . GLY A 1 672 ? -6.545 21.253 7.775 1.00 77.38 672 GLY A CA 1
ATOM 5182 C C . GLY A 1 672 ? -5.996 20.089 8.590 1.00 77.38 672 GLY A C 1
ATOM 5183 O O . GLY A 1 672 ? -5.053 19.443 8.161 1.00 77.38 672 GLY A O 1
ATOM 5184 N N . TRP A 1 673 ? -6.638 19.754 9.712 1.00 78.62 673 TRP A N 1
ATOM 5185 C CA . TRP A 1 673 ? -6.277 18.582 10.508 1.00 78.62 673 TRP A CA 1
ATOM 5186 C C . TRP A 1 673 ? -6.421 17.269 9.728 1.00 78.62 673 TRP A C 1
ATOM 5188 O O . TRP A 1 673 ? -5.484 16.477 9.712 1.00 78.62 673 TRP A O 1
ATOM 5198 N N . GLN A 1 674 ? -7.550 17.065 9.039 1.00 85.06 674 GLN A N 1
ATOM 5199 C CA . GLN A 1 674 ? -7.765 15.871 8.212 1.00 85.06 674 GLN A CA 1
ATOM 5200 C C . GLN A 1 674 ? -6.702 15.766 7.114 1.00 85.06 674 GLN A C 1
ATOM 5202 O O . GLN A 1 674 ? -6.080 14.721 6.960 1.00 85.06 674 GLN A O 1
ATOM 5207 N N . MET A 1 675 ? -6.442 16.864 6.400 1.00 86.25 675 MET A N 1
ATOM 5208 C CA . MET A 1 675 ? -5.468 16.871 5.307 1.00 86.25 675 MET A CA 1
ATOM 5209 C C . MET A 1 675 ? -4.031 16.637 5.783 1.00 86.25 675 MET A C 1
ATOM 5211 O O . MET A 1 675 ? -3.261 15.917 5.150 1.00 86.25 675 MET A O 1
ATOM 5215 N N . LEU A 1 676 ? -3.661 17.222 6.920 1.00 87.69 676 LEU A N 1
ATOM 5216 C CA . LEU A 1 676 ? -2.354 17.002 7.524 1.00 87.69 676 LEU A CA 1
ATOM 5217 C C . LEU A 1 676 ? -2.180 15.544 7.974 1.00 87.69 676 LEU A C 1
ATOM 5219 O O . LEU A 1 676 ? -1.119 14.980 7.763 1.00 87.69 676 LEU A O 1
ATOM 5223 N N . ASN A 1 677 ? -3.229 14.879 8.466 1.00 85.50 677 ASN A N 1
ATOM 5224 C CA . ASN A 1 677 ? -3.152 13.478 8.900 1.00 85.50 677 ASN A CA 1
ATOM 5225 C C . ASN A 1 677 ? -2.818 12.474 7.772 1.00 85.50 677 ASN A C 1
ATOM 5227 O O . ASN A 1 677 ? -2.419 11.349 8.053 1.00 85.50 677 ASN A O 1
ATOM 5231 N N . VAL A 1 678 ? -2.977 12.873 6.506 1.00 88.81 678 VAL A N 1
ATOM 5232 C CA . VAL A 1 678 ? -2.620 12.072 5.315 1.00 88.81 678 VAL A CA 1
ATOM 5233 C C . VAL A 1 678 ? -1.447 12.658 4.530 1.00 88.81 678 VAL A C 1
ATOM 5235 O O . VAL A 1 678 ? -1.038 12.099 3.514 1.00 88.81 678 VAL A O 1
ATOM 5238 N N . SER A 1 679 ? -0.892 13.783 4.984 1.00 92.38 679 SER A N 1
ATOM 5239 C CA . SER A 1 679 ? 0.251 14.425 4.340 1.00 92.38 679 SER A CA 1
ATOM 5240 C C . SER A 1 679 ? 1.515 13.591 4.552 1.00 92.38 679 SER A C 1
ATOM 5242 O O . SER A 1 679 ? 1.822 13.159 5.659 1.00 92.38 679 SER A O 1
ATOM 5244 N N . ARG A 1 680 ? 2.287 13.385 3.481 1.00 94.44 680 ARG A N 1
ATOM 5245 C CA . ARG A 1 680 ? 3.487 12.524 3.478 1.00 94.44 680 ARG A CA 1
ATOM 5246 C C . ARG A 1 680 ? 4.799 13.309 3.561 1.00 94.44 680 ARG A C 1
ATOM 5248 O O . ARG A 1 680 ? 5.882 12.764 3.345 1.00 94.44 680 ARG A O 1
ATOM 5255 N N . CYS A 1 681 ? 4.711 14.604 3.843 1.00 95.44 681 CYS A N 1
ATOM 5256 C CA . CYS A 1 681 ? 5.845 15.514 3.857 1.00 95.44 681 CYS A CA 1
ATOM 5257 C C . CYS A 1 681 ? 5.707 16.619 4.904 1.00 95.44 681 CYS A C 1
ATOM 5259 O O . CYS A 1 681 ? 4.612 17.003 5.316 1.00 95.44 681 CYS A O 1
ATOM 5261 N N . VAL A 1 682 ? 6.851 17.185 5.279 1.00 95.56 682 VAL A N 1
ATOM 5262 C CA . VAL A 1 682 ? 6.979 18.381 6.111 1.00 95.56 682 VAL A CA 1
ATOM 5263 C C . VAL A 1 682 ? 7.770 19.421 5.325 1.00 95.56 682 VAL A C 1
ATOM 5265 O O . VAL A 1 682 ? 8.829 19.114 4.792 1.00 95.56 682 VAL A O 1
ATOM 5268 N N . ALA A 1 683 ? 7.288 20.655 5.245 1.00 96.12 683 ALA A N 1
ATOM 5269 C CA . ALA A 1 683 ? 7.997 21.766 4.621 1.00 96.12 683 ALA A CA 1
ATOM 5270 C C . ALA A 1 683 ? 8.614 22.686 5.682 1.00 96.12 683 ALA A C 1
ATOM 5272 O O . ALA A 1 683 ? 7.978 23.005 6.693 1.00 96.12 683 ALA A O 1
ATOM 5273 N N . ASP A 1 684 ? 9.842 23.144 5.437 1.00 95.00 684 ASP A N 1
ATOM 5274 C CA . ASP A 1 684 ? 10.481 24.180 6.247 1.00 95.00 684 ASP A CA 1
ATOM 5275 C C . ASP A 1 684 ? 9.628 25.452 6.308 1.00 95.00 684 ASP A C 1
ATOM 5277 O O . ASP A 1 684 ? 8.901 25.798 5.377 1.00 95.00 684 ASP A O 1
ATOM 5281 N N . ASN A 1 685 ? 9.731 26.177 7.421 1.00 91.69 685 ASN A N 1
ATOM 5282 C CA . ASN A 1 685 ? 8.941 27.387 7.625 1.00 91.69 685 ASN A CA 1
ATOM 5283 C C . ASN A 1 685 ? 9.343 28.475 6.616 1.00 91.69 685 ASN A C 1
ATOM 5285 O O . ASN A 1 685 ? 10.530 28.751 6.421 1.00 91.69 685 ASN A O 1
ATOM 5289 N N . PHE A 1 686 ? 8.352 29.135 6.021 1.00 92.50 686 PHE A N 1
ATOM 5290 C CA . PHE A 1 686 ? 8.543 30.229 5.073 1.00 92.50 686 PHE A CA 1
ATOM 5291 C C . PHE A 1 686 ? 7.473 31.306 5.261 1.00 92.50 686 PHE A C 1
ATOM 5293 O O . PHE A 1 686 ? 6.452 31.075 5.902 1.00 92.50 686 PHE A O 1
ATOM 5300 N N . GLU A 1 687 ? 7.712 32.492 4.704 1.00 88.69 687 GLU A N 1
ATOM 5301 C CA . GLU A 1 687 ? 6.740 33.586 4.723 1.00 88.69 687 GLU A CA 1
ATOM 5302 C C . GLU A 1 687 ? 5.915 33.595 3.428 1.00 88.69 687 GLU A C 1
ATOM 5304 O O . GLU A 1 687 ? 6.473 33.672 2.330 1.00 88.69 687 GLU A O 1
ATOM 5309 N N . ASP A 1 688 ? 4.587 33.575 3.555 1.00 88.62 688 ASP A N 1
ATOM 5310 C CA . ASP A 1 688 ? 3.644 33.838 2.463 1.00 88.62 688 ASP A CA 1
ATOM 5311 C C . ASP A 1 688 ? 2.716 35.003 2.852 1.00 88.62 688 ASP A C 1
ATOM 5313 O O . ASP A 1 688 ? 1.673 34.802 3.478 1.00 88.62 688 ASP A O 1
ATOM 5317 N N . PRO A 1 689 ? 3.061 36.250 2.477 1.00 81.88 689 PRO A N 1
ATOM 5318 C CA . PRO A 1 689 ? 2.245 37.424 2.788 1.00 81.88 689 PRO A CA 1
ATOM 5319 C C . PRO A 1 689 ? 0.815 37.365 2.226 1.00 81.88 689 PRO A C 1
ATOM 5321 O O . PRO A 1 689 ? -0.035 38.148 2.647 1.00 81.88 689 PRO A O 1
ATOM 5324 N N . GLY A 1 690 ? 0.551 36.479 1.257 1.00 78.75 690 GLY A N 1
ATOM 5325 C CA . GLY A 1 690 ? -0.754 36.285 0.629 1.00 78.75 690 GLY A CA 1
ATOM 5326 C C . GLY A 1 690 ? -1.551 35.097 1.173 1.00 78.75 690 GLY A C 1
ATOM 5327 O O . GLY A 1 690 ? -2.634 34.845 0.649 1.00 78.75 690 GLY A O 1
ATOM 5328 N N . ALA A 1 691 ? -1.055 34.379 2.189 1.00 79.19 691 ALA A N 1
ATOM 5329 C CA . ALA A 1 691 ? -1.646 33.128 2.678 1.00 79.19 691 ALA A CA 1
ATOM 5330 C C . ALA A 1 691 ? -3.119 33.254 3.099 1.00 79.19 691 ALA A C 1
ATOM 5332 O O . ALA A 1 691 ? -3.948 32.420 2.753 1.00 79.19 691 ALA A O 1
ATOM 5333 N N . SER A 1 692 ? -3.476 34.328 3.809 1.00 67.75 692 SER A N 1
ATOM 5334 C CA . SER A 1 692 ? -4.835 34.538 4.337 1.00 67.75 692 SER A CA 1
ATOM 5335 C C . SER A 1 692 ? -5.876 34.930 3.282 1.00 67.75 692 SER A C 1
ATOM 5337 O O . SER A 1 692 ? -7.072 34.908 3.566 1.00 67.75 692 SER A O 1
ATOM 5339 N N . GLY A 1 693 ? -5.433 35.319 2.082 1.00 65.88 693 GLY A N 1
ATOM 5340 C CA . GLY A 1 693 ? -6.293 35.656 0.946 1.00 65.88 693 GLY A CA 1
ATOM 5341 C C . GLY A 1 693 ? -6.224 34.640 -0.194 1.00 65.88 693 GLY A C 1
ATOM 5342 O O . GLY A 1 693 ? -6.867 34.848 -1.222 1.00 65.88 693 GLY A O 1
ATOM 5343 N N . TYR A 1 694 ? -5.431 33.576 -0.050 1.00 69.50 694 TYR A N 1
ATOM 5344 C CA . TYR A 1 694 ? -5.270 32.552 -1.072 1.00 69.50 694 TYR A CA 1
ATOM 5345 C C . TYR A 1 694 ? -6.327 31.459 -0.886 1.00 69.50 694 TYR A C 1
ATOM 5347 O O . TYR A 1 694 ? -6.316 30.746 0.107 1.00 69.50 694 TYR A O 1
ATOM 5355 N N . MET A 1 695 ? -7.246 31.357 -1.848 1.00 65.31 695 MET A N 1
ATOM 5356 C CA . MET A 1 695 ? -8.347 30.378 -1.883 1.00 65.31 695 MET A CA 1
ATOM 5357 C C . MET A 1 695 ? -8.061 29.243 -2.883 1.00 65.31 695 MET A C 1
ATOM 5359 O O . MET A 1 695 ? -8.985 28.721 -3.503 1.00 65.31 695 MET A O 1
ATOM 5363 N N . GLY A 1 696 ? -6.780 28.935 -3.119 1.00 70.31 696 GLY A N 1
ATOM 5364 C CA . GLY A 1 696 ? -6.389 27.843 -4.017 1.00 70.31 696 GLY A CA 1
ATOM 5365 C C . GLY A 1 696 ? -6.706 26.470 -3.423 1.00 70.31 696 GLY A C 1
ATOM 5366 O O . GLY A 1 696 ? -7.152 26.356 -2.278 1.00 70.31 696 GLY A O 1
ATOM 5367 N N . MET A 1 697 ? -6.410 25.411 -4.164 1.00 80.06 697 MET A N 1
ATOM 5368 C CA . MET A 1 697 ? -6.764 24.064 -3.723 1.00 80.06 697 MET A CA 1
ATOM 5369 C C . MET A 1 697 ? -5.761 23.522 -2.704 1.00 80.06 697 MET A C 1
ATOM 5371 O O . MET A 1 69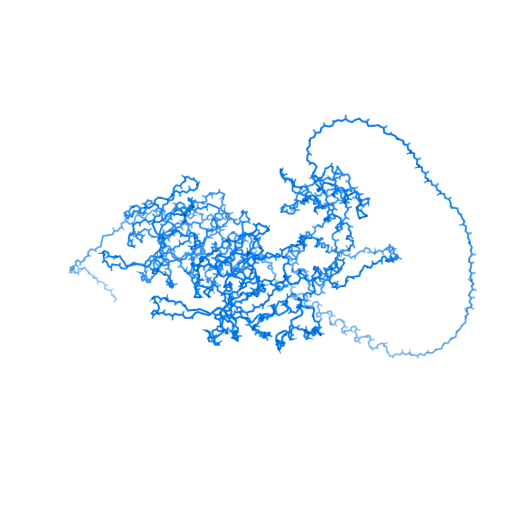7 ? -4.543 23.580 -2.896 1.00 80.06 697 MET A O 1
ATOM 5375 N N . MET A 1 698 ? -6.272 22.989 -1.591 1.00 83.62 698 MET A N 1
ATOM 5376 C CA . MET A 1 698 ? -5.435 22.380 -0.551 1.00 83.62 698 MET A CA 1
ATOM 5377 C C . MET A 1 698 ? -4.956 20.980 -0.953 1.00 83.62 698 MET A C 1
ATOM 5379 O O . MET A 1 698 ? -3.842 20.585 -0.626 1.00 83.62 698 MET A O 1
ATOM 5383 N N . TRP A 1 699 ? -5.798 20.259 -1.691 1.00 90.75 699 TRP A N 1
ATOM 5384 C CA . TRP A 1 699 ? -5.490 18.969 -2.286 1.00 90.75 699 TRP A CA 1
ATOM 5385 C C . TRP A 1 699 ? -6.276 18.805 -3.581 1.00 90.75 699 TRP A C 1
ATOM 5387 O O . TRP A 1 699 ? -7.464 19.144 -3.645 1.00 90.75 699 TRP A O 1
ATOM 5397 N N . SER A 1 700 ? -5.596 18.288 -4.596 1.00 90.19 700 SER A N 1
ATOM 5398 C CA . SER A 1 700 ? -6.167 18.000 -5.897 1.00 90.19 700 SER A CA 1
ATOM 5399 C C . SER A 1 700 ? -5.334 16.966 -6.637 1.00 90.19 700 SER A C 1
ATOM 5401 O O . SER A 1 700 ? -4.107 16.935 -6.505 1.00 90.19 700 SER A O 1
ATOM 5403 N N . THR A 1 701 ? -6.017 16.134 -7.414 1.00 89.75 701 THR A N 1
ATOM 5404 C CA . THR A 1 701 ? -5.425 15.231 -8.391 1.00 89.75 701 THR A CA 1
ATOM 5405 C C . THR A 1 701 ? -5.960 15.567 -9.771 1.00 89.75 701 THR A C 1
ATOM 5407 O O . THR A 1 701 ? -7.094 16.016 -9.937 1.00 89.75 701 THR A O 1
ATOM 5410 N N . GLY A 1 702 ? -5.134 15.325 -10.769 1.00 82.81 702 GLY A N 1
ATOM 5411 C CA . GLY A 1 702 ? -5.358 15.619 -12.167 1.00 82.81 702 GLY A CA 1
ATOM 5412 C C . GLY A 1 702 ? -4.327 16.614 -12.688 1.00 82.81 702 GLY A C 1
ATOM 5413 O O . GLY A 1 702 ? -3.535 17.199 -11.957 1.00 82.81 702 GLY A O 1
ATOM 5414 N N . GLY A 1 703 ? -4.287 16.772 -13.998 1.00 82.19 703 GLY A N 1
ATOM 5415 C CA . GLY A 1 703 ? -3.222 17.515 -14.661 1.00 82.19 703 GLY A CA 1
ATOM 5416 C C . GLY A 1 703 ? -3.244 17.279 -16.152 1.00 82.19 703 GLY A C 1
ATOM 5417 O O . GLY A 1 703 ? -3.682 16.221 -16.612 1.00 82.19 703 GLY A O 1
ATOM 5418 N N . GLU A 1 704 ? -2.803 18.273 -16.914 1.00 81.12 704 GLU A N 1
ATOM 5419 C CA . GLU A 1 704 ? -2.533 18.091 -18.337 1.00 81.12 704 GLU A CA 1
ATOM 5420 C C . GLU A 1 704 ? -1.265 17.250 -18.484 1.00 81.12 704 GLU A C 1
ATOM 5422 O O . GLU A 1 704 ? -0.221 17.658 -17.981 1.00 81.12 704 GLU A O 1
ATOM 5427 N N . PRO A 1 705 ? -1.296 16.100 -19.176 1.00 78.31 705 PRO A N 1
ATOM 5428 C CA . PRO A 1 705 ? -0.126 15.226 -19.212 1.00 78.31 705 PRO A CA 1
ATOM 5429 C C . PRO A 1 705 ? 1.110 15.813 -19.898 1.00 78.31 705 PRO A C 1
ATOM 5431 O O . PRO A 1 705 ? 2.225 15.340 -19.692 1.00 78.31 705 PRO A O 1
ATOM 5434 N N . ASP A 1 706 ? 0.913 16.858 -20.699 1.00 80.50 706 ASP A N 1
ATOM 5435 C CA . ASP A 1 706 ? 1.965 17.597 -21.392 1.00 80.50 706 ASP A CA 1
ATOM 5436 C C . ASP A 1 706 ? 2.293 18.945 -20.732 1.00 80.50 706 ASP A C 1
ATOM 5438 O O . ASP A 1 706 ? 3.086 19.721 -21.272 1.00 80.50 706 ASP A O 1
ATOM 5442 N N . MET A 1 707 ? 1.734 19.247 -19.552 1.00 85.12 707 MET A N 1
ATOM 5443 C CA . MET A 1 707 ? 2.072 20.490 -18.863 1.00 85.12 707 MET A CA 1
ATOM 5444 C C . MET A 1 707 ? 3.521 20.495 -18.388 1.00 85.12 707 MET A C 1
ATOM 5446 O O . MET A 1 707 ? 4.092 19.468 -18.014 1.00 85.12 707 MET A O 1
ATOM 5450 N N . ILE A 1 708 ? 4.088 21.697 -18.309 1.00 87.50 708 ILE A N 1
ATOM 5451 C CA . ILE A 1 708 ? 5.342 21.955 -17.608 1.00 87.50 708 ILE A CA 1
ATOM 5452 C C . ILE A 1 708 ? 4.999 22.256 -16.142 1.00 87.50 708 ILE A C 1
ATOM 5454 O O . ILE A 1 708 ? 4.582 23.383 -15.852 1.00 87.50 708 ILE A O 1
ATOM 5458 N N . PRO A 1 709 ? 5.181 21.305 -15.207 1.00 89.31 709 PRO A N 1
ATOM 5459 C CA . PRO A 1 709 ? 4.809 21.526 -13.821 1.00 89.31 709 PRO A CA 1
ATOM 5460 C C . PRO A 1 709 ? 5.699 22.578 -13.152 1.00 89.31 709 PRO A C 1
ATOM 5462 O O . PRO A 1 709 ? 6.910 22.697 -13.393 1.00 89.31 709 PRO A O 1
ATOM 5465 N N . LEU A 1 710 ? 5.066 23.365 -12.290 1.00 90.56 710 LEU A N 1
ATOM 5466 C CA . LEU A 1 710 ? 5.713 24.211 -11.301 1.00 90.56 710 LEU A CA 1
ATOM 5467 C C . LEU A 1 710 ? 5.936 23.433 -9.996 1.00 90.56 710 LEU A C 1
ATOM 5469 O O . LEU A 1 710 ? 5.413 22.345 -9.795 1.00 90.56 710 LEU A O 1
ATOM 5473 N N . ILE A 1 711 ? 6.738 24.015 -9.109 1.00 94.19 711 ILE A N 1
ATOM 5474 C CA . ILE A 1 711 ? 6.989 23.515 -7.749 1.00 94.19 711 ILE A CA 1
ATOM 5475 C C . ILE A 1 711 ? 6.801 24.663 -6.756 1.00 94.19 711 ILE A C 1
ATOM 5477 O O . ILE A 1 711 ? 7.693 24.992 -5.972 1.00 94.19 711 ILE A O 1
ATOM 5481 N N . ARG A 1 712 ? 5.678 25.383 -6.880 1.00 92.00 712 ARG A N 1
ATOM 5482 C CA . ARG A 1 712 ? 5.411 26.576 -6.066 1.00 92.00 712 ARG A CA 1
ATOM 5483 C C . ARG A 1 712 ? 4.796 26.186 -4.736 1.00 92.00 712 ARG A C 1
ATOM 5485 O O . ARG A 1 712 ? 3.715 25.623 -4.708 1.00 92.00 712 ARG A O 1
ATOM 5492 N N . LEU A 1 713 ? 5.450 26.548 -3.646 1.00 93.44 713 LEU A N 1
ATOM 5493 C CA . LEU A 1 713 ? 4.941 26.336 -2.301 1.00 93.44 713 LEU A CA 1
ATOM 5494 C C . LEU A 1 713 ? 4.091 27.537 -1.876 1.00 93.44 713 LEU A C 1
ATOM 5496 O O . LEU A 1 713 ? 4.532 28.678 -2.016 1.00 93.44 713 LEU A O 1
ATOM 5500 N N . ARG A 1 714 ? 2.885 27.287 -1.369 1.00 91.12 714 ARG A N 1
ATOM 5501 C CA . ARG A 1 714 ? 1.956 28.293 -0.831 1.00 91.12 714 ARG A CA 1
ATOM 5502 C C . ARG A 1 714 ? 1.462 27.852 0.537 1.00 91.12 714 ARG A C 1
ATOM 5504 O O . ARG A 1 714 ? 1.331 26.655 0.776 1.00 91.12 714 ARG A O 1
ATOM 5511 N N . GLU A 1 715 ? 1.196 28.804 1.423 1.00 89.31 715 GLU A N 1
ATOM 5512 C CA . GLU A 1 715 ? 0.592 28.500 2.722 1.00 89.31 715 GLU A CA 1
ATOM 5513 C C . GLU A 1 715 ? -0.913 28.766 2.653 1.00 89.31 715 GLU A C 1
ATOM 5515 O O . GLU A 1 715 ? -1.347 29.853 2.272 1.00 89.31 715 GLU A O 1
ATOM 5520 N N . HIS A 1 716 ? -1.711 27.776 3.041 1.00 86.62 716 HIS A N 1
ATOM 5521 C CA . HIS A 1 716 ? -3.154 27.913 3.214 1.00 86.62 716 HIS A CA 1
ATOM 5522 C C . HIS A 1 716 ? -3.461 28.085 4.691 1.00 86.62 716 HIS A C 1
ATOM 5524 O O . HIS A 1 716 ? -3.199 27.181 5.483 1.00 86.62 716 HIS A O 1
ATOM 5530 N N . THR A 1 717 ? -3.992 29.251 5.064 1.00 82.19 717 THR A N 1
ATOM 5531 C CA . THR A 1 717 ? -4.299 29.584 6.460 1.00 82.19 717 THR A CA 1
ATOM 5532 C C . THR A 1 717 ? -5.747 30.024 6.608 1.00 82.19 717 THR A C 1
ATOM 5534 O O . THR A 1 717 ? -6.151 31.041 6.045 1.00 82.19 717 THR A O 1
ATOM 5537 N N . TRP A 1 718 ? -6.519 29.321 7.435 1.00 73.56 718 TRP A N 1
ATOM 5538 C CA . TRP A 1 718 ? -7.879 29.729 7.788 1.00 73.56 718 TRP A CA 1
ATOM 5539 C C . TRP A 1 718 ? -8.236 29.305 9.210 1.00 73.56 718 TRP A C 1
ATOM 5541 O O . TRP A 1 718 ? -7.602 28.436 9.802 1.00 73.56 718 TRP A O 1
ATOM 5551 N N . GLY A 1 719 ? -9.261 29.949 9.770 1.00 70.38 719 GLY A N 1
ATOM 5552 C CA . GLY A 1 719 ? -9.787 29.610 11.088 1.00 70.38 719 GLY A CA 1
ATOM 5553 C C . GLY A 1 719 ? -11.148 28.937 10.983 1.00 70.38 719 GLY A C 1
ATOM 5554 O O . GLY A 1 719 ? -12.031 29.499 10.339 1.00 70.38 719 GLY A O 1
ATOM 5555 N N . GLN A 1 720 ? -11.328 27.803 11.652 1.00 67.06 720 GLN A N 1
ATOM 5556 C CA . GLN A 1 720 ? -12.577 27.050 11.707 1.00 67.06 720 GLN A CA 1
ATOM 5557 C C . GLN A 1 720 ? -13.062 26.932 13.153 1.00 67.06 720 GLN A C 1
ATOM 5559 O O . GLN A 1 720 ? -12.284 26.624 14.055 1.00 67.06 720 GLN A O 1
ATOM 5564 N N . ASP A 1 721 ? -14.350 27.179 13.376 1.00 65.31 721 ASP A N 1
ATOM 5565 C CA . ASP A 1 721 ? -14.978 26.952 14.676 1.00 65.31 721 ASP A CA 1
ATOM 5566 C C . ASP A 1 721 ? -15.275 25.462 14.830 1.00 65.31 721 ASP A C 1
ATOM 5568 O O . ASP A 1 721 ? -16.134 24.920 14.132 1.00 65.31 721 ASP A O 1
ATOM 5572 N N . ILE A 1 722 ? -14.554 24.796 15.734 1.00 59.00 722 ILE A N 1
ATOM 5573 C CA . ILE A 1 722 ? -14.744 23.373 16.014 1.00 59.00 722 ILE A CA 1
ATOM 5574 C C . ILE A 1 722 ? -15.195 23.236 17.475 1.00 59.00 722 ILE A C 1
ATOM 5576 O O . ILE A 1 722 ? -14.368 23.336 18.388 1.00 59.00 722 ILE A O 1
ATOM 5580 N N . PRO A 1 723 ? -16.506 23.032 17.730 1.00 49.97 723 PRO A N 1
ATOM 5581 C CA . PRO A 1 723 ? -17.073 22.987 19.081 1.00 49.97 723 PRO A CA 1
ATOM 5582 C C . PRO A 1 723 ? -16.397 21.968 20.004 1.00 49.97 723 PRO A C 1
ATOM 5584 O O . PRO A 1 723 ? -16.259 22.217 21.200 1.00 49.97 723 PRO A O 1
ATOM 5587 N N . GLN A 1 724 ? -15.929 20.852 19.440 1.00 46.44 724 GLN A N 1
ATOM 5588 C CA . GLN A 1 724 ? -15.227 19.778 20.143 1.00 46.44 724 GLN A CA 1
ATOM 5589 C C . GLN A 1 724 ? -13.883 20.228 20.741 1.00 46.44 724 GLN A C 1
ATOM 5591 O O . GLN A 1 724 ? -13.437 19.645 21.724 1.00 46.44 724 GLN A O 1
ATOM 5596 N N . PHE A 1 725 ? -13.266 21.285 20.202 1.00 42.34 725 PHE A N 1
ATOM 5597 C CA . PHE A 1 725 ? -11.992 21.829 20.683 1.00 42.34 725 PHE A CA 1
ATOM 5598 C C . PHE A 1 725 ? -12.126 23.191 21.384 1.00 42.34 725 PHE A C 1
ATOM 5600 O O . PHE A 1 725 ? -11.137 23.888 21.603 1.00 42.34 725 PHE A O 1
ATOM 5607 N N . GLY A 1 726 ? -13.344 23.586 21.765 1.00 43.41 726 GLY A N 1
ATOM 5608 C CA . GLY A 1 726 ? -13.559 24.767 22.604 1.00 43.41 726 GLY A CA 1
ATOM 5609 C C . GLY A 1 726 ? -13.434 26.121 21.895 1.00 43.41 726 GLY A C 1
ATOM 5610 O O . GLY A 1 726 ? -13.293 27.133 22.582 1.00 43.41 726 GLY A O 1
ATOM 5611 N N . GLY A 1 727 ? -13.515 26.178 20.557 1.00 66.12 727 GLY A N 1
ATOM 5612 C CA . GLY A 1 727 ? -13.595 27.443 19.815 1.00 66.12 727 GLY A CA 1
ATOM 5613 C C . GLY A 1 727 ? -12.955 27.426 18.424 1.00 66.12 727 GLY A C 1
ATOM 5614 O O . GLY A 1 727 ? -12.873 26.385 17.771 1.00 66.12 727 GLY A O 1
ATOM 5615 N N . ARG A 1 728 ? -12.523 28.610 17.969 1.00 74.44 728 ARG A N 1
ATOM 5616 C CA . ARG A 1 728 ? -11.896 28.828 16.659 1.00 74.44 728 ARG A CA 1
ATOM 5617 C C . ARG A 1 728 ? -10.453 28.321 16.645 1.00 74.44 728 ARG A C 1
ATOM 5619 O O . ARG A 1 728 ? -9.609 28.887 17.336 1.00 74.44 728 ARG A O 1
ATOM 5626 N N . ILE A 1 729 ? -10.164 27.315 15.825 1.00 72.19 729 ILE A N 1
ATOM 5627 C CA . ILE A 1 729 ? -8.808 26.813 15.558 1.00 72.19 729 ILE A CA 1
ATOM 5628 C C . ILE A 1 729 ? -8.324 27.367 14.224 1.00 72.19 729 ILE A C 1
ATOM 5630 O O . ILE A 1 729 ? -9.058 27.320 13.241 1.00 72.19 729 ILE A O 1
ATOM 5634 N N . THR A 1 730 ? -7.087 27.866 14.181 1.00 77.56 730 THR A N 1
ATOM 5635 C CA . THR A 1 730 ? -6.417 28.248 12.932 1.00 77.56 730 THR A CA 1
ATOM 5636 C C . THR A 1 730 ? -5.564 27.092 12.430 1.00 77.56 730 THR A C 1
ATOM 5638 O O . THR A 1 730 ? -4.664 26.642 13.137 1.00 77.56 730 THR A O 1
ATOM 5641 N N . PHE A 1 731 ? -5.836 26.641 11.211 1.00 78.62 731 PHE A N 1
ATOM 5642 C CA . PHE A 1 731 ? -5.032 25.644 10.517 1.00 78.62 731 PHE A CA 1
ATOM 5643 C C . PHE A 1 731 ? -4.076 26.310 9.545 1.00 78.62 731 PHE A C 1
ATOM 5645 O O . PHE A 1 731 ? -4.360 27.385 9.013 1.00 78.62 731 PHE A O 1
ATOM 5652 N N . HIS A 1 732 ? -2.957 25.635 9.313 1.00 85.56 732 HIS A N 1
ATOM 5653 C CA . HIS A 1 732 ? -1.957 26.035 8.347 1.00 85.56 732 HIS A CA 1
ATOM 5654 C C . HIS A 1 732 ? -1.479 24.795 7.602 1.00 85.56 732 HIS A C 1
ATOM 5656 O O . HIS A 1 732 ? -1.034 23.840 8.231 1.00 85.56 732 HIS A O 1
ATOM 5662 N N . VAL A 1 733 ? -1.574 24.810 6.277 1.00 89.44 733 VAL A N 1
ATOM 5663 C CA . VAL A 1 733 ? -1.118 23.703 5.431 1.00 89.44 733 VAL A CA 1
ATOM 5664 C C . VAL A 1 733 ? -0.198 24.267 4.360 1.00 89.44 733 VAL A C 1
ATOM 5666 O O . VAL A 1 733 ? -0.579 25.184 3.628 1.00 89.44 733 VAL A O 1
ATOM 5669 N N . SER A 1 734 ? 1.022 23.739 4.277 1.00 94.12 734 SER A N 1
ATOM 5670 C CA . SER A 1 734 ? 1.960 24.078 3.207 1.00 94.12 734 SER A CA 1
ATOM 5671 C C . SER A 1 734 ? 1.626 23.225 1.997 1.00 94.12 734 SER A C 1
ATOM 5673 O O . SER A 1 734 ? 1.630 22.008 2.101 1.00 94.12 734 SER A O 1
ATOM 5675 N N . VAL A 1 735 ? 1.342 23.825 0.848 1.00 93.62 735 VAL A N 1
ATOM 5676 C CA . VAL A 1 735 ? 0.912 23.075 -0.337 1.00 93.62 735 VAL A CA 1
ATOM 5677 C C . VAL A 1 735 ? 1.800 23.414 -1.521 1.00 93.62 735 VAL A C 1
ATOM 5679 O O . VAL A 1 735 ? 2.021 24.590 -1.821 1.00 93.62 735 VAL A O 1
ATOM 5682 N N . VAL A 1 736 ? 2.324 22.389 -2.193 1.00 95.06 736 VAL A N 1
ATOM 5683 C CA . VAL A 1 736 ? 3.030 22.532 -3.470 1.00 95.06 736 VAL A CA 1
ATOM 5684 C C . VAL A 1 736 ? 2.010 22.532 -4.601 1.00 95.06 736 VAL A C 1
ATOM 5686 O O . VAL A 1 736 ? 1.197 21.621 -4.700 1.00 95.06 736 VAL A O 1
ATOM 5689 N N . HIS A 1 737 ? 2.088 23.535 -5.469 1.00 92.31 737 HIS A N 1
ATOM 5690 C CA . HIS A 1 737 ? 1.233 23.738 -6.633 1.00 92.31 737 HIS A CA 1
ATOM 5691 C C . HIS A 1 737 ? 2.015 23.502 -7.923 1.00 92.31 737 HIS A C 1
ATOM 5693 O O . HIS A 1 737 ? 3.089 24.086 -8.127 1.00 92.31 737 HIS A O 1
ATOM 5699 N N . THR A 1 738 ? 1.449 22.675 -8.807 1.00 91.44 738 THR A N 1
ATOM 5700 C CA . THR A 1 738 ? 2.021 22.362 -10.128 1.00 91.44 738 THR A CA 1
ATOM 5701 C C . THR A 1 738 ? 1.628 23.350 -11.226 1.00 91.44 738 THR A C 1
ATOM 5703 O O . THR A 1 738 ? 2.269 23.378 -12.276 1.00 91.44 738 THR A O 1
ATOM 5706 N N . VAL A 1 739 ? 0.653 24.226 -10.978 1.00 87.62 739 VAL A N 1
ATOM 5707 C CA . VAL A 1 739 ? 0.209 25.283 -11.901 1.00 87.62 739 VAL A CA 1
ATOM 5708 C C . VAL A 1 739 ? 0.409 26.683 -11.301 1.00 87.62 739 VAL A C 1
ATOM 5710 O O . VAL A 1 739 ? 0.564 26.832 -10.086 1.00 87.62 739 VAL A O 1
ATOM 5713 N N . PRO A 1 740 ? 0.450 27.745 -12.127 1.00 81.25 740 PRO A N 1
ATOM 5714 C CA . PRO A 1 740 ? 0.285 29.117 -11.656 1.00 81.25 740 PRO A CA 1
ATOM 5715 C C . PRO A 1 740 ? -1.067 29.320 -10.961 1.00 81.25 740 PRO A C 1
ATOM 5717 O O . PRO A 1 740 ? -2.053 28.696 -11.338 1.00 81.25 740 PRO A O 1
ATOM 5720 N N . ASN A 1 741 ? -1.130 30.263 -10.018 1.00 75.88 741 ASN A N 1
ATOM 5721 C CA . ASN A 1 741 ? -2.354 30.583 -9.273 1.00 75.88 741 ASN A CA 1
ATOM 5722 C C . ASN A 1 741 ? -3.538 30.945 -10.183 1.00 75.88 741 ASN A C 1
ATOM 5724 O O . ASN A 1 741 ? -4.680 30.768 -9.796 1.00 75.88 741 ASN A O 1
ATOM 5728 N N . GLU A 1 742 ? -3.274 31.518 -11.360 1.00 75.50 742 GLU A N 1
ATOM 5729 C CA . GLU A 1 742 ? -4.313 31.942 -12.302 1.00 75.50 742 GLU A CA 1
ATOM 5730 C C . GLU A 1 742 ? -4.991 30.759 -13.009 1.00 75.50 742 GLU A C 1
ATOM 5732 O O . GLU A 1 742 ? -6.049 30.933 -13.608 1.00 75.50 742 GLU A O 1
ATOM 5737 N N . LEU A 1 743 ? -4.356 29.584 -12.971 1.00 77.69 743 LEU A N 1
ATOM 5738 C CA . LEU A 1 743 ? -4.855 28.333 -13.538 1.00 77.69 743 LEU A CA 1
ATOM 5739 C C . LEU A 1 743 ? -5.320 27.346 -12.459 1.00 77.69 743 LEU A C 1
ATOM 5741 O O . LEU A 1 743 ? -5.908 26.325 -12.803 1.00 77.69 743 LEU A O 1
ATOM 5745 N N . ASP A 1 744 ? -5.064 27.638 -11.180 1.00 76.31 744 ASP A N 1
ATOM 5746 C CA . ASP A 1 744 ? -5.592 26.854 -10.066 1.00 76.31 744 ASP A CA 1
ATOM 5747 C C . ASP A 1 744 ? -7.043 27.298 -9.805 1.00 76.31 744 ASP A C 1
ATOM 5749 O O . ASP A 1 744 ? -7.271 28.490 -9.560 1.00 76.31 744 ASP A O 1
ATOM 5753 N N . PRO A 1 745 ? -8.044 26.405 -9.913 1.00 75.12 745 PRO A N 1
ATOM 5754 C CA . PRO A 1 745 ? -9.428 26.780 -9.658 1.00 75.12 745 PRO A CA 1
ATOM 5755 C C . PRO A 1 745 ? -9.617 27.217 -8.201 1.00 75.12 745 PRO A C 1
ATOM 5757 O O . PRO A 1 745 ? -8.901 26.781 -7.296 1.00 75.12 745 PRO A O 1
ATOM 5760 N N . ALA A 1 746 ? -10.596 28.094 -7.970 1.00 72.88 746 ALA A N 1
ATOM 5761 C CA . ALA A 1 746 ? -10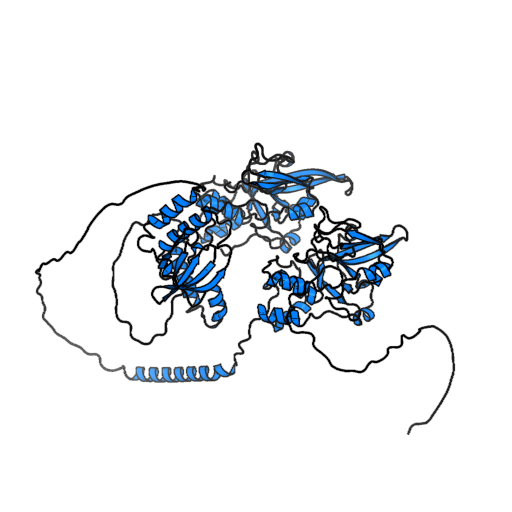.968 28.474 -6.616 1.00 72.88 746 ALA A CA 1
ATOM 5762 C C . ALA A 1 746 ? -11.544 27.267 -5.867 1.00 72.88 746 ALA A C 1
ATOM 5764 O O . ALA A 1 746 ? -12.123 26.369 -6.476 1.00 72.88 746 ALA A O 1
ATOM 5765 N N . TRP A 1 747 ? -11.405 27.264 -4.542 1.00 70.81 747 TRP A N 1
ATOM 5766 C CA . TRP A 1 747 ? -12.003 26.248 -3.681 1.00 70.81 747 TRP A CA 1
ATOM 5767 C C . TRP A 1 747 ? -13.472 25.966 -4.044 1.00 70.81 747 TRP A C 1
ATOM 5769 O O . TRP A 1 747 ? -14.256 26.899 -4.213 1.00 70.81 747 TRP A O 1
ATOM 5779 N N . ASP A 1 748 ? -13.821 24.678 -4.131 1.00 73.06 748 ASP A N 1
ATOM 5780 C CA . ASP A 1 748 ? -15.140 24.171 -4.544 1.00 73.06 748 ASP A CA 1
ATOM 5781 C C . ASP A 1 748 ? -15.516 24.388 -6.032 1.00 73.06 748 ASP A C 1
ATOM 5783 O O . ASP A 1 748 ? -16.676 24.265 -6.426 1.00 73.06 748 ASP A O 1
ATOM 5787 N N . GLU A 1 749 ? -14.542 24.679 -6.900 1.00 79.69 749 GLU A N 1
ATOM 5788 C CA . GLU A 1 749 ? -14.769 24.834 -8.341 1.00 79.69 749 GLU A CA 1
ATOM 5789 C C . GLU A 1 749 ? -13.937 23.847 -9.177 1.00 79.69 749 GLU A C 1
ATOM 5791 O O . GLU A 1 749 ? -12.790 23.531 -8.864 1.00 79.69 749 GLU A O 1
ATOM 5796 N N . CYS A 1 750 ? -14.513 23.369 -10.285 1.00 82.69 750 CYS A N 1
ATOM 5797 C CA . CYS A 1 750 ? -13.756 22.680 -11.334 1.00 82.69 750 CYS A CA 1
ATOM 5798 C C . CYS A 1 750 ? -13.120 23.698 -12.298 1.00 82.69 750 CYS A C 1
ATOM 5800 O O . CYS A 1 750 ? -13.653 24.802 -12.451 1.00 82.69 750 CYS A O 1
ATOM 5802 N N . PRO A 1 751 ? -12.056 23.323 -13.034 1.00 78.06 751 PRO A N 1
ATOM 5803 C CA . PRO A 1 751 ? -11.496 24.161 -14.092 1.00 78.06 751 PRO A CA 1
ATOM 5804 C C . PRO A 1 751 ? -12.564 24.642 -15.089 1.00 78.06 751 PRO A C 1
ATOM 5806 O O . PRO A 1 751 ? -13.401 23.860 -15.559 1.00 78.06 751 PRO A O 1
ATOM 5809 N N . LEU A 1 752 ? -12.520 25.932 -15.436 1.00 69.50 752 LEU A N 1
ATOM 5810 C CA . LEU A 1 752 ? -13.417 26.530 -16.429 1.00 69.50 752 LEU A CA 1
ATOM 5811 C C . LEU A 1 752 ? -13.265 25.823 -17.793 1.00 69.50 752 LEU A C 1
ATOM 5813 O O . LEU A 1 752 ? -12.186 25.353 -18.151 1.00 69.50 752 LEU A O 1
ATOM 5817 N N . ASP A 1 753 ? -14.364 25.719 -18.547 1.00 63.81 753 ASP A N 1
ATOM 5818 C CA . ASP A 1 753 ? -14.422 25.130 -19.898 1.00 63.81 753 ASP A CA 1
ATOM 5819 C C . ASP A 1 753 ? -13.966 23.658 -20.028 1.00 63.81 753 ASP A C 1
ATOM 5821 O O . ASP A 1 753 ? -13.550 23.232 -21.105 1.00 63.81 753 ASP A O 1
ATOM 5825 N N . LYS A 1 754 ? -14.091 22.848 -18.961 1.00 60.62 754 LYS A N 1
ATOM 5826 C CA . LYS A 1 754 ? -13.580 21.458 -18.911 1.00 60.62 754 LYS A CA 1
ATOM 5827 C C . LYS A 1 754 ? -12.067 21.385 -19.152 1.00 60.62 754 LYS A C 1
ATOM 5829 O O . LYS A 1 754 ? -11.596 20.454 -19.798 1.00 60.62 754 LYS A O 1
ATOM 5834 N N . GLY A 1 755 ? -11.315 22.380 -18.684 1.00 72.75 755 GLY A N 1
ATOM 5835 C CA . GLY A 1 755 ? -9.855 22.366 -18.721 1.00 72.75 755 GLY A CA 1
ATOM 5836 C C . GLY A 1 755 ? -9.246 21.215 -17.915 1.00 72.75 755 GLY A C 1
ATOM 5837 O O . GLY A 1 755 ? -9.929 20.494 -17.185 1.00 72.75 755 GLY A O 1
ATOM 5838 N N . TYR A 1 756 ? -7.937 21.030 -18.057 1.00 80.50 756 TYR A N 1
ATOM 5839 C CA . TYR A 1 756 ? -7.204 20.090 -17.217 1.00 80.50 756 TYR A CA 1
ATOM 5840 C C . TYR A 1 756 ? -7.114 20.598 -15.775 1.00 80.50 756 TYR A C 1
ATOM 5842 O O . TYR A 1 756 ? -7.064 21.802 -15.530 1.00 80.50 756 TYR A O 1
ATOM 5850 N N . ALA A 1 757 ? -7.110 19.652 -14.840 1.00 82.81 757 ALA A N 1
ATOM 5851 C CA . ALA A 1 757 ? -6.935 19.917 -13.422 1.00 82.81 757 ALA A CA 1
ATOM 5852 C C . ALA A 1 757 ? -5.465 20.205 -13.064 1.00 82.81 757 ALA A C 1
ATOM 5854 O O . ALA A 1 757 ? -4.623 20.362 -13.949 1.00 82.81 757 ALA A O 1
ATOM 5855 N N . SER A 1 758 ? -5.161 20.286 -11.773 1.00 86.19 758 SER A N 1
ATOM 5856 C CA . SER A 1 758 ? -3.819 20.481 -11.224 1.00 86.19 758 SER A CA 1
ATOM 5857 C C . SER A 1 758 ? -3.532 19.432 -10.149 1.00 86.19 758 SER A C 1
ATOM 5859 O O . SER A 1 758 ? -4.445 18.936 -9.492 1.00 86.19 758 SER A O 1
ATOM 5861 N N . LEU A 1 759 ? -2.251 19.092 -9.977 1.00 90.50 759 LEU A N 1
ATOM 5862 C CA . LEU A 1 759 ? -1.785 18.300 -8.842 1.00 90.50 759 LEU A CA 1
ATOM 5863 C C . LEU A 1 759 ? -1.334 19.258 -7.744 1.00 90.50 759 LEU A C 1
ATOM 5865 O O . LEU A 1 759 ? -0.499 20.142 -7.997 1.00 90.50 759 LEU A O 1
ATOM 5869 N N . THR A 1 760 ? -1.826 19.046 -6.525 1.00 92.12 760 THR A N 1
ATOM 5870 C CA . THR A 1 760 ? -1.324 19.735 -5.335 1.00 92.12 760 THR A CA 1
ATOM 5871 C C . THR A 1 760 ? -0.883 18.752 -4.257 1.00 92.12 760 THR A C 1
ATOM 5873 O O . THR A 1 760 ? -1.523 17.729 -4.024 1.00 92.12 760 THR A O 1
ATOM 5876 N N . VAL A 1 761 ? 0.245 19.054 -3.608 1.00 94.69 761 VAL A N 1
ATOM 5877 C CA . VAL A 1 761 ? 0.864 18.179 -2.600 1.00 94.69 761 VAL A CA 1
ATOM 5878 C C . VAL A 1 761 ? 0.860 18.881 -1.240 1.00 94.69 761 VAL A C 1
ATOM 5880 O O . VAL A 1 761 ? 1.623 19.838 -1.064 1.00 94.69 761 VAL A O 1
ATOM 5883 N N . PRO A 1 762 ? 0.002 18.460 -0.295 1.00 94.44 762 PRO A N 1
ATOM 5884 C CA . PRO A 1 762 ? -0.047 19.018 1.048 1.00 94.44 762 PRO A CA 1
ATOM 5885 C C . PRO A 1 762 ? 1.078 18.455 1.928 1.00 94.44 762 PRO A C 1
ATOM 5887 O O . PRO A 1 762 ? 1.354 17.257 1.931 1.00 94.44 762 PRO A O 1
ATOM 5890 N N . CYS A 1 763 ? 1.711 19.341 2.689 1.00 95.50 763 CYS A N 1
ATOM 5891 C CA . CYS A 1 763 ? 2.753 19.053 3.660 1.00 95.50 763 CYS A CA 1
ATOM 5892 C C . CYS A 1 763 ? 2.464 19.783 4.980 1.00 95.50 763 CYS A C 1
ATOM 5894 O O . CYS A 1 763 ? 1.931 20.900 5.011 1.00 95.50 763 CYS A O 1
ATOM 5896 N N . HIS A 1 764 ? 2.930 19.195 6.077 1.00 93.75 764 HIS A N 1
ATOM 5897 C CA . HIS A 1 764 ? 3.001 19.860 7.373 1.00 93.75 764 HIS A CA 1
ATOM 5898 C C . HIS A 1 764 ? 3.977 21.036 7.378 1.00 93.75 764 HIS A C 1
ATOM 5900 O O . HIS A 1 764 ? 4.849 21.150 6.512 1.00 93.75 764 HIS A O 1
ATOM 5906 N N . ARG A 1 765 ? 3.901 21.881 8.411 1.00 92.69 765 ARG A N 1
ATOM 5907 C CA . ARG A 1 765 ? 4.939 22.885 8.673 1.00 92.69 765 ARG A CA 1
ATOM 5908 C C . ARG A 1 765 ? 5.951 22.379 9.677 1.00 92.69 765 ARG A C 1
ATOM 5910 O O . ARG A 1 765 ? 5.609 21.834 10.720 1.00 92.69 765 ARG A O 1
ATOM 5917 N N . ARG A 1 766 ? 7.218 22.678 9.421 1.00 92.31 766 ARG A N 1
ATOM 5918 C CA . ARG A 1 766 ? 8.331 22.283 10.282 1.00 92.31 766 ARG A CA 1
ATOM 5919 C C . ARG A 1 766 ? 8.198 22.746 11.736 1.00 92.31 766 ARG A C 1
ATOM 5921 O O . ARG A 1 766 ? 8.698 22.060 12.625 1.00 92.31 766 ARG A O 1
ATOM 5928 N N . ILE A 1 767 ? 7.558 23.894 11.987 1.00 89.38 767 ILE A N 1
ATOM 5929 C CA . ILE A 1 767 ? 7.333 24.430 13.343 1.00 89.38 767 ILE A CA 1
ATOM 5930 C C . ILE A 1 767 ? 6.405 23.562 14.208 1.00 89.38 767 ILE A C 1
ATOM 5932 O O . ILE A 1 767 ? 6.390 23.724 15.424 1.00 89.38 767 ILE A O 1
ATOM 5936 N N . GLU A 1 768 ? 5.642 22.651 13.603 1.00 85.06 768 GLU A N 1
ATOM 5937 C CA . GLU A 1 768 ? 4.704 21.770 14.311 1.00 85.06 768 GLU A CA 1
ATOM 5938 C C . GLU A 1 768 ? 5.413 20.604 15.015 1.00 85.06 768 GLU A C 1
ATOM 5940 O O . GLU A 1 768 ? 4.815 19.945 15.864 1.00 85.06 768 GLU A O 1
ATOM 5945 N N . PHE A 1 769 ? 6.699 20.383 14.720 1.00 87.81 769 PHE A N 1
ATOM 5946 C CA . PHE A 1 769 ? 7.466 19.240 15.208 1.00 87.81 769 PHE A CA 1
ATOM 5947 C C . PHE A 1 769 ? 8.755 19.643 15.926 1.00 87.81 769 PHE A C 1
ATOM 5949 O O . PHE A 1 769 ? 9.410 20.634 15.587 1.00 87.81 769 PHE A O 1
ATOM 5956 N N . THR A 1 770 ? 9.161 18.824 16.899 1.00 89.56 770 THR A N 1
ATOM 5957 C CA . THR A 1 770 ? 10.470 18.946 17.552 1.00 89.56 770 THR A CA 1
ATOM 5958 C C . THR A 1 770 ? 11.588 18.463 16.627 1.00 89.56 770 THR A C 1
ATOM 5960 O O . THR A 1 770 ? 11.366 17.664 15.718 1.00 89.56 770 THR A O 1
ATOM 5963 N N . ASP A 1 771 ? 12.816 18.925 16.869 1.00 88.19 771 ASP A N 1
ATOM 5964 C CA . ASP A 1 771 ? 13.995 18.469 16.117 1.00 88.19 771 ASP A CA 1
ATOM 5965 C C . ASP A 1 771 ? 14.203 16.953 16.252 1.00 88.19 771 ASP A C 1
ATOM 5967 O O . ASP A 1 771 ? 14.553 16.283 15.285 1.00 88.19 771 ASP A O 1
ATOM 5971 N N . GLU A 1 772 ? 13.922 16.410 17.438 1.00 85.56 772 GLU A N 1
ATOM 5972 C CA . GLU A 1 772 ? 13.984 14.977 17.743 1.00 85.56 772 GLU A CA 1
ATOM 5973 C C . GLU A 1 772 ? 12.963 14.177 16.925 1.00 85.56 772 GLU A C 1
ATOM 5975 O O . GLU A 1 772 ? 13.319 13.157 16.338 1.00 85.56 772 GLU A O 1
ATOM 5980 N N . TYR A 1 773 ? 11.719 14.663 16.827 1.00 86.06 773 TYR A N 1
ATOM 5981 C CA . TYR A 1 773 ? 10.688 14.034 15.998 1.00 86.06 773 TYR A CA 1
ATOM 5982 C C . TYR A 1 773 ? 11.103 14.024 14.527 1.00 86.06 773 TYR A C 1
ATOM 5984 O O . TYR A 1 773 ? 11.016 12.999 13.856 1.00 86.06 773 TYR A O 1
ATOM 5992 N N . MET A 1 774 ? 11.598 15.158 14.032 1.00 88.00 774 MET A N 1
ATOM 5993 C CA . MET A 1 774 ? 12.023 15.287 12.641 1.00 88.00 774 MET A CA 1
ATOM 5994 C C . MET A 1 774 ? 13.191 14.354 12.319 1.00 88.00 774 MET A C 1
ATOM 5996 O O . MET A 1 774 ? 13.173 13.707 11.278 1.00 88.00 774 MET A O 1
ATOM 6000 N N . ALA A 1 775 ? 14.166 14.223 13.220 1.00 83.25 775 ALA A N 1
ATOM 6001 C CA . ALA A 1 775 ? 15.294 13.314 13.037 1.00 83.25 775 ALA A CA 1
ATOM 6002 C C . ALA A 1 775 ? 14.889 11.828 13.038 1.00 83.25 775 ALA A C 1
ATOM 6004 O O . ALA A 1 775 ? 15.535 11.029 12.366 1.00 83.25 775 ALA A O 1
ATOM 6005 N N . ALA A 1 776 ? 13.851 11.455 13.792 1.00 80.12 776 ALA A N 1
ATOM 6006 C CA . ALA A 1 776 ? 13.386 10.071 13.879 1.00 80.12 776 ALA A CA 1
ATOM 6007 C C . ALA A 1 776 ? 12.444 9.675 12.730 1.00 80.12 776 ALA A C 1
ATOM 6009 O O . ALA A 1 776 ? 12.477 8.532 12.283 1.00 80.12 776 ALA A O 1
ATOM 6010 N N . ASN A 1 777 ? 11.611 10.611 12.262 1.00 79.94 777 ASN A N 1
ATOM 6011 C CA . ASN A 1 777 ? 10.430 10.284 11.454 1.00 79.94 777 ASN A CA 1
ATOM 6012 C C . ASN A 1 777 ? 10.442 10.885 10.047 1.00 79.94 777 ASN A C 1
ATOM 6014 O O . ASN A 1 777 ? 9.531 10.616 9.259 1.00 79.94 777 ASN A O 1
ATOM 6018 N N . THR A 1 778 ? 11.446 11.701 9.725 1.00 86.69 778 THR A N 1
ATOM 6019 C CA . THR A 1 778 ? 11.587 12.295 8.396 1.00 86.69 778 THR A CA 1
ATOM 6020 C C . THR A 1 778 ? 12.971 12.064 7.824 1.00 86.69 778 THR A C 1
ATOM 6022 O O . THR A 1 778 ? 13.958 11.947 8.549 1.00 86.69 778 THR A O 1
ATOM 6025 N N . THR A 1 779 ? 13.046 12.031 6.502 1.00 84.25 779 THR A N 1
ATOM 6026 C CA . THR A 1 779 ? 14.298 11.929 5.767 1.00 84.25 779 THR A CA 1
ATOM 6027 C C . THR A 1 779 ? 14.490 13.160 4.891 1.00 84.25 779 THR A C 1
ATOM 6029 O O . THR A 1 779 ? 13.543 13.725 4.336 1.00 84.25 779 THR A O 1
ATOM 6032 N N . ILE A 1 780 ? 15.746 13.598 4.781 1.00 77.31 780 ILE A N 1
ATOM 6033 C CA . ILE A 1 780 ? 16.144 14.482 3.686 1.00 77.31 780 ILE A CA 1
ATOM 6034 C C . ILE A 1 780 ? 16.250 13.588 2.453 1.00 77.31 780 ILE A C 1
ATOM 6036 O O . ILE A 1 780 ? 16.910 12.550 2.542 1.00 77.31 780 ILE A O 1
ATOM 6040 N N . PRO A 1 781 ? 15.659 13.962 1.310 1.00 69.56 781 PRO A N 1
ATOM 6041 C CA . PRO A 1 781 ? 15.878 13.243 0.064 1.00 69.56 781 PRO A CA 1
ATOM 6042 C C . PRO A 1 781 ? 17.371 13.282 -0.306 1.00 69.56 781 PRO A C 1
ATOM 6044 O O . PRO A 1 781 ? 17.872 14.284 -0.816 1.00 69.56 781 PRO A O 1
ATOM 6047 N N . THR A 1 782 ? 18.115 12.214 -0.006 1.00 52.91 782 THR A N 1
ATOM 6048 C CA . THR A 1 782 ? 19.524 12.061 -0.394 1.00 52.91 782 THR A CA 1
ATOM 6049 C C . THR A 1 782 ? 19.686 10.853 -1.306 1.00 52.91 782 THR A C 1
ATOM 6051 O O . THR A 1 782 ? 19.378 9.739 -0.903 1.00 52.91 782 THR A O 1
ATOM 6054 N N . GLU A 1 783 ? 20.194 11.125 -2.511 1.00 43.12 783 GLU A N 1
ATOM 6055 C CA . GLU A 1 783 ? 20.672 10.196 -3.547 1.00 43.12 783 GLU A CA 1
ATOM 6056 C C . GLU A 1 783 ? 19.714 9.065 -3.988 1.00 43.12 783 GLU A C 1
ATOM 6058 O O . GLU A 1 783 ? 19.659 7.992 -3.394 1.00 43.12 783 GLU A O 1
ATOM 6063 N N . ARG A 1 784 ? 19.080 9.236 -5.163 1.00 40.03 784 ARG A N 1
ATOM 6064 C CA . ARG A 1 784 ? 18.891 8.101 -6.085 1.00 40.03 784 ARG A CA 1
ATOM 6065 C C . ARG A 1 784 ? 20.272 7.738 -6.643 1.00 40.03 784 ARG A C 1
ATOM 6067 O O . ARG A 1 784 ? 20.910 8.567 -7.290 1.00 40.03 784 ARG A O 1
ATOM 6074 N N . SER A 1 785 ? 20.714 6.502 -6.439 1.00 30.16 785 SER A N 1
ATOM 6075 C CA . SER A 1 785 ? 21.677 5.852 -7.329 1.00 30.16 785 SER A CA 1
ATOM 6076 C C . SER A 1 785 ? 20.954 5.505 -8.635 1.00 30.16 785 SER A C 1
ATOM 6078 O O . SER A 1 785 ? 20.452 4.397 -8.811 1.00 30.16 785 SER A O 1
ATOM 6080 N N . GLY A 1 786 ? 20.831 6.488 -9.526 1.00 26.62 786 GLY A N 1
ATOM 6081 C CA . GLY A 1 786 ? 20.171 6.348 -10.825 1.00 26.62 786 GLY A CA 1
ATOM 6082 C C . GLY A 1 786 ? 20.756 7.304 -11.837 1.00 26.62 786 GLY A C 1
ATOM 6083 O O . GLY A 1 786 ? 20.580 8.525 -11.623 1.00 26.62 786 GLY A O 1
#

Nearest PDB structures (foldseek):
  5ia4-assembly1_A  TM=8.899E-01  e=6.291E-05  Homo sapiens
  4e93-assembly1_A  TM=8.105E-01  e=3.843E-05  Homo sapiens
  6q7d-assembly1_A  TM=8.515E-01  e=7.414E-05  Homo sapiens
  6q7g-assembly1_A  TM=8.160E-01  e=4.784E-05  Homo sapiens
  3cbl-assembly1_A  TM=7.422E-01  e=2.915E-04  Homo sapiens

Solvent-accessible surface area (backbone atoms only — not comparable to full-atom values): 46669 Å² total; per-residue (Å²): 135,88,83,88,89,83,84,89,88,84,90,87,80,90,83,92,82,86,81,81,83,80,80,85,77,78,94,72,76,96,75,74,85,62,62,62,69,85,66,98,68,81,70,58,39,66,14,82,35,37,46,59,34,60,47,33,48,54,42,48,76,72,67,58,84,51,71,67,75,77,54,80,58,81,56,64,77,54,48,69,64,27,55,87,35,64,41,58,71,87,78,45,55,19,44,54,44,50,20,52,38,37,43,39,21,35,32,30,38,82,83,22,39,67,37,53,36,31,21,49,66,90,46,46,69,43,48,32,30,58,35,66,68,57,48,48,73,53,69,37,41,70,40,79,28,68,28,82,82,78,55,71,22,40,31,53,52,47,64,54,57,69,40,55,52,76,56,36,29,32,35,27,52,81,78,79,53,96,55,17,76,76,50,56,55,58,56,34,28,18,19,46,58,85,83,60,81,72,45,53,34,40,47,47,41,39,52,63,43,88,90,79,68,50,73,36,68,38,28,24,38,32,28,53,56,80,90,69,50,40,47,52,78,52,65,42,74,90,53,32,56,48,44,37,26,31,36,22,36,48,40,86,82,53,53,75,72,59,54,69,68,35,38,71,50,80,46,56,64,25,62,54,42,52,46,47,76,76,59,36,62,84,79,80,83,74,71,80,75,69,54,60,65,56,54,54,52,53,54,52,51,53,54,50,52,51,52,54,54,62,56,59,68,76,72,74,83,81,86,87,86,90,87,88,89,84,92,88,86,84,92,88,86,84,90,86,88,88,90,86,90,86,86,88,86,86,85,88,86,83,86,87,89,88,88,91,84,90,89,91,81,84,90,57,78,34,57,60,57,31,51,47,47,70,73,65,33,81,56,42,64,90,30,70,41,67,45,89,57,56,45,78,74,47,80,75,48,77,54,97,92,16,34,32,29,39,24,38,44,97,90,39,69,27,29,35,41,30,64,65,89,54,99,78,67,53,51,57,62,48,25,55,50,43,52,52,48,47,56,46,45,65,51,84,52,92,30,34,48,45,59,68,31,39,26,50,88,46,79,85,52,40,31,42,33,28,59,52,65,92,73,63,55,68,67,62,38,45,70,76,37,51,90,79,49,45,64,94,74,38,51,51,54,53,52,49,41,49,51,56,39,38,48,76,74,55,77,73,59,98,64,97,66,89,82,73,91,79,87,82,91,81,81,92,82,89,80,80,80,92,87,73,85,81,84,74,75,78,54,37,71,59,65,73,70,58,64,74,57,68,84,62,60,50,72,30,70,14,78,46,34,48,57,33,58,46,30,48,53,43,41,74,73,68,52,58,59,73,68,77,77,57,77,59,81,58,63,74,56,46,67,65,28,52,86,72,73,49,58,74,88,75,47,51,15,30,56,43,51,19,52,36,37,63,54,21,33,34,31,32,65,88,31,39,71,35,50,38,29,27,29,84,90,43,48,67,42,50,34,28,58,33,68,69,52,49,46,72,50,71,34,40,64,46,79,32,63,28,81,87,74,50,74,18,41,32,54,51,54,64,53,54,68,42,54,48,76,54,33,33,30,33,28,50,80,76,72,50,98,57,17,79,77,52,54,58,62,66,35,28,18,15,39,52,43,84,58,80,70,48,51,38,35,46,45,40,43,54,72,46,78,38,78,94,75,76,41,75,44,74,38,69,38,35,23,34,28,29,53,59,76,92,71,44,38,49,66,79,52,63,46,71,93,48,37,52,45,44,40,27,32,37,18,35,48,43,84,82,52,54,72,68,54,45,67,74,50,38,42,73,55,71,78,80,97,119

Foldseek 3Di:
DDDDDDDDDDDDDDDDDDDDDDDDDDDDDDDDPDLDADDPDQDFLQLQWQLLLNLLVVLVVVVDADDAQQAPDDDPLLCVLCVVLVFDLVPDTRSLNQNSLLLQAWFAEPVRHTWHKWFADPDHSTGQRFHPVLLVVLVFDWDWAFAPVRDIKIFGQGDDLVSQAVRGGMEIEDDDDPCQAVQQFTQFMGKDDSNDNFHQYKHWNWDQDPPPRDIHTKIKTWGDDSVQTDGHPDYGPPRHIHTGIGIHHYPVVDDPVSVVNIGRRSGGSNSSSVCNVPGGDDDPDDDPVVVVVVVVVVVVVVVVVVVVVVVVVVPPPDDDDDDDDDDDDDDDDDDDDDDDDDDDDDDDDDDDDDDDDDDDDDDDPLVVLLCCLCPPQPLQVPQEDEQVQWAFDAWPDQDPLATWTFTDHPNATKIKGAHDDDPPDDSVSLSVVSVVLSLQSVDDDLQAFDFRHWYDPDSNGTMTITHDDPCDAPVVNCVVCVPVADPVPHVVLVVVSVVVSCVSSVNPDPDDDPPPDDDDDDDDDPDDDPDDDDPRHNHHYPCPVVDPCVLPQDFQQLQWQLLLVLLVSLVVVVDQADAQDAPDDDPLLCVVCVVVVDDLNPDGRSNNQSSQLLQQWFAEPVGYTKGKWFFDPDHSTGQRQHPVLLVVLVFDWDWAQAPVRDTKIFGQDDDLVSQQVRGGIEIEDDDDPCQDVQQFTQFMTWDGSNDNFHFYKGKHWDWDADVVVPGIDIHIKIKTWGDPSVQGDGHPDYGPPNHIHTGMGIHHYPVVDDPVCCVVTTDRSDDDPD

Sequence (786 aa):
MRVSGLLAILAATSTMAQDHTITFRSLKEEDSASSSLPSDSSFAFDGTNSDIAQQLYIRHQAGDTSAAVAINSIPTAVTDRLDPLKITFADLPGLVQRAILWDSGFGISPEGDPVQIWTIGDYTMADIAVPQDDITQVNCTMLQCPQPNDVPAYSSQYCSGTQILNVSRCVVDTFDDSGATNFLGTMWSTGGDSSMTPHIRLRDHTWTEPTTGISYSVYAVHTVSSADDPTWNQCPANDGYLSLIVPCHKRSEFTDAEMAAMTKPTGTAWVTTWLKDEFAVEDSGFEELLLIPIILVVIAAMGIGWFCWKRSTMLKREQSSSCDFDVVSPNYLDVAAHQQALRHTVTTTSHGPSISSHPDDYESAGSNQTFKILLHSQHLHGNRIPYENLLFQTELSKGASGEVWICRYGGQQVAVKKLLHTKDQKAEDVQVFAEEIELTASMLHPHIVKFIGVAWNSLSNLSMVLEYVPRGNLRDYLHKNSDLLSWARDRIYVAVAVAEALDRVGLLDGTDTPKRHQSPSIPRFDSRPVGMADHDTISLRSLASVSSSSSSSFEFDGTTSDIAQQLFIRHQAGDAGQRVNLTRIPAAVSDRLDPLNIKFKELPGLVQRAVLWDTGFAISPGNNPVQIWTMQNYTMADIAVPKADVSYVDCTYLNCSQPNGVTAHYAQYCTGWQMLNVSRCVADNFEDPGASGYMGMMWSTGGEPDMIPLIRLREHTWGQDIPQFGGRITFHVSVVHTVPNELDPAWDECPLDKGYASLTVPCHRRIEFTDEYMAANTTIPTERSG